Protein 7AMK (pdb70)

Foldseek 3Di:
DDFQDQEAEEEDEQQAAAFFWAFAGDDFDQDVLQAKFKDWQVPVDPCSCQWGADRRGRIITGRHRHHLVNQCPDPPVDNDAFDKDKIKMDMDSDHDDNCCSVPPDIHIYIYTYGNHHDDALVVDDPVVQFQPPDDDATEDEAPGDKFFHGQRGRRVNCVNVVVKDKAKWWDPPDDAQWTADRVRRTIIRNDGDACQVPFKAKIKMKMWIQDVPGTDIDIDIHMYGYHYAQAWAKDFDDDLEWEFEAAQAQAFFDWGTKGKIWTLTADPAPPDDDLTQDKDKDKPDDDCVCVQFKDKDKDKGWDAVVVVRHITMMMMITITTHHRDALADWDWDKIKMKIARPPHPDDPRIDIHIYGYTYHHYDWEADQDFAEWEAADQADAFAWGDKAAHPPLQSHHSWAKDKFKAADDDPDDPLVVVLVLQWGWDQPVNRSMIIIGGHDSVSVVDVVSFKGKIKMWMATPPVRDIYIHIYIYGYD/DAFQFFEAEEEDEQQAAFFFWAFAGDDFAFDDPQAKFKDWQDDDDPCVCQWDAHRRTRIITGHGRHHLVNQCPRVHPDPDFQDKDKIKMFMDSDHDDNCCSVPGDIGIYIYGYGSHHDDALVPDDVDVQFAGPDATATEDEAPGDKFFRGQRGRRNCCVNQVQKDKAKFKDFPDDAQWTADRVRRTIIRNDGDALLVPFKGKIKMWMWIDDPPDTDIDIDIYMYGYDWAQAWAKDWDDDLEDEFEAAQAQFAFDWTDKTKIWGSTDDDPVLGQDKDKDKPDPDPVCVQWKDKDKDKDWDCVVSPPHITIMMIITIGTHGGDALPDWDWDKIKMKIARPPHPDDRRIDIHIYGYTYHHYDFEAPDQEAEWEAALPDDAFAWGDKAAHPPLQSHHNWAKDKAKAFDDPPDDPLLVVLVQQKDWDADVVRGMIIITGHDSVSSVDPSSFKGKIKMWMATPPPRRIYIHIYIYGHD

GO terms:
  GO:0031175 neuron projection development (P, IGI)
  GO:0048484 enteric nervous system development (P, IGI)
  GO:0014707 branchiomeric skeletal muscle development (P, IMP)
  GO:1901166 neural crest cell migration involved in autonomic nervous system development (P, IMP)
  GO:0048484 enteric nervous system development (P, IMP)
  GO:0072114 pronephros morphogenesis (P, IMP)
  GO:0005515 protein binding (F, IPI)
  GO:0042803 protein homodimerization activity (F, IPI)
  GO:0065003 protein-containing complex assembly (P, IPI)

Nearest PDB structures (foldseek):
  7amk-assembly1_A  TM=1.002E+00  e=0.000E+00  Danio rerio
  7amk-assembly1_B  TM=9.373E-01  e=2.273E-92  Danio rerio
  7aml-assembly1_D  TM=9.522E-01  e=1.217E-83  Danio rerio
  4ux8-assembly1_B  TM=6.285E-01  e=3.393E-36  Homo sapiens
  2x2u-assembly1_A-2  TM=8.324E-01  e=1.845E-20  Homo sapiens

Sequence (948 aa):
LYFPQRLLYTENIYVGQQQGSPLLQVISMREFPTERPYFFLCSHRDAFTSWFHIDEASGVLYLNKTLEWSDFSSLRSGSVRSPKDLTLKVGVSSTPPMKVMCTILPTVEVKLSFINDTAPSCGQVELSTLCFPEKISNPHITENREPGALRQLRRFTHMSICPNYTISYGVVAGSSVPFAVDDSTSELVVTAQVDREEKEVYHLDIVCMVRTERNLEEVFRSLHVNIYDEDDNSPYVQGTDTEDVLVEFDRSEGTVFGTLFVYDRDTTPVYPTNQVQNKLVGTLMTQDSWIKNNFAIEHKFREEKAIFGNVRGTVHEYKLKLSQNLSVTEQRSFLLGYLVNDTTFPGPEGTVLLHFNVTVLPVPIRFSQVTYSFTVSQKATTYSQIGKVCVENCQKFKGIDVTYQLEIVDRQITAEAQSCYWAVSLAQNPNDNTGVLYVNDTKVLRRPECQELEYVVIAQEQQNKLQAKTQLTVSFQLYFPQRLYTENIYVGQQQGSPLLQVISMREFPTERPYFFLCSHRDAFTSWFHIDEASGVLYLNKTLEWSDFSSLRSGSVRSPKDLTLKVGVSSTPPMKVMCTILPTVEVKLSFINDTAPSCGQVELSTLCFPEKISNPHITENREPGALRQLRRFTHMSICPNYTISYGVVAGSSVPFAVDDSTSELVVTAQVDREEKEVYHLDIVCMVRTERNLEEVFRRSLHVNIYDEDDNSPYVQGTDTEDVLVEFDRSEGTVFGTLFVYDRDTTPVYVQNKLVGTLMTQDSWIKNNFAIEHKFREEKAIFGNVRGTVHEYKLKLSQNLSVTEQRSFLLGYLVNDTTFPGPEGTVLLHFNVTVLPVPIRFSQVTYSFTVSQKATTYSQIGKVCVENCQKFKGIDVTYQLEIVDRQITAEAQSCYWAVSLAQNPNDNTGVLYVNDTKVLRRPECQELEYVVIAQEQQNKLQAKTQLTVSFQ

Solvent-accessible surface area: 44133 Å² total; per-residue (Å²): 34,37,22,0,19,52,56,16,82,18,35,0,24,6,37,27,128,123,46,21,47,1,17,25,1,8,14,4,93,82,52,103,131,37,136,13,29,8,23,41,10,4,134,157,46,95,26,10,84,33,8,98,11,48,83,79,50,0,16,0,67,2,71,63,51,1,88,141,71,14,12,79,77,26,236,28,81,32,138,68,56,66,11,77,1,13,0,16,0,0,8,8,57,78,86,43,124,137,88,18,27,112,96,60,72,19,1,4,0,39,0,25,0,47,58,75,75,48,37,66,32,82,126,21,86,47,58,41,1,0,15,57,114,88,31,54,58,0,29,5,22,0,48,63,49,56,24,27,0,28,22,13,76,9,24,7,7,53,77,28,4,99,141,46,88,21,62,17,19,27,73,64,81,88,115,35,29,7,39,28,52,101,98,47,10,22,0,27,6,69,44,112,11,64,2,28,78,95,45,29,26,134,7,51,1,15,0,73,0,53,20,152,203,77,106,36,104,32,104,74,85,14,43,0,14,9,66,21,42,12,43,35,38,6,74,40,135,79,82,55,45,50,109,4,93,0,47,30,51,0,22,105,45,43,74,38,8,42,8,80,0,35,0,99,0,16,18,52,28,68,71,51,97,82,81,54,1,99,8,52,26,62,54,90,42,114,61,87,54,12,60,99,14,3,43,32,25,53,85,29,51,54,27,60,84,96,16,61,78,33,24,0,2,2,3,39,0,28,0,41,5,52,85,60,8,13,2,75,29,128,68,87,34,122,2,10,23,54,0,50,2,61,61,37,96,53,144,74,3,58,19,84,0,42,0,65,0,46,1,61,52,4,56,22,115,19,43,120,26,38,51,36,35,82,24,97,72,100,24,96,58,163,55,92,18,5,36,0,26,1,31,14,0,62,55,21,36,30,12,80,5,47,3,67,28,72,64,63,52,104,112,52,83,88,69,38,102,18,10,34,144,1,7,37,27,42,83,42,112,136,56,13,6,0,12,0,46,2,63,45,37,73,8,20,134,97,67,54,0,48,29,4,37,6,37,0,45,0,62,5,83,111,56,63,71,118,14,68,14,62,1,45,0,7,19,86,45,34,22,0,20,41,58,20,42,14,37,0,27,5,42,26,124,64,48,29,29,1,19,24,1,7,14,4,82,55,128,119,130,34,99,25,36,8,24,42,18,22,97,110,69,88,12,18,82,29,10,100,11,50,83,65,50,0,16,0,72,3,86,74,66,2,43,141,74,15,15,68,79,18,116,96,75,42,146,70,73,64,7,68,0,22,0,45,0,0,11,3,56,79,88,33,73,96,91,25,42,118,111,58,95,38,1,9,0,36,0,22,0,44,63,74,70,43,32,76,39,82,136,29,128,45,46,54,6,0,8,54,86,73,77,35,65,2,15,4,22,0,57,45,18,54,16,28,3,42,26,12,72,17,25,15,8,92,85,23,5,108,124,64,89,31,56,16,14,38,72,40,88,77,114,33,27,9,35,30,51,104,106,61,7,22,0,27,4,76,44,119,11,56,0,28,118,72,18,10,8,78,2,60,4,12,0,50,0,51,28,90,220,90,129,68,96,38,106,63,66,7,58,0,10,5,69,27,51,10,52,36,41,6,69,33,122,84,79,53,47,42,111,5,94,0,46,37,51,0,25,115,44,23,77,44,12,53,2,83,0,28,0,103,0,14,12,59,94,101,124,78,0,105,5,50,31,70,51,82,44,184,57,74,50,15,57,101,9,2,34,23,64,67,59,85,50,25,4,65,52,105,31,42,81,13,76,0,0,2,2,45,1,8,0,65,0,32,77,87,7,36,3,75,36,120,100,85,32,116,2,10,23,54,0,51,2,62,55,34,100,50,125,112,1,52,24,78,0,45,0,63,1,48,1,58,49,4,53,17,113,26,28,49,89,19,9,54,31,97,18,58,77,96,19,93,82,70,35,96,22,8,9,0,18,0,29,37,0,49,54,3,73,29,11,83,13,59,4,101,24,81,62,63,82,116,100,52,66,90,84,26,33,15,3,33,144,0,8,31,31,44,86,38,104,145,27,16,2,0,25,0,65,0,64,35,46,120,12,6,117,51,23,28,0,18,30,4,61,6,46,0,32,0,61,5,43,72,59,116,69,88,8,130,13,70,0,30,0,8,4,69

B-factor: mean 39.41, std 16.72, range [5.7, 123.19]

Secondary structure (DSSP, 8-state):
-B-S-SEEEEEEEETPPTT-EEEE---B-SSTT---EEEE--TTSSGGGGEEE-TTT-EEEESS---HHHHHT--SS--SSSEEEEEEEEEESS---TTHHHHS-EEEEEEEEEEEEPPPGGGS-HHHHHS-SS-PPPEEESS---EEEEE-S-HHHHHHSTT-EEEEEE--SS--SEEEETTTTEEEE-S---TTT-SEEEEEEEEEEE-SS-EEEEEEEEEEEEE--S-S--EESS-SEEEEEESSB--TT-EEEEEEEEESS--PSSS----TT-EEEEE----HHHHHHEEEEEEEEEE-GGGTS--EEEEEEEEEESSPPPTT--EEEEEEEEEEETTSSSTT-EEEEEEEEEE--------SS-EEEEE-S---TT-EEEEE--TTGGG-BS--EEEEEEES-SS--HHHHGGGGGEEEEEETTTTEEEEEE---GGGGSGGGGEEEEEEEEEETTT--EEEEEEEEEE-/-B-S-SEEEEEEEET--TT-EEEE---B-SSTT---EEEE---S-GGGGGEEE-TTT-EEEESS---HHHHHTTTTT---SSEEEEEEEEEESSS--TTHHHHS-EEEEEEEEEEEEPPPGGGS-HHHHHS-SS----EEESSS--EEEEE-S-GGGGGGSTT-EEEEEEEESS--SEEEETTTTEEEE-S---TTT-SEEEEEEEEEEE-SS-EEEEEEEEEEEEE--S-S--EESS-SEEEEEESSB--TT-B---EEEEESS------TT-EEEEEE---HHHHHHEEEEEEEEEESTTTSSS-EEEEEEEEEESSPPPTT--EEEEEEEEEEETTSSSTTSEEEEEEEEEE-------S-SEEEEEE-TTPPTT-EEEEE--TTGGG-BS--EEEEEEES--S--HHHHGGGGGEEEEEETTTTEEEEEE---GGGGSGGGSEEEEEEEEEETTT--EEEEEEEEEE-

InterPro domains:
  IPR000719 Protein kinase domain [PS50011] (716-1008)
  IPR001245 Serine-threonine/tyrosine-protein kinase, catalytic domain [PF07714] (717-997)
  IPR001245 Serine-threonine/tyrosine-protein kinase, catalytic domain [PR00109] (796-809)
  IPR001245 Serine-threonine/tyrosine-protein kinase, catalytic domain [PR00109] (856-874)
  IPR001245 Serine-threonine/tyrosine-protein kinase, catalytic domain [PR00109] (905-915)
  IPR001245 Serine-threonine/tyrosine-protein kinase, catalytic domain [PR00109] (924-946)
  IPR001245 Serine-threonine/tyrosine-protein kinase, catalytic domain [PR00109] (968-990)
  IPR002126 Cadherin-like [PF00028] (161-240)
  IPR002126 Cadherin-like [PS50268] (154-258)
  IPR002126 Cadherin-like [SM00112] (174-256)
  IPR008266 Tyrosine-protein kinase, active site [PS00109] (862-874)
  IPR011009 Protein kinase-like domain superfamily [SSF56112] (692-996)
  IPR015919 Cadherin-like superfamily [SSF49313] (136-234)
  IPR016249 Tyrosine-protein kinase, Ret receptor [PIRSF000631] (1-1106)
  IPR017441 Protein kinase, ATP binding site [PS00107] (722-750)
  IPR020635 Tyrosine-protein kinase, catalytic domain [SM00219] (716-997)
  IPR040667 Tyrosine-protein kinase receptor Ret, cadherin like domain 3 [PF17812] (251-364)
  IPR041163 Ret, cadherin like domain 1 [PF17756] (23-140)
  IPR041317 RET, cadherin-like domain 4 [PF17813] (388-500)
  IPR050122 Receptor Tyrosine Kinase [PTHR24416] (346-1003)

Structure (mmCIF, N/CA/C/O backbone):
data_7AMK
#
_entry.id   7AMK
#
_cell.length_a   51.167
_cell.length_b   70.499
_cell.length_c   105.438
_cell.angle_alpha   105.408
_cell.angle_beta   100.934
_cell.angle_gamma   100.253
#
_symmetry.space_group_name_H-M   'P 1'
#
loop_
_entity.id
_entity.type
_entity.pdbx_description
1 polymer 'Proto-oncogene tyrosine-protein kinase receptor Ret'
2 branched alpha-D-mannopyranose-(1-6)-alpha-D-mannopyranose-(1-3)-[alpha-D-mannopyranose-(1-6)]beta-D-mannopyranose-(1-4)-2-acetamido-2-deoxy-beta-D-glucopyranose-(1-4)-[alpha-L-fucopyranose-(1-6)]2-acetamido-2-deoxy-beta-D-glucopyranose
3 branched 2-acetamido-2-deoxy-beta-D-glucopyranose-(1-4)-2-acetamido-2-deoxy-beta-D-glucopyranose
4 branched 2-acetamido-2-deoxy-beta-D-glucopyranose-(1-4)-[alpha-L-fucopyranose-(1-6)]2-acetamido-2-deoxy-beta-D-glucopyranose
5 branched alpha-D-mannopyranose-(1-6)-beta-D-mannopyranose-(1-4)-2-acetamido-2-deoxy-beta-D-glucopyranose-(1-4)-[alpha-L-fucopyranose-(1-6)]2-acetamido-2-deoxy-beta-D-glucopyranose
6 branched beta-D-mannopyranose-(1-4)-2-acetamido-2-deoxy-beta-D-glucopyranose-(1-4)-[alpha-L-fucopyranose-(1-6)]2-acetamido-2-deoxy-beta-D-glucopyranose
7 branched alpha-D-mannopyranose-(1-3)-beta-D-mannopyranose-(1-4)-2-acetamido-2-deoxy-beta-D-glucopyranose-(1-4)-[alpha-L-fucopyranose-(1-6)]2-acetamido-2-deoxy-beta-D-glucopyranose
8 non-polymer 'CALCIUM ION'
9 non-polymer 2-acetamido-2-deoxy-beta-D-glucopyranose
10 non-polymer GLYCEROL
11 non-polymer 'TRIETHYLENE GLYCOL'
12 non-polymer DI(HYDROXYETHYL)ETHER
13 non-polymer '2-(N-MORPHOLINO)-ETHANESULFONIC ACID'
14 water water
#
loop_
_atom_site.group_PDB
_atom_site.id
_atom_site.type_symbol
_atom_site.label_atom_id
_atom_site.label_alt_id
_atom_site.label_comp_id
_atom_site.label_asym_id
_atom_site.label_entity_id
_atom_site.label_seq_id
_atom_site.pdbx_PDB_ins_code
_atom_site.Cartn_x
_atom_site.Cartn_y
_atom_site.Cartn_z
_atom_site.occupancy
_atom_site.B_iso_or_equiv
_atom_site.auth_seq_id
_atom_site.auth_comp_id
_atom_site.auth_asym_id
_atom_site.auth_atom_id
_atom_site.pdbx_PDB_model_num
ATOM 1 N N . LEU A 1 1 ? -26.23620 10.10172 96.51521 1.000 39.96152 23 LEU A N 1
ATOM 2 C CA . LEU A 1 1 ? -25.18565 10.88750 97.15365 1.000 27.01107 23 LEU A CA 1
ATOM 3 C C . LEU A 1 1 ? -24.14317 11.30676 96.13873 1.000 22.46253 23 LEU A C 1
ATOM 4 O O . LEU A 1 1 ? -23.72653 10.51907 95.31410 1.000 23.14977 23 LEU A O 1
ATOM 9 N N . TYR A 1 2 ? -23.74540 12.57204 96.16117 1.000 27.38654 24 TYR A N 1
ATOM 10 C CA . TYR A 1 2 ? -22.55672 12.95941 95.41766 1.000 25.25536 24 TYR A CA 1
ATOM 11 C C . TYR A 1 2 ? -21.83544 14.02916 96.20733 1.000 19.82707 24 TYR A C 1
ATOM 12 O O . TYR A 1 2 ? -22.38384 14.60880 97.14403 1.000 23.36630 24 TYR A O 1
ATOM 21 N N . PHE A 1 3 ? -20.59060 14.26333 95.82513 1.000 28.89638 25 PHE A N 1
ATOM 22 C CA . PHE A 1 3 ? -19.70906 15.16959 96.53697 1.000 23.32082 25 PHE A CA 1
ATOM 23 C C . PHE A 1 3 ? -19.59652 16.48049 95.78053 1.000 16.38394 25 PHE A C 1
ATOM 24 O O . PHE A 1 3 ? -19.20959 16.47904 94.60349 1.000 18.93747 25 PHE A O 1
ATOM 32 N N . PRO A 1 4 ? -19.95783 17.61279 96.37942 1.000 16.83915 26 PRO A N 1
ATOM 33 C CA . PRO A 1 4 ? -19.78744 18.89685 95.69219 1.000 16.72617 26 PRO A CA 1
ATOM 34 C C . PRO A 1 4 ? -18.32949 19.36443 95.60836 1.000 24.15391 26 PRO A C 1
ATOM 35 O O . PRO A 1 4 ? -18.05959 20.42172 95.02962 1.000 14.25249 26 PRO A O 1
ATOM 39 N N . GLN A 1 5 ? -17.39234 18.58180 96.13098 1.000 16.70128 27 GLN A N 1
ATOM 40 C CA . GLN A 1 5 ? -16.01410 18.99284 96.30702 1.000 21.07620 27 GLN A CA 1
ATOM 41 C C . GLN A 1 5 ? -15.15024 17.73690 96.23051 1.000 27.44194 27 GLN A C 1
ATOM 42 O O . GLN A 1 5 ? -15.40433 16.77151 96.95490 1.000 23.26991 27 GLN A O 1
ATOM 48 N N . ARG A 1 6 ? -14.14656 17.72144 95.34368 1.000 29.04292 28 ARG A N 1
ATOM 49 C CA . ARG A 1 6 ? -13.33122 16.51758 95.14597 1.000 27.31777 28 ARG A CA 1
ATOM 50 C C . ARG A 1 6 ? -12.15397 16.40339 96.10740 1.000 26.92588 28 ARG A C 1
ATOM 51 O O . ARG A 1 6 ? -11.62013 15.30183 96.28048 1.000 31.75795 28 ARG A O 1
ATOM 54 N N . LEU A 1 7 ? -11.73051 17.50146 96.72682 1.000 26.62487 29 LEU A N 1
ATOM 55 C CA A LEU A 1 7 ? -10.51625 17.51707 97.52872 0.633 27.52323 29 LEU A CA 1
ATOM 56 C CA B LEU A 1 7 ? -10.51823 17.51565 97.53266 0.367 27.57616 29 LEU A CA 1
ATOM 57 C C . LEU A 1 7 ? -10.71657 18.42249 98.73410 1.000 23.60318 29 LEU A C 1
ATOM 58 O O . LEU A 1 7 ? -11.18501 19.55307 98.59270 1.000 25.94375 29 LEU A O 1
ATOM 67 N N . TYR A 1 8 ? -10.37493 17.92512 99.91505 1.000 27.20516 30 TYR A N 1
ATOM 68 C CA . TYR A 1 8 ? -10.33870 18.74776 101.11367 1.000 21.65592 30 TYR A CA 1
ATOM 69 C C . TYR A 1 8 ? -8.88866 18.90098 101.53778 1.000 26.64737 30 TYR A C 1
ATOM 70 O O . TYR A 1 8 ? -8.06260 18.01427 101.29772 1.000 26.12275 30 TYR A O 1
ATOM 79 N N . THR A 1 9 ? -8.56895 20.03752 102.15539 1.000 19.74711 31 THR A N 1
ATOM 80 C CA . THR A 1 9 ? -7.21069 20.24569 102.63264 1.000 31.95266 31 THR A CA 1
ATOM 81 C C . THR A 1 9 ? -7.24717 20.94630 103.97884 1.000 30.91994 31 THR A C 1
ATOM 82 O O . THR A 1 9 ? -8.19437 21.66467 104.30063 1.000 29.33903 31 THR A O 1
ATOM 86 N N . GLU A 1 10 ? -6.20718 20.70517 104.76821 1.000 31.98884 32 GLU A N 1
ATOM 87 C CA . GLU A 1 10 ? -6.01654 21.40244 106.02644 1.000 28.79816 32 GLU A CA 1
ATOM 88 C C . GLU A 1 10 ? -4.61209 21.11040 106.52403 1.000 31.07670 32 GLU A C 1
ATOM 89 O O . GLU A 1 10 ? -3.93558 20.19961 106.03839 1.000 27.67966 32 GLU A O 1
ATOM 95 N N . ASN A 1 11 ? -4.17342 21.92878 107.47165 1.000 28.18824 33 ASN A N 1
ATOM 96 C CA . ASN A 1 11 ? -2.92252 21.72527 108.18057 1.000 31.99452 33 ASN A CA 1
ATOM 97 C C . ASN A 1 11 ? -3.20542 21.08804 109.53298 1.000 30.37130 33 ASN A C 1
ATOM 98 O O . ASN A 1 11 ? -4.24122 21.34470 110.15723 1.000 28.08452 33 ASN A O 1
ATOM 103 N N . ILE A 1 12 ? -2.28398 20.24884 109.97256 1.000 27.49944 34 ILE A N 1
ATOM 104 C CA . ILE A 1 12 ? -2.31933 19.69118 111.31371 1.000 23.97706 34 ILE A CA 1
ATOM 105 C C . ILE A 1 12 ? -0.94701 19.93027 111.92324 1.000 28.08634 34 ILE A C 1
ATOM 106 O O . ILE A 1 12 ? 0.07379 19.98898 111.22381 1.000 25.77657 34 ILE A O 1
ATOM 111 N N . TYR A 1 13 ? -0.92977 20.07310 113.23932 1.000 26.32497 35 TYR A N 1
ATOM 112 C CA . TYR A 1 13 ? 0.26388 20.46445 113.95806 1.000 27.82831 35 TYR A CA 1
ATOM 113 C C . TYR A 1 13 ? 0.60483 19.44473 115.02939 1.000 29.04724 35 TYR A C 1
ATOM 114 O O . TYR A 1 13 ? -0.27540 18.75703 115.55171 1.000 28.84101 35 TYR A O 1
ATOM 123 N N . VAL A 1 14 ? 1.90410 19.36843 115.34913 1.000 31.13547 36 VAL A N 1
ATOM 124 C CA . VAL A 1 14 ? 2.35333 18.68593 116.56143 1.000 31.99260 36 VAL A CA 1
ATOM 125 C C . VAL A 1 14 ? 1.66016 19.31788 117.76116 1.000 32.42604 36 VAL A C 1
ATOM 126 O O . VAL A 1 14 ? 1.46936 20.54158 117.82323 1.000 32.29137 36 VAL A O 1
ATOM 130 N N . GLY A 1 15 ? 1.25915 18.47947 118.71691 1.000 33.09184 37 GLY A N 1
ATOM 131 C CA . GLY A 1 15 ? 0.56157 18.94030 119.89570 1.000 33.72455 37 GLY A CA 1
ATOM 132 C C . GLY A 1 15 ? -0.93927 19.11066 119.74194 1.000 32.41290 37 GLY A C 1
ATOM 133 O O . GLY A 1 15 ? -1.64504 19.19195 120.75239 1.000 39.19896 37 GLY A O 1
ATOM 134 N N . GLN A 1 16 ? -1.45428 19.17923 118.52113 1.000 30.73907 38 GLN A N 1
ATOM 135 C CA . GLN A 1 16 ? -2.89706 19.12536 118.34217 1.000 29.62156 38 GLN A CA 1
ATOM 136 C C . GLN A 1 16 ? -3.47498 17.91010 119.05218 1.000 37.63942 38 GLN A C 1
ATOM 137 O O . GLN A 1 16 ? -2.95767 16.79396 118.92486 1.000 32.63792 38 GLN A O 1
ATOM 143 N N . GLN A 1 17 ? -4.58691 18.13280 119.75674 1.000 38.95621 39 GLN A N 1
ATOM 144 C CA . GLN A 1 17 ? -5.10744 17.22393 120.77074 1.000 38.58319 39 GLN A CA 1
ATOM 145 C C . GLN A 1 17 ? -6.06864 16.18780 120.19331 1.000 38.92396 39 GLN A C 1
ATOM 146 O O . GLN A 1 17 ? -6.84094 16.46651 119.27081 1.000 43.89726 39 GLN A O 1
ATOM 152 N N . GLN A 1 18 ? -6.02569 14.98825 120.77841 1.000 42.79990 40 GLN A N 1
ATOM 153 C CA . GLN A 1 18 ? -7.02686 13.95643 120.52950 1.000 39.11045 40 GLN A CA 1
ATOM 154 C C . GLN A 1 18 ? -8.43497 14.52230 120.68779 1.000 46.39962 40 GLN A C 1
ATOM 155 O O . GLN A 1 18 ? -8.73890 15.21520 121.66185 1.000 45.85731 40 GLN A O 1
ATOM 161 N N . GLY A 1 19 ? -9.30328 14.20810 119.73373 1.000 40.49389 41 GLY A N 1
ATOM 162 C CA . GLY A 1 19 ? -10.69077 14.59564 119.82838 1.000 34.98030 41 GLY A CA 1
ATOM 163 C C . GLY A 1 19 ? -11.01196 15.94412 119.23692 1.000 38.71825 41 GLY A C 1
ATOM 164 O O . GLY A 1 19 ? -12.18457 16.32474 119.21529 1.000 38.64929 41 GLY A O 1
ATOM 165 N N . SER A 1 20 ? -10.02697 16.66592 118.75971 1.000 28.81743 42 SER A N 1
ATOM 166 C CA . SER A 1 20 ? -10.30788 17.97189 118.21746 1.000 29.12776 42 SER A CA 1
ATOM 167 C C . SER A 1 20 ? -10.79634 17.85420 116.77153 1.000 35.28995 42 SER A C 1
ATOM 168 O O . SER A 1 20 ? -10.34037 16.98314 116.02646 1.000 31.38775 42 SER A O 1
ATOM 171 N N . PRO A 1 21 ? -11.73686 18.69889 116.36456 1.000 29.70811 43 PRO A N 1
ATOM 172 C CA . PRO A 1 21 ? -12.29289 18.60375 115.01291 1.000 24.71094 43 PRO A CA 1
ATOM 173 C C . PRO A 1 21 ? -11.39843 19.30773 114.00793 1.000 26.43025 43 PRO A C 1
ATOM 174 O O . PRO A 1 21 ? -10.76025 20.31883 114.31194 1.000 22.39248 43 PRO A O 1
ATOM 178 N N . LEU A 1 22 ? -11.36188 18.74404 112.79751 1.000 25.99260 44 LEU A N 1
ATOM 179 C CA . LEU A 1 22 ? -10.47286 19.16630 111.71448 1.000 24.92774 44 LEU A CA 1
ATOM 180 C C . LEU A 1 22 ? -11.22487 19.76650 110.53775 1.000 23.12346 44 LEU A C 1
ATOM 181 O O . LEU A 1 22 ? -10.84641 20.82967 110.02386 1.000 24.44507 44 LEU A O 1
ATOM 186 N N . LEU A 1 23 ? -12.28344 19.10039 110.09501 1.000 19.10452 45 LEU A N 1
ATOM 187 C CA . LEU A 1 23 ? -13.06632 19.56652 108.96170 1.000 22.94107 45 LEU A CA 1
ATOM 188 C C . LEU A 1 23 ? -14.29067 18.66889 108.85882 1.000 18.62273 45 LEU A C 1
ATOM 189 O O . LEU A 1 23 ? -14.38529 17.63988 109.53071 1.000 21.95458 45 LEU A O 1
ATOM 194 N N . GLN A 1 24 ? -15.22772 19.08116 108.01090 1.000 23.07907 46 GLN A N 1
ATOM 195 C CA . GLN A 1 24 ? -16.48237 18.37512 107.78816 1.000 17.88832 46 GLN A CA 1
ATOM 196 C C . GLN A 1 24 ? -16.63600 18.06493 106.30220 1.000 20.47181 46 GLN A C 1
ATOM 197 O O . GLN A 1 24 ? -16.68419 18.98494 105.47512 1.000 18.66710 46 GLN A O 1
ATOM 203 N N . VAL A 1 25 ? -16.65316 16.76782 105.96894 1.000 21.40314 47 VAL A N 1
ATOM 204 C CA . VAL A 1 25 ? -16.91461 16.27666 104.61351 1.000 17.44188 47 VAL A CA 1
ATOM 205 C C . VAL A 1 25 ? -18.40979 16.36152 104.34811 1.000 20.19687 47 VAL A C 1
ATOM 206 O O . VAL A 1 25 ? -19.21914 15.91748 105.17604 1.000 20.06603 47 VAL A O 1
ATOM 210 N N . ILE A 1 26 ? -18.78822 16.89681 103.18346 1.000 17.25981 48 ILE A N 1
ATOM 211 C CA . ILE A 1 26 ? -20.18898 17.10370 102.82260 1.000 20.29392 48 ILE A CA 1
ATOM 212 C C . ILE A 1 26 ? -20.61260 16.09022 101.76736 1.000 21.09011 48 ILE A C 1
ATOM 213 O O . ILE A 1 26 ? -19.89607 15.86888 100.78037 1.000 17.29138 48 ILE A O 1
ATOM 218 N N . SER A 1 27 ? -21.79128 15.49989 101.95483 1.000 18.35700 49 SER A N 1
ATOM 219 C CA . SER A 1 27 ? -22.40820 14.67733 100.92255 1.000 23.11485 49 SER A CA 1
ATOM 220 C C . SER A 1 27 ? -23.78613 15.23860 100.62272 1.000 21.47440 49 SER A C 1
ATOM 221 O O . SER A 1 27 ? -24.54956 15.53131 101.54378 1.000 32.87282 49 SER A O 1
ATOM 224 N N . MET A 1 28 ? -24.10827 15.40794 99.35338 1.000 18.98853 50 MET A N 1
ATOM 225 C CA . MET A 1 28 ? -25.41937 15.92118 98.99632 1.000 23.11784 50 MET A CA 1
ATOM 226 C C . MET A 1 28 ? -26.36189 14.79593 98.58838 1.000 27.44288 50 MET A C 1
ATOM 227 O O . MET A 1 28 ? -25.96597 13.85820 97.88599 1.000 26.61727 50 MET A O 1
ATOM 232 N N . ARG A 1 29 ? -27.59606 14.87738 99.07649 1.000 36.84980 51 ARG A N 1
ATOM 233 C CA . ARG A 1 29 ? -28.60476 13.86966 98.78656 1.000 42.52651 51 ARG A CA 1
ATOM 234 C C . ARG A 1 29 ? -29.16867 14.05861 97.38776 1.000 40.52699 51 ARG A C 1
ATOM 235 O O . ARG A 1 29 ? -29.51531 15.17315 96.98037 1.000 37.57732 51 ARG A O 1
ATOM 243 N N . GLU A 1 30 ? -29.24924 12.96393 96.65166 1.000 37.88231 52 GLU A N 1
ATOM 244 C CA . GLU A 1 30 ? -29.91533 12.97907 95.36533 1.000 39.49141 52 GLU A CA 1
ATOM 245 C C . GLU A 1 30 ? -31.39961 12.64682 95.46335 1.000 33.68765 52 GLU A C 1
ATOM 246 O O . GLU A 1 30 ? -32.09644 12.69852 94.44583 1.000 33.70426 52 GLU A O 1
ATOM 252 N N . PHE A 1 31 ? -31.89408 12.32795 96.65586 1.000 29.54817 53 PHE A N 1
ATOM 253 C CA . PHE A 1 31 ? -33.30241 12.04115 96.90416 1.000 45.10595 53 PHE A CA 1
ATOM 254 C C . PHE A 1 31 ? -33.56267 12.32114 98.37792 1.000 44.38097 53 PHE A C 1
ATOM 255 O O . PHE A 1 31 ? -32.64271 12.21037 99.19959 1.000 37.11034 53 PHE A O 1
ATOM 258 N N . PRO A 1 32 ? -34.78705 12.71770 98.73882 1.000 42.18546 54 PRO A N 1
ATOM 259 C CA . PRO A 1 32 ? -35.00589 13.26175 100.09321 1.000 49.02802 54 PRO A CA 1
ATOM 260 C C . PRO A 1 32 ? -34.80488 12.25530 101.22332 1.000 43.66830 54 PRO A C 1
ATOM 261 O O . PRO A 1 32 ? -34.34656 12.65268 102.30332 1.000 50.69427 54 PRO A O 1
ATOM 265 N N . THR A 1 33 ? -35.10409 10.96921 101.02375 1.000 40.34371 55 THR A N 1
ATOM 266 C CA . THR A 1 33 ? -34.86546 9.99990 102.09230 1.000 46.44028 55 THR A CA 1
ATOM 267 C C . THR A 1 33 ? -33.44319 9.42998 102.10097 1.000 47.59962 55 THR A C 1
ATOM 268 O O . THR A 1 33 ? -33.08902 8.70451 103.03937 1.000 40.96538 55 THR A O 1
ATOM 272 N N . GLU A 1 34 ? -32.61707 9.74655 101.10411 1.000 39.53305 56 GLU A N 1
ATOM 273 C CA . GLU A 1 34 ? -31.24253 9.25817 101.08644 1.000 38.36036 56 GLU A CA 1
ATOM 274 C C . GLU A 1 34 ? -30.47375 9.80354 102.29199 1.000 38.57533 56 GLU A C 1
ATOM 275 O O . GLU A 1 34 ? -30.48102 11.00842 102.54865 1.000 49.37075 56 GLU A O 1
ATOM 281 N N . ARG A 1 35 ? -29.80781 8.91748 103.03836 1.000 41.40815 57 ARG A N 1
ATOM 282 C CA . ARG A 1 35 ? -29.03748 9.30186 104.22574 1.000 39.65871 57 ARG A CA 1
ATOM 283 C C . ARG A 1 35 ? -27.58083 8.86367 104.09737 1.000 32.80792 57 ARG A C 1
ATOM 284 O O . ARG A 1 35 ? -27.31000 7.68023 103.80909 1.000 34.82219 57 ARG A O 1
ATOM 292 N N . PRO A 1 36 ? -26.61634 9.76023 104.33252 1.000 37.80213 58 PRO A N 1
ATOM 293 C CA . PRO A 1 36 ? -25.20289 9.39450 104.15917 1.000 35.26078 58 PRO A CA 1
ATOM 294 C C . PRO A 1 36 ? -24.57809 8.73512 105.38352 1.000 27.15757 58 PRO A C 1
ATOM 295 O O . PRO A 1 36 ? -24.87284 9.06678 106.53140 1.000 33.10322 58 PRO A O 1
ATOM 299 N N . TYR A 1 37 ? -23.71245 7.76441 105.11020 1.000 27.55413 59 TYR A N 1
ATOM 300 C CA . TYR A 1 37 ? -22.88922 7.09352 106.11023 1.000 32.12503 59 TYR A CA 1
ATOM 301 C C . TYR A 1 37 ? -21.44714 7.30414 105.70489 1.000 28.28651 59 TYR A C 1
ATOM 302 O O . TYR A 1 37 ? -20.99917 6.75797 104.68883 1.000 27.03649 59 TYR A O 1
ATOM 311 N N . PHE A 1 38 ? -20.72965 8.06638 106.50901 1.000 26.15430 60 PHE A N 1
ATOM 312 C CA . PHE A 1 38 ? -19.33940 8.39167 106.25315 1.000 25.10468 60 PHE A CA 1
ATOM 313 C C . PHE A 1 38 ? -18.42717 7.37827 106.92428 1.000 26.14154 60 PHE A C 1
ATOM 314 O O . PHE A 1 38 ? -18.74737 6.84555 107.98653 1.000 27.34274 60 PHE A O 1
ATOM 322 N N . PHE A 1 39 ? -17.25710 7.16527 106.33015 1.000 25.76247 61 PHE A N 1
ATOM 323 C CA . PHE A 1 39 ? -16.26435 6.27617 106.90599 1.000 26.72979 61 PHE A CA 1
ATOM 324 C C . PHE A 1 39 ? -14.89961 6.54671 106.28167 1.000 26.46224 61 PHE A C 1
ATOM 325 O O . PHE A 1 39 ? -14.80168 6.99821 105.13288 1.000 31.25985 61 PHE A O 1
ATOM 333 N N . LEU A 1 40 ? -13.84845 6.23251 107.04710 1.000 26.69191 62 LEU A N 1
ATOM 334 C CA . LEU A 1 40 ? -12.46784 6.33031 106.56855 1.000 28.91256 62 LEU A CA 1
ATOM 335 C C . LEU A 1 40 ? -12.06178 5.10545 105.76072 1.000 33.57145 62 LEU A C 1
ATOM 336 O O . LEU A 1 40 ? -12.43031 3.97354 106.08426 1.000 40.90353 62 LEU A O 1
ATOM 341 N N . CYS A 1 41 ? -11.25992 5.33726 104.72637 1.000 39.08893 63 CYS A N 1
ATOM 342 C CA . CYS A 1 41 ? -10.91153 4.30782 103.76353 1.000 42.73914 63 CYS A CA 1
ATOM 343 C C . CYS A 1 41 ? -9.43095 4.01042 103.67203 1.000 57.01282 63 CYS A C 1
ATOM 344 O O . CYS A 1 41 ? -9.05442 3.02088 103.03016 1.000 70.15276 63 CYS A O 1
ATOM 347 N N . SER A 1 42 ? -8.58541 4.83790 104.26723 1.000 55.47190 64 SER A N 1
ATOM 348 C CA . SER A 1 42 ? -7.13917 4.71048 104.13894 1.000 67.40505 64 SER A CA 1
ATOM 349 C C . SER A 1 42 ? -6.57910 3.61499 105.03633 1.000 63.52414 64 SER A C 1
ATOM 350 O O . SER A 1 42 ? -5.44603 3.70739 105.50905 1.000 58.37202 64 SER A O 1
ATOM 353 N N . HIS A 1 43 ? -7.34311 2.55444 105.29396 1.000 69.34666 65 HIS A N 1
ATOM 354 C CA . HIS A 1 43 ? -6.86373 1.50289 106.18557 1.000 65.14072 65 HIS A CA 1
ATOM 355 C C . HIS A 1 43 ? -5.57217 0.86601 105.69122 1.000 66.84066 65 HIS A C 1
ATOM 356 O O . HIS A 1 43 ? -4.92535 0.14452 106.45555 1.000 64.16330 65 HIS A O 1
ATOM 363 N N . ARG A 1 44 ? -5.18776 1.11601 104.43549 1.000 64.86634 66 ARG A N 1
ATOM 364 C CA . ARG A 1 44 ? -3.90073 0.65892 103.92747 1.000 59.41830 66 ARG A CA 1
ATOM 365 C C . ARG A 1 44 ? -2.73074 1.38111 104.58351 1.000 56.08976 66 ARG A C 1
ATOM 366 O O . ARG A 1 44 ? -1.63639 0.81186 104.67304 1.000 50.63198 66 ARG A O 1
ATOM 374 N N . ASP A 1 45 ? -2.94721 2.60373 105.06233 1.000 59.50738 67 ASP A N 1
ATOM 375 C CA . ASP A 1 45 ? -1.93113 3.41990 105.71054 1.000 55.07607 67 ASP A CA 1
ATOM 376 C C . ASP A 1 45 ? -2.02986 3.32684 107.23157 1.000 48.22171 67 ASP A C 1
ATOM 377 O O . ASP A 1 45 ? -3.10506 3.11151 107.79942 1.000 53.90096 67 ASP A O 1
ATOM 382 N N . ALA A 1 46 ? -0.88117 3.49941 107.88803 1.000 45.34645 68 ALA A N 1
ATOM 383 C CA . ALA A 1 46 ? -0.82646 3.48021 109.34753 1.000 46.24573 68 ALA A CA 1
ATOM 384 C C . ALA A 1 46 ? -1.38458 4.75876 109.95558 1.000 54.07594 68 ALA A C 1
ATOM 385 O O . ALA A 1 46 ? -2.02851 4.71659 111.01436 1.000 49.91122 68 ALA A O 1
ATOM 387 N N . PHE A 1 47 ? -1.14191 5.90402 109.30783 1.000 43.27432 69 PHE A N 1
ATOM 388 C CA . PHE A 1 47 ? -1.56881 7.16851 109.88711 1.000 41.42366 69 PHE A CA 1
ATOM 389 C C . PHE A 1 47 ? -3.07753 7.31018 109.90200 1.000 37.03402 69 PHE A C 1
ATOM 390 O O . PHE A 1 47 ? -3.58996 8.18908 110.59509 1.000 36.29623 69 PHE A O 1
ATOM 398 N N . THR A 1 48 ? -3.80113 6.46866 109.16776 1.000 43.88634 70 THR A N 1
ATOM 399 C CA . THR A 1 48 ? -5.24382 6.64198 109.11594 1.000 45.23536 70 THR A CA 1
ATOM 400 C C . THR A 1 48 ? -5.86591 6.42158 110.48438 1.000 45.89050 70 THR A C 1
ATOM 401 O O . THR A 1 48 ? -6.88643 7.04457 110.80764 1.000 48.10341 70 THR A O 1
ATOM 405 N N . SER A 1 49 ? -5.25462 5.56941 111.31239 1.000 40.49382 71 SER A N 1
ATOM 406 C CA . SER A 1 49 ? -5.75896 5.37568 112.66878 1.000 39.58606 71 SER A CA 1
ATOM 407 C C . SER A 1 49 ? -5.41231 6.51922 113.61779 1.000 40.26985 71 SER A C 1
ATOM 408 O O . SER A 1 49 ? -5.75940 6.42563 114.79974 1.000 44.57390 71 SER A O 1
ATOM 411 N N . TRP A 1 50 ? -4.73151 7.56978 113.13983 1.000 32.06918 72 TRP A N 1
ATOM 412 C CA . TRP A 1 50 ? -4.69293 8.84398 113.84976 1.000 39.85691 72 TRP A CA 1
ATOM 413 C C . TRP A 1 50 ? -6.01052 9.60776 113.77080 1.000 34.04182 72 TRP A C 1
ATOM 414 O O . TRP A 1 50 ? -6.13497 10.66513 114.39949 1.000 35.03057 72 TRP A O 1
ATOM 425 N N . PHE A 1 51 ? -6.97695 9.14545 112.99011 1.000 27.65352 73 PHE A N 1
ATOM 426 C CA . PHE A 1 51 ? -8.13863 9.96604 112.68495 1.000 34.38132 73 PHE A CA 1
ATOM 427 C C . PHE A 1 51 ? -9.41845 9.16848 112.88066 1.000 35.84922 73 PHE A C 1
ATOM 428 O O . PHE A 1 51 ? -9.42353 7.93677 112.83825 1.000 37.67343 73 PHE A O 1
ATOM 436 N N . HIS A 1 52 ? -10.51400 9.89600 113.08180 1.000 29.52257 74 HIS A N 1
ATOM 437 C CA . HIS A 1 52 ? -11.83222 9.29451 113.22535 1.000 29.19252 74 HIS A CA 1
ATOM 438 C C . HIS A 1 52 ? -12.84811 10.20342 112.54803 1.000 26.27561 74 HIS A C 1
ATOM 439 O O . HIS A 1 52 ? -12.80251 11.41739 112.74644 1.000 24.93359 74 HIS A O 1
ATOM 446 N N . ILE A 1 53 ? -13.73555 9.63638 111.72846 1.000 25.65747 75 ILE A N 1
ATOM 447 C CA . ILE A 1 53 ? -14.79012 10.40870 111.07563 1.000 31.19567 75 ILE A CA 1
ATOM 448 C C . ILE A 1 53 ? -16.12042 9.99755 111.67977 1.000 25.68473 75 ILE A C 1
ATOM 449 O O . ILE A 1 53 ? -16.38244 8.80875 111.88611 1.000 26.95706 75 ILE A O 1
ATOM 454 N N . ASP A 1 54 ? -16.93933 10.98405 112.00225 1.000 30.05172 76 ASP A N 1
ATOM 455 C CA . ASP A 1 54 ? -18.24864 10.68128 112.55107 1.000 28.20172 76 ASP A CA 1
ATOM 456 C C . ASP A 1 54 ? -19.14853 10.15982 111.43850 1.000 26.31748 76 ASP A C 1
ATOM 457 O O . ASP A 1 54 ? -19.34798 10.83860 110.42343 1.000 25.08825 76 ASP A O 1
ATOM 462 N N . GLU A 1 55 ? -19.67673 8.95003 111.63278 1.000 27.80142 77 GLU A N 1
ATOM 463 C CA . GLU A 1 55 ? -20.45923 8.27409 110.60526 1.000 28.11426 77 GLU A CA 1
ATOM 464 C C . GLU A 1 55 ? -21.66439 9.09618 110.14492 1.000 28.96170 77 GLU A C 1
ATOM 465 O O . GLU A 1 55 ? -22.01976 9.04466 108.96053 1.000 31.91806 77 GLU A O 1
ATOM 471 N N . ALA A 1 56 ? -22.29769 9.86290 111.04216 1.000 27.86051 78 ALA A N 1
ATOM 472 C CA . ALA A 1 56 ? -23.52422 10.60883 110.72578 1.000 27.69527 78 ALA A CA 1
ATOM 473 C C . ALA A 1 56 ? -23.28094 12.03607 110.26163 1.000 29.68210 78 ALA A C 1
ATOM 474 O O . ALA A 1 56 ? -23.97680 12.51119 109.36224 1.000 27.35991 78 ALA A O 1
ATOM 476 N N . SER A 1 57 ? -22.33451 12.74063 110.87448 1.000 28.90732 79 SER A N 1
ATOM 477 C CA . SER A 1 57 ? -22.11248 14.13683 110.54489 1.000 23.87949 79 SER A CA 1
ATOM 478 C C . SER A 1 57 ? -20.99699 14.33439 109.53228 1.000 22.47594 79 SER A C 1
ATOM 479 O O . SER A 1 57 ? -20.95914 15.37680 108.87494 1.000 26.68754 79 SER A O 1
ATOM 482 N N . GLY A 1 58 ? -20.12019 13.35274 109.34874 1.000 22.67674 80 GLY A N 1
ATOM 483 C CA . GLY A 1 58 ? -19.02593 13.55993 108.42201 1.000 21.54908 80 GLY A CA 1
ATOM 484 C C . GLY A 1 58 ? -17.92002 14.44872 108.94685 1.000 20.93972 80 GLY A C 1
ATOM 485 O O . GLY A 1 58 ? -17.03790 14.83720 108.18100 1.000 20.03904 80 GLY A O 1
ATOM 486 N N . VAL A 1 59 ? -17.93688 14.79414 110.22639 1.000 21.56854 81 VAL A N 1
ATOM 487 C CA . VAL A 1 59 ? -16.86077 15.59438 110.80173 1.000 21.26240 81 VAL A CA 1
ATOM 488 C C . VAL A 1 59 ? -15.65884 14.69480 111.05021 1.000 21.87687 81 VAL A C 1
ATOM 489 O O . VAL A 1 59 ? -15.79100 13.60962 111.61628 1.000 22.85645 81 VAL A O 1
ATOM 493 N N . LEU A 1 60 ? -14.48820 15.13233 110.60211 1.000 23.77337 82 LEU A N 1
ATOM 494 C CA . LEU A 1 60 ? -13.24299 14.39850 110.79510 1.000 23.91767 82 LEU A CA 1
ATOM 495 C C . LEU A 1 60 ? -12.51456 14.93496 112.02723 1.000 22.33162 82 LEU A C 1
ATOM 496 O O . LEU A 1 60 ? -12.33180 16.14957 112.16673 1.000 21.70805 82 LEU A O 1
ATOM 501 N N . TYR A 1 61 ? -12.11219 14.02319 112.91563 1.000 23.38543 83 TYR A N 1
ATOM 502 C CA . TYR A 1 61 ? -11.49267 14.32095 114.20380 1.000 26.66672 83 TYR A CA 1
ATOM 503 C C . TYR A 1 61 ? -10.11701 13.66642 114.32136 1.000 31.12957 83 TYR A C 1
ATOM 504 O O . TYR A 1 61 ? -9.86928 12.57460 113.79157 1.000 26.70006 83 TYR A O 1
ATOM 513 N N . LEU A 1 62 ? -9.23328 14.30939 115.07891 1.000 29.03935 84 LEU A N 1
ATOM 514 C CA . LEU A 1 62 ? -8.02747 13.62810 115.53276 1.000 33.63134 84 LEU A CA 1
ATOM 515 C C . LEU A 1 62 ? -8.38106 12.52781 116.52835 1.000 39.68857 84 LEU A C 1
ATOM 516 O O . LEU A 1 62 ? -9.10172 12.76091 117.50439 1.000 40.80745 84 LEU A O 1
ATOM 521 N N . ASN A 1 63 ? -7.86965 11.32754 116.27548 1.000 39.82783 85 ASN A N 1
ATOM 522 C CA . ASN A 1 63 ? -8.02265 10.18245 117.16299 1.000 48.00446 85 ASN A CA 1
ATOM 523 C C . ASN A 1 63 ? -6.81209 10.00122 118.07305 1.000 49.45114 85 ASN A C 1
ATOM 524 O O . ASN A 1 63 ? -6.77279 9.05921 118.86870 1.000 49.90787 85 ASN A O 1
ATOM 529 N N . LYS A 1 64 ? -5.83521 10.89223 117.98593 1.000 37.98861 86 LYS A N 1
ATOM 530 C CA . LYS A 1 64 ? -4.58450 10.75018 118.71221 1.000 40.74619 86 LYS A CA 1
ATOM 531 C C . LYS A 1 64 ? -3.95080 12.12606 118.80551 1.000 44.14666 86 LYS A C 1
ATOM 532 O O . LYS A 1 64 ? -4.01979 12.90106 117.84806 1.000 41.14475 86 LYS A O 1
ATOM 538 N N . THR A 1 65 ? -3.35100 12.43759 119.95115 1.000 34.21763 87 THR A N 1
ATOM 539 C CA . THR A 1 65 ? -2.62030 13.69918 120.06947 1.000 43.54566 87 THR A CA 1
ATOM 540 C C . THR A 1 65 ? -1.29004 13.59041 119.32933 1.000 35.08607 87 THR A C 1
ATOM 541 O O . THR A 1 65 ? -0.48234 12.69685 119.61393 1.000 41.90423 87 THR A O 1
ATOM 545 N N . LEU A 1 66 ? -1.07536 14.48946 118.37638 1.000 31.90937 88 LEU A N 1
ATOM 546 C CA . LEU A 1 66 ? 0.06338 14.39925 117.47729 1.000 31.88593 88 LEU A CA 1
ATOM 547 C C . LEU A 1 66 ? 1.36733 14.74806 118.18823 1.000 33.44325 88 LEU A C 1
ATOM 548 O O . LEU A 1 66 ? 1.44011 15.70602 118.96285 1.000 42.20474 88 LEU A O 1
ATOM 553 N N . GLU A 1 67 ? 2.41548 13.98544 117.90171 1.000 34.31621 89 GLU A N 1
ATOM 554 C CA . GLU A 1 67 ? 3.68414 14.17578 118.58389 1.000 36.03546 89 GLU A CA 1
ATOM 555 C C . GLU A 1 67 ? 4.80634 14.35457 117.57550 1.000 36.16396 89 GLU A C 1
ATOM 556 O O . GLU A 1 67 ? 4.65497 14.06392 116.38963 1.000 35.10406 89 GLU A O 1
ATOM 562 N N . TRP A 1 68 ? 5.93501 14.87573 118.05838 1.000 37.63569 90 TRP A N 1
ATOM 563 C CA . TRP A 1 68 ? 7.10135 15.03994 117.19467 1.000 38.16255 90 TRP A CA 1
ATOM 564 C C . TRP A 1 68 ? 7.42764 13.75783 116.43040 1.000 39.99563 90 TRP A C 1
ATOM 565 O O . TRP A 1 68 ? 7.67371 13.79628 115.21763 1.000 37.67147 90 TRP A O 1
ATOM 576 N N . SER A 1 69 ? 7.41696 12.60830 117.12205 1.000 39.23963 91 SER A N 1
ATOM 577 C CA . SER A 1 69 ? 7.77045 11.34354 116.47538 1.000 40.82515 91 SER A CA 1
ATOM 578 C C . SER A 1 69 ? 6.77930 10.95679 115.37772 1.000 41.59646 91 SER A C 1
ATOM 579 O O . SER A 1 69 ? 7.16618 10.30155 114.40277 1.000 38.06339 91 SER A O 1
ATOM 582 N N . ASP A 1 70 ? 5.50473 11.34281 115.51544 1.000 37.62393 92 ASP A N 1
ATOM 583 C CA . ASP A 1 70 ? 4.53552 11.10008 114.45379 1.000 34.84042 92 ASP A CA 1
ATOM 584 C C . ASP A 1 70 ? 4.97037 11.74478 113.14728 1.000 38.12992 92 ASP A C 1
ATOM 585 O O . ASP A 1 70 ? 4.76082 11.17722 112.06862 1.000 33.58389 92 ASP A O 1
ATOM 590 N N . PHE A 1 71 ? 5.53879 12.95665 113.22542 1.000 35.62183 93 PHE A N 1
ATOM 591 C CA . PHE A 1 71 ? 5.98521 13.65260 112.02154 1.000 33.72697 93 PHE A CA 1
ATOM 592 C C . PHE A 1 71 ? 7.17982 12.94408 111.39911 1.000 37.33528 93 PHE A C 1
ATOM 593 O O . PHE A 1 71 ? 7.18734 12.64052 110.19963 1.000 41.17145 93 PHE A O 1
ATOM 601 N N . SER A 1 72 ? 8.20128 12.67893 112.20483 1.000 36.87904 94 SER A N 1
ATOM 602 C CA . SER A 1 72 ? 9.45059 12.15192 111.68004 1.000 43.60075 94 SER A CA 1
ATOM 603 C C . SER A 1 72 ? 9.31268 10.72775 111.15055 1.000 45.38116 94 SER A C 1
ATOM 604 O O . SER A 1 72 ? 10.13669 10.30796 110.33232 1.000 42.22393 94 SER A O 1
ATOM 607 N N . SER A 1 73 ? 8.27363 9.99660 111.55482 1.000 42.00833 95 SER A N 1
ATOM 608 C CA . SER A 1 73 ? 8.08855 8.60669 111.15665 1.000 47.68390 95 SER A CA 1
ATOM 609 C C . SER A 1 73 ? 7.25340 8.42112 109.89229 1.000 45.86131 95 SER A C 1
ATOM 610 O O . SER A 1 73 ? 7.02148 7.27535 109.48780 1.000 47.94644 95 SER A O 1
ATOM 613 N N . LEU A 1 74 ? 6.80063 9.49662 109.25656 1.000 45.88031 96 LEU A N 1
ATOM 614 C CA . LEU A 1 74 ? 6.02251 9.39298 108.02215 1.000 49.34497 96 LEU A CA 1
ATOM 615 C C . LEU A 1 74 ? 6.95631 9.07605 106.85861 1.000 47.00849 96 LEU A C 1
ATOM 616 O O . LEU A 1 74 ? 7.74241 9.93234 106.43631 1.000 42.89862 96 LEU A O 1
ATOM 621 N N . ARG A 1 75 ? 6.86670 7.85116 106.33696 1.000 42.86151 97 ARG A N 1
ATOM 622 C CA . ARG A 1 75 ? 7.68501 7.41344 105.20930 1.000 48.16769 97 ARG A CA 1
ATOM 623 C C . ARG A 1 75 ? 7.07909 7.93693 103.90711 1.000 49.42496 97 ARG A C 1
ATOM 624 O O . ARG A 1 75 ? 6.44845 7.21599 103.13332 1.000 60.56630 97 ARG A O 1
ATOM 632 N N . SER A 1 76 ? 7.29213 9.22446 103.65301 1.000 57.82596 98 SER A N 1
ATOM 633 C CA . SER A 1 76 ? 6.91877 9.80031 102.36420 1.000 63.16614 98 SER A CA 1
ATOM 634 C C . SER A 1 76 ? 8.05201 9.75249 101.33583 1.000 57.92890 98 SER A C 1
ATOM 635 O O . SER A 1 76 ? 7.78459 9.60332 100.13853 1.000 55.74180 98 SER A O 1
ATOM 638 N N . GLY A 1 77 ? 9.31290 9.84962 101.76219 1.000 57.11230 99 GLY A N 1
ATOM 639 C CA . GLY A 1 77 ? 10.41455 10.03873 100.84431 1.000 49.95090 99 GLY A CA 1
ATOM 640 C C . GLY A 1 77 ? 10.89258 11.47318 100.73232 1.000 52.67049 99 GLY A C 1
ATOM 641 O O . GLY A 1 77 ? 11.95730 11.71069 100.15318 1.000 63.14982 99 GLY A O 1
ATOM 642 N N . SER A 1 78 ? 10.13248 12.43073 101.25776 1.000 61.80999 100 SER A N 1
ATOM 643 C CA . SER A 1 78 ? 10.55279 13.82096 101.39440 1.000 58.18481 100 SER A CA 1
ATOM 644 C C . SER A 1 78 ? 10.74146 14.10877 102.87819 1.000 56.55883 100 SER A C 1
ATOM 645 O O . SER A 1 78 ? 9.78974 14.01458 103.65887 1.000 63.04593 100 SER A O 1
ATOM 648 N N . VAL A 1 79 ? 11.96985 14.44915 103.26625 1.000 60.91749 101 VAL A N 1
ATOM 649 C CA . VAL A 1 79 ? 12.26910 14.73347 104.66675 1.000 55.46137 101 VAL A CA 1
ATOM 650 C C . VAL A 1 79 ? 11.79656 16.10659 105.10845 1.000 59.60473 101 VAL A C 1
ATOM 651 O O . VAL A 1 79 ? 11.80931 16.39074 106.31229 1.000 58.41122 101 VAL A O 1
ATOM 655 N N . ARG A 1 80 ? 11.36410 16.95440 104.17555 1.000 49.50506 102 ARG A N 1
ATOM 656 C CA . ARG A 1 80 ? 11.03456 18.34378 104.47053 1.000 57.50180 102 ARG A CA 1
ATOM 657 C C . ARG A 1 80 ? 9.67049 18.48071 105.13869 1.000 52.75622 102 ARG A C 1
ATOM 658 O O . ARG A 1 80 ? 8.74031 17.70957 104.87902 1.000 49.61823 102 ARG A O 1
ATOM 660 N N . SER A 1 81 ? 9.55545 19.49522 105.99157 1.000 39.79478 103 SER A N 1
ATOM 661 C CA . SER A 1 81 ? 8.25475 19.91053 106.49205 1.000 43.57920 103 SER A CA 1
ATOM 662 C C . SER A 1 81 ? 7.62459 20.90162 105.51165 1.000 42.61000 103 SER A C 1
ATOM 663 O O . SER A 1 81 ? 8.31800 21.77974 104.99608 1.000 45.07671 103 SER A O 1
ATOM 666 N N . PRO A 1 82 ? 6.31210 20.83338 105.21822 1.000 45.03598 104 PRO A N 1
ATOM 667 C CA . PRO A 1 82 ? 5.29584 19.95215 105.79708 1.000 35.92225 104 PRO A CA 1
ATOM 668 C C . PRO A 1 82 ? 5.23895 18.62631 105.08346 1.000 39.17977 104 PRO A C 1
ATOM 669 O O . PRO A 1 82 ? 5.59588 18.59721 103.91556 1.000 42.01067 104 PRO A O 1
ATOM 673 N N . LYS A 1 83 ? 4.79544 17.56283 105.76217 1.000 42.35616 105 LYS A N 1
ATOM 674 C CA . LYS A 1 83 ? 4.54880 16.26921 105.13103 1.000 38.43360 105 LYS A CA 1
ATOM 675 C C . LYS A 1 83 ? 3.05747 16.13045 104.85319 1.000 36.33412 105 LYS A C 1
ATOM 676 O O . LYS A 1 83 ? 2.23329 16.19733 105.77158 1.000 35.97928 105 LYS A O 1
ATOM 682 N N . ASP A 1 84 ? 2.71730 15.93242 103.59287 1.000 34.12871 106 ASP A N 1
ATOM 683 C CA . ASP A 1 84 ? 1.32642 15.80131 103.20842 1.000 34.98810 106 ASP A CA 1
ATOM 684 C C . ASP A 1 84 ? 0.81390 14.41040 103.54351 1.000 30.72133 106 ASP A C 1
ATOM 685 O O . ASP A 1 84 ? 1.50313 13.41334 103.31535 1.000 36.15944 106 ASP A O 1
ATOM 690 N N . LEU A 1 85 ? -0.38575 14.35445 104.11139 1.000 29.99512 107 LEU A N 1
ATOM 691 C CA . LEU A 1 85 ? -1.09069 13.11037 104.38876 1.000 30.43276 107 LEU A CA 1
ATOM 692 C C . LEU A 1 85 ? -2.33419 13.10344 103.52765 1.000 26.48407 107 LEU A C 1
ATOM 693 O O . LEU A 1 85 ? -3.08607 14.08604 103.52382 1.000 32.51091 107 LEU A O 1
ATOM 698 N N . THR A 1 86 ? -2.55997 12.00860 102.81592 1.000 23.75192 108 THR A N 1
ATOM 699 C CA . THR A 1 86 ? -3.74200 11.86778 101.97871 1.000 27.44343 108 THR A CA 1
ATOM 700 C C . THR A 1 86 ? -4.63782 10.78304 102.56064 1.000 25.50185 108 THR A C 1
ATOM 701 O O . THR A 1 86 ? -4.25102 9.61371 102.60120 1.000 29.50107 108 THR A O 1
ATOM 705 N N . LEU A 1 87 ? -5.81863 11.18205 103.02894 1.000 29.01128 109 LEU A N 1
ATOM 706 C CA . LEU A 1 87 ? -6.85785 10.28979 103.52642 1.000 27.54191 109 LEU A CA 1
ATOM 707 C C . LEU A 1 87 ? -7.95112 10.11179 102.48381 1.000 24.79284 109 LEU A C 1
ATOM 708 O O . LEU A 1 87 ? -8.23146 11.00930 101.68910 1.000 27.90165 109 LEU A O 1
ATOM 713 N N . LYS A 1 88 ? -8.59036 8.95638 102.52153 1.000 27.46080 110 LYS A N 1
ATOM 714 C CA . LYS A 1 88 ? -9.72495 8.65092 101.66411 1.000 31.30804 110 LYS A CA 1
ATOM 715 C C . LYS A 1 88 ? -10.95819 8.50333 102.54404 1.000 33.70676 110 LYS A C 1
ATOM 716 O O . LYS A 1 88 ? -10.95977 7.72750 103.51109 1.000 28.61028 110 LYS A O 1
ATOM 720 N N . VAL A 1 89 ? -11.99712 9.25496 102.21536 1.000 26.74277 111 VAL A N 1
ATOM 721 C CA . VAL A 1 89 ? -13.25777 9.21160 102.93061 1.000 25.19775 111 VAL A CA 1
ATOM 722 C C . VAL A 1 89 ? -14.32100 8.71093 101.96451 1.000 27.08464 111 VAL A C 1
ATOM 723 O O . VAL A 1 89 ? -14.45313 9.23232 100.85092 1.000 24.89873 111 VAL A O 1
ATOM 727 N N . GLY A 1 90 ? -15.03944 7.66836 102.37359 1.000 33.67176 112 GLY A N 1
ATOM 728 C CA . GLY A 1 90 ? -16.12859 7.13132 101.58724 1.000 24.33354 112 GLY A CA 1
ATOM 729 C C . GLY A 1 90 ? -17.48457 7.45792 102.17902 1.000 26.00285 112 GLY A C 1
ATOM 730 O O . GLY A 1 90 ? -17.60303 7.74774 103.37160 1.000 27.16632 112 GLY A O 1
ATOM 731 N N . VAL A 1 91 ? -18.52034 7.41611 101.35239 1.000 25.29181 113 VAL A N 1
ATOM 732 C CA . VAL A 1 91 ? -19.88471 7.62842 101.80619 1.000 30.14944 113 VAL A CA 1
ATOM 733 C C . VAL A 1 91 ? -20.78789 6.62669 101.09209 1.000 26.24834 113 VAL A C 1
ATOM 734 O O . VAL A 1 91 ? -20.52952 6.22937 99.95325 1.000 31.56789 113 VAL A O 1
ATOM 738 N N . SER A 1 92 ? -21.83173 6.18510 101.78307 1.000 31.22575 114 SER A N 1
ATOM 739 C CA . SER A 1 92 ? -22.82508 5.30085 101.18571 1.000 30.09029 114 SER A CA 1
ATOM 740 C C . SER A 1 92 ? -24.16713 5.57100 101.84078 1.000 31.57027 114 SER A C 1
ATOM 741 O O . SER A 1 92 ? -24.23681 6.14496 102.92902 1.000 33.78808 114 SER A O 1
ATOM 744 N N . SER A 1 93 ? -25.23587 5.15552 101.15945 1.000 34.97508 115 SER A N 1
ATOM 745 C CA . SER A 1 93 ? -26.60224 5.30980 101.65179 1.000 38.11710 115 SER A CA 1
ATOM 746 C C . SER A 1 93 ? -27.06291 4.15170 102.53865 1.000 38.09821 115 SER A C 1
ATOM 747 O O . SER A 1 93 ? -28.09445 4.27398 103.20422 1.000 34.76783 115 SER A O 1
ATOM 750 N N . THR A 1 94 ? -26.32096 3.05812 102.58628 1.000 34.80133 116 THR A N 1
ATOM 751 C CA . THR A 1 94 ? -26.48561 1.97224 103.54293 1.000 36.81038 116 THR A CA 1
ATOM 752 C C . THR A 1 94 ? -25.31635 1.91993 104.52201 1.000 36.77154 116 THR A C 1
ATOM 753 O O . THR A 1 94 ? -24.32495 2.63901 104.36393 1.000 44.03735 116 THR A O 1
ATOM 757 N N . PRO A 1 95 ? -25.39991 1.08614 105.55642 1.000 39.59568 117 PRO A N 1
ATOM 758 C CA . PRO A 1 95 ? -24.29886 0.99446 106.53794 1.000 40.39221 117 PRO A CA 1
ATOM 759 C C . PRO A 1 95 ? -23.01023 0.54978 105.86820 1.000 42.89764 117 PRO A C 1
ATOM 760 O O . PRO A 1 95 ? -23.02867 -0.35926 105.02611 1.000 53.36721 117 PRO A O 1
ATOM 764 N N . PRO A 1 96 ? -21.86984 1.15089 106.21990 1.000 39.17824 118 PRO A N 1
ATOM 765 C CA . PRO A 1 96 ? -20.65047 0.93902 105.42756 1.000 37.47877 118 PRO A CA 1
ATOM 766 C C . PRO A 1 96 ? -20.02585 -0.43328 105.63162 1.000 43.59581 118 PRO A C 1
ATOM 767 O O . PRO A 1 96 ? -20.05446 -1.01423 106.72200 1.000 40.07716 118 PRO A O 1
ATOM 771 N N . MET A 1 97 ? -19.46218 -0.95058 104.54321 1.000 43.34522 119 MET A N 1
ATOM 772 C CA . MET A 1 97 ? -18.70583 -2.19211 104.53841 1.000 44.98285 119 MET A CA 1
ATOM 773 C C . MET A 1 97 ? -17.28080 -1.89896 104.09134 1.000 44.19434 119 MET A C 1
ATOM 774 O O . MET A 1 97 ? -17.00943 -0.88137 103.45028 1.000 46.47959 119 MET A O 1
ATOM 779 N N . LYS A 1 98 ? -16.36763 -2.80692 104.43648 1.000 44.67616 120 LYS A N 1
ATOM 780 C CA . LYS A 1 98 ? -14.96459 -2.59983 104.09849 1.000 42.64644 120 LYS A CA 1
ATOM 781 C C . LYS A 1 98 ? -14.77082 -2.48466 102.59122 1.000 53.52360 120 LYS A C 1
ATOM 782 O O . LYS A 1 98 ? -14.00137 -1.63392 102.11748 1.000 49.68454 120 LYS A O 1
ATOM 786 N N . VAL A 1 99 ? -15.49665 -3.30168 101.82028 1.000 44.84134 121 VAL A N 1
ATOM 787 C CA . VAL A 1 99 ? -15.29523 -3.37437 100.37858 1.000 44.33306 121 VAL A CA 1
ATOM 788 C C . VAL A 1 99 ? -15.70071 -2.08916 99.66133 1.000 49.43915 121 VAL A C 1
ATOM 789 O O . VAL A 1 99 ? -15.26784 -1.86646 98.52353 1.000 53.91456 121 VAL A O 1
ATOM 793 N N . MET A 1 100 ? -16.51051 -1.22562 100.28882 1.000 52.09884 122 MET A N 1
ATOM 794 C CA . MET A 1 100 ? -16.94918 -0.00716 99.60314 1.000 53.95123 122 MET A CA 1
ATOM 795 C C . MET A 1 100 ? -15.77891 0.91340 99.28306 1.000 49.87597 122 MET A C 1
ATOM 796 O O . MET A 1 100 ? -15.83849 1.68291 98.31526 1.000 52.49182 122 MET A O 1
ATOM 801 N N . CYS A 1 101 ? -14.71112 0.84966 100.07964 1.000 47.30545 123 CYS A N 1
ATOM 802 C CA . CYS A 1 101 ? -13.55695 1.72014 99.86118 1.000 52.42075 123 CYS A CA 1
ATOM 803 C C . CYS A 1 101 ? -12.85856 1.43457 98.53701 1.000 53.81880 123 CYS A C 1
ATOM 804 O O . CYS A 1 101 ? -12.20373 2.32757 97.98028 1.000 50.50110 123 CYS A O 1
ATOM 807 N N . THR A 1 102 ? -12.97852 0.20535 98.02432 1.000 56.29030 124 THR A N 1
ATOM 808 C CA . THR A 1 102 ? -12.38674 -0.16777 96.74351 1.000 63.06811 124 THR A CA 1
ATOM 809 C C . THR A 1 102 ? -13.32254 0.07109 95.56754 1.000 64.18095 124 THR A C 1
ATOM 810 O O . THR A 1 102 ? -12.85547 0.13350 94.42275 1.000 56.44794 124 THR A O 1
ATOM 814 N N . ILE A 1 103 ? -14.61882 0.23137 95.82774 1.000 54.80545 125 ILE A N 1
ATOM 815 C CA . ILE A 1 103 ? -15.62547 0.16594 94.77442 1.000 52.99288 125 ILE A CA 1
ATOM 816 C C . ILE A 1 103 ? -16.54717 1.37217 94.73212 1.000 55.75816 125 ILE A C 1
ATOM 817 O O . ILE A 1 103 ? -17.18118 1.60770 93.68905 1.000 60.65794 125 ILE A O 1
ATOM 821 N N . LEU A 1 104 ? -16.69081 2.16375 95.81715 1.000 50.84710 126 LEU A N 1
ATOM 822 C CA . LEU A 1 104 ? -17.56237 3.33183 95.79481 1.000 42.99906 126 LEU A CA 1
ATOM 823 C C . LEU A 1 104 ? -16.76249 4.60625 95.56904 1.000 44.46583 126 LEU A C 1
ATOM 824 O O . LEU A 1 104 ? -15.53506 4.62737 95.70915 1.000 42.65714 126 LEU A O 1
ATOM 829 N N . PRO A 1 105 ? -17.44290 5.68568 95.19343 1.000 33.42998 127 PRO A N 1
ATOM 830 C CA . PRO A 1 105 ? -16.78258 6.99279 95.11002 1.000 40.32876 127 PRO A CA 1
ATOM 831 C C . PRO A 1 105 ? -16.22121 7.41241 96.45796 1.000 37.95257 127 PRO A C 1
ATOM 832 O O . PRO A 1 105 ? -16.89293 7.30611 97.48716 1.000 28.50173 127 PRO A O 1
ATOM 836 N N . THR A 1 106 ? -15.00418 7.95800 96.43626 1.000 33.65434 128 THR A N 1
ATOM 837 C CA . THR A 1 106 ? -14.38682 8.49067 97.64025 1.000 29.68089 128 THR A CA 1
ATOM 838 C C . THR A 1 106 ? -14.00565 9.95582 97.44862 1.000 34.62216 128 THR A C 1
ATOM 839 O O . THR A 1 106 ? -13.92664 10.46380 96.32410 1.000 30.96441 128 THR A O 1
ATOM 843 N N . VAL A 1 107 ? -13.75689 10.62070 98.58121 1.000 27.45576 129 VAL A N 1
ATOM 844 C CA . VAL A 1 107 ? -13.21658 11.97661 98.63770 1.000 28.31518 129 VAL A CA 1
ATOM 845 C C . VAL A 1 107 ? -11.77826 11.90334 99.12810 1.000 24.64987 129 VAL A C 1
ATOM 846 O O . VAL A 1 107 ? -11.44471 11.07549 99.98150 1.000 21.68556 129 VAL A O 1
ATOM 850 N N . GLU A 1 108 ? -10.93269 12.78084 98.61592 1.000 21.04615 130 GLU A N 1
ATOM 851 C CA . GLU A 1 108 ? -9.56370 12.88034 99.08724 1.000 21.77803 130 GLU A CA 1
ATOM 852 C C . GLU A 1 108 ? -9.48711 13.99692 100.13094 1.000 23.70265 130 GLU A C 1
ATOM 853 O O . GLU A 1 108 ? -9.94602 15.12094 99.89206 1.000 25.05779 130 GLU A O 1
ATOM 859 N N . VAL A 1 109 ? -8.94119 13.68029 101.29946 1.000 20.62008 131 VAL A N 1
ATOM 860 C CA . VAL A 1 109 ? -8.68367 14.66870 102.33844 1.000 20.51201 131 VAL A CA 1
ATOM 861 C C . VAL A 1 109 ? -7.17419 14.77490 102.46492 1.000 24.84005 131 VAL A C 1
ATOM 862 O O . VAL A 1 109 ? -6.50857 13.86644 102.98058 1.000 26.98156 131 VAL A O 1
ATOM 866 N N . LYS A 1 110 ? -6.62525 15.88258 101.99227 1.000 21.55189 132 LYS A N 1
ATOM 867 C CA . LYS A 1 110 ? -5.18302 16.05212 101.91047 1.000 29.34208 132 LYS A CA 1
ATOM 868 C C . LYS A 1 110 ? -4.76179 16.95002 103.06832 1.000 30.45248 132 LYS A C 1
ATOM 869 O O . LYS A 1 110 ? -5.13707 18.12727 103.12731 1.000 28.78221 132 LYS A O 1
ATOM 874 N N . LEU A 1 111 ? -4.03744 16.37603 104.01812 1.000 27.94961 133 LEU A N 1
ATOM 875 C CA . LEU A 1 111 ? -3.62576 17.09059 105.21098 1.000 23.98303 133 LEU A CA 1
ATOM 876 C C . LEU A 1 111 ? -2.13196 17.37745 105.11542 1.000 27.75619 133 LEU A C 1
ATOM 877 O O . LEU A 1 111 ? -1.36451 16.56786 104.58401 1.000 24.57207 133 LEU A O 1
ATOM 882 N N . SER A 1 112 ? -1.73554 18.55823 105.57240 1.000 25.54045 134 SER A N 1
ATOM 883 C CA . SER A 1 112 ? -0.33677 18.95820 105.59364 1.000 27.52276 134 SER A CA 1
ATOM 884 C C . SER A 1 112 ? 0.09818 18.94706 107.04094 1.000 25.82009 134 SER A C 1
ATOM 885 O O . SER A 1 112 ? -0.40854 19.72720 107.85738 1.000 35.35484 134 SER A O 1
ATOM 888 N N . PHE A 1 113 ? 1.02544 18.05527 107.35243 1.000 29.82225 135 PHE A N 1
ATOM 889 C CA . PHE A 1 113 ? 1.50114 17.86312 108.71115 1.000 31.07238 135 PHE A CA 1
ATOM 890 C C . PHE A 1 113 ? 2.73004 18.74955 108.86370 1.000 32.00253 135 PHE A C 1
ATOM 891 O O . PHE A 1 113 ? 3.77792 18.47745 108.27289 1.000 28.99164 135 PHE A O 1
ATOM 899 N N . ILE A 1 114 ? 2.58113 19.82529 109.61807 1.000 30.93874 136 ILE A N 1
ATOM 900 C CA . ILE A 1 114 ? 3.64759 20.79423 109.83403 1.000 32.10005 136 ILE A CA 1
ATOM 901 C C . ILE A 1 114 ? 4.39791 20.40409 111.09934 1.000 34.70122 136 ILE A C 1
ATOM 902 O O . ILE A 1 114 ? 3.78705 20.17944 112.15075 1.000 29.96327 136 ILE A O 1
ATOM 907 N N . ASN A 1 115 ? 5.72557 20.32908 110.99871 1.000 33.86328 137 ASN A N 1
ATOM 908 C CA . ASN A 1 115 ? 6.58095 19.90046 112.10226 1.000 37.06532 137 ASN A CA 1
ATOM 909 C C . ASN A 1 115 ? 6.78517 21.04816 113.09929 1.000 39.42501 137 ASN A C 1
ATOM 910 O O . ASN A 1 115 ? 7.89831 21.47920 113.37843 1.000 40.88943 137 ASN A O 1
ATOM 915 N N . ASP A 1 116 ? 5.67991 21.54567 113.64809 1.000 34.02545 138 ASP A N 1
ATOM 916 C CA . ASP A 1 116 ? 5.76254 22.58055 114.67407 1.000 35.52939 138 ASP A CA 1
ATOM 917 C C . ASP A 1 116 ? 4.45086 22.58668 115.44182 1.000 33.26268 138 ASP A C 1
ATOM 918 O O . ASP A 1 116 ? 3.47064 21.96672 115.02538 1.000 31.78028 138 ASP A O 1
ATOM 923 N N . THR A 1 117 ? 4.45482 23.26053 116.58966 1.000 34.38849 139 THR A N 1
ATOM 924 C CA . THR A 1 117 ? 3.22286 23.46426 117.33801 1.000 33.81206 139 THR A CA 1
ATOM 925 C C . THR A 1 117 ? 2.35214 24.52273 116.64769 1.000 32.49759 139 THR A C 1
ATOM 926 O O . THR A 1 117 ? 2.81842 25.30295 115.81428 1.000 32.40580 139 THR A O 1
ATOM 930 N N . ALA A 1 118 ? 1.06021 24.51391 116.97961 1.000 38.13549 140 ALA A N 1
ATOM 931 C CA . ALA A 1 118 ? 0.11147 25.40067 116.31765 1.000 34.22763 140 ALA A CA 1
ATOM 932 C C . ALA A 1 118 ? 0.47641 26.86238 116.56478 1.000 31.32219 140 ALA A C 1
ATOM 933 O O . ALA A 1 118 ? 1.02875 27.21046 117.61616 1.000 33.03339 140 ALA A O 1
ATOM 935 N N . PRO A 1 119 ? 0.17924 27.73660 115.61140 1.000 35.53304 141 PRO A N 1
ATOM 936 C CA . PRO A 1 119 ? 0.38812 29.16857 115.84015 1.000 37.22023 141 PRO A CA 1
ATOM 937 C C . PRO A 1 119 ? -0.53179 29.69285 116.93142 1.000 41.92629 141 PRO A C 1
ATOM 938 O O . PRO A 1 119 ? -1.61061 29.15011 117.18362 1.000 35.72636 141 PRO A O 1
ATOM 942 N N . SER A 1 120 ? -0.07262 30.75027 117.59938 1.000 40.68860 142 SER A N 1
ATOM 943 C CA . SER A 1 120 ? -0.87626 31.44731 118.59862 1.000 42.81647 142 SER A CA 1
ATOM 944 C C . SER A 1 120 ? -1.93993 32.31697 117.93100 1.000 38.39186 142 SER A C 1
ATOM 945 O O . SER A 1 120 ? -1.77199 32.76968 116.79300 1.000 35.34928 142 SER A O 1
ATOM 948 N N . CYS A 1 121 ? -3.03121 32.57459 118.66973 1.000 39.18764 143 CYS A N 1
ATOM 949 C CA . CYS A 1 121 ? -4.14684 33.32123 118.09699 1.000 42.84274 143 CYS A CA 1
ATOM 950 C C . CYS A 1 121 ? -3.70247 34.68449 117.61646 1.000 37.06247 143 CYS A C 1
ATOM 951 O O . CYS A 1 121 ? -4.14014 35.14476 116.56080 1.000 39.99259 143 CYS A O 1
ATOM 954 N N . GLY A 1 122 ? -2.83840 35.35036 118.37549 1.000 38.39018 144 GLY A N 1
ATOM 955 C CA . GLY A 1 122 ? -2.28240 36.59114 117.87180 1.000 39.52626 144 GLY A CA 1
ATOM 956 C C . GLY A 1 122 ? -1.40942 36.42493 116.64114 1.000 42.56828 144 GLY A C 1
ATOM 957 O O . GLY A 1 122 ? -1.04196 37.43384 116.03091 1.000 44.29738 144 GLY A O 1
ATOM 958 N N . GLN A 1 123 ? -1.06517 35.18984 116.25698 1.000 41.95766 145 GLN A N 1
ATOM 959 C CA . GLN A 1 123 ? -0.27199 34.96700 115.04889 1.000 43.14341 145 GLN A CA 1
ATOM 960 C C . GLN A 1 123 ? -1.10797 34.64926 113.80555 1.000 34.26074 145 GLN A C 1
ATOM 961 O O . GLN A 1 123 ? -0.55239 34.56448 112.70703 1.000 33.89276 145 GLN A O 1
ATOM 967 N N . VAL A 1 124 ? -2.41838 34.50528 113.92965 1.000 30.40037 146 VAL A N 1
ATOM 968 C CA . VAL A 1 124 ? -3.27217 34.18094 112.79208 1.000 35.98753 146 VAL A CA 1
ATOM 969 C C . VAL A 1 124 ? -3.93756 35.46880 112.30622 1.000 39.60503 146 VAL A C 1
ATOM 970 O O . VAL A 1 124 ? -4.57874 36.17597 113.09392 1.000 34.13264 146 VAL A O 1
ATOM 974 N N . GLU A 1 125 ? -3.75146 35.79399 111.01866 1.000 28.40821 147 GLU A N 1
ATOM 975 C CA . GLU A 1 125 ? -4.48561 36.89157 110.39445 1.000 31.24523 147 GLU A CA 1
ATOM 976 C C . GLU A 1 125 ? -5.96555 36.54495 110.27733 1.000 30.91263 147 GLU A C 1
ATOM 977 O O . GLU A 1 125 ? -6.32944 35.40351 109.96554 1.000 26.25108 147 GLU A O 1
ATOM 980 N N . LEU A 1 126 ? -6.81776 37.54953 110.50468 1.000 26.42488 148 LEU A N 1
ATOM 981 C CA . LEU A 1 126 ? -8.25886 37.32961 110.48181 1.000 25.34048 148 LEU A CA 1
ATOM 982 C C . LEU A 1 126 ? -8.67973 36.63573 109.20554 1.000 25.78082 148 LEU A C 1
ATOM 983 O O . LEU A 1 126 ? -9.53358 35.74409 109.23303 1.000 22.48583 148 LEU A O 1
ATOM 988 N N . SER A 1 127 ? -8.07380 37.01659 108.07695 1.000 23.97365 149 SER A N 1
ATOM 989 C CA . SER A 1 127 ? -8.44865 36.39428 106.81393 1.000 30.48938 149 SER A CA 1
ATOM 990 C C . SER A 1 127 ? -8.19345 34.89028 106.83643 1.000 23.66273 149 SER A C 1
ATOM 991 O O . SER A 1 127 ? -9.03154 34.11192 106.37113 1.000 22.34369 149 SER A O 1
ATOM 994 N N . THR A 1 128 ? -7.05668 34.46180 107.40981 1.000 26.44194 150 THR A N 1
ATOM 995 C CA . THR A 1 128 ? -6.76579 33.03523 107.52230 1.000 22.76369 150 THR A CA 1
ATOM 996 C C . THR A 1 128 ? -7.73910 32.35184 108.47066 1.000 28.43506 150 THR A C 1
ATOM 997 O O . THR A 1 128 ? -8.17860 31.22853 108.20932 1.000 26.70581 150 THR A O 1
ATOM 1001 N N . LEU A 1 129 ? -8.05058 32.99537 109.60423 1.000 28.74380 151 LEU A N 1
ATOM 1002 C CA . LEU A 1 129 ? -9.01198 32.41958 110.53903 1.000 21.77593 151 LEU A CA 1
ATOM 1003 C C . LEU A 1 129 ? -10.35262 32.16499 109.86451 1.000 23.23728 151 LEU A C 1
ATOM 1004 O O . LEU A 1 129 ? -11.00926 31.14565 110.12082 1.000 22.59394 151 LEU A O 1
ATOM 1009 N N . CYS A 1 130 ? -10.76075 33.08331 108.99558 1.000 23.98116 152 CYS A N 1
ATOM 1010 C CA . CYS A 1 130 ? -12.03909 33.08241 108.30681 1.000 19.22926 152 CYS A CA 1
ATOM 1011 C C . CYS A 1 130 ? -12.10237 32.09608 107.13960 1.000 19.67246 152 CYS A C 1
ATOM 1012 O O . CYS A 1 130 ? -13.07873 31.34814 107.00917 1.000 19.46776 152 CYS A O 1
ATOM 1015 N N . PHE A 1 131 ? -11.09134 32.09974 106.26848 1.000 21.42334 153 PHE A N 1
ATOM 1016 C CA . PHE A 1 131 ? -11.18954 31.40891 104.99035 1.000 25.50528 153 PHE A CA 1
ATOM 1017 C C . PHE A 1 131 ? -9.90448 30.66549 104.67467 1.000 30.11264 153 PHE A C 1
ATOM 1018 O O . PHE A 1 131 ? -8.81093 31.20676 104.86515 1.000 34.54684 153 PHE A O 1
ATOM 1026 N N . PRO A 1 132 ? -10.01213 29.44424 104.15172 1.000 37.66058 154 PRO A N 1
ATOM 1027 C CA . PRO A 1 132 ? -8.82041 28.73311 103.67501 1.000 35.72359 154 PRO A CA 1
ATOM 1028 C C . PRO A 1 132 ? -8.01180 29.58409 102.71229 1.000 32.87917 154 PRO A C 1
ATOM 1029 O O . PRO A 1 132 ? -8.51964 30.48374 102.04133 1.000 37.29080 154 PRO A O 1
ATOM 1033 N N . GLU A 1 133 ? -6.72201 29.27498 102.65024 1.000 45.64880 155 GLU A N 1
ATOM 1034 C CA . GLU A 1 133 ? -5.80938 30.04891 101.81999 1.000 44.24214 155 GLU A CA 1
ATOM 1035 C C . GLU A 1 133 ? -6.28918 30.09647 100.37219 1.000 52.86385 155 GLU A C 1
ATOM 1036 O O . GLU A 1 133 ? -6.48036 31.17926 99.80050 1.000 49.25021 155 GLU A O 1
ATOM 1042 N N . LYS A 1 134 ? -6.50343 28.92598 99.77127 1.000 45.67233 156 LYS A N 1
ATOM 1043 C CA . LYS A 1 134 ? -7.01198 28.79245 98.41159 1.000 42.78820 156 LYS A CA 1
ATOM 1044 C C . LYS A 1 134 ? -8.35376 28.08193 98.48047 1.000 45.81459 156 LYS A C 1
ATOM 1045 O O . LYS A 1 134 ? -8.42626 26.93490 98.93597 1.000 54.69349 156 LYS A O 1
ATOM 1047 N N . ILE A 1 135 ? -9.40940 28.75510 98.03693 1.000 51.69761 157 ILE A N 1
ATOM 1048 C CA . ILE A 1 135 ? -10.76858 28.23738 98.17147 1.000 55.11432 157 ILE A CA 1
ATOM 1049 C C . ILE A 1 135 ? -11.14977 27.50375 96.88940 1.000 54.56304 157 ILE A C 1
ATOM 1050 O O . ILE A 1 135 ? -11.25009 28.11128 95.82006 1.000 60.10716 157 ILE A O 1
ATOM 1052 N N . SER A 1 136 ? -11.35786 26.19598 96.99493 1.000 50.11720 158 SER A N 1
ATOM 1053 C CA . SER A 1 136 ? -11.82326 25.39550 95.87027 1.000 48.55220 158 SER A CA 1
ATOM 1054 C C . SER A 1 136 ? -13.31061 25.64101 95.61891 1.000 40.52275 158 SER A C 1
ATOM 1055 O O . SER A 1 136 ? -14.09400 25.79181 96.56003 1.000 40.58808 158 SER A O 1
ATOM 1058 N N . ASN A 1 137 ? -13.70535 25.67427 94.34536 1.000 21.36962 159 ASN A N 1
ATOM 1059 C CA . ASN A 1 137 ? -15.08004 26.05566 94.00645 1.000 31.72537 159 ASN A CA 1
ATOM 1060 C C . ASN A 1 137 ? -15.99287 24.83148 93.94854 1.000 19.64864 159 ASN A C 1
ATOM 1061 O O . ASN A 1 137 ? -15.69167 23.87602 93.22248 1.000 20.63239 159 ASN A O 1
ATOM 1066 N N . PRO A 1 138 ? -17.08357 24.80267 94.68379 1.000 13.94412 160 PRO A N 1
ATOM 1067 C CA . PRO A 1 138 ? -17.91573 23.59605 94.69328 1.000 20.63055 160 PRO A CA 1
ATOM 1068 C C . PRO A 1 138 ? -18.68180 23.46539 93.37986 1.000 18.04491 160 PRO A C 1
ATOM 1069 O O . PRO A 1 138 ? -18.68337 24.35560 92.52375 1.000 16.11444 160 PRO A O 1
ATOM 1073 N N . HIS A 1 139 ? -19.29197 22.30410 93.19811 1.000 15.63991 161 HIS A N 1
ATOM 1074 C CA . HIS A 1 139 ? -20.13400 22.09189 92.03813 1.000 14.00270 161 HIS A CA 1
ATOM 1075 C C . HIS A 1 139 ? -21.35816 21.34854 92.49881 1.000 17.53450 161 HIS A C 1
ATOM 1076 O O . HIS A 1 139 ? -21.27406 20.53293 93.41443 1.000 16.13814 161 HIS A O 1
ATOM 1083 N N . ILE A 1 140 ? -22.49842 21.66457 91.89794 1.000 17.66029 162 ILE A N 1
ATOM 1084 C CA . ILE A 1 140 ? -23.70070 20.87035 92.07309 1.000 18.37797 162 ILE A CA 1
ATOM 1085 C C . ILE A 1 140 ? -24.27554 20.61287 90.68549 1.000 17.35963 162 ILE A C 1
ATOM 1086 O O . ILE A 1 140 ? -23.93065 21.28018 89.70985 1.000 15.92179 162 ILE A O 1
ATOM 1091 N N . THR A 1 141 ? -25.17244 19.64588 90.60570 1.000 20.29820 163 THR A N 1
ATOM 1092 C CA . THR A 1 141 ? -25.85736 19.37518 89.35628 1.000 24.18972 163 THR A CA 1
ATOM 1093 C C . THR A 1 141 ? -27.22035 20.05148 89.38039 1.000 21.97761 163 THR A C 1
ATOM 1094 O O . THR A 1 141 ? -27.82990 20.20751 90.43835 1.000 23.50684 163 THR A O 1
ATOM 1098 N N . GLU A 1 142 ? -27.67259 20.48473 88.20422 1.000 18.60717 164 GLU A N 1
ATOM 1099 C CA . GLU A 1 142 ? -28.98932 21.10050 88.08534 1.000 19.06855 164 GLU A CA 1
ATOM 1100 C C . GLU A 1 142 ? -30.07926 20.10393 88.50736 1.000 20.28455 164 GLU A C 1
ATOM 1101 O O . GLU A 1 142 ? -29.85097 18.89375 88.60801 1.000 20.92888 164 GLU A O 1
ATOM 1107 N N . ASN A 1 143 ? -31.26546 20.63526 88.80783 1.000 22.23472 165 ASN A N 1
ATOM 1108 C CA . ASN A 1 143 ? -32.47445 19.81984 89.08421 1.000 24.79217 165 ASN A CA 1
ATOM 1109 C C . ASN A 1 143 ? -32.28820 18.86440 90.26578 1.000 30.64617 165 ASN A C 1
ATOM 1110 O O . ASN A 1 143 ? -32.74457 17.71863 90.23317 1.000 28.24125 165 ASN A O 1
ATOM 1115 N N . ARG A 1 144 ? -31.62074 19.32703 91.31840 1.000 26.35223 166 ARG A N 1
ATOM 1116 C CA . ARG A 1 144 ? -31.31564 18.48771 92.46855 1.000 31.13500 166 ARG A CA 1
ATOM 1117 C C . ARG A 1 144 ? -31.82542 19.13049 93.74955 1.000 25.33803 166 ARG A C 1
ATOM 1118 O O . ARG A 1 144 ? -32.00890 20.34799 93.83107 1.000 28.41314 166 ARG A O 1
ATOM 1126 N N . GLU A 1 145 ? -31.95812 18.28691 94.76659 1.000 22.69562 167 GLU A N 1
ATOM 1127 C CA . GLU A 1 145 ? -32.48622 18.68086 96.06432 1.000 31.03238 167 GLU A CA 1
ATOM 1128 C C . GLU A 1 145 ? -31.55863 19.66761 96.78305 1.000 29.82083 167 GLU A C 1
ATOM 1129 O O . GLU A 1 145 ? -30.35117 19.41657 96.91360 1.000 23.02685 167 GLU A O 1
ATOM 1135 N N . PRO A 1 146 ? -32.10083 20.76876 97.29543 1.000 24.31381 168 PRO A N 1
ATOM 1136 C CA . PRO A 1 146 ? -31.29404 21.71021 98.09032 1.000 23.13816 168 PRO A CA 1
ATOM 1137 C C . PRO A 1 146 ? -30.61605 21.01962 99.26735 1.000 30.19790 168 PRO A C 1
ATOM 1138 O O . PRO A 1 146 ? -31.06180 19.97546 99.75252 1.000 21.22097 168 PRO A O 1
ATOM 1142 N N . GLY A 1 147 ? -29.52949 21.62078 99.73791 1.000 21.66408 169 GLY A N 1
ATOM 1143 C CA . GLY A 1 147 ? -28.74269 20.95942 100.76761 1.000 22.29750 169 GLY A CA 1
ATOM 1144 C C . GLY A 1 147 ? -27.50477 21.74848 101.11646 1.000 25.35317 169 GLY A C 1
ATOM 1145 O O . GLY A 1 147 ? -27.11557 22.69506 100.41997 1.000 20.73581 169 GLY A O 1
ATOM 1146 N N . ALA A 1 148 ? -26.90098 21.35404 102.23044 1.000 23.75683 170 ALA A N 1
ATOM 1147 C CA . ALA A 1 148 ? -25.65226 21.97397 102.62558 1.000 20.43087 170 ALA A CA 1
ATOM 1148 C C . ALA A 1 148 ? -24.60405 21.66211 101.58424 1.000 18.35727 170 ALA A C 1
ATOM 1149 O O . ALA A 1 148 ? -24.61893 20.61114 100.94167 1.000 27.98851 170 ALA A O 1
ATOM 1151 N N . LEU A 1 149 ? -23.70293 22.57640 101.42536 1.000 19.16408 171 LEU A N 1
ATOM 1152 C CA . LEU A 1 149 ? -22.72269 22.51383 100.36756 1.000 16.18808 171 LEU A CA 1
ATOM 1153 C C . LEU A 1 149 ? -21.30082 22.57796 100.88727 1.000 17.15444 171 LEU A C 1
ATOM 1154 O O . LEU A 1 149 ? -20.42872 21.88277 100.37043 1.000 18.37684 171 LEU A O 1
ATOM 1159 N N . ARG A 1 150 ? -21.03956 23.41524 101.88428 1.000 14.62710 172 ARG A N 1
ATOM 1160 C CA . ARG A 1 150 ? -19.68715 23.57184 102.39355 1.000 18.50395 172 ARG A CA 1
ATOM 1161 C C . ARG A 1 150 ? -19.78483 24.05072 103.83193 1.000 15.64309 172 ARG A C 1
ATOM 1162 O O . ARG A 1 150 ? -20.55418 24.96912 104.12551 1.000 15.03377 172 ARG A O 1
ATOM 1170 N N . GLN A 1 151 ? -19.02452 23.40358 104.71861 1.000 17.47704 173 GLN A N 1
ATOM 1171 C CA . GLN A 1 151 ? -18.83075 23.88109 106.08722 1.000 15.71380 173 GLN A CA 1
ATOM 1172 C C . GLN A 1 151 ? -17.85064 25.04263 106.03857 1.000 18.20582 173 GLN A C 1
ATOM 1173 O O . GLN A 1 151 ? -16.70883 24.87491 105.58903 1.000 24.57361 173 GLN A O 1
ATOM 1179 N N . LEU A 1 152 ? -18.29156 26.21259 106.50206 1.000 21.00463 174 LEU A N 1
ATOM 1180 C CA . LEU A 1 152 ? -17.49499 27.43187 106.41578 1.000 20.06503 174 LEU A CA 1
ATOM 1181 C C . LEU A 1 152 ? -16.54121 27.64986 107.59890 1.000 17.83726 174 LEU A C 1
ATOM 1182 O O . LEU A 1 152 ? -15.52312 28.32539 107.43082 1.000 23.76975 174 LEU A O 1
ATOM 1187 N N . ARG A 1 153 ? -16.83074 27.12487 108.78960 1.000 17.17131 175 ARG A N 1
ATOM 1188 C CA . ARG A 1 153 ? -15.91882 27.29537 109.92315 1.000 24.30844 175 ARG A CA 1
ATOM 1189 C C . ARG A 1 153 ? -14.59280 26.56962 109.69501 1.000 27.92985 175 ARG A C 1
ATOM 1190 O O . ARG A 1 153 ? -14.56770 25.40852 109.28992 1.000 19.14878 175 ARG A O 1
ATOM 1198 N N . ARG A 1 154 ? -13.48378 27.24183 110.00516 1.000 23.30457 176 ARG A N 1
ATOM 1199 C CA . ARG A 1 154 ? -12.18438 26.57044 110.02596 1.000 26.68218 176 ARG A CA 1
ATOM 1200 C C . ARG A 1 154 ? -12.01558 25.96988 111.41677 1.000 27.58557 176 ARG A C 1
ATOM 1201 O O . ARG A 1 154 ? -11.59540 26.63298 112.35756 1.000 26.18886 176 ARG A O 1
ATOM 1209 N N . PHE A 1 155 ? -12.38040 24.68848 111.54747 1.000 27.20741 177 PHE A N 1
ATOM 1210 C CA . PHE A 1 155 ? -12.37372 24.01622 112.84854 1.000 29.39620 177 PHE A CA 1
ATOM 1211 C C . PHE A 1 155 ? -11.04857 24.18918 113.58535 1.000 35.51081 177 PHE A C 1
ATOM 1212 O O . PHE A 1 155 ? -11.03751 24.47377 114.78684 1.000 40.59379 177 PHE A O 1
ATOM 1220 N N . THR A 1 156 ? -9.92082 24.04653 112.88364 1.000 33.48802 178 THR A N 1
ATOM 1221 C CA . THR A 1 156 ? -8.62169 24.09885 113.55946 1.000 40.03930 178 THR A CA 1
ATOM 1222 C C . THR A 1 156 ? -8.34608 25.48239 114.15025 1.000 42.68424 178 THR A C 1
ATOM 1223 O O . THR A 1 156 ? -7.78324 25.60364 115.24786 1.000 43.57806 178 THR A O 1
ATOM 1227 N N . HIS A 1 157 ? -8.75593 26.53631 113.45217 1.000 36.77662 179 HIS A N 1
ATOM 1228 C CA . HIS A 1 157 ? -8.40657 27.88423 113.87537 1.000 33.92164 179 HIS A CA 1
ATOM 1229 C C . HIS A 1 157 ? -9.32172 28.42646 114.96543 1.000 43.37073 179 HIS A C 1
ATOM 1230 O O . HIS A 1 157 ? -8.89075 29.25924 115.77223 1.000 40.80144 179 HIS A O 1
ATOM 1237 N N . MET A 1 158 ? -10.57065 27.97381 115.02798 1.000 56.58457 180 MET A N 1
ATOM 1238 C CA . MET A 1 158 ? -11.42358 28.43138 116.11613 1.000 58.77068 180 MET A CA 1
ATOM 1239 C C . MET A 1 158 ? -10.97778 27.86234 117.46048 1.000 59.33199 180 MET A C 1
ATOM 1240 O O . MET A 1 158 ? -11.33501 28.41756 118.50593 1.000 58.61061 180 MET A O 1
ATOM 1245 N N . SER A 1 159 ? -10.18413 26.78631 117.45538 1.000 48.87757 181 SER A N 1
ATOM 1246 C CA . SER A 1 159 ? -9.54324 26.30511 118.68024 1.000 45.75830 181 SER A CA 1
ATOM 1247 C C . SER A 1 159 ? -8.30631 27.12502 119.05128 1.000 46.26850 181 SER A C 1
ATOM 1248 O O . SER A 1 159 ? -7.95177 27.21966 120.23273 1.000 44.08448 181 SER A O 1
ATOM 1251 N N . ILE A 1 160 ? -7.62421 27.69298 118.05773 1.000 43.40795 182 ILE A N 1
ATOM 1252 C CA . ILE A 1 160 ? -6.54278 28.63252 118.31594 1.000 32.15965 182 ILE A CA 1
ATOM 1253 C C . ILE A 1 160 ? -7.08486 29.95551 118.84851 1.000 45.28652 182 ILE A C 1
ATOM 1254 O O . ILE A 1 160 ? -6.43100 30.61745 119.66064 1.000 44.00087 182 ILE A O 1
ATOM 1259 N N . CYS A 1 161 ? -8.27925 30.36179 118.40786 1.000 43.02334 183 CYS A N 1
ATOM 1260 C CA . CYS A 1 161 ? -8.90677 31.62772 118.79062 1.000 42.40794 183 CYS A CA 1
ATOM 1261 C C . CYS A 1 161 ? -10.25269 31.39734 119.47987 1.000 42.84542 183 CYS A C 1
ATOM 1262 O O . CYS A 1 161 ? -11.28731 31.89660 119.02479 1.000 38.62701 183 CYS A O 1
ATOM 1265 N N . PRO A 1 162 ? -10.27225 30.67617 120.60773 1.000 45.50963 184 PRO A N 1
ATOM 1266 C CA . PRO A 1 162 ? -11.56488 30.24288 121.17430 1.000 42.37505 184 PRO A CA 1
ATOM 1267 C C . PRO A 1 162 ? -12.43450 31.37993 121.67848 1.000 44.38370 184 PRO A C 1
ATOM 1268 O O . PRO A 1 162 ? -13.65375 31.19425 121.80326 1.000 39.36419 184 PRO A O 1
ATOM 1272 N N . ASN A 1 163 ? -11.85460 32.54026 121.97235 1.000 42.81937 185 ASN A N 1
ATOM 1273 C CA . ASN A 1 163 ? -12.60187 33.66305 122.51427 1.000 44.25890 185 ASN A CA 1
ATOM 1274 C C . ASN A 1 163 ? -13.18225 34.57819 121.44460 1.000 43.42428 185 ASN A C 1
ATOM 1275 O O . ASN A 1 163 ? -13.76508 35.61093 121.78759 1.000 35.84994 185 ASN A O 1
ATOM 1280 N N . TYR A 1 164 ? -13.05132 34.22098 120.16846 1.000 41.99819 186 TYR A N 1
ATOM 1281 C CA . TYR A 1 164 ? -13.64673 34.97843 119.07636 1.000 37.19515 186 TYR A CA 1
ATOM 1282 C C . TYR A 1 164 ? 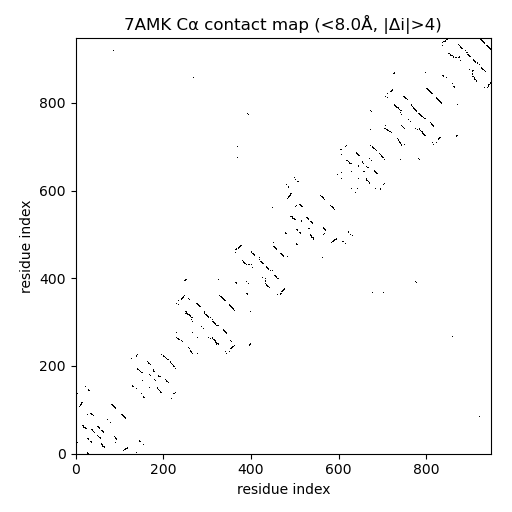-14.98314 34.35786 118.70447 1.000 38.27436 186 TYR A C 1
ATOM 1283 O O . TYR A 1 164 ? -15.11607 33.13463 118.68958 1.000 43.01208 186 TYR A O 1
ATOM 1292 N N . THR A 1 165 ? -15.97456 35.19188 118.40335 1.000 32.26853 187 THR A N 1
ATOM 1293 C CA . THR A 1 165 ? -17.19423 34.69889 117.77739 1.000 37.10525 187 THR A CA 1
ATOM 1294 C C . THR A 1 165 ? -17.10397 34.91885 116.27148 1.000 29.13753 187 THR A C 1
ATOM 1295 O O . THR A 1 165 ? -16.61361 35.95289 115.81103 1.000 28.64193 187 THR A O 1
ATOM 1299 N N . ILE A 1 166 ? -17.57657 33.94095 115.50948 1.000 28.08022 188 ILE A N 1
ATOM 1300 C CA . ILE A 1 166 ? -17.42482 33.92631 114.05891 1.000 26.56937 188 ILE A CA 1
ATOM 1301 C C . ILE A 1 166 ? -18.75827 33.55148 113.44555 1.000 27.67828 188 ILE A C 1
ATOM 1302 O O . ILE A 1 166 ? -19.30083 32.48687 113.75277 1.000 36.36126 188 ILE A O 1
ATOM 1307 N N . SER A 1 167 ? -19.28587 34.40258 112.57386 1.000 23.75051 189 SER A N 1
ATOM 1308 C CA . SER A 1 167 ? -20.46785 34.02891 111.81316 1.000 26.06642 189 SER A CA 1
ATOM 1309 C C . SER A 1 167 ? -20.22049 34.30640 110.33054 1.000 21.93191 189 SER A C 1
ATOM 1310 O O . SER A 1 167 ? -19.36383 35.11460 109.97271 1.000 23.38498 189 SER A O 1
ATOM 1313 N N . TYR A 1 168 ? -20.95255 33.61295 109.46302 1.000 20.59051 190 TYR A N 1
ATOM 1314 C CA . TYR A 1 168 ? -20.79508 33.76183 108.01988 1.000 18.80511 190 TYR A CA 1
ATOM 1315 C C . TYR A 1 168 ? -22.12689 34.14347 107.39007 1.000 18.78596 190 TYR A C 1
ATOM 1316 O O . TYR A 1 168 ? -23.19042 33.83933 107.93204 1.000 19.41070 190 TYR A O 1
ATOM 1325 N N . GLY A 1 169 ? -22.06269 34.83689 106.25023 1.000 18.22938 191 GLY A N 1
ATOM 1326 C CA . GLY A 1 169 ? -23.25127 35.10495 105.46123 1.000 18.12484 191 GLY A CA 1
ATOM 1327 C C . GLY A 1 169 ? -22.96614 35.14237 103.97532 1.000 17.10427 191 GLY A C 1
ATOM 1328 O O . GLY A 1 169 ? -21.83848 35.40432 103.55051 1.000 26.83639 191 GLY A O 1
ATOM 1329 N N . VAL A 1 170 ? -23.98796 34.86199 103.17724 1.000 20.99063 192 VAL A N 1
ATOM 1330 C CA . VAL A 1 170 ? -23.92403 35.13012 101.74319 1.000 25.12434 192 VAL A CA 1
ATOM 1331 C C . VAL A 1 170 ? -24.35318 36.56605 101.50910 1.000 26.26938 192 VAL A C 1
ATOM 1332 O O . VAL A 1 170 ? -25.46328 36.96007 101.88662 1.000 22.02122 192 VAL A O 1
ATOM 1336 N N . VAL A 1 171 ? -23.47768 37.34022 100.87653 1.000 20.90209 193 VAL A N 1
ATOM 1337 C CA . VAL A 1 171 ? -23.79685 38.71114 100.50504 1.000 27.62781 193 VAL A CA 1
ATOM 1338 C C . VAL A 1 171 ? -24.62915 38.66072 99.23103 1.000 43.66193 193 VAL A C 1
ATOM 1339 O O . VAL A 1 171 ? -24.12578 38.29047 98.16242 1.000 39.41540 193 VAL A O 1
ATOM 1343 N N . ALA A 1 172 ? -25.91635 39.02007 99.34693 1.000 40.68279 194 ALA A N 1
ATOM 1344 C CA . ALA A 1 172 ? -26.87213 38.89182 98.24801 1.000 51.83767 194 ALA A CA 1
ATOM 1345 C C . ALA A 1 172 ? -27.12678 40.27282 97.66017 1.000 57.26027 194 ALA A C 1
ATOM 1346 O O . ALA A 1 172 ? -27.94093 41.03511 98.18681 1.000 71.88686 194 ALA A O 1
ATOM 1348 N N . GLY A 1 173 ? -26.42054 40.59946 96.57861 1.000 50.73768 195 GLY A N 1
ATOM 1349 C CA . GLY A 1 173 ? -26.78758 41.76642 95.80044 1.000 65.31328 195 GLY A CA 1
ATOM 1350 C C . GLY A 1 173 ? -28.10953 41.49546 95.11434 1.000 69.41672 195 GLY A C 1
ATOM 1351 O O . GLY A 1 173 ? -29.14346 42.07961 95.45665 1.000 60.85867 195 GLY A O 1
ATOM 1352 N N . SER A 1 174 ? -28.06889 40.59445 94.13657 1.000 88.78280 196 SER A N 1
ATOM 1353 C CA . SER A 1 174 ? -29.25383 39.95276 93.59444 1.000 82.98365 196 SER A CA 1
ATOM 1354 C C . SER A 1 174 ? -29.64806 38.78057 94.48390 1.000 73.35378 196 SER A C 1
ATOM 1355 O O . SER A 1 174 ? -28.83474 38.23889 95.23702 1.000 79.01426 196 SER A O 1
ATOM 1358 N N . SER A 1 175 ? -30.91235 38.38825 94.38965 1.000 57.54987 197 SER A N 1
ATOM 1359 C CA . SER A 1 175 ? -31.35438 37.19932 95.09583 1.000 45.96375 197 SER A CA 1
ATOM 1360 C C . SER A 1 175 ? -30.69167 35.96656 94.49004 1.000 46.70760 197 SER A C 1
ATOM 1361 O O . SER A 1 175 ? -30.69009 35.77559 93.26930 1.000 39.64758 197 SER A O 1
ATOM 1364 N N . VAL A 1 176 ? -30.12712 35.12938 95.35005 1.000 34.87702 198 VAL A N 1
ATOM 1365 C CA . VAL A 1 176 ? -29.37912 33.95563 94.91833 1.000 30.22337 198 VAL A CA 1
ATOM 1366 C C . VAL A 1 176 ? -29.89766 32.74680 95.68861 1.000 21.60403 198 VAL A C 1
ATOM 1367 O O . VAL A 1 176 ? -30.29459 32.87263 96.85469 1.000 20.48849 198 VAL A O 1
ATOM 1371 N N . PRO A 1 177 ? -29.95264 31.59141 95.08796 1.000 21.60924 199 PRO A N 1
ATOM 1372 C CA . PRO A 1 177 ? -30.39518 30.40504 95.83784 1.000 25.74505 199 PRO A CA 1
ATOM 1373 C C . PRO A 1 177 ? -29.30314 29.80965 96.73813 1.000 21.42688 199 PRO A C 1
ATOM 1374 O O . PRO A 1 177 ? -29.17659 28.58741 96.86412 1.000 21.25597 199 PRO A O 1
ATOM 1378 N N . PHE A 1 178 ? -28.50883 30.65985 97.37547 1.000 17.99317 200 PHE A N 1
ATOM 1379 C CA . PHE A 1 178 ? -27.48886 30.23263 98.31878 1.000 15.69984 200 PHE A CA 1
ATOM 1380 C C . PHE A 1 178 ? -27.57956 31.10254 99.56741 1.000 22.17479 200 PHE A C 1
ATOM 1381 O O . PHE A 1 178 ? -27.83561 32.30523 99.47250 1.000 18.40337 200 PHE A O 1
ATOM 1389 N N . ALA A 1 179 ? -27.39400 30.49069 100.73526 1.000 16.05475 201 ALA A N 1
ATOM 1390 C CA . ALA A 1 179 ? -27.44694 31.19811 102.00578 1.000 20.02398 201 ALA A CA 1
ATOM 1391 C C . ALA A 1 179 ? -26.53913 30.45571 102.98803 1.000 24.83931 201 ALA A C 1
ATOM 1392 O O . ALA A 1 179 ? -26.03612 29.37091 102.69303 1.000 17.46260 201 ALA A O 1
ATOM 1394 N N . VAL A 1 180 ? -26.32406 31.03516 104.16202 1.000 18.06806 202 VAL A N 1
ATOM 1395 C CA . VAL A 1 180 ? -25.63732 30.34073 105.24336 1.000 20.63603 202 VAL A CA 1
ATOM 1396 C C . VAL A 1 180 ? -26.67720 29.90856 106.27536 1.000 27.04101 202 VAL A C 1
ATOM 1397 O O . VAL A 1 180 ? -27.59407 30.67369 106.61048 1.000 19.61908 202 VAL A O 1
ATOM 1401 N N . ASP A 1 181 ? -26.54014 28.67947 106.76872 1.000 18.88310 203 ASP A N 1
ATOM 1402 C CA . ASP A 1 181 ? -27.31120 28.21320 107.91587 1.000 23.80447 203 ASP A CA 1
ATOM 1403 C C . ASP A 1 181 ? -26.61654 28.69763 109.18895 1.000 24.32716 203 ASP A C 1
ATOM 1404 O O . ASP A 1 181 ? -25.53181 28.21674 109.53702 1.000 23.68977 203 ASP A O 1
ATOM 1409 N N . ASP A 1 182 ? -27.23616 29.65088 109.88854 1.000 23.45991 204 ASP A N 1
ATOM 1410 C CA . ASP A 1 182 ? -26.57705 30.23445 111.05445 1.000 29.78891 204 ASP A CA 1
ATOM 1411 C C . ASP A 1 182 ? -26.26906 29.18288 112.10297 1.000 37.35716 204 ASP A C 1
ATOM 1412 O O . ASP A 1 182 ? -25.26665 29.29540 112.82108 1.000 41.86476 204 ASP A O 1
ATOM 1414 N N . SER A 1 183 ? -27.10041 28.14185 112.18362 1.000 39.82670 205 SER A N 1
ATOM 1415 C CA . SER A 1 183 ? -26.96665 27.14707 113.24184 1.000 37.08455 205 SER A CA 1
ATOM 1416 C C . SER A 1 183 ? -25.79096 26.21084 113.01658 1.000 34.95429 205 SER A C 1
ATOM 1417 O O . SER A 1 183 ? -25.19068 25.73353 113.98171 1.000 38.87687 205 SER A O 1
ATOM 1420 N N . THR A 1 184 ? -25.46179 25.90757 111.77082 1.000 29.69345 206 THR A N 1
ATOM 1421 C CA . THR A 1 184 ? -24.35294 25.00974 111.49786 1.000 25.94659 206 THR A CA 1
ATOM 1422 C C . THR A 1 184 ? -23.18233 25.69701 110.81335 1.000 26.12090 206 THR A C 1
ATOM 1423 O O . THR A 1 184 ? -22.15908 25.05200 110.59294 1.000 26.92983 206 THR A O 1
ATOM 1427 N N . SER A 1 185 ? -23.30471 26.98401 110.47001 1.000 27.83604 207 SER A N 1
ATOM 1428 C CA . SER A 1 185 ? -22.29370 27.69968 109.68486 1.000 21.83399 207 SER A CA 1
ATOM 1429 C C . SER A 1 185 ? -22.03454 27.06095 108.31421 1.000 18.98026 207 SER A C 1
ATOM 1430 O O . SER A 1 185 ? -20.95727 27.22216 107.73616 1.000 20.22883 207 SER A O 1
ATOM 1433 N N . GLU A 1 186 ? -23.00635 26.36600 107.73090 1.000 18.61986 208 GLU A N 1
ATOM 1434 C CA . GLU A 1 186 ? -22.79482 25.77648 106.40898 1.000 19.41261 208 GLU A CA 1
ATOM 1435 C C . GLU A 1 186 ? -23.31233 26.69660 105.30708 1.000 16.30139 208 GLU A C 1
ATOM 1436 O O . GLU A 1 186 ? -24.38643 27.26514 105.42716 1.000 16.82320 208 GLU A O 1
ATOM 1442 N N . LEU A 1 187 ? -22.56918 26.79615 104.20657 1.000 16.11538 209 LEU A N 1
ATOM 1443 C CA . LEU A 1 187 ? -23.15281 27.32201 102.97817 1.000 15.17096 209 LEU A CA 1
ATOM 1444 C C . LEU A 1 187 ? -24.11650 26.28567 102.41763 1.000 15.17451 209 LEU A C 1
ATOM 1445 O O . LEU A 1 187 ? -23.77266 25.10785 102.31626 1.000 17.02860 209 LEU A O 1
ATOM 1450 N N . VAL A 1 188 ? -25.33905 26.69819 102.09032 1.000 15.55426 210 VAL A N 1
ATOM 1451 C CA . VAL A 1 188 ? -26.35233 25.76820 101.60153 1.000 15.99896 210 VAL A CA 1
ATOM 1452 C C . VAL A 1 188 ? -26.91599 26.25785 100.26304 1.000 22.44609 210 VAL A C 1
ATOM 1453 O O . VAL A 1 188 ? -26.97538 27.45817 99.99839 1.000 19.61908 210 VAL A O 1
ATOM 1457 N N . VAL A 1 189 ? -27.34815 25.32045 99.41426 1.000 18.54835 211 VAL A N 1
ATOM 1458 C CA . VAL A 1 189 ? -28.11358 25.67643 98.22599 1.000 15.97818 211 VAL A CA 1
ATOM 1459 C C . VAL A 1 189 ? -29.58469 25.54553 98.57552 1.000 18.57694 211 VAL A C 1
ATOM 1460 O O . VAL A 1 189 ? -30.01719 24.51559 99.10671 1.000 21.99119 211 VAL A O 1
ATOM 1464 N N . THR A 1 190 ? -30.35038 26.61126 98.32350 1.000 17.36232 212 THR A N 1
ATOM 1465 C CA . THR A 1 190 ? -31.70172 26.71282 98.84944 1.000 18.57709 212 THR A CA 1
ATOM 1466 C C . THR A 1 190 ? -32.77145 26.25558 97.85753 1.000 24.71191 212 THR A C 1
ATOM 1467 O O . THR A 1 190 ? -33.91365 26.04144 98.26717 1.000 26.66555 212 THR A O 1
ATOM 1471 N N . ALA A 1 191 ? -32.43145 26.05991 96.58405 1.000 19.49185 213 ALA A N 1
ATOM 1472 C CA . ALA A 1 191 ? -33.40137 25.63323 95.58425 1.000 21.47459 213 ALA A CA 1
ATOM 1473 C C . ALA A 1 191 ? -32.71753 24.79087 94.50712 1.000 26.37550 213 ALA A C 1
ATOM 1474 O O . ALA A 1 191 ? -31.48885 24.74708 94.40527 1.000 18.13176 213 ALA A O 1
ATOM 1476 N N . GLN A 1 192 ? -33.53489 24.10121 93.70921 1.000 26.74954 214 GLN A N 1
ATOM 1477 C CA . GLN A 1 192 ? -33.02712 23.49755 92.48557 1.000 21.20012 214 GLN A CA 1
ATOM 1478 C C . GLN A 1 192 ? -32.64780 24.60317 91.51345 1.000 23.28696 214 GLN A C 1
ATOM 1479 O O . GLN A 1 192 ? -33.31090 25.64697 91.44051 1.000 26.08317 214 GLN A O 1
ATOM 1485 N N . VAL A 1 193 ? -31.58865 24.37141 90.74945 1.000 18.56009 215 VAL A N 1
ATOM 1486 C CA . VAL A 1 193 ? -31.11881 25.34805 89.78054 1.000 19.60684 215 VAL A CA 1
ATOM 1487 C C . VAL A 1 193 ? -31.22173 24.74322 88.37430 1.000 19.62103 215 VAL A C 1
ATOM 1488 O O . VAL A 1 193 ? -31.52381 23.56009 88.20131 1.000 21.79852 215 VAL A O 1
ATOM 1492 N N . ASP A 1 194 ? -31.00279 25.58676 87.36577 1.000 22.86475 216 ASP A N 1
ATOM 1493 C CA . ASP A 1 194 ? -31.19475 25.23373 85.96156 1.000 19.30935 216 ASP A CA 1
ATOM 1494 C C . ASP A 1 194 ? -29.91353 25.58725 85.22579 1.000 22.25684 216 ASP A C 1
ATOM 1495 O O . ASP A 1 194 ? -29.57998 26.77214 85.06192 1.000 25.12096 216 ASP A O 1
ATOM 1500 N N . ARG A 1 195 ? -29.16261 24.55957 84.82288 1.000 26.56971 217 ARG A N 1
ATOM 1501 C CA . ARG A 1 195 ? -27.91335 24.80407 84.11677 1.000 18.43890 217 ARG A CA 1
ATOM 1502 C C . ARG A 1 195 ? -28.16508 25.68117 82.88907 1.000 21.09732 217 ARG A C 1
ATOM 1503 O O . ARG A 1 195 ? -27.34464 26.53958 82.55142 1.000 24.34411 217 ARG A O 1
ATOM 1511 N N . GLU A 1 196 ? -29.31565 25.50684 82.23501 1.000 20.01633 218 GLU A N 1
ATOM 1512 C CA . GLU A 1 196 ? -29.63549 26.27817 81.03761 1.000 24.55934 218 GLU A CA 1
ATOM 1513 C C . GLU A 1 196 ? -29.91814 27.74413 81.34145 1.000 21.67686 218 GLU A C 1
ATOM 1514 O O . GLU A 1 196 ? -29.87149 28.57691 80.43418 1.000 24.00572 218 GLU A O 1
ATOM 1520 N N . GLU A 1 197 ? -30.23682 28.08534 82.57433 1.000 19.46528 219 GLU A N 1
ATOM 1521 C CA . GLU A 1 197 ? -30.36026 29.49738 82.89720 1.000 25.13984 219 GLU A CA 1
ATOM 1522 C C . GLU A 1 197 ? -29.01899 30.07776 83.30133 1.000 29.85167 219 GLU A C 1
ATOM 1523 O O . GLU A 1 197 ? -28.67162 31.18136 82.86333 1.000 29.71426 219 GLU A O 1
ATOM 1525 N N . LYS A 1 198 ? -28.24488 29.33535 84.09827 1.000 19.84272 220 LYS A N 1
ATOM 1526 C CA . LYS A 1 198 ? -26.97596 29.83752 84.59922 1.000 18.84640 220 LYS A CA 1
ATOM 1527 C C . LYS A 1 198 ? -26.06320 28.66039 84.93163 1.000 26.39860 220 LYS A C 1
ATOM 1528 O O . LYS A 1 198 ? -26.48416 27.74143 85.63870 1.000 24.21621 220 LYS A O 1
ATOM 1534 N N . GLU A 1 199 ? -24.82663 28.68721 84.41840 1.000 20.67087 221 GLU A N 1
ATOM 1535 C CA . GLU A 1 199 ? -23.86143 27.60492 84.59588 1.000 23.29580 221 GLU A CA 1
ATOM 1536 C C . GLU A 1 199 ? -22.85178 27.87036 85.70411 1.000 16.67734 221 GLU A C 1
ATOM 1537 O O . GLU A 1 199 ? -22.11443 26.95067 86.06097 1.000 14.94352 221 GLU A O 1
ATOM 1543 N N . VAL A 1 200 ? -22.78013 29.09620 86.22278 1.000 14.66129 222 VAL A N 1
ATOM 1544 C CA . VAL A 1 200 ? -21.81845 29.48984 87.25520 1.000 15.31062 222 VAL A CA 1
ATOM 1545 C C . VAL A 1 200 ? -22.48263 30.53011 88.14461 1.000 19.09095 222 VAL A C 1
ATOM 1546 O O . VAL A 1 200 ? -22.95283 31.56059 87.65435 1.000 15.57150 222 VAL A O 1
ATOM 1550 N N . TYR A 1 201 ? -22.52103 30.29027 89.44283 1.000 15.36643 223 TYR A N 1
ATOM 1551 C CA . TYR A 1 201 ? -22.99114 31.31458 90.35979 1.000 16.62319 223 TYR A CA 1
ATOM 1552 C C . TYR A 1 201 ? -21.79801 31.95378 91.05521 1.000 14.34897 223 TYR A C 1
ATOM 1553 O O . TYR A 1 201 ? -20.97907 31.26005 91.65787 1.000 16.02369 223 TYR A O 1
ATOM 1562 N N . HIS A 1 202 ? -21.70203 33.26988 90.95304 1.000 14.90933 224 HIS A N 1
ATOM 1563 C CA . HIS A 1 202 ? -20.68739 34.03474 91.65915 1.000 17.44511 224 HIS A CA 1
ATOM 1564 C C . HIS A 1 202 ? -21.21640 34.41928 93.02964 1.000 18.04623 224 HIS A C 1
ATOM 1565 O O . HIS A 1 202 ? -22.32132 34.96007 93.15250 1.000 19.96191 224 HIS A O 1
ATOM 1572 N N . LEU A 1 203 ? -20.43958 34.10577 94.05278 1.000 13.89072 225 LEU A N 1
ATOM 1573 C CA . LEU A 1 203 ? -20.82584 34.32498 95.43608 1.000 18.53136 225 LEU A CA 1
ATOM 1574 C C . LEU A 1 203 ? -19.73192 35.12647 96.12075 1.000 19.27929 225 LEU A C 1
ATOM 1575 O O . LEU A 1 203 ? -18.54023 34.98280 95.80858 1.000 16.01654 225 LEU A O 1
ATOM 1580 N N . ASP A 1 204 ? -20.15787 36.01217 97.01364 1.000 17.94567 226 ASP A N 1
ATOM 1581 C CA . ASP A 1 204 ? -19.27857 36.68302 97.95723 1.000 19.89302 226 ASP A CA 1
ATOM 1582 C C . ASP A 1 204 ? -19.70682 36.27454 99.36336 1.000 18.99804 226 ASP A C 1
ATOM 1583 O O . ASP A 1 204 ? -20.84095 36.54615 99.77398 1.000 15.68336 226 ASP A O 1
ATOM 1588 N N . ILE A 1 205 ? -18.80356 35.58081 100.07769 1.000 19.66774 227 ILE A N 1
ATOM 1589 C CA . ILE A 1 205 ? -18.98313 35.16583 101.46800 1.000 16.55667 227 ILE A CA 1
ATOM 1590 C C . ILE A 1 205 ? -18.41094 36.24921 102.38946 1.000 24.15059 227 ILE A C 1
ATOM 1591 O O . ILE A 1 205 ? -17.32554 36.78497 102.13515 1.000 17.52902 227 ILE A O 1
ATOM 1596 N N . VAL A 1 206 ? -19.14458 36.59603 103.44942 1.000 23.06927 228 VAL A N 1
ATOM 1597 C CA . VAL A 1 206 ? -18.68196 37.52966 104.47597 1.000 18.43909 228 VAL A CA 1
ATOM 1598 C C . VAL A 1 206 ? -18.46876 36.76011 105.76837 1.000 21.66390 228 VAL A C 1
ATOM 1599 O O . VAL A 1 206 ? -19.33841 35.98381 106.19275 1.000 23.56216 228 VAL A O 1
ATOM 1603 N N . CYS A 1 207 ? -17.31572 36.98743 106.39557 1.000 19.08320 229 CYS A N 1
ATOM 1604 C CA . CYS A 1 207 ? -16.96099 36.43552 107.69587 1.000 20.57492 229 CYS A CA 1
ATOM 1605 C C . CYS A 1 207 ? -16.93190 37.58334 108.71583 1.000 21.87661 229 CYS A C 1
ATOM 1606 O O . CYS A 1 207 ? -16.24911 38.58983 108.49841 1.000 21.90357 229 CYS A O 1
ATOM 1609 N N . MET A 1 208 ? -17.68746 37.43878 109.80877 1.000 22.08958 230 MET A N 1
ATOM 1610 C CA . MET A 1 208 ? -17.81141 38.47388 110.83924 1.000 23.80162 230 MET A CA 1
ATOM 1611 C C . MET A 1 208 ? -17.24886 37.94231 112.14705 1.000 24.70992 230 MET A C 1
ATOM 1612 O O . MET A 1 208 ? -17.69662 36.91137 112.64400 1.000 24.48179 230 MET A O 1
ATOM 1617 N N . VAL A 1 209 ? -16.26256 38.63535 112.68589 1.000 25.86323 231 VAL A N 1
ATOM 1618 C CA . VAL A 1 209 ? -15.46446 38.13867 113.78836 1.000 26.73219 231 VAL A CA 1
ATOM 1619 C C . VAL A 1 209 ? -15.51960 39.17813 114.89565 1.000 28.85568 231 VAL A C 1
ATOM 1620 O O . VAL A 1 209 ? -15.17230 40.34604 114.67750 1.000 29.70200 231 VAL A O 1
ATOM 1624 N N . ARG A 1 210 ? -16.01678 38.77867 116.05639 1.000 29.86994 232 ARG A N 1
ATOM 1625 C CA . ARG A 1 210 ? -16.03843 39.66510 117.21255 1.000 32.13043 232 ARG A CA 1
ATOM 1626 C C . ARG A 1 210 ? -14.73078 39.45228 117.96539 1.000 33.06275 232 ARG A C 1
ATOM 1627 O O . ARG A 1 210 ? -14.53865 38.42629 118.61650 1.000 33.04527 232 ARG A O 1
ATOM 1630 N N . THR A 1 211 ? -13.81191 40.40035 117.84530 1.000 33.96256 233 THR A N 1
ATOM 1631 C CA . THR A 1 211 ? -12.54064 40.35221 118.55405 1.000 35.16753 233 THR A CA 1
ATOM 1632 C C . THR A 1 211 ? -12.62728 41.14056 119.86622 1.000 37.80378 233 THR A C 1
ATOM 1633 O O . THR A 1 211 ? -13.67840 41.66246 120.23400 1.000 38.66371 233 THR A O 1
ATOM 1637 N N . GLU A 1 212 ? -11.49458 41.23118 120.57735 1.000 39.26713 234 GLU A N 1
ATOM 1638 C CA . GLU A 1 212 ? -11.35957 42.14201 121.71673 1.000 42.05459 234 GLU A CA 1
ATOM 1639 C C . GLU A 1 212 ? -11.38974 43.60639 121.29198 1.000 43.14390 234 GLU A C 1
ATOM 1640 O O . GLU A 1 212 ? -11.44099 44.48571 122.15559 1.000 45.59160 234 GLU A O 1
ATOM 1646 N N . ARG A 1 213 ? -11.39671 43.86727 119.98662 1.000 44.21819 235 ARG A N 1
ATOM 1647 C CA . ARG A 1 213 ? -11.29169 45.18319 119.37374 1.000 45.04449 235 ARG A CA 1
ATOM 1648 C C . ARG A 1 213 ? -12.65140 45.68606 118.90171 1.000 44.54472 235 ARG A C 1
ATOM 1649 O O . ARG A 1 213 ? -13.15187 46.70508 119.37670 1.000 46.45751 235 ARG A O 1
ATOM 1657 N N . ASN A 1 214 ? -13.25022 44.98917 117.95281 1.000 39.41463 236 ASN A N 1
ATOM 1658 C CA . ASN A 1 214 ? -14.56134 45.34620 117.42593 1.000 41.70483 236 ASN A CA 1
ATOM 1659 C C . ASN A 1 214 ? -15.08456 44.13454 116.66367 1.000 43.40989 236 ASN A C 1
ATOM 1660 O O . ASN A 1 214 ? -14.52313 43.03317 116.74247 1.000 37.26510 236 ASN A O 1
ATOM 1669 N N . LEU A 1 215 ? -16.18442 44.33380 115.95017 1.000 39.03761 237 LEU A N 1
ATOM 1670 C CA . LEU A 1 215 ? -16.71901 43.33762 115.03656 1.000 40.18321 237 LEU A CA 1
ATOM 1671 C C . LEU A 1 215 ? -16.04821 43.57158 113.68968 1.000 34.61086 237 LEU A C 1
ATOM 1672 O O . LEU A 1 215 ? -16.24803 44.61612 113.06848 1.000 35.61036 237 LEU A O 1
ATOM 1677 N N . GLU A 1 216 ? -15.21373 42.63189 113.26434 1.000 34.58794 238 GLU A N 1
ATOM 1678 C CA . GLU A 1 216 ? -14.48989 42.75193 112.00703 1.000 29.28842 238 GLU A CA 1
ATOM 1679 C C . GLU A 1 216 ? -15.15186 41.90775 110.92550 1.000 27.18213 238 GLU A C 1
ATOM 1680 O O . GLU A 1 216 ? -15.77817 40.88061 111.20058 1.000 26.35348 238 GLU A O 1
ATOM 1686 N N . GLU A 1 217 ? -14.95735 42.31263 109.67616 1.000 26.45001 239 GLU A N 1
ATOM 1687 C CA . GLU A 1 217 ? -15.48673 41.53053 108.57028 1.000 28.67706 239 GLU A CA 1
ATOM 1688 C C . GLU A 1 217 ? -14.41746 41.30844 107.50719 1.000 23.78726 239 GLU A C 1
ATOM 1689 O O . GLU A 1 217 ? -13.61999 42.20735 107.22454 1.000 24.67939 239 GLU A O 1
ATOM 1695 N N . VAL A 1 218 ? -14.41905 40.10322 106.92260 1.000 22.26888 240 VAL A N 1
ATOM 1696 C CA . VAL A 1 218 ? -13.55642 39.72602 105.80381 1.000 23.22823 240 VAL A CA 1
ATOM 1697 C C . VAL A 1 218 ? -14.44507 39.14749 104.70541 1.000 20.51987 240 VAL A C 1
ATOM 1698 O O . VAL A 1 218 ? -15.30689 38.30636 104.98392 1.000 19.33501 240 VAL A O 1
ATOM 1702 N N . PHE A 1 219 ? -14.20654 39.55255 103.45661 1.000 19.69604 241 PHE A N 1
ATOM 1703 C CA . PHE A 1 219 ? -14.97910 39.05305 102.32457 1.000 18.52563 241 PHE A CA 1
ATOM 1704 C C . PHE A 1 219 ? -14.13895 38.12705 101.45342 1.000 21.45558 241 PHE A C 1
ATOM 1705 O O . PHE A 1 219 ? -12.93187 38.30817 101.31743 1.000 25.82103 241 PHE A O 1
ATOM 1713 N N . ARG A 1 220 ? -14.79754 37.13847 100.85008 1.000 20.56498 242 ARG A N 1
ATOM 1714 C CA . ARG A 1 220 ? -14.14553 36.13907 100.01105 1.000 21.34014 242 ARG A CA 1
ATOM 1715 C C . ARG A 1 220 ? -15.03373 35.84643 98.80872 1.000 20.36012 242 ARG A C 1
ATOM 1716 O O . ARG A 1 220 ? -16.19124 35.43918 98.95784 1.000 20.99242 242 ARG A O 1
ATOM 1724 N N . SER A 1 221 ? -14.49648 36.05547 97.62285 1.000 15.25462 243 SER A N 1
ATOM 1725 C CA . SER A 1 221 ? -15.22197 35.79049 96.38900 1.000 17.91623 243 SER A CA 1
ATOM 1726 C C . SER A 1 221 ? -15.05392 34.33027 95.96952 1.000 20.97663 243 SER A C 1
ATOM 1727 O O . SER A 1 221 ? -13.92896 33.84252 95.88890 1.000 23.81037 243 SER A O 1
ATOM 1730 N N . LEU A 1 222 ? -16.15809 33.62693 95.71772 1.000 15.27956 244 LEU A N 1
ATOM 1731 C CA . LEU A 1 222 ? -16.05468 32.30384 95.12466 1.000 16.80162 244 LEU A CA 1
ATOM 1732 C C . LEU A 1 222 ? -17.21465 32.08706 94.15748 1.000 18.61482 244 LEU A C 1
ATOM 1733 O O . LEU A 1 222 ? -18.05451 32.96497 93.94978 1.000 15.77019 244 LEU A O 1
ATOM 1738 N N . HIS A 1 223 ? -17.25177 30.91001 93.53699 1.000 16.82271 245 HIS A N 1
ATOM 1739 C CA . HIS A 1 223 ? -18.35502 30.62202 92.63420 1.000 15.43357 245 HIS A CA 1
ATOM 1740 C C . HIS A 1 223 ? -18.62648 29.13383 92.61892 1.000 13.65064 245 HIS A C 1
ATOM 1741 O O . HIS A 1 223 ? -17.73945 28.31717 92.89889 1.000 14.77877 245 HIS A O 1
ATOM 1748 N N . VAL A 1 224 ? -19.86973 28.78980 92.28453 1.000 14.64494 246 VAL A N 1
ATOM 1749 C CA . VAL A 1 224 ? -20.34422 27.41090 92.26958 1.000 12.82003 246 VAL A CA 1
ATOM 1750 C C . VAL A 1 224 ? -20.58410 27.01747 90.81196 1.000 13.32022 246 VAL A C 1
ATOM 1751 O O . VAL A 1 224 ? -21.26540 27.73977 90.07646 1.000 13.19919 246 VAL A O 1
ATOM 1755 N N . ASN A 1 225 ? -20.00800 25.89904 90.39137 1.000 13.27389 247 ASN A N 1
ATOM 1756 C CA . ASN A 1 225 ? -20.22688 25.41453 89.03757 1.000 13.82425 247 ASN A CA 1
ATOM 1757 C C . ASN A 1 225 ? -21.49950 24.57632 89.00362 1.000 14.20720 247 ASN A C 1
ATOM 1758 O O . ASN A 1 225 ? -21.78281 23.85023 89.95208 1.000 14.17481 247 ASN A O 1
ATOM 1763 N N . ILE A 1 226 ? -22.30310 24.73296 87.94767 1.000 14.70006 248 ILE A N 1
ATOM 1764 C CA . ILE A 1 226 ? -23.54841 23.97279 87.79558 1.000 15.31236 248 ILE A CA 1
ATOM 1765 C C . ILE A 1 226 ? -23.35093 22.93895 86.69598 1.000 17.46110 248 ILE A C 1
ATOM 1766 O O . ILE A 1 226 ? -23.10632 23.29296 85.53119 1.000 16.62038 248 ILE A O 1
ATOM 1771 N N . TYR A 1 227 ? -23.45056 21.66729 87.06973 1.000 16.62288 249 TYR A N 1
ATOM 1772 C CA . TYR A 1 227 ? -23.33565 20.57030 86.12255 1.000 17.66879 249 TYR A CA 1
ATOM 1773 C C . TYR A 1 227 ? -24.66882 20.27513 85.44816 1.000 18.64753 249 TYR A C 1
ATOM 1774 O O . TYR A 1 227 ? -25.74277 20.45511 86.02252 1.000 21.42446 249 TYR A O 1
ATOM 1783 N N . ASP A 1 228 ? -24.57556 19.80161 84.22091 1.000 21.12102 250 ASP A N 1
ATOM 1784 C CA . ASP A 1 228 ? -25.70923 19.63013 83.33364 1.000 20.78647 250 ASP A CA 1
ATOM 1785 C C . ASP A 1 228 ? -26.24409 18.21751 83.45363 1.000 21.97648 250 ASP A C 1
ATOM 1786 O O . ASP A 1 228 ? -25.50030 17.26415 83.68405 1.000 22.25397 250 ASP A O 1
ATOM 1791 N N . GLU A 1 229 ? -27.54384 18.08112 83.26598 1.000 22.01266 251 GLU A N 1
ATOM 1792 C CA . GLU A 1 229 ? -28.12076 16.76696 83.05003 1.000 23.83395 251 GLU A CA 1
ATOM 1793 C C . GLU A 1 229 ? -28.96664 16.82364 81.78569 1.000 20.06859 251 GLU A C 1
ATOM 1794 O O . GLU A 1 229 ? -29.24224 17.89718 81.24866 1.000 19.50400 251 GLU A O 1
ATOM 1800 N N . ASP A 1 230 ? -29.36163 15.65235 81.29693 1.000 26.51339 252 ASP A N 1
ATOM 1801 C CA . ASP A 1 230 ? -30.08995 15.53915 80.03508 1.000 22.96248 252 ASP A CA 1
ATOM 1802 C C . ASP A 1 230 ? -31.55760 15.79717 80.35283 1.000 21.55590 252 ASP A C 1
ATOM 1803 O O . ASP A 1 230 ? -32.30189 14.89990 80.74344 1.000 22.94647 252 ASP A O 1
ATOM 1808 N N . ASP A 1 231 ? -31.97580 17.05560 80.21514 1.000 21.20783 253 ASP A N 1
ATOM 1809 C CA . ASP A 1 231 ? -33.34513 17.42847 80.55760 1.000 25.20862 253 ASP A CA 1
ATOM 1810 C C . ASP A 1 231 ? -33.99282 18.24485 79.44255 1.000 23.00825 253 ASP A C 1
ATOM 1811 O O . ASP A 1 231 ? -34.95718 18.97462 79.69370 1.000 23.58302 253 ASP A O 1
ATOM 1816 N N . ASN A 1 232 ? -33.47051 18.14175 78.22262 1.000 21.52980 254 ASN A N 1
ATOM 1817 C CA . ASN A 1 232 ? -34.04745 18.80379 77.06550 1.000 21.70762 254 ASN A CA 1
ATOM 1818 C C . ASN A 1 232 ? -34.08929 17.82060 75.90720 1.000 21.65825 254 ASN A C 1
ATOM 1819 O O . ASN A 1 232 ? -33.09572 17.14941 75.62781 1.000 20.74106 254 ASN A O 1
ATOM 1824 N N . SER A 1 233 ? -35.25635 17.72133 75.25417 1.000 22.91724 255 SER A N 1
ATOM 1825 C CA . SER A 1 233 ? -35.34058 16.81547 74.12661 1.000 24.28455 255 SER A CA 1
ATOM 1826 C C . SER A 1 233 ? -34.83324 17.47853 72.85277 1.000 28.04853 255 SER A C 1
ATOM 1827 O O . SER A 1 233 ? -34.89291 18.70292 72.70961 1.000 22.44940 255 SER A O 1
ATOM 1830 N N . PRO A 1 234 ? -34.31733 16.67385 71.93035 1.000 23.90755 256 PRO A N 1
ATOM 1831 C CA . PRO A 1 234 ? -33.88020 17.20784 70.64254 1.000 21.01194 256 PRO A CA 1
ATOM 1832 C C . PRO A 1 234 ? -35.05749 17.69004 69.81531 1.000 22.29178 256 PRO A C 1
ATOM 1833 O O . PRO A 1 234 ? -36.19494 17.26627 70.00004 1.000 26.34092 256 PRO A O 1
ATOM 1837 N N . TYR A 1 235 ? -34.77252 18.61136 68.89636 1.000 22.60423 257 TYR A N 1
ATOM 1838 C CA . TYR A 1 235 ? -35.82002 19.19100 68.05459 1.000 23.52668 257 TYR A CA 1
ATOM 1839 C C . TYR A 1 235 ? -35.20326 19.69151 66.75031 1.000 26.26571 257 TYR A C 1
ATOM 1840 O O . TYR A 1 235 ? -33.99811 19.98783 66.66159 1.000 21.99253 257 TYR A O 1
ATOM 1849 N N . VAL A 1 236 ? -36.04419 19.81001 65.75868 1.000 24.51100 258 VAL A N 1
ATOM 1850 C CA . VAL A 1 236 ? -35.63769 20.37299 64.48235 1.000 29.06483 258 VAL A CA 1
ATOM 1851 C C . VAL A 1 236 ? -36.12146 21.80556 64.42091 1.000 33.43995 258 VAL A C 1
ATOM 1852 O O . VAL A 1 236 ? -37.09811 22.19120 65.07710 1.000 31.27045 258 VAL A O 1
ATOM 1856 N N . GLN A 1 237 ? -35.40820 22.60753 63.65171 1.000 33.93306 259 GLN A N 1
ATOM 1857 C CA . GLN A 1 237 ? -35.77855 23.98591 63.40085 1.000 35.00177 259 GLN A CA 1
ATOM 1858 C C . GLN A 1 237 ? -36.27132 24.04134 61.96435 1.000 48.39597 259 GLN A C 1
ATOM 1859 O O . GLN A 1 237 ? -35.50182 23.80812 61.02411 1.000 49.70614 259 GLN A O 1
ATOM 1865 N N . GLY A 1 238 ? -37.55124 24.29712 61.80198 1.000 50.19352 260 GLY A N 1
ATOM 1866 C CA . GLY A 1 238 ? -38.14600 24.34860 60.47385 1.000 51.34445 260 GLY A CA 1
ATOM 1867 C C . GLY A 1 238 ? -38.62941 22.97338 60.03756 1.000 57.47985 260 GLY A C 1
ATOM 1868 O O . GLY A 1 238 ? -39.52665 22.40574 60.66505 1.000 62.67207 260 GLY A O 1
ATOM 1869 N N . THR A 1 239 ? -38.03422 22.44628 58.97146 1.000 48.27226 261 THR A N 1
ATOM 1870 C CA . THR A 1 239 ? -38.48562 21.18784 58.39530 1.000 45.75928 261 THR A CA 1
ATOM 1871 C C . THR A 1 239 ? -37.81317 20.00087 59.07329 1.000 43.61313 261 THR A C 1
ATOM 1872 O O . THR A 1 239 ? -36.70737 20.10534 59.61166 1.000 40.72857 261 THR A O 1
ATOM 1876 N N . ASP A 1 240 ? -38.50236 18.86585 59.04821 1.000 38.70777 262 ASP A N 1
ATOM 1877 C CA . ASP A 1 240 ? -37.90348 17.59848 59.42508 1.000 40.34403 262 ASP A CA 1
ATOM 1878 C C . ASP A 1 240 ? -37.61015 16.73243 58.21400 1.000 36.76053 262 ASP A C 1
ATOM 1879 O O . ASP A 1 240 ? -37.23519 15.56659 58.37127 1.000 38.11882 262 ASP A O 1
ATOM 1884 N N . THR A 1 241 ? -37.75787 17.28012 57.01374 1.000 39.50487 263 THR A N 1
ATOM 1885 C CA . THR A 1 241 ? -37.64542 16.51990 55.77794 1.000 44.56303 263 THR A CA 1
ATOM 1886 C C . THR A 1 241 ? -36.65987 17.19519 54.83588 1.000 37.40972 263 THR A C 1
ATOM 1887 O O . THR A 1 241 ? -36.63992 18.41833 54.70462 1.000 45.48877 263 THR A O 1
ATOM 1891 N N . GLU A 1 242 ? -35.84268 16.39106 54.18431 1.000 39.82863 264 GLU A N 1
ATOM 1892 C CA . GLU A 1 242 ? -34.86165 16.87789 53.23283 1.000 45.15030 264 GLU A CA 1
ATOM 1893 C C . GLU A 1 242 ? -35.10413 16.16933 51.90767 1.000 45.23147 264 GLU A C 1
ATOM 1894 O O . GLU A 1 242 ? -35.17943 14.93562 51.86404 1.000 34.25519 264 GLU A O 1
ATOM 1900 N N . ASP A 1 243 ? -35.25905 16.95201 50.83786 1.000 52.78861 265 ASP A N 1
ATOM 1901 C CA . ASP A 1 243 ? -35.41307 16.40311 49.49457 1.000 36.97591 265 ASP A CA 1
ATOM 1902 C C . ASP A 1 243 ? -34.04065 16.10448 48.90827 1.000 41.38095 265 ASP A C 1
ATOM 1903 O O . ASP A 1 243 ? -33.16395 16.97608 48.87300 1.000 47.19116 265 ASP A O 1
ATOM 1908 N N . VAL A 1 244 ? -33.84539 14.86572 48.46593 1.000 33.72243 266 VAL A N 1
ATOM 1909 C CA . VAL A 1 244 ? -32.57147 14.41603 47.91847 1.000 43.62587 266 VAL A CA 1
ATOM 1910 C C . VAL A 1 244 ? -32.78003 13.90799 46.49864 1.000 41.59582 266 VAL A C 1
ATOM 1911 O O . VAL A 1 244 ? -33.67497 13.09015 46.24253 1.000 37.85701 266 VAL A O 1
ATOM 1915 N N . LEU A 1 245 ? -31.94882 14.39202 45.58336 1.000 41.91970 267 LEU A N 1
ATOM 1916 C CA . LEU A 1 245 ? -31.91451 13.92656 44.20483 1.000 36.75759 267 LEU A CA 1
ATOM 1917 C C . LEU A 1 245 ? -30.58161 13.24101 43.97044 1.000 34.42390 267 LEU A C 1
ATOM 1918 O O . LEU A 1 245 ? -29.52785 13.81904 44.25446 1.000 34.75060 267 LEU A O 1
ATOM 1923 N N . VAL A 1 246 ? -30.63411 12.00522 43.48777 1.000 34.81933 268 VAL A N 1
ATOM 1924 C CA . VAL A 1 246 ? -29.45813 11.27638 43.02177 1.000 40.10937 268 VAL A CA 1
ATOM 1925 C C . VAL A 1 246 ? -29.56966 11.14497 41.50893 1.000 43.55537 268 VAL A C 1
ATOM 1926 O O . VAL A 1 246 ? -30.47953 10.47449 40.99940 1.000 37.69074 268 VAL A O 1
ATOM 1930 N N . GLU A 1 247 ? -28.62871 11.75255 40.79289 1.000 37.75701 269 GLU A N 1
ATOM 1931 C CA . GLU A 1 247 ? -28.63523 11.72806 39.33931 1.000 39.67913 269 GLU A CA 1
ATOM 1932 C C . GLU A 1 247 ? -27.20665 11.58367 38.83360 1.000 42.93824 269 GLU A C 1
ATOM 1933 O O . GLU A 1 247 ? -26.63881 10.48729 38.89923 1.000 42.63367 269 GLU A O 1
ATOM 1939 N N . PHE A 1 248 ? -26.61726 12.68651 38.35688 1.000 41.59563 270 PHE A N 1
ATOM 1940 C CA . PHE A 1 248 ? -25.30642 12.62361 37.71464 1.000 43.02814 270 PHE A CA 1
ATOM 1941 C C . PHE A 1 248 ? -24.17757 12.37450 38.70159 1.000 42.12534 270 PHE A C 1
ATOM 1942 O O . PHE A 1 248 ? -23.10519 11.93476 38.28802 1.000 45.92381 270 PHE A O 1
ATOM 1950 N N . ASP A 1 249 ? -24.39582 12.62013 39.99295 1.000 46.86785 271 ASP A N 1
ATOM 1951 C CA . ASP A 1 249 ? -23.40792 12.31985 41.02582 1.000 41.16226 271 ASP A CA 1
ATOM 1952 C C . ASP A 1 249 ? -23.86668 11.08098 41.76994 1.000 39.79888 271 ASP A C 1
ATOM 1953 O O . ASP A 1 249 ? -24.80665 11.14312 42.56729 1.000 41.67805 271 ASP A O 1
ATOM 1958 N N . ARG A 1 250 ? -23.16811 9.97652 41.55513 1.000 41.51650 272 ARG A N 1
ATOM 1959 C CA . ARG A 1 250 ? -23.51129 8.72216 42.20194 1.000 37.89830 272 ARG A CA 1
ATOM 1960 C C . ARG A 1 250 ? -22.30873 8.10549 42.90705 1.000 43.58749 272 ARG A C 1
ATOM 1961 O O . ARG A 1 250 ? -22.29926 6.89908 43.14289 1.000 50.31303 272 ARG A O 1
ATOM 1969 N N . SER A 1 251 ? -21.28765 8.89765 43.23483 1.000 48.27226 273 SER A N 1
ATOM 1970 C CA . SER A 1 251 ? -20.05510 8.34202 43.78341 1.000 48.20322 273 SER A CA 1
ATOM 1971 C C . SER A 1 251 ? -20.20627 8.07399 45.27055 1.000 51.54294 273 SER A C 1
ATOM 1972 O O . SER A 1 251 ? -20.89091 8.81315 45.98484 1.000 55.62005 273 SER A O 1
ATOM 1975 N N . GLU A 1 252 ? -19.58475 6.99658 45.73431 1.000 52.90011 274 GLU A N 1
ATOM 1976 C CA . GLU A 1 252 ? -19.68578 6.66942 47.14902 1.000 54.86553 274 GLU A CA 1
ATOM 1977 C C . GLU A 1 252 ? -19.02889 7.76033 47.98886 1.000 51.97867 274 GLU A C 1
ATOM 1978 O O . GLU A 1 252 ? -18.08421 8.42572 47.55206 1.000 45.69603 274 GLU A O 1
ATOM 1984 N N . GLY A 1 253 ? -19.54624 7.94530 49.20859 1.000 65.31601 275 GLY A N 1
ATOM 1985 C CA . GLY A 1 253 ? -19.01917 8.91978 50.14693 1.000 61.64350 275 GLY A CA 1
ATOM 1986 C C . GLY A 1 253 ? -19.54993 10.33100 49.98728 1.000 60.51105 275 GLY A C 1
ATOM 1987 O O . GLY A 1 253 ? -19.46538 11.12071 50.93634 1.000 61.31500 275 GLY A O 1
ATOM 1988 N N . THR A 1 254 ? -20.08928 10.67599 48.81998 1.000 54.59205 276 THR A N 1
ATOM 1989 C CA . THR A 1 254 ? -20.67884 11.99397 48.62940 1.000 53.44337 276 THR A CA 1
ATOM 1990 C C . THR A 1 254 ? -21.92090 12.16049 49.50040 1.000 45.70615 276 THR A C 1
ATOM 1991 O O . THR A 1 254 ? -22.67490 11.21224 49.72618 1.000 41.84220 276 THR A O 1
ATOM 1995 N N . VAL A 1 255 ? -22.13477 13.38273 49.98216 1.000 45.06532 277 VAL A N 1
ATOM 1996 C CA . VAL A 1 255 ? -23.25593 13.71554 50.85921 1.000 41.38602 277 VAL A CA 1
ATOM 1997 C C . VAL A 1 255 ? -24.34769 14.37827 50.03285 1.000 39.57056 277 VAL A C 1
ATOM 1998 O O . VAL A 1 255 ? -24.08831 15.34150 49.29902 1.000 43.28987 277 VAL A O 1
ATOM 2002 N N . PHE A 1 256 ? -25.57129 13.86727 50.14420 1.000 34.11072 278 PHE A N 1
ATOM 2003 C CA . PHE A 1 256 ? -26.66485 14.35644 49.31795 1.000 44.42418 278 PHE A CA 1
ATOM 2004 C C . PHE A 1 256 ? -27.69493 15.17788 50.07726 1.000 47.79516 278 PHE A C 1
ATOM 2005 O O . PHE A 1 256 ? -28.60316 15.72755 49.44477 1.000 50.28921 278 PHE A O 1
ATOM 2013 N N . GLY A 1 257 ? -27.58830 15.27127 51.39805 1.000 42.01490 279 GLY A N 1
ATOM 2014 C CA . GLY A 1 257 ? -28.57052 15.99236 52.17699 1.000 42.20584 279 GLY A CA 1
ATOM 2015 C C . GLY A 1 257 ? -28.07314 16.15518 53.58919 1.000 41.05437 279 GLY A C 1
ATOM 2016 O O . GLY A 1 257 ? -27.24736 15.37137 54.06975 1.000 40.09185 279 GLY A O 1
ATOM 2017 N N . THR A 1 258 ? -28.57500 17.19123 54.24989 1.000 32.84007 280 THR A N 1
ATOM 2018 C CA . THR A 1 258 ? -28.14735 17.45497 55.61450 1.000 39.40726 280 THR A CA 1
ATOM 2019 C C . THR A 1 258 ? -29.32899 17.94948 56.42474 1.000 38.44723 280 THR A C 1
ATOM 2020 O O . THR A 1 258 ? -29.98069 18.92626 56.04142 1.000 36.52816 280 THR A O 1
ATOM 2024 N N . LEU A 1 259 ? -29.60093 17.27249 57.53907 1.000 32.58331 281 LEU A N 1
ATOM 2025 C CA . LEU A 1 259 ? -30.60450 17.70377 58.50103 1.000 36.00303 281 LEU A CA 1
ATOM 2026 C C . LEU A 1 259 ? -29.93823 17.99197 59.84451 1.000 28.04122 281 LEU A C 1
ATOM 2027 O O . LEU A 1 259 ? -29.07694 17.23154 60.30829 1.000 24.97520 281 LEU A O 1
ATOM 2032 N N . PHE A 1 260 ? -30.34603 19.09804 60.45621 1.000 25.43597 282 PHE A N 1
ATOM 2033 C CA . PHE A 1 260 ? -29.79194 19.57948 61.71226 1.000 29.05303 282 PHE A CA 1
ATOM 2034 C C . PHE A 1 260 ? -30.78436 19.32634 62.83158 1.000 29.43761 282 PHE A C 1
ATOM 2035 O O . PHE A 1 260 ? -31.97320 19.62839 62.68924 1.000 26.45665 282 PHE A O 1
ATOM 2043 N N . VAL A 1 261 ? -30.29321 18.77558 63.93867 1.000 21.88480 283 VAL A N 1
ATOM 2044 C CA . VAL A 1 261 ? -31.08901 18.55065 65.13685 1.000 21.66362 283 VAL A CA 1
ATOM 2045 C C . VAL A 1 261 ? -30.38757 19.26265 66.27902 1.000 20.83406 283 VAL A C 1
ATOM 2046 O O . VAL A 1 261 ? -29.15834 19.21305 66.38004 1.000 26.69310 283 VAL A O 1
ATOM 2050 N N . TYR A 1 262 ? -31.15685 19.93382 67.12000 1.000 19.58086 284 TYR A N 1
ATOM 2051 C CA . TYR A 1 262 ? -30.61140 20.75041 68.18667 1.000 19.25394 284 TYR A CA 1
ATOM 2052 C C . TYR A 1 262 ? -31.02827 20.20868 69.54310 1.000 19.90400 284 TYR A C 1
ATOM 2053 O O . TYR A 1 262 ? -32.12096 19.65357 69.70455 1.000 19.94980 284 TYR A O 1
ATOM 2062 N N . ASP A 1 263 ? -30.13728 20.37217 70.51907 1.000 19.36243 285 ASP A N 1
ATOM 2063 C CA . ASP A 1 263 ? -30.40712 19.91705 71.88065 1.000 18.29813 285 ASP A CA 1
ATOM 2064 C C . ASP A 1 263 ? -29.76404 20.91768 72.83067 1.000 19.22276 285 ASP A C 1
ATOM 2065 O O . ASP A 1 263 ? -28.55777 21.16910 72.74123 1.000 20.63249 285 ASP A O 1
ATOM 2070 N N . ARG A 1 264 ? -30.56244 21.50555 73.72368 1.000 20.16849 286 ARG A N 1
ATOM 2071 C CA . ARG A 1 264 ? -30.02884 22.53772 74.60734 1.000 20.65487 286 ARG A CA 1
ATOM 2072 C C . ARG A 1 264 ? -29.05204 21.99391 75.63876 1.000 21.11970 286 ARG A C 1
ATOM 2073 O O . ARG A 1 264 ? -28.27383 22.77483 76.20505 1.000 24.01911 286 ARG A O 1
ATOM 2081 N N . ASP A 1 265 ? -29.07002 20.68924 75.89162 1.000 17.80583 287 ASP A N 1
ATOM 2082 C CA . ASP A 1 265 ? -28.11848 20.06956 76.80302 1.000 17.53103 287 ASP A CA 1
ATOM 2083 C C . ASP A 1 265 ? -26.72371 19.98763 76.17328 1.000 18.53931 287 ASP A C 1
ATOM 2084 O O . ASP A 1 265 ? -26.56249 19.93309 74.95034 1.000 19.40033 287 ASP A O 1
ATOM 2089 N N . THR A 1 266 ? -25.70997 19.97674 77.03003 1.000 20.14960 288 THR A N 1
ATOM 2090 C CA . THR A 1 266 ? -24.32058 19.82145 76.61930 1.000 21.17826 288 THR A CA 1
ATOM 2091 C C . THR A 1 266 ? -23.96647 18.35133 76.44755 1.000 17.64925 288 THR A C 1
ATOM 2092 O O . THR A 1 266 ? -24.63742 17.45239 76.96009 1.000 21.50217 288 THR A O 1
ATOM 2096 N N . THR A 1 267 ? -22.88129 18.12331 75.72137 1.000 20.37209 289 THR A N 1
ATOM 2097 C CA . THR A 1 267 ? -22.35966 16.82241 75.37328 1.000 25.99842 289 THR A CA 1
ATOM 2098 C C . THR A 1 267 ? -20.84445 16.94435 75.37433 1.000 29.27386 289 THR A C 1
ATOM 2099 O O . THR A 1 267 ? -20.31064 17.96101 74.90621 1.000 25.20903 289 THR A O 1
ATOM 2103 N N . PRO A 1 268 ? -20.12697 15.93935 75.86852 1.000 28.25126 290 PRO A N 1
ATOM 2104 C CA . PRO A 1 268 ? -18.66572 15.97939 75.76112 1.000 25.02416 290 PRO A CA 1
ATOM 2105 C C . PRO A 1 268 ? -18.24373 15.99509 74.29558 1.000 33.75840 290 PRO A C 1
ATOM 2106 O O . PRO A 1 268 ? -18.96779 15.53660 73.40272 1.000 29.05467 290 PRO A O 1
ATOM 2110 N N . VAL A 1 269 ? -17.05840 16.56311 74.05974 1.000 27.19471 291 VAL A N 1
ATOM 2111 C CA . VAL A 1 269 ? -16.55847 16.77975 72.70936 1.000 29.94593 291 VAL A CA 1
ATOM 2112 C C . VAL A 1 269 ? -16.61925 15.48588 71.89819 1.000 35.70060 291 VAL A C 1
ATOM 2113 O O . VAL A 1 269 ? -16.32389 14.39129 72.39254 1.000 38.11162 291 VAL A O 1
ATOM 2117 N N . TYR A 1 270 ? -17.01062 15.61960 70.65069 1.000 27.58055 292 TYR A N 1
ATOM 2118 C CA . TYR A 1 270 ? -17.15130 14.50589 69.72863 1.000 29.90842 292 TYR A CA 1
ATOM 2119 C C . TYR A 1 270 ? -15.77628 14.03343 69.25279 1.000 34.87762 292 TYR A C 1
ATOM 2120 O O . TYR A 1 270 ? -14.88895 14.85753 68.99224 1.000 29.12517 292 TYR A O 1
ATOM 2129 N N . PRO A 1 271 ? -15.56232 12.70958 69.14381 1.000 33.78071 293 PRO A N 1
ATOM 2130 C CA . PRO A 1 271 ? -16.51770 11.67256 69.54163 1.000 40.30032 293 PRO A CA 1
ATOM 2131 C C . PRO A 1 271 ? -16.24805 11.22655 70.98016 1.000 37.43891 293 PRO A C 1
ATOM 2132 O O . PRO A 1 271 ? -15.12785 11.42157 71.47140 1.000 41.24155 293 PRO A O 1
ATOM 2136 N N . THR A 1 272 ? -17.24564 10.64511 71.64432 1.000 41.17497 294 THR A N 1
ATOM 2137 C CA . THR A 1 272 ? -17.15750 10.38190 73.07417 1.000 47.10142 294 THR A CA 1
ATOM 2138 C C . THR A 1 272 ? -17.81392 9.05185 73.40700 1.000 45.06377 294 THR A C 1
ATOM 2139 O O . THR A 1 272 ? -18.63270 8.53443 72.64614 1.000 40.54892 294 THR A O 1
ATOM 2143 N N . ASN A 1 273 ? -17.44615 8.50709 74.57076 1.000 56.76358 295 ASN A N 1
ATOM 2144 C CA . ASN A 1 273 ? -18.07418 7.29923 75.09265 1.000 61.83003 295 ASN A CA 1
ATOM 2145 C C . ASN A 1 273 ? -19.20035 7.58641 76.08286 1.000 59.79998 295 ASN A C 1
ATOM 2146 O O . ASN A 1 273 ? -20.04950 6.71305 76.30433 1.000 56.76439 295 ASN A O 1
ATOM 2148 N N . GLN A 1 274 ? -19.23166 8.78149 76.67240 1.000 54.17598 296 GLN A N 1
ATOM 2149 C CA . GLN A 1 274 ? -20.31158 9.14968 77.57692 1.000 43.12477 296 GLN A CA 1
ATOM 2150 C C . GLN A 1 274 ? -21.65912 8.79700 76.96015 1.000 40.92563 296 GLN A C 1
ATOM 2151 O O . GLN A 1 274 ? -21.83433 8.85698 75.74150 1.000 37.89107 296 GLN A O 1
ATOM 2157 N N . VAL A 1 275 ? -22.60379 8.38315 77.80517 1.000 39.66572 297 VAL A N 1
ATOM 2158 C CA . VAL A 1 275 ? -23.93865 8.04056 77.32984 1.000 34.99644 297 VAL A CA 1
ATOM 2159 C C . VAL A 1 275 ? -24.95750 9.13000 77.64009 1.000 37.75539 297 VAL A C 1
ATOM 2160 O O . VAL A 1 275 ? -26.02136 9.16257 76.99987 1.000 29.37351 297 VAL A O 1
ATOM 2164 N N . GLN A 1 276 ? -24.66253 10.01800 78.59104 1.000 32.53000 298 GLN A N 1
ATOM 2165 C CA . GLN A 1 276 ? -25.50440 11.17675 78.86455 1.000 30.81386 298 GLN A CA 1
ATOM 2166 C C . GLN A 1 276 ? -25.74291 11.98986 77.60225 1.000 26.09366 298 GLN A C 1
ATOM 2167 O O . GLN A 1 276 ? -24.80161 12.46701 76.96203 1.000 23.20853 298 GLN A O 1
ATOM 2173 N N . ASN A 1 277 ? -27.00933 12.16216 77.24813 1.000 20.83389 299 ASN A N 1
ATOM 2174 C CA . ASN A 1 277 ? -27.38914 13.04140 76.15250 1.000 19.78508 299 ASN A CA 1
ATOM 2175 C C . ASN A 1 277 ? -26.96876 12.50327 74.80482 1.000 19.76791 299 ASN A C 1
ATOM 2176 O O . ASN A 1 277 ? -26.98145 13.23492 73.82347 1.000 19.17972 299 ASN A O 1
ATOM 2181 N N . LYS A 1 278 ? -26.57720 11.24336 74.74225 1.000 21.90885 300 LYS A N 1
ATOM 2182 C CA . LYS A 1 278 ? -26.26867 10.62121 73.47074 1.000 24.51368 300 LYS A CA 1
ATOM 2183 C C . LYS A 1 278 ? -27.55253 10.42579 72.67484 1.000 25.18933 300 LYS A C 1
ATOM 2184 O O . LYS A 1 278 ? -28.54304 9.89219 73.19028 1.000 22.08008 300 LYS A O 1
ATOM 2190 N N . LEU A 1 279 ? -27.53661 10.84834 71.41256 1.000 22.76920 301 LEU A N 1
ATOM 2191 C CA . LEU A 1 279 ? -28.61193 10.52965 70.47535 1.000 29.94038 301 LEU A CA 1
ATOM 2192 C C . LEU A 1 279 ? -28.19329 9.33770 69.61449 1.000 24.32919 301 LEU A C 1
ATOM 2193 O O . LEU A 1 279 ? -27.15922 9.38738 68.94759 1.000 25.24660 301 LEU A O 1
ATOM 2198 N N . VAL A 1 280 ? -29.00997 8.29014 69.60962 1.000 27.91276 302 VAL A N 1
ATOM 2199 C CA . VAL A 1 280 ? -28.81598 7.11717 68.76311 1.000 32.94651 302 VAL A CA 1
ATOM 2200 C C . VAL A 1 280 ? -29.89317 7.13097 67.68734 1.000 30.36928 302 VAL A C 1
ATOM 2201 O O . VAL A 1 280 ? -31.07190 7.35456 67.98894 1.000 33.17634 302 VAL A O 1
ATOM 2205 N N . GLY A 1 281 ? -29.48692 6.89455 66.43663 1.000 36.96466 303 GLY A N 1
ATOM 2206 C CA . GLY A 1 281 ? -30.40230 6.86192 65.30679 1.000 33.40128 303 GLY A CA 1
ATOM 2207 C C . GLY A 1 281 ? -30.68842 5.45383 64.81717 1.000 37.59685 303 GLY A C 1
ATOM 2208 O O . GLY A 1 281 ? -29.92606 4.52532 65.10158 1.000 39.48710 303 GLY A O 1
ATOM 2209 N N . THR A 1 282 ? -31.79111 5.27174 64.09370 1.000 38.75918 304 THR A N 1
ATOM 2210 C CA . THR A 1 282 ? -32.12168 3.96580 63.53380 1.000 39.59159 304 THR A CA 1
ATOM 2211 C C . THR A 1 282 ? -32.83434 4.16179 62.20417 1.000 38.89101 304 THR A C 1
ATOM 2212 O O . THR A 1 282 ? -33.85632 4.84839 62.14860 1.000 38.78958 304 THR A O 1
ATOM 2216 N N . LEU A 1 283 ? -32.28773 3.56924 61.14246 1.000 49.28670 305 LEU A N 1
ATOM 2217 C CA . LEU A 1 283 ? -32.97357 3.52116 59.85214 1.000 45.90440 305 LEU A CA 1
ATOM 2218 C C . LEU A 1 283 ? -34.34663 2.86603 59.98155 1.000 48.54226 305 LEU A C 1
ATOM 2219 O O . LEU A 1 283 ? -34.46345 1.71729 60.41964 1.000 46.71913 305 LEU A O 1
ATOM 2224 N N . MET A 1 284 ? -35.38889 3.58948 59.57769 1.000 43.21595 306 MET A N 1
ATOM 2225 C CA . MET A 1 284 ? -36.75698 3.08528 59.68290 1.000 46.31094 306 MET A CA 1
ATOM 2226 C C . MET A 1 284 ? -37.19165 2.39523 58.38348 1.000 55.50212 306 MET A C 1
ATOM 2227 O O . MET A 1 284 ? -38.17780 2.76845 57.75039 1.000 61.80465 306 MET A O 1
ATOM 2232 N N . THR A 1 285 ? -36.44480 1.36512 57.98335 1.000 45.37110 307 THR A N 1
ATOM 2233 C CA . THR A 1 285 ? -36.84051 0.60922 56.80051 1.000 61.70070 307 THR A CA 1
ATOM 2234 C C . THR A 1 285 ? -36.26999 -0.80039 56.85776 1.000 63.75714 307 THR A C 1
ATOM 2235 O O . THR A 1 285 ? -35.10681 -0.99611 57.21982 1.000 57.90485 307 THR A O 1
ATOM 2239 N N . GLN A 1 286 ? -37.09799 -1.77195 56.48389 1.000 76.67844 308 GLN A N 1
ATOM 2240 C CA . GLN A 1 286 ? -36.64575 -3.13052 56.20149 1.000 74.99022 308 GLN A CA 1
ATOM 2241 C C . GLN A 1 286 ? -36.57878 -3.26030 54.68202 1.000 81.19119 308 GLN A C 1
ATOM 2242 O O . GLN A 1 286 ? -37.58269 -3.55738 54.03208 1.000 94.12450 308 GLN A O 1
ATOM 2244 N N . ASP A 1 287 ? -35.39552 -3.01913 54.11210 1.000 70.01190 309 ASP A N 1
ATOM 2245 C CA . ASP A 1 287 ? -35.23394 -3.03978 52.65984 1.000 57.83293 309 ASP A CA 1
ATOM 2246 C C . ASP A 1 287 ? -33.74660 -3.18121 52.35237 1.000 56.24994 309 ASP A C 1
ATOM 2247 O O . ASP A 1 287 ? -32.95182 -2.30776 52.71080 1.000 58.43644 309 ASP A O 1
ATOM 2252 N N . SER A 1 288 ? -33.37478 -4.28476 51.69896 1.000 59.27190 310 SER A N 1
ATOM 2253 C CA . SER A 1 288 ? -31.96055 -4.59334 51.52293 1.000 57.46791 310 SER A CA 1
ATOM 2254 C C . SER A 1 288 ? -31.30088 -3.60344 50.57580 1.000 59.61139 310 SER A C 1
ATOM 2255 O O . SER A 1 288 ? -30.15261 -3.19280 50.78839 1.000 56.97209 310 SER A O 1
ATOM 2258 N N . TRP A 1 289 ? -32.01088 -3.20321 49.52364 1.000 50.23079 311 TRP A N 1
ATOM 2259 C CA . TRP A 1 289 ? -31.43124 -2.26302 48.57906 1.000 52.14436 311 TRP A CA 1
ATOM 2260 C C . TRP A 1 289 ? -31.08604 -0.95111 49.26895 1.000 49.37239 311 TRP A C 1
ATOM 2261 O O . TRP A 1 289 ? -29.95987 -0.45896 49.15715 1.000 55.44413 311 TRP A O 1
ATOM 2272 N N . ILE A 1 290 ? -32.03462 -0.38840 50.01911 1.000 46.22849 312 ILE A N 1
ATOM 2273 C CA . ILE A 1 290 ? -31.78160 0.87260 50.71585 1.000 54.90769 312 ILE A CA 1
ATOM 2274 C C . ILE A 1 290 ? -30.61885 0.72691 51.69204 1.000 56.18495 312 ILE A C 1
ATOM 2275 O O . ILE A 1 290 ? -29.68575 1.53701 51.69142 1.000 52.11780 312 ILE A O 1
ATOM 2280 N N . LYS A 1 291 ? -30.65585 -0.30918 52.54142 1.000 55.33225 313 LYS A N 1
ATOM 2281 C CA . LYS A 1 291 ? -29.61892 -0.47103 53.56317 1.000 52.84861 313 LYS A CA 1
ATOM 2282 C C . LYS A 1 291 ? -28.23008 -0.64891 52.94847 1.000 51.88653 313 LYS A C 1
ATOM 2283 O O . LYS A 1 291 ? -27.25563 -0.06018 53.43056 1.000 53.65116 313 LYS A O 1
ATOM 2286 N N . ASN A 1 292 ? -28.11454 -1.45258 51.88819 1.000 45.86335 314 ASN A N 1
ATOM 2287 C CA . ASN A 1 292 ? -26.81655 -1.75224 51.28380 1.000 51.55315 314 ASN A CA 1
ATOM 2288 C C . ASN A 1 292 ? -26.26735 -0.63560 50.40752 1.000 53.31090 314 ASN A C 1
ATOM 2289 O O . ASN A 1 292 ? -25.09172 -0.69214 50.03369 1.000 53.33919 314 ASN A O 1
ATOM 2294 N N . ASN A 1 293 ? -27.07370 0.35821 50.04301 1.000 52.24080 315 ASN A N 1
ATOM 2295 C CA . ASN A 1 293 ? -26.59480 1.44466 49.19637 1.000 51.54480 315 ASN A CA 1
ATOM 2296 C C . ASN A 1 293 ? -26.53302 2.79434 49.89193 1.000 53.18689 315 ASN A C 1
ATOM 2297 O O . ASN A 1 293 ? -25.76166 3.65503 49.46170 1.000 50.43493 315 ASN A O 1
ATOM 2302 N N . PHE A 1 294 ? -27.31577 3.00016 50.94755 1.000 49.76492 316 PHE A N 1
ATOM 2303 C CA . PHE A 1 294 ? -27.42611 4.28951 51.60614 1.000 52.21705 316 PHE A CA 1
ATOM 2304 C C . PHE A 1 294 ? -27.02364 4.15980 53.07055 1.000 48.29645 316 PHE A C 1
ATOM 2305 O O . PHE A 1 294 ? -27.07518 3.07708 53.65740 1.000 54.49954 316 PHE A O 1
ATOM 2313 N N . ALA A 1 295 ? -26.59689 5.27627 53.65143 1.000 50.12538 317 ALA A N 1
ATOM 2314 C CA . ALA A 1 295 ? -26.23494 5.30085 55.06041 1.000 45.10280 317 ALA A CA 1
ATOM 2315 C C . ALA A 1 295 ? -26.36159 6.72595 55.55480 1.000 39.60389 317 ALA A C 1
ATOM 2316 O O . ALA A 1 295 ? -26.24481 7.67813 54.77860 1.000 40.21232 317 ALA A O 1
ATOM 2318 N N . ILE A 1 296 ? -26.60837 6.86646 56.85166 1.000 45.07885 318 ILE A N 1
ATOM 2319 C CA . ILE A 1 296 ? -26.68529 8.17436 57.48591 1.000 37.67962 318 ILE A CA 1
ATOM 2320 C C . ILE A 1 296 ? -25.36866 8.43933 58.20079 1.000 37.73095 318 ILE A C 1
ATOM 2321 O O . ILE A 1 296 ? -24.85623 7.56852 58.91242 1.000 40.43709 318 ILE A O 1
ATOM 2326 N N . GLU A 1 297 ? -24.81582 9.63111 58.00604 1.000 35.52149 319 GLU A N 1
ATOM 2327 C CA . GLU A 1 297 ? -23.66348 10.10196 58.76156 1.000 39.09024 319 GLU A CA 1
ATOM 2328 C C . GLU A 1 297 ? -24.14063 11.06330 59.84467 1.000 39.88580 319 GLU A C 1
ATOM 2329 O O . GLU A 1 297 ? -24.85742 12.02934 59.55727 1.000 34.16251 319 GLU A O 1
ATOM 2331 N N . HIS A 1 298 ? -23.74499 10.79649 61.08363 1.000 35.16202 320 HIS A N 1
ATOM 2332 C CA . HIS A 1 298 ? -24.10822 11.62914 62.22021 1.000 30.81292 320 HIS A CA 1
ATOM 2333 C C . HIS A 1 298 ? -22.85244 12.27779 62.80060 1.000 34.21389 320 HIS A C 1
ATOM 2334 O O . HIS A 1 298 ? -21.84536 11.59954 63.02126 1.000 30.68612 320 HIS A O 1
ATOM 2341 N N . LYS A 1 299 ? -22.90304 13.59245 63.02040 1.000 30.73071 321 LYS A N 1
ATOM 2342 C CA . LYS A 1 299 ? -21.86890 14.30136 63.76858 1.000 32.39314 321 LYS A CA 1
ATOM 2343 C C . LYS A 1 299 ? -22.54318 15.35396 64.63994 1.000 28.77492 321 LYS A C 1
ATOM 2344 O O . LYS A 1 299 ? -23.68116 15.75429 64.38532 1.000 27.58890 321 LYS A O 1
ATOM 2349 N N . PHE A 1 300 ? -21.83664 15.80101 65.67948 1.000 27.71772 322 PHE A N 1
ATOM 2350 C CA . PHE A 1 300 ? -22.36890 16.83989 66.54933 1.000 24.79722 322 PHE A CA 1
ATOM 2351 C C . PHE A 1 300 ? -21.22743 17.71120 67.03531 1.000 23.96806 322 PHE A C 1
ATOM 2352 O O . PHE A 1 300 ? -20.06685 17.31528 67.02739 1.000 23.35466 322 PHE A O 1
ATOM 2360 N N . ARG A 1 301 ? -21.57237 18.91029 67.47170 1.000 20.93725 323 ARG A N 1
ATOM 2361 C CA . ARG A 1 301 ? -20.56934 19.83923 67.95043 1.000 26.53513 323 ARG A CA 1
ATOM 2362 C C . ARG A 1 301 ? -21.26056 20.73096 68.95773 1.000 28.13315 323 ARG A C 1
ATOM 2363 O O . ARG A 1 301 ? -22.48018 20.87721 68.94310 1.000 29.07207 323 ARG A O 1
ATOM 2371 N N . GLU A 1 302 ? -20.48416 21.31642 69.84189 1.000 25.96918 324 GLU A N 1
ATOM 2372 C CA . GLU A 1 302 ? -21.05660 22.25724 70.77886 1.000 30.68413 324 GLU A CA 1
ATOM 2373 C C . GLU A 1 302 ? -21.27046 23.59776 70.08721 1.000 33.98727 324 GLU A C 1
ATOM 2374 O O . GLU A 1 302 ? -20.41484 24.05533 69.32356 1.000 29.81735 324 GLU A O 1
ATOM 2380 N N . GLU A 1 303 ? -22.40781 24.23573 70.36689 1.000 24.58010 325 GLU A N 1
ATOM 2381 C CA . GLU A 1 303 ? -22.57826 25.63437 69.99751 1.000 23.98268 325 GLU A CA 1
ATOM 2382 C C . GLU A 1 303 ? -23.25009 26.38095 71.14241 1.000 21.84652 325 GLU A C 1
ATOM 2383 O O . GLU A 1 303 ? -23.82673 25.76641 72.03823 1.000 24.18182 325 GLU A O 1
ATOM 2389 N N . LYS A 1 304 ? -23.16297 27.72260 71.12727 1.000 23.28999 326 LYS A N 1
ATOM 2390 C CA . LYS A 1 304 ? -23.90846 28.48546 72.13503 1.000 31.87322 326 LYS A CA 1
ATOM 2391 C C . LYS A 1 304 ? -24.62672 29.72551 71.60447 1.000 31.87189 326 LYS A C 1
ATOM 2392 O O . LYS A 1 304 ? -25.72619 30.01739 72.08325 1.000 27.09587 326 LYS A O 1
ATOM 2398 N N . ALA A 1 305 ? -24.08090 30.42699 70.60405 1.000 32.77428 327 ALA A N 1
ATOM 2399 C CA . ALA A 1 305 ? -24.68847 31.65291 70.09111 1.000 36.90800 327 ALA A CA 1
ATOM 2400 C C . ALA A 1 305 ? -26.13099 31.42980 69.64132 1.000 38.36492 327 ALA A C 1
ATOM 2401 O O . ALA A 1 305 ? -27.02486 32.22153 69.96995 1.000 39.85482 327 ALA A O 1
ATOM 2403 N N . ILE A 1 306 ? -26.37897 30.36999 68.87410 1.000 30.29803 328 ILE A N 1
ATOM 2404 C CA . ILE A 1 306 ? -27.73541 30.12593 68.40751 1.000 39.80300 328 ILE A CA 1
ATOM 2405 C C . ILE A 1 306 ? -28.69657 29.76431 69.53752 1.000 37.41719 328 ILE A C 1
ATOM 2406 O O . ILE A 1 306 ? -29.91082 29.80242 69.32853 1.000 35.80008 328 ILE A O 1
ATOM 2411 N N . PHE A 1 307 ? -28.20607 29.38443 70.71605 1.000 30.20747 329 PHE A N 1
ATOM 2412 C CA . PHE A 1 307 ? -29.08465 29.01505 71.81660 1.000 28.51304 329 PHE A CA 1
ATOM 2413 C C . PHE A 1 307 ? -29.34551 30.17970 72.75608 1.000 38.85247 329 PHE A C 1
ATOM 2414 O O . PHE A 1 307 ? -29.84113 29.96564 73.87366 1.000 34.51767 329 PHE A O 1
ATOM 2422 N N . GLY A 1 308 ? -29.01360 31.39754 72.33653 1.000 38.51830 330 GLY A N 1
ATOM 2423 C CA . GLY A 1 308 ? -29.03385 32.52028 73.24749 1.000 33.58773 330 GLY A CA 1
ATOM 2424 C C . GLY A 1 308 ? -27.80365 32.57415 74.12406 1.000 38.85907 330 GLY A C 1
ATOM 2425 O O . GLY A 1 308 ? -27.90532 32.92633 75.30530 1.000 37.30204 330 GLY A O 1
ATOM 2426 N N . ASN A 1 309 ? -26.63758 32.20326 73.57795 1.000 41.26449 331 ASN A N 1
ATOM 2427 C CA . ASN A 1 309 ? -25.35584 32.27766 74.28941 1.000 35.63080 331 ASN A CA 1
ATOM 2428 C C . ASN A 1 309 ? -25.34495 31.34009 75.49525 1.000 32.29320 331 ASN A C 1
ATOM 2429 O O . ASN A 1 309 ? -24.83643 31.67784 76.56697 1.000 33.28122 331 ASN A O 1
ATOM 2432 N N . VAL A 1 310 ? -25.93302 30.15805 75.31806 1.000 31.78840 332 VAL A N 1
ATOM 2433 C CA . VAL A 1 310 ? -25.90599 29.08283 76.30197 1.000 29.82594 332 VAL A CA 1
ATOM 2434 C C . VAL A 1 310 ? -25.45210 27.81606 75.59516 1.000 25.39067 332 VAL A C 1
ATOM 2435 O O . VAL A 1 310 ? -26.01189 27.44717 74.55581 1.000 24.39854 332 VAL A O 1
ATOM 2439 N N . ARG A 1 311 ? -24.44945 27.15268 76.16388 1.000 20.83689 333 ARG A N 1
ATOM 2440 C CA . ARG A 1 311 ? -23.87305 25.97339 75.53515 1.000 24.20565 333 ARG A CA 1
ATOM 2441 C C . ARG A 1 311 ? -24.92574 24.88973 75.35692 1.000 19.07176 333 ARG A C 1
ATOM 2442 O O . ARG A 1 311 ? -25.59946 24.49461 76.30888 1.000 18.65463 333 ARG A O 1
ATOM 2450 N N . GLY A 1 312 ? -25.06705 24.42266 74.12531 1.000 18.90461 334 GLY A N 1
ATOM 2451 C CA . GLY A 1 312 ? -25.81732 23.21839 73.83250 1.000 18.15616 334 GLY A CA 1
ATOM 2452 C C . GLY A 1 312 ? -25.12122 22.42395 72.74172 1.000 21.31822 334 GLY A C 1
ATOM 2453 O O . GLY A 1 312 ? -23.91703 22.60846 72.49888 1.000 19.37262 334 GLY A O 1
ATOM 2454 N N . THR A 1 313 ? -25.87227 21.54736 72.07293 1.000 17.67519 335 THR A N 1
ATOM 2455 C CA . THR A 1 313 ? -25.33805 20.64427 71.06335 1.000 19.63080 335 THR A CA 1
ATOM 2456 C C . THR A 1 313 ? -26.10603 20.81389 69.76007 1.000 17.85253 335 THR A C 1
ATOM 2457 O O . THR A 1 313 ? -27.34391 20.88844 69.75265 1.000 18.40168 335 THR A O 1
ATOM 2461 N N . VAL A 1 314 ? -25.35947 20.88089 68.66361 1.000 22.11615 336 VAL A N 1
ATOM 2462 C CA . VAL A 1 314 ? -25.89852 20.88953 67.30876 1.000 18.70081 336 VAL A CA 1
ATOM 2463 C C . VAL A 1 314 ? -25.54172 19.56025 66.65697 1.000 20.27279 336 VAL A C 1
ATOM 2464 O O . VAL A 1 314 ? -24.35929 19.18696 66.60230 1.000 18.67902 336 VAL A O 1
ATOM 2468 N N . HIS A 1 315 ? -26.55501 18.83541 66.17370 1.000 18.31336 337 HIS A N 1
ATOM 2469 C CA . HIS A 1 315 ? -26.33794 17.57224 65.47108 1.000 22.12962 337 HIS A CA 1
ATOM 2470 C C . HIS A 1 315 ? -26.52339 17.74843 63.96357 1.000 22.57552 337 HIS A C 1
ATOM 2471 O O . HIS A 1 315 ? -27.40589 18.48577 63.51865 1.000 25.95536 337 HIS A O 1
ATOM 2478 N N . GLU A 1 316 ? -25.70060 17.05824 63.17440 1.000 28.46466 338 GLU A N 1
ATOM 2479 C CA . GLU A 1 316 ? -25.82744 17.03897 61.71992 1.000 27.59166 338 GLU A CA 1
ATOM 2480 C C . GLU A 1 316 ? -26.02815 15.60833 61.24814 1.000 27.85350 338 GLU A C 1
ATOM 2481 O O . GLU A 1 316 ? -25.21458 14.72686 61.55216 1.000 26.13709 338 GLU A O 1
ATOM 2487 N N . TYR A 1 317 ? -27.08684 15.39378 60.47640 1.000 25.08018 339 TYR A N 1
ATOM 2488 C CA . TYR A 1 317 ? -27.39191 14.09710 59.88727 1.000 28.00597 339 TYR A CA 1
ATOM 2489 C C . TYR A 1 317 ? -27.29733 14.22324 58.37132 1.000 34.58711 339 TYR A C 1
ATOM 2490 O O . TYR A 1 317 ? -27.97015 15.06966 57.77213 1.000 30.03981 339 TYR A O 1
ATOM 2499 N N . LYS A 1 318 ? -26.46293 13.39233 57.75257 1.000 35.85712 340 LYS A N 1
ATOM 2500 C CA . LYS A 1 318 ? -26.20402 13.49742 56.32111 1.000 37.54360 340 LYS A CA 1
ATOM 2501 C C . LYS A 1 318 ? -26.46167 12.15362 55.65100 1.000 35.09502 340 LYS A C 1
ATOM 2502 O O . LYS A 1 318 ? -25.89920 11.13948 56.06094 1.000 37.30147 340 LYS A O 1
ATOM 2506 N N . LEU A 1 319 ? -27.30867 12.13740 54.63056 1.000 40.29235 341 LEU A N 1
ATOM 2507 C CA . LEU A 1 319 ? -27.50899 10.91650 53.86771 1.000 32.38450 341 LEU A CA 1
ATOM 2508 C C . LEU A 1 319 ? -26.30268 10.70219 52.96552 1.000 38.29960 341 LEU A C 1
ATOM 2509 O O . LEU A 1 319 ? -25.90116 11.60649 52.23111 1.000 36.55989 341 LEU A O 1
ATOM 2514 N N . LYS A 1 320 ? -25.70703 9.51334 53.03609 1.000 38.71505 342 LYS A N 1
ATOM 2515 C CA . LYS A 1 320 ? -24.47358 9.22064 52.31170 1.000 42.27674 342 LYS A CA 1
ATOM 2516 C C . LYS A 1 320 ? -24.67089 7.99925 51.42109 1.000 47.94141 342 LYS A C 1
ATOM 2517 O O . LYS A 1 320 ? -25.46514 7.10994 51.74332 1.000 45.87686 342 LYS A O 1
ATOM 2521 N N . LEU A 1 321 ? -23.93925 7.95476 50.30301 1.000 45.59852 343 LEU A N 1
ATOM 2522 C CA . LEU A 1 321 ? -23.89384 6.76384 49.45515 1.000 50.61124 343 LEU A CA 1
ATOM 2523 C C . LEU A 1 321 ? -22.83464 5.78436 49.95740 1.000 44.24813 343 LEU A C 1
ATOM 2524 O O . LEU A 1 321 ? -21.68830 6.17402 50.19789 1.000 46.02513 343 LEU A O 1
ATOM 2529 N N . SER A 1 322 ? -23.21949 4.50681 50.07488 1.000 48.32067 344 SER A N 1
ATOM 2530 C CA . SER A 1 322 ? -22.29918 3.43421 50.45017 1.000 46.87910 344 SER A CA 1
ATOM 2531 C C . SER A 1 322 ? -21.39261 3.01728 49.30433 1.000 50.52732 344 SER A C 1
ATOM 2532 O O . SER A 1 322 ? -20.21595 2.71518 49.53410 1.000 48.93981 344 SER A O 1
ATOM 2535 N N . GLN A 1 323 ? -21.92709 2.99100 48.08142 1.000 54.63480 345 GLN A N 1
ATOM 2536 C CA . GLN A 1 323 ? -21.19024 2.58351 46.89636 1.000 53.85889 345 GLN A CA 1
ATOM 2537 C C . GLN A 1 323 ? -21.77774 3.28177 45.67928 1.000 55.27350 345 GLN A C 1
ATOM 2538 O O . GLN A 1 323 ? -22.92096 3.74812 45.70016 1.000 49.56298 345 GLN A O 1
ATOM 2544 N N . ASN A 1 324 ? -20.97798 3.33838 44.61048 1.000 50.04865 346 ASN A N 1
ATOM 2545 C CA . ASN A 1 324 ? -21.42750 3.93039 43.35175 1.000 57.26062 346 ASN A CA 1
ATOM 2546 C C . ASN A 1 324 ? -22.68654 3.23409 42.85214 1.000 54.49870 346 ASN A C 1
ATOM 2547 O O . ASN A 1 324 ? -22.65576 2.04145 42.53666 1.000 51.63653 346 ASN A O 1
ATOM 2552 N N . LEU A 1 325 ? -23.79059 3.98214 42.77040 1.000 50.48933 347 LEU A N 1
ATOM 2553 C CA . LEU A 1 325 ? -25.06154 3.41607 42.33311 1.000 46.71891 347 LEU A CA 1
ATOM 2554 C C . LEU A 1 325 ? -25.08975 3.26834 40.82096 1.000 44.21991 347 LEU A C 1
ATOM 2555 O O . LEU A 1 325 ? -24.75276 4.20502 40.08542 1.000 43.56444 347 LEU A O 1
ATOM 2560 N N . SER A 1 326 ? -25.49773 2.08704 40.36021 1.000 42.97296 348 SER A N 1
ATOM 2561 C CA . SER A 1 326 ? -25.58188 1.83697 38.93314 1.000 46.85293 348 SER A CA 1
ATOM 2562 C C . SER A 1 326 ? -26.40987 2.92538 38.26441 1.000 44.21680 348 SER A C 1
ATOM 2563 O O . SER A 1 326 ? -27.39621 3.41198 38.82187 1.000 43.61145 348 SER A O 1
ATOM 2566 N N . VAL A 1 327 ? -25.98862 3.33034 37.07095 1.000 45.47838 349 VAL A N 1
ATOM 2567 C CA . VAL A 1 327 ? -26.72948 4.35889 36.36007 1.000 45.44911 349 VAL A CA 1
ATOM 2568 C C . VAL A 1 327 ? -28.10001 3.89115 35.90333 1.000 46.07351 349 VAL A C 1
ATOM 2569 O O . VAL A 1 327 ? -28.91563 4.72975 35.50826 1.000 46.06572 349 VAL A O 1
ATOM 2573 N N . THR A 1 328 ? -28.38836 2.58554 35.96375 1.000 46.91622 350 THR A N 1
ATOM 2574 C CA . THR A 1 328 ? -29.69815 2.09349 35.55887 1.000 51.75726 350 THR A CA 1
ATOM 2575 C C . THR A 1 328 ? -30.72584 2.12645 36.68540 1.000 47.24646 350 THR A C 1
ATOM 2576 O O . THR A 1 328 ? -31.92282 2.01502 36.40399 1.000 47.56834 350 THR A O 1
ATOM 2580 N N . GLU A 1 329 ? -30.30184 2.31720 37.93478 1.000 44.98552 351 GLU A N 1
ATOM 2581 C CA . GLU A 1 329 ? -31.22848 2.29003 39.06050 1.000 44.06137 351 GLU A CA 1
ATOM 2582 C C . GLU A 1 329 ? -32.11727 3.52938 39.09733 1.000 49.45743 351 GLU A C 1
ATOM 2583 O O . GLU A 1 329 ? -31.67680 4.65559 38.83760 1.000 42.75419 351 GLU A O 1
ATOM 2586 N N . GLN A 1 330 ? -33.37779 3.31280 39.45223 1.000 50.62984 352 GLN A N 1
ATOM 2587 C CA . GLN A 1 330 ? -34.37446 4.37573 39.46064 1.000 50.78625 352 GLN A CA 1
ATOM 2588 C C . GLN A 1 330 ? -35.36740 4.04933 40.56481 1.000 50.37803 352 GLN A C 1
ATOM 2589 O O . GLN A 1 330 ? -36.12472 3.08284 40.44466 1.000 55.21784 352 GLN A O 1
ATOM 2595 N N . ARG A 1 331 ? -35.36636 4.83607 41.63635 1.000 42.12119 353 ARG A N 1
ATOM 2596 C CA . ARG A 1 331 ? -36.26217 4.55283 42.74766 1.000 47.55223 353 ARG A CA 1
ATOM 2597 C C . ARG A 1 331 ? -36.53658 5.83729 43.50956 1.000 43.71212 353 ARG A C 1
ATOM 2598 O O . ARG A 1 331 ? -35.68403 6.72334 43.59599 1.000 50.34725 353 ARG A O 1
ATOM 2603 N N . SER A 1 332 ? -37.74337 5.92558 44.05561 1.000 41.85043 354 SER A N 1
ATOM 2604 C CA . SER A 1 332 ? -38.17163 7.05936 44.85968 1.000 48.94343 354 SER A CA 1
ATOM 2605 C C . SER A 1 332 ? -38.76954 6.53346 46.15679 1.000 47.46539 354 SER A C 1
ATOM 2606 O O . SER A 1 332 ? -39.77068 5.81226 46.12952 1.000 43.22544 354 SER A O 1
ATOM 2609 N N . PHE A 1 333 ? -38.16961 6.89817 47.28796 1.000 42.88309 355 PHE A N 1
ATOM 2610 C CA . PHE A 1 333 ? -38.62724 6.39202 48.57712 1.000 49.98831 355 PHE A CA 1
ATOM 2611 C C . PHE A 1 333 ? -38.53803 7.47922 49.64584 1.000 50.07971 355 PHE A C 1
ATOM 2612 O O . PHE A 1 333 ? -37.75720 8.43488 49.54626 1.000 41.48547 355 PHE A O 1
ATOM 2620 N N . LEU A 1 334 ? -39.34453 7.30623 50.68773 1.000 43.50983 356 LEU A N 1
ATOM 2621 C CA . LEU A 1 334 ? -39.38341 8.22651 51.81666 1.000 44.86174 356 LEU A CA 1
ATOM 2622 C C . LEU A 1 334 ? -38.70175 7.51116 52.98271 1.000 47.19668 356 LEU A C 1
ATOM 2623 O O . LEU A 1 334 ? -39.27312 6.60313 53.58794 1.000 51.54480 356 LEU A O 1
ATOM 2628 N N . LEU A 1 335 ? -37.46648 7.90884 53.28015 1.000 41.60400 357 LEU A N 1
ATOM 2629 C CA . LEU A 1 335 ? -36.61102 7.18402 54.21493 1.000 36.95054 357 LEU A CA 1
ATOM 2630 C C . LEU A 1 335 ? -36.72822 7.83492 55.58801 1.000 35.50054 357 LEU A C 1
ATOM 2631 O O . LEU A 1 335 ? -36.32390 8.98539 55.77909 1.000 38.52748 357 LEU A O 1
ATOM 2636 N N . GLY A 1 336 ? -37.29840 7.10984 56.54088 1.000 38.56365 358 GLY A N 1
ATOM 2637 C CA . GLY A 1 336 ? -37.40659 7.59977 57.89388 1.000 35.41978 358 GLY A CA 1
ATOM 2638 C C . GLY A 1 336 ? -36.15496 7.29596 58.69502 1.000 40.67113 358 GLY A C 1
ATOM 2639 O O . GLY A 1 336 ? -35.47869 6.28770 58.46390 1.000 38.36127 358 GLY A O 1
ATOM 2640 N N . TYR A 1 337 ? -35.83767 8.19561 59.63551 1.000 32.95057 359 TYR A N 1
ATOM 2641 C CA . TYR A 1 337 ? -34.68857 8.01849 60.52298 1.000 36.12630 359 TYR A CA 1
ATOM 2642 C C . TYR A 1 337 ? -35.07121 8.52249 61.91167 1.000 33.79814 359 TYR A C 1
ATOM 2643 O O . TYR A 1 337 ? -35.22142 9.73002 62.11514 1.000 32.25283 359 TYR A O 1
ATOM 2652 N N . LEU A 1 338 ? -35.23737 7.59820 62.85918 1.000 38.95618 360 LEU A N 1
ATOM 2653 C CA . LEU A 1 338 ? -35.63669 7.92762 64.22408 1.000 37.33004 360 LEU A CA 1
ATOM 2654 C C . LEU A 1 338 ? -34.41153 8.30270 65.04729 1.000 35.60255 360 LEU A C 1
ATOM 2655 O O . LEU A 1 338 ? -33.49833 7.48393 65.21704 1.000 37.07689 360 LEU A O 1
ATOM 2660 N N . VAL A 1 339 ? -34.39814 9.53468 65.55400 1.000 31.98567 361 VAL A N 1
ATOM 2661 C CA . VAL A 1 339 ? -33.33818 10.03620 66.42077 1.000 26.91001 361 VAL A CA 1
ATOM 2662 C C . VAL A 1 339 ? -33.84219 10.00869 67.86038 1.000 30.70486 361 VAL A C 1
ATOM 2663 O O . VAL A 1 339 ? -34.82039 10.68088 68.20162 1.000 26.33607 361 VAL A O 1
ATOM 2667 N N . ASN A 1 340 ? -33.16980 9.25432 68.71942 1.000 29.47690 362 ASN A N 1
ATOM 2668 C CA . ASN A 1 340 ? -33.65369 8.99756 70.07419 1.000 32.54280 362 ASN A CA 1
ATOM 2669 C C . ASN A 1 340 ? -32.63054 9.51348 71.08793 1.000 28.64977 362 ASN A C 1
ATOM 2670 O O . ASN A 1 340 ? -31.49670 9.03287 71.12067 1.000 23.99697 362 ASN A O 1
ATOM 2675 N N . ASP A 1 341 ? -33.02407 10.51372 71.88304 1.000 23.90832 363 ASP A N 1
ATOM 2676 C CA . ASP A 1 341 ? -32.25898 10.96692 73.04588 1.000 23.10490 363 ASP A CA 1
ATOM 2677 C C . ASP A 1 341 ? -32.45478 9.95141 74.16536 1.000 24.64005 363 ASP A C 1
ATOM 2678 O O . ASP A 1 341 ? -33.45159 9.99071 74.88809 1.000 25.80708 363 ASP A O 1
ATOM 2683 N N . THR A 1 342 ? -31.47429 9.06629 74.34203 1.000 24.92233 364 THR A N 1
ATOM 2684 C CA . THR A 1 342 ? -31.69631 7.84949 75.12418 1.000 33.89889 364 THR A CA 1
ATOM 2685 C C . THR A 1 342 ? -31.94002 8.14609 76.59890 1.000 27.47065 364 THR A C 1
ATOM 2686 O O . THR A 1 342 ? -32.80594 7.52784 77.22302 1.000 33.76651 364 THR A O 1
ATOM 2690 N N . THR A 1 343 ? -31.16952 9.05472 77.17683 1.000 26.38799 365 THR A N 1
ATOM 2691 C CA . THR A 1 343 ? -31.26568 9.37821 78.59483 1.000 28.09144 365 THR A CA 1
ATOM 2692 C C . THR A 1 343 ? -32.24647 10.51325 78.87837 1.000 29.97977 365 THR A C 1
ATOM 2693 O O . THR A 1 343 ? -32.26255 11.02529 80.00200 1.000 29.78630 365 THR A O 1
ATOM 2697 N N . PHE A 1 344 ? -33.04243 10.94402 77.89703 1.000 30.38038 366 PHE A N 1
ATOM 2698 C CA . PHE A 1 344 ? -34.06693 11.93374 78.20235 1.000 29.72384 366 PHE A CA 1
ATOM 2699 C C . PHE A 1 344 ? -35.26523 11.24147 78.85279 1.000 33.93977 366 PHE A C 1
ATOM 2700 O O . PHE A 1 344 ? -35.84627 10.33326 78.24840 1.000 29.90005 366 PHE A O 1
ATOM 2708 N N . PRO A 1 345 ? -35.65807 11.62201 80.07195 1.000 41.98693 367 PRO A N 1
ATOM 2709 C CA . PRO A 1 345 ? -36.68138 10.84155 80.77948 1.000 41.28065 367 PRO A CA 1
ATOM 2710 C C . PRO A 1 345 ? -38.02899 10.94936 80.08243 1.000 40.68256 367 PRO A C 1
ATOM 2711 O O . PRO A 1 345 ? -38.45646 12.02762 79.66381 1.000 42.38731 367 PRO A O 1
ATOM 2715 N N . GLY A 1 346 ? -38.69551 9.81395 79.95490 1.000 54.38736 368 GLY A N 1
ATOM 2716 C CA . GLY A 1 346 ? -40.00468 9.77910 79.34719 1.000 68.45155 368 GLY A CA 1
ATOM 2717 C C . GLY A 1 346 ? -39.94391 9.52709 77.85372 1.000 63.06076 368 GLY A C 1
ATOM 2718 O O . GLY A 1 346 ? -38.86679 9.48537 77.24346 1.000 52.32263 368 GLY A O 1
ATOM 2719 N N . PRO A 1 347 ? -41.12336 9.37284 77.23807 1.000 65.33777 369 PRO A N 1
ATOM 2720 C CA . PRO A 1 347 ? -41.19732 8.96866 75.82580 1.000 66.42235 369 PRO A CA 1
ATOM 2721 C C . PRO A 1 347 ? -41.34696 10.11525 74.83588 1.000 68.53912 369 PRO A C 1
ATOM 2722 O O . PRO A 1 347 ? -41.87316 9.91783 73.73381 1.000 75.93210 369 PRO A O 1
ATOM 2726 N N . GLU A 1 348 ? -40.90596 11.31547 75.20659 1.000 64.90184 370 GLU A N 1
ATOM 2727 C CA . GLU A 1 348 ? -40.96574 12.47152 74.31746 1.000 52.10001 370 GLU A CA 1
ATOM 2728 C C . GLU A 1 348 ? -39.57742 12.90437 73.85487 1.000 39.29413 370 GLU A C 1
ATOM 2729 O O . GLU A 1 348 ? -39.39343 14.03207 73.37424 1.000 34.96736 370 GLU A O 1
ATOM 2731 N N . GLY A 1 349 ? -38.59682 12.02656 73.98145 1.000 35.00269 371 GLY A N 1
ATOM 2732 C CA . GLY A 1 349 ? -37.24410 12.42337 73.67527 1.000 31.23476 371 GLY A CA 1
ATOM 2733 C C . GLY A 1 349 ? -36.74306 11.95720 72.32765 1.000 29.50267 371 GLY A C 1
ATOM 2734 O O . GLY A 1 349 ? -35.54146 11.72435 72.18004 1.000 34.00001 371 GLY A O 1
ATOM 2735 N N . THR A 1 350 ? -37.62526 11.82290 71.33408 1.000 28.36430 372 THR A N 1
ATOM 2736 C CA . THR A 1 350 ? -37.21378 11.38864 70.00429 1.000 31.22220 372 THR A CA 1
ATOM 2737 C C . THR A 1 350 ? -37.70886 12.36303 68.94058 1.000 28.15541 372 THR A C 1
ATOM 2738 O O . THR A 1 350 ? -38.71198 13.05369 69.12928 1.000 34.41450 372 THR A O 1
ATOM 2742 N N . VAL A 1 351 ? -36.98605 12.41137 67.81807 1.000 28.16705 373 VAL A N 1
ATOM 2743 C CA . VAL A 1 351 ? -37.40614 13.12418 66.61369 1.000 26.79946 373 VAL A CA 1
ATOM 2744 C C . VAL A 1 351 ? -37.28800 12.18364 65.42042 1.000 33.35595 373 VAL A C 1
ATOM 2745 O O . VAL A 1 351 ? -36.28631 11.46984 65.26083 1.000 27.06924 373 VAL A O 1
ATOM 2749 N N . LEU A 1 352 ? -38.31196 12.19519 64.57753 1.000 28.82204 374 LEU A N 1
ATOM 2750 C CA . LEU A 1 352 ? -38.34162 11.41236 63.35446 1.000 39.53075 374 LEU A CA 1
ATOM 2751 C C . LEU A 1 352 ? -37.87728 12.29347 62.19351 1.000 33.68738 374 LEU A C 1
ATOM 2752 O O . LEU A 1 352 ? -38.47156 13.34227 61.93143 1.000 38.00188 374 LEU A O 1
ATOM 2757 N N . LEU A 1 353 ? -36.81505 11.88017 61.51129 1.000 32.36097 375 LEU A N 1
ATOM 2758 C CA . LEU A 1 353 ? -36.31459 12.60417 60.34974 1.000 34.32040 375 LEU A CA 1
ATOM 2759 C C . LEU A 1 353 ? -36.67871 11.86265 59.07040 1.000 36.95147 375 LEU A C 1
ATOM 2760 O O . LEU A 1 353 ? -36.78599 10.63507 59.05976 1.000 41.39796 375 LEU A O 1
ATOM 2765 N N . HIS A 1 354 ? -36.84129 12.62357 57.98522 1.000 30.67811 376 HIS A N 1
ATOM 2766 C CA . HIS A 1 354 ? -37.30268 12.09953 56.70654 1.000 41.48708 376 HIS A CA 1
ATOM 2767 C C . HIS A 1 354 ? -36.37858 12.55959 55.59534 1.000 42.68854 376 HIS A C 1
ATOM 2768 O O . HIS A 1 354 ? -36.12952 13.76146 55.44207 1.000 39.50408 376 HIS A O 1
ATOM 2775 N N . PHE A 1 355 ? -35.89686 11.60476 54.80840 1.000 44.85625 377 PHE A N 1
ATOM 2776 C CA . PHE A 1 355 ? -35.16651 11.89376 53.58499 1.000 38.44237 377 PHE A CA 1
ATOM 2777 C C . PHE A 1 355 ? -36.05210 11.45134 52.42792 1.000 42.29506 377 PHE A C 1
ATOM 2778 O O . PHE A 1 355 ? -36.37641 10.26434 52.30498 1.000 36.72447 377 PHE A O 1
ATOM 2786 N N . ASN A 1 356 ? -36.47812 12.42480 51.61968 1.000 44.06318 378 ASN A N 1
ATOM 2787 C CA . ASN A 1 356 ? -37.34330 12.20821 50.46248 1.000 44.99637 378 ASN A CA 1
ATOM 2788 C C . ASN A 1 356 ? -36.43605 12.05321 49.24702 1.000 44.23897 378 ASN A C 1
ATOM 2789 O O . ASN A 1 356 ? -35.99502 13.04337 48.66271 1.000 46.25187 378 ASN A O 1
ATOM 2794 N N . VAL A 1 357 ? -36.14656 10.81122 48.86375 1.000 35.10343 379 VAL A N 1
ATOM 2795 C CA . VAL A 1 357 ? -35.06897 10.51534 47.92354 1.000 47.20899 379 VAL A CA 1
ATOM 2796 C C . VAL A 1 357 ? -35.64222 10.22489 46.54259 1.000 41.59987 379 VAL A C 1
ATOM 2797 O O . VAL A 1 357 ? -36.50315 9.34772 46.38460 1.000 42.58952 379 VAL A O 1
ATOM 2801 N N . THR A 1 358 ? -35.14090 10.94012 45.54089 1.000 41.86141 380 THR A N 1
ATOM 2802 C CA . THR A 1 358 ? -35.39284 10.63749 44.13484 1.000 37.23469 380 THR A CA 1
ATOM 2803 C C . THR A 1 358 ? -34.08289 10.18933 43.50303 1.000 37.35104 380 THR A C 1
ATOM 2804 O O . THR A 1 358 ? -33.10727 10.94567 43.49945 1.000 45.36167 380 THR A O 1
ATOM 2808 N N . VAL A 1 359 ? -34.05168 8.96476 42.98554 1.000 37.55580 381 VAL A N 1
ATOM 2809 C CA . VAL A 1 359 ? -32.90075 8.45364 42.24910 1.000 37.67101 381 VAL A CA 1
ATOM 2810 C C . VAL A 1 359 ? -33.32318 8.29228 40.79469 1.000 43.25622 381 VAL A C 1
ATOM 2811 O O . VAL A 1 359 ? -34.10315 7.39293 40.45635 1.000 47.66919 381 VAL A O 1
ATOM 2815 N N . LEU A 1 360 ? -32.81330 9.17813 39.92263 1.000 43.84956 382 LEU A N 1
ATOM 2816 C CA . LEU A 1 360 ? -33.10789 9.03459 38.50450 1.000 42.08991 382 LEU A CA 1
ATOM 2817 C C . LEU A 1 360 ? -32.03546 8.18934 37.83558 1.000 42.50313 382 LEU A C 1
ATOM 2818 O O . LEU A 1 360 ? -30.89292 8.14859 38.29844 1.000 44.86257 382 LEU A O 1
ATOM 2823 N N . PRO A 1 361 ? -32.39764 7.50930 36.75689 1.000 44.23807 383 PRO A N 1
ATOM 2824 C CA . PRO A 1 361 ? -31.39877 6.81503 35.94725 1.000 45.07377 383 PRO A CA 1
ATOM 2825 C C . PRO A 1 361 ? -30.60331 7.78665 35.09549 1.000 45.78283 383 PRO A C 1
ATOM 2826 O O . PRO A 1 361 ? -31.06142 8.87927 34.75127 1.000 46.29874 383 PRO A O 1
ATOM 2830 N N . VAL A 1 362 ? -29.39771 7.36865 34.73906 1.000 34.99613 384 VAL A N 1
ATOM 2831 C CA . VAL A 1 362 ? -28.53627 8.20105 33.90911 1.000 37.15125 384 VAL A CA 1
ATOM 2832 C C . VAL A 1 362 ? -28.34264 7.49090 32.56825 1.000 33.98348 384 VAL A C 1
ATOM 2833 O O . VAL A 1 362 ? -27.69026 6.43080 32.50948 1.000 28.56741 384 VAL A O 1
ATOM 2837 N N . PRO A 1 363 ? -28.89936 8.01936 31.47878 1.000 33.01704 385 PRO A N 1
ATOM 2838 C CA . PRO A 1 363 ? -28.68712 7.41088 30.16186 1.000 27.77014 385 PRO A CA 1
ATOM 2839 C C . PRO A 1 363 ? -27.24042 7.55319 29.71794 1.000 28.86681 385 PRO A C 1
ATOM 2840 O O . PRO A 1 363 ? -26.55310 8.51226 30.07506 1.000 27.87918 385 PRO A O 1
ATOM 2844 N N . ILE A 1 364 ? -26.77556 6.56456 28.96438 1.000 26.56857 386 ILE A N 1
ATOM 2845 C CA . ILE A 1 364 ? -25.42715 6.54677 28.41849 1.000 26.27364 386 ILE A CA 1
ATOM 2846 C C . ILE A 1 364 ? -25.57849 6.66306 26.90767 1.000 29.34254 386 ILE A C 1
ATOM 2847 O O . ILE A 1 364 ? -26.10073 5.75589 26.25167 1.000 25.70908 386 ILE A O 1
ATOM 2852 N N . ARG A 1 365 ? -25.12955 7.77983 26.34702 1.000 25.96907 387 ARG A N 1
ATOM 2853 C CA . ARG A 1 365 ? -25.48569 8.05844 24.96714 1.000 25.95133 387 ARG A CA 1
ATOM 2854 C C . ARG A 1 365 ? -24.79024 9.33464 24.51408 1.000 27.82723 387 ARG A C 1
ATOM 2855 O O . ARG A 1 365 ? -24.73212 10.31769 25.25954 1.000 27.22146 387 ARG A O 1
ATOM 2863 N N . PHE A 1 366 ? -24.24768 9.30510 23.30458 1.000 29.42674 388 PHE A N 1
ATOM 2864 C CA . PHE A 1 366 ? -23.78341 10.53127 22.68351 1.000 29.23959 388 PHE A CA 1
ATOM 2865 C C . PHE A 1 366 ? -24.97748 11.31288 22.16215 1.000 28.17404 388 PHE A C 1
ATOM 2866 O O . PHE A 1 366 ? -26.02519 10.74697 21.84167 1.000 35.74726 388 PHE A O 1
ATOM 2874 N N . SER A 1 367 ? -24.81943 12.62878 22.07767 1.000 33.18685 389 SER A N 1
ATOM 2875 C CA . SER A 1 367 ? -25.80049 13.39695 21.33168 1.000 34.94985 389 SER A CA 1
ATOM 2876 C C . SER A 1 367 ? -25.86921 12.86597 19.90607 1.000 43.77533 389 SER A C 1
ATOM 2877 O O . SER A 1 367 ? -24.98799 12.12760 19.43958 1.000 45.46204 389 SER A O 1
ATOM 2880 N N . GLN A 1 368 ? -26.94605 13.21861 19.21844 1.000 46.09625 390 GLN A N 1
ATOM 2881 C CA . GLN A 1 368 ? -27.07822 12.80927 17.82980 1.000 50.20875 390 GLN A CA 1
ATOM 2882 C C . GLN A 1 368 ? -26.25546 13.68457 16.88844 1.000 42.41999 390 GLN A C 1
ATOM 2883 O O . GLN A 1 368 ? -26.36151 13.52384 15.66715 1.000 35.01068 390 GLN A O 1
ATOM 2889 N N . VAL A 1 369 ? -25.43589 14.58135 17.44056 1.000 46.21655 391 VAL A N 1
ATOM 2890 C CA . VAL A 1 369 ? -24.51525 15.41030 16.66521 1.000 41.76825 391 VAL A CA 1
ATOM 2891 C C . VAL A 1 369 ? -23.16740 14.69711 16.59733 1.000 43.98192 391 VAL A C 1
ATOM 2892 O O . VAL A 1 369 ? -22.43085 14.65296 17.58616 1.000 41.87922 391 VAL A O 1
ATOM 2896 N N . THR A 1 370 ? -22.81855 14.19246 15.41347 1.000 37.84447 392 THR A N 1
ATOM 2897 C CA . THR A 1 370 ? -21.53837 13.52497 15.21447 1.000 38.20568 392 THR A CA 1
ATOM 2898 C C . THR A 1 370 ? -20.38020 14.52841 15.19346 1.000 44.84192 392 THR A C 1
ATOM 2899 O O . THR A 1 370 ? -20.52968 15.68639 14.78864 1.000 40.95016 392 THR A O 1
ATOM 2903 N N . TYR A 1 371 ? -19.20794 14.06523 15.61953 1.000 40.08694 393 TYR A N 1
ATOM 2904 C CA . TYR A 1 371 ? -18.05262 14.94136 15.73465 1.000 38.46477 393 TYR A CA 1
ATOM 2905 C C . TYR A 1 371 ? -17.34191 15.08090 14.39300 1.000 41.99712 393 TYR A C 1
ATOM 2906 O O . TYR A 1 371 ? -17.20081 14.11501 13.63840 1.000 39.34635 393 TYR A O 1
ATOM 2915 N N . SER A 1 372 ? -16.87437 16.29038 14.10413 1.000 38.26033 394 SER A N 1
ATOM 2916 C CA . SER A 1 372 ? -15.96164 16.50889 12.98703 1.000 44.23563 394 SER A CA 1
ATOM 2917 C C . SER A 1 372 ? -14.91304 17.50805 13.43400 1.000 38.66334 394 SER A C 1
ATOM 2918 O O . SER A 1 372 ? -15.24428 18.63360 13.81164 1.000 40.49868 394 SER A O 1
ATOM 2921 N N . PHE A 1 373 ? -13.65684 17.08613 13.41943 1.000 45.73420 395 PHE A N 1
ATOM 2922 C CA . PHE A 1 373 ? -12.54265 17.92163 13.82536 1.000 43.15826 395 PHE A CA 1
ATOM 2923 C C . PHE A 1 373 ? -11.69204 18.22690 12.60531 1.000 52.36811 395 PHE A C 1
ATOM 2924 O O . PHE A 1 373 ? -11.39014 17.32702 11.80788 1.000 49.16477 395 PHE A O 1
ATOM 2932 N N . THR A 1 374 ? -11.30821 19.49199 12.46610 1.000 51.96776 396 THR A N 1
ATOM 2933 C CA . THR A 1 374 ? -10.46021 19.95281 11.37568 1.000 52.86226 396 THR A CA 1
ATOM 2934 C C . THR A 1 374 ? -9.14284 20.43651 11.94464 1.000 59.18394 396 THR A C 1
ATOM 2935 O O . THR A 1 374 ? -9.12293 21.31262 12.81929 1.000 61.86261 396 THR A O 1
ATOM 2939 N N . VAL A 1 375 ? -8.05167 19.87514 11.44687 1.000 60.42192 397 VAL A N 1
ATOM 2940 C CA . VAL A 1 375 ? -6.72502 20.26585 11.90653 1.000 49.98651 397 VAL A CA 1
ATOM 2941 C C . VAL A 1 375 ? -6.09598 21.14407 10.83766 1.000 59.86675 397 VAL A C 1
ATOM 2942 O O . VAL A 1 375 ? -5.49061 20.63292 9.88874 1.000 63.47799 397 VAL A O 1
ATOM 2946 N N . SER A 1 376 ? -6.25074 22.46382 10.97312 1.000 65.19324 398 SER A N 1
ATOM 2947 C CA . SER A 1 376 ? -5.72868 23.38818 9.97575 1.000 58.64379 398 SER A CA 1
ATOM 2948 C C . SER A 1 376 ? -4.23758 23.64632 10.12489 1.000 61.01586 398 SER A C 1
ATOM 2949 O O . SER A 1 376 ? -3.66487 24.35081 9.28861 1.000 63.73616 398 SER A O 1
ATOM 2952 N N . GLN A 1 377 ? -3.60218 23.08985 11.15215 1.000 63.48268 399 GLN A N 1
ATOM 2953 C CA . GLN A 1 377 ? -2.16290 23.18323 11.34883 1.000 73.37638 399 GLN A CA 1
ATOM 2954 C C . GLN A 1 377 ? -1.50492 21.83400 11.06611 1.000 77.65223 399 GLN A C 1
ATOM 2955 O O . GLN A 1 377 ? -2.12423 20.77412 11.23567 1.000 60.52249 399 GLN A O 1
ATOM 2957 N N . LYS A 1 378 ? -0.24390 21.88814 10.61542 1.000 75.51506 400 LYS A N 1
ATOM 2958 C CA . LYS A 1 378 ? 0.53721 20.67524 10.39359 1.000 70.11729 400 LYS A CA 1
ATOM 2959 C C . LYS A 1 378 ? 0.63732 19.87770 11.68697 1.000 76.73603 400 LYS A C 1
ATOM 2960 O O . LYS A 1 378 ? 1.07610 20.39614 12.71887 1.000 76.02878 400 LYS A O 1
ATOM 2962 N N . ALA A 1 379 ? 0.21796 18.61488 11.62991 1.000 79.67464 401 ALA A N 1
ATOM 2963 C CA . ALA A 1 379 ? 0.08706 17.81726 12.84278 1.000 81.38774 401 ALA A CA 1
ATOM 2964 C C . ALA A 1 379 ? 1.43453 17.64786 13.53787 1.000 71.90308 401 ALA A C 1
ATOM 2965 O O . ALA A 1 379 ? 2.45547 17.39361 12.89730 1.000 72.03732 401 ALA A O 1
ATOM 2967 N N . THR A 1 380 ? 1.42264 17.79338 14.86266 1.000 71.50921 402 THR A N 1
ATOM 2968 C CA . THR A 1 380 ? 2.58172 17.58407 15.72318 1.000 75.37577 402 THR A CA 1
ATOM 2969 C C . THR A 1 380 ? 2.23479 16.49202 16.72748 1.000 77.31901 402 THR A C 1
ATOM 2970 O O . THR A 1 380 ? 1.31030 16.65883 17.53100 1.000 84.59408 402 THR A O 1
ATOM 2974 N N . THR A 1 381 ? 2.97670 15.38593 16.68251 1.000 67.48550 403 THR A N 1
ATOM 2975 C CA . THR A 1 381 ? 2.71122 14.23858 17.54530 1.000 65.22258 403 THR A CA 1
ATOM 2976 C C . THR A 1 381 ? 2.39773 14.66553 18.97596 1.000 69.74439 403 THR A C 1
ATOM 2977 O O . THR A 1 381 ? 3.14799 15.42746 19.59179 1.000 73.15410 403 THR A O 1
ATOM 2981 N N . TYR A 1 382 ? 1.27388 14.17356 19.49452 1.000 65.70791 404 TYR A N 1
ATOM 2982 C CA . TYR A 1 382 ? 0.78568 14.32237 20.87011 1.000 63.37650 404 TYR A CA 1
ATOM 2983 C C . TYR A 1 382 ? -0.02054 15.60167 21.07442 1.000 61.75409 404 TYR A C 1
ATOM 2984 O O . TYR A 1 382 ? -0.47833 15.85107 22.19466 1.000 62.33749 404 TYR A O 1
ATOM 2993 N N . SER A 1 383 ? -0.21844 16.41101 20.04222 1.000 61.20573 405 SER A N 1
ATOM 2994 C CA . SER A 1 383 ? -1.09701 17.56251 20.16470 1.000 61.38194 405 SER A CA 1
ATOM 2995 C C . SER A 1 383 ? -2.54876 17.10925 20.28457 1.000 60.62377 405 SER A C 1
ATOM 2996 O O . SER A 1 383 ? -3.04491 16.34630 19.44899 1.000 58.69734 405 SER A O 1
ATOM 2999 N N . GLN A 1 384 ? -3.23433 17.57762 21.32341 1.000 60.07456 406 GLN A N 1
ATOM 3000 C CA . GLN A 1 384 ? -4.65561 17.28409 21.44855 1.000 61.64960 406 GLN A CA 1
ATOM 3001 C C . GLN A 1 384 ? -5.41854 17.86105 20.26414 1.000 59.13059 406 GLN A C 1
ATOM 3002 O O . GLN A 1 384 ? -5.17524 18.99340 19.83813 1.000 57.74838 406 GLN A O 1
ATOM 3008 N N . ILE A 1 385 ? -6.33618 17.06391 19.72554 1.000 56.10204 407 ILE A N 1
ATOM 3009 C CA . ILE A 1 385 ? -7.14053 17.44953 18.57201 1.000 57.97814 407 ILE A CA 1
ATOM 3010 C C . ILE A 1 385 ? -8.56231 17.83467 18.97552 1.000 51.43332 407 ILE A C 1
ATOM 3011 O O . ILE A 1 385 ? -9.11557 18.80723 18.46524 1.000 49.18648 407 ILE A O 1
ATOM 3016 N N . GLY A 1 386 ? -9.17317 17.07882 19.87743 1.000 48.86947 408 GLY A N 1
ATOM 3017 C CA . GLY A 1 386 ? -10.52879 17.35919 20.31167 1.000 49.81929 408 GLY A CA 1
ATOM 3018 C C . GLY A 1 386 ? -10.88773 16.43581 21.45334 1.000 52.42199 408 GLY A C 1
ATOM 3019 O O . GLY A 1 386 ? -10.07254 15.63472 21.91504 1.000 57.19906 408 GLY A O 1
ATOM 3020 N N . LYS A 1 387 ? -12.12330 16.55788 21.91441 1.000 51.83195 409 LYS A N 1
ATOM 3021 C CA . LYS A 1 387 ? -12.59417 15.76022 23.03448 1.000 47.02580 409 LYS A CA 1
ATOM 3022 C C . LYS A 1 387 ? -13.90415 15.08965 22.65671 1.000 40.12920 409 LYS A C 1
ATOM 3023 O O . LYS A 1 387 ? -14.64520 15.57589 21.79766 1.000 43.64051 409 LYS A O 1
ATOM 3026 N N . VAL A 1 388 ? -14.16670 13.95529 23.29376 1.000 35.83362 410 VAL A N 1
ATOM 3027 C CA . VAL A 1 388 ? -15.40266 13.21326 23.09693 1.000 44.48182 410 VAL A CA 1
ATOM 3028 C C . VAL A 1 388 ? -15.99941 12.93964 24.46524 1.000 41.10689 410 VAL A C 1
ATOM 3029 O O . VAL A 1 388 ? -15.27744 12.73667 25.44694 1.000 35.76932 410 VAL A O 1
ATOM 3033 N N . CYS A 1 389 ? -17.32985 12.92740 24.52083 1.000 33.59611 411 CYS A N 1
ATOM 3034 C CA . CYS A 1 389 ? -18.03799 12.89593 25.78994 1.000 32.58047 411 CYS A CA 1
ATOM 3035 C C . CYS A 1 389 ? -19.48716 12.47955 25.54734 1.000 31.43999 411 CYS A C 1
ATOM 3036 O O . CYS A 1 389 ? -20.15774 13.04487 24.67717 1.000 32.51455 411 CYS A O 1
ATOM 3039 N N . VAL A 1 390 ? -19.97266 11.47118 26.27769 1.000 30.50337 412 VAL A N 1
ATOM 3040 C CA . VAL A 1 390 ? -21.39379 11.12081 26.21729 1.000 31.78916 412 VAL A CA 1
ATOM 3041 C C . VAL A 1 390 ? -22.21072 12.25824 26.82711 1.000 29.70397 412 VAL A C 1
ATOM 3042 O O . VAL A 1 390 ? -21.65687 13.16823 27.44568 1.000 31.31247 412 VAL A O 1
ATOM 3046 N N . GLU A 1 391 ? -23.52781 12.21285 26.67417 1.000 31.18849 413 GLU A N 1
ATOM 3047 C CA . GLU A 1 391 ? -24.36580 13.30908 27.15017 1.000 35.78766 413 GLU A CA 1
ATOM 3048 C C . GLU A 1 391 ? -24.15653 13.54791 28.64616 1.000 34.94483 413 GLU A C 1
ATOM 3049 O O . GLU A 1 391 ? -24.20610 12.61875 29.45893 1.000 31.46470 413 GLU A O 1
ATOM 3055 N N . ASN A 1 392 ? -23.88507 14.80528 28.99731 1.000 34.50863 414 ASN A N 1
ATOM 3056 C CA . ASN A 1 392 ? -23.70953 15.26834 30.37712 1.000 40.90685 414 ASN A CA 1
ATOM 3057 C C . ASN A 1 392 ? -22.57502 14.55824 31.10389 1.000 36.09326 414 ASN A C 1
ATOM 3058 O O . ASN A 1 392 ? -22.49074 14.63001 32.33725 1.000 37.55395 414 ASN A O 1
ATOM 3063 N N . CYS A 1 393 ? -21.68012 13.90486 30.35373 1.000 34.68114 415 CYS A N 1
ATOM 3064 C CA . CYS A 1 393 ? -20.55653 13.20161 30.96629 1.000 41.05021 415 CYS A CA 1
ATOM 3065 C C . CYS A 1 393 ? -19.75629 14.09814 31.90744 1.000 42.36443 415 CYS A C 1
ATOM 3066 O O . CYS A 1 393 ? -19.15749 13.59831 32.86442 1.000 48.61201 415 CYS A O 1
ATOM 3069 N N . GLN A 1 394 ? -19.72225 15.41490 31.66084 1.000 42.02133 416 GLN A N 1
ATOM 3070 C CA . GLN A 1 394 ? -18.88246 16.28282 32.48317 1.000 53.01808 416 GLN A CA 1
ATOM 3071 C C . GLN A 1 394 ? -19.46912 16.53772 33.86269 1.000 44.94070 416 GLN A C 1
ATOM 3072 O O . GLN A 1 394 ? -18.74345 17.00234 34.74745 1.000 47.91743 416 GLN A O 1
ATOM 3078 N N . LYS A 1 395 ? -20.74780 16.23138 34.06811 1.000 43.94681 417 LYS A N 1
ATOM 3079 C CA . LYS A 1 395 ? -21.37740 16.23575 35.38371 1.000 45.26076 417 LYS A CA 1
ATOM 3080 C C . LYS A 1 395 ? -21.20856 14.91021 36.12311 1.000 43.97768 417 LYS A C 1
ATOM 3081 O O . LYS A 1 395 ? -21.62693 14.81417 37.27650 1.000 45.39508 417 LYS A O 1
ATOM 3087 N N . PHE A 1 396 ? -20.63379 13.88482 35.48693 1.000 49.14561 418 PHE A N 1
ATOM 3088 C CA . PHE A 1 396 ? -20.60479 12.55312 36.08250 1.000 40.62181 418 PHE A CA 1
ATOM 3089 C C . PHE A 1 396 ? -19.62898 12.48674 37.24585 1.000 43.41929 418 PHE A C 1
ATOM 3090 O O . PHE A 1 396 ? -1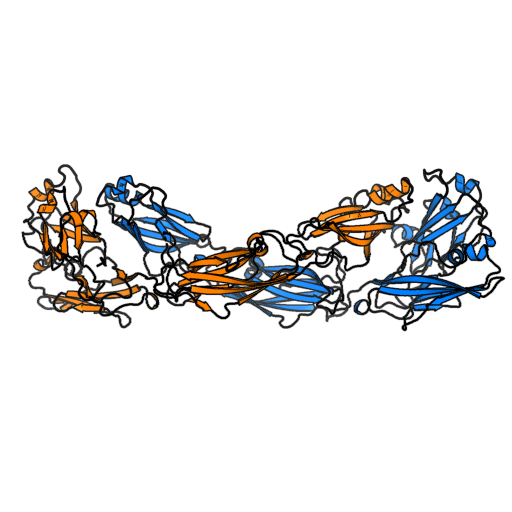8.53685 13.04838 37.19134 1.000 45.30723 418 PHE A O 1
ATOM 3098 N N . LYS A 1 397 ? -20.02355 11.75525 38.28482 1.000 43.93508 419 LYS A N 1
ATOM 3099 C CA . LYS A 1 397 ? -19.17015 11.44325 39.42569 1.000 46.74286 419 LYS A CA 1
ATOM 3100 C C . LYS A 1 397 ? -19.58792 10.07127 39.94010 1.000 49.79074 419 LYS A C 1
ATOM 3101 O O . LYS A 1 397 ? -20.76373 9.85861 40.25668 1.000 48.03822 419 LYS A O 1
ATOM 3103 N N . GLY A 1 398 ? -18.63723 9.14149 40.02813 1.000 48.72893 420 GLY A N 1
ATOM 3104 C CA . GLY A 1 398 ? -18.96644 7.76892 40.36035 1.000 54.30515 420 GLY A CA 1
ATOM 3105 C C . GLY A 1 398 ? -19.41637 6.92101 39.18904 1.000 52.64679 420 GLY A C 1
ATOM 3106 O O . GLY A 1 398 ? -19.87477 5.78895 39.39582 1.000 51.40531 420 GLY A O 1
ATOM 3107 N N . ILE A 1 399 ? -19.29929 7.43385 37.96705 1.000 42.84959 421 ILE A N 1
ATOM 3108 C CA . ILE A 1 399 ? -19.68349 6.73300 36.74589 1.000 47.25366 421 ILE A CA 1
ATOM 3109 C C . ILE A 1 399 ? -18.44655 6.66010 35.87044 1.000 42.92121 421 ILE A C 1
ATOM 3110 O O . ILE A 1 399 ? -17.93271 7.69594 35.43215 1.000 52.76008 421 ILE A O 1
ATOM 3115 N N . ASP A 1 400 ? -17.96791 5.45188 35.61046 1.000 46.06550 422 ASP A N 1
ATOM 3116 C CA . ASP A 1 400 ? -16.76352 5.25603 34.81551 1.000 45.25050 422 ASP A CA 1
ATOM 3117 C C . ASP A 1 400 ? -17.14098 4.90569 33.37923 1.000 46.14142 422 ASP A C 1
ATOM 3118 O O . ASP A 1 400 ? -17.74389 3.85844 33.12759 1.000 45.92659 422 ASP A O 1
ATOM 3123 N N . VAL A 1 401 ? -16.78608 5.78062 32.44617 1.000 49.07714 423 VAL A N 1
ATOM 3124 C CA . VAL A 1 401 ? -16.99158 5.55135 31.02251 1.000 46.60962 423 VAL A CA 1
ATOM 3125 C C . VAL A 1 401 ? -15.63437 5.59790 30.33749 1.000 50.95953 423 VAL A C 1
ATOM 3126 O O . VAL A 1 401 ? -14.84111 6.51549 30.57813 1.000 50.55949 423 VAL A O 1
ATOM 3130 N N . THR A 1 402 ? -15.35917 4.59512 29.51298 1.000 43.88799 424 THR A N 1
ATOM 3131 C CA . THR A 1 402 ? -14.12731 4.51354 28.74813 1.000 41.51641 424 THR A CA 1
ATOM 3132 C C . THR A 1 402 ? -14.45077 4.64944 27.26841 1.000 39.85123 424 THR A C 1
ATOM 3133 O O . THR A 1 402 ? -15.46904 4.13820 26.80220 1.000 40.65910 424 THR A O 1
ATOM 3137 N N . TYR A 1 403 ? -13.59296 5.34594 26.53684 1.000 39.04019 425 TYR A N 1
ATOM 3138 C CA . TYR A 1 403 ? -13.82505 5.66110 25.13620 1.000 35.60982 425 TYR A CA 1
ATOM 3139 C C . TYR A 1 403 ? -12.80820 4.94225 24.25629 1.000 44.71541 425 TYR A C 1
ATOM 3140 O O . TYR A 1 403 ? -11.65077 4.75351 24.64353 1.000 41.92961 425 TYR A O 1
ATOM 3149 N N . GLN A 1 404 ? -13.25601 4.52817 23.06921 1.000 37.28100 426 GLN A N 1
ATOM 3150 C CA . GLN A 1 404 ? -12.39849 3.83986 22.11882 1.000 35.13492 426 GLN A CA 1
ATOM 3151 C C . GLN A 1 404 ? -12.70506 4.31713 20.70769 1.000 37.23745 426 GLN A C 1
ATOM 3152 O O . GLN A 1 404 ? -13.84603 4.65426 20.38083 1.000 35.86986 426 GLN A O 1
ATOM 3155 N N . LEU A 1 405 ? -11.67056 4.36066 19.87700 1.000 40.43019 427 LEU A N 1
ATOM 3156 C CA . LEU A 1 405 ? -11.83222 4.64623 18.45917 1.000 39.89509 427 LEU A CA 1
ATOM 3157 C C . LEU A 1 405 ? -11.76556 3.34327 17.67824 1.000 46.35122 427 LEU A C 1
ATOM 3158 O O . LEU A 1 405 ? -10.92440 2.48498 17.96122 1.000 45.67941 427 LEU A O 1
ATOM 3163 N N . GLU A 1 406 ? -12.66933 3.19132 16.71090 1.000 47.19002 428 GLU A N 1
ATOM 3164 C CA . GLU A 1 406 ? -12.66410 2.03782 15.82275 1.000 53.00656 428 GLU A CA 1
ATOM 3165 C C . GLU A 1 406 ? -12.88832 2.49984 14.38909 1.000 50.75071 428 GLU A C 1
ATOM 3166 O O . GLU A 1 406 ? -13.44358 3.57411 14.13523 1.000 44.44521 428 GLU A O 1
ATOM 3172 N N . ILE A 1 407 ? -12.44052 1.67354 13.44976 1.000 58.34770 429 ILE A N 1
ATOM 3173 C CA . ILE A 1 407 ? -12.55394 2.00619 12.03511 1.000 59.95127 429 ILE A CA 1
ATOM 3174 C C . ILE A 1 407 ? -13.97046 1.70497 11.56154 1.000 67.29772 429 ILE A C 1
ATOM 3175 O O . ILE A 1 407 ? -14.55336 0.66043 11.88958 1.000 61.50582 429 ILE A O 1
ATOM 3180 N N . VAL A 1 408 ? -14.53630 2.63873 10.79635 1.000 68.02431 430 VAL A N 1
ATOM 3181 C CA . VAL A 1 408 ? -15.91482 2.54430 10.32778 1.000 70.29500 430 VAL A CA 1
ATOM 3182 C C . VAL A 1 408 ? -16.05962 1.34388 9.40158 1.000 74.61734 430 VAL A C 1
ATOM 3183 O O . VAL A 1 408 ? -16.67761 0.33793 9.77030 1.000 73.02900 430 VAL A O 1
ATOM 3187 N N . ASP A 1 409 ? -15.48866 1.43592 8.20038 0.894 72.85197 431 ASP A N 1
ATOM 3188 C CA . ASP A 1 409 ? -15.60044 0.35651 7.23044 0.894 78.61587 431 ASP A CA 1
ATOM 3189 C C . ASP A 1 409 ? -14.68277 -0.79232 7.62358 0.894 79.28095 431 ASP A C 1
ATOM 3190 O O . ASP A 1 409 ? -13.56778 -0.57664 8.10896 0.894 78.35476 431 ASP A O 1
ATOM 3192 N N . ARG A 1 410 ? -15.16725 -2.01795 7.42425 1.000 86.02987 432 ARG A N 1
ATOM 3193 C CA . ARG A 1 410 ? -14.42889 -3.22369 7.77773 1.000 82.03857 432 ARG A CA 1
ATOM 3194 C C . ARG A 1 410 ? -13.66318 -3.81478 6.60403 1.000 87.49369 432 ARG A C 1
ATOM 3195 O O . ARG A 1 410 ? -12.50440 -4.21348 6.76676 1.000 92.87966 432 ARG A O 1
ATOM 3197 N N . GLN A 1 411 ? -14.28225 -3.86928 5.42199 1.000 95.55824 433 GLN A N 1
ATOM 3198 C CA . GLN A 1 411 ? -13.65968 -4.43680 4.22171 1.000 94.33268 433 GLN A CA 1
ATOM 3199 C C . GLN A 1 411 ? -12.74765 -3.39217 3.57085 1.000 92.83614 433 GLN A C 1
ATOM 3200 O O . GLN A 1 411 ? -13.01472 -2.86125 2.48954 1.000 93.11801 433 GLN A O 1
ATOM 3202 N N . ILE A 1 412 ? -11.64076 -3.10812 4.25877 1.000 84.75511 434 ILE A N 1
ATOM 3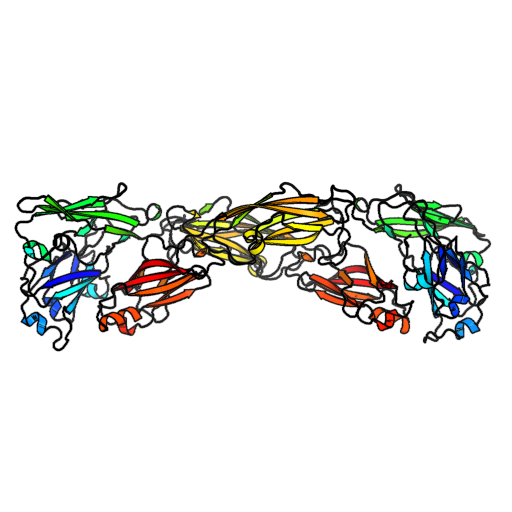203 C CA . ILE A 1 412 ? -10.68751 -2.07699 3.86253 1.000 81.07240 434 ILE A CA 1
ATOM 3204 C C . ILE A 1 412 ? -9.31563 -2.71437 3.69253 1.000 87.08563 434 ILE A C 1
ATOM 3205 O O . ILE A 1 412 ? -8.89859 -3.53390 4.51956 1.000 88.31865 434 ILE A O 1
ATOM 3210 N N . THR A 1 413 ? -8.60829 -2.32562 2.62840 1.000 86.73343 435 THR A N 1
ATOM 3211 C CA . THR A 1 413 ? -7.30817 -2.91991 2.34048 1.000 81.67858 435 THR A CA 1
ATOM 3212 C C . THR A 1 413 ? -6.32757 -2.65569 3.48082 1.000 76.56535 435 THR A C 1
ATOM 3213 O O . THR A 1 413 ? -6.44462 -1.68223 4.23499 1.000 76.69629 435 THR A O 1
ATOM 3217 N N . ALA A 1 414 ? -5.34399 -3.55233 3.59468 1.000 77.01485 436 ALA A N 1
ATOM 3218 C CA . ALA A 1 414 ? -4.34081 -3.43321 4.64606 1.000 74.29920 436 ALA A CA 1
ATOM 3219 C C . ALA A 1 414 ? -3.66096 -2.06966 4.60939 1.000 75.32289 436 ALA A C 1
ATOM 3220 O O . ALA A 1 414 ? -3.39421 -1.47248 5.65976 1.000 63.87711 436 ALA A O 1
ATOM 3222 N N . GLU A 1 415 ? -3.38267 -1.55697 3.40628 1.000 77.23613 437 GLU A N 1
ATOM 3223 C CA . GLU A 1 415 ? -2.72822 -0.25748 3.28230 1.000 76.16000 437 GLU A CA 1
ATOM 3224 C C . GLU A 1 415 ? -3.59957 0.85766 3.84088 1.000 73.45871 437 GLU A C 1
ATOM 3225 O O . GLU A 1 415 ? -3.09455 1.79504 4.47089 1.000 78.00640 437 GLU A O 1
ATOM 3227 N N . ALA A 1 416 ? -4.91423 0.77567 3.61862 1.000 83.84069 438 ALA A N 1
ATOM 3228 C CA . ALA A 1 416 ? -5.82842 1.80097 4.11523 1.000 87.88186 438 ALA A CA 1
ATOM 3229 C C . ALA A 1 416 ? -5.98446 1.76258 5.63337 1.000 75.41888 438 ALA A C 1
ATOM 3230 O O . ALA A 1 416 ? -6.33978 2.78086 6.23494 1.000 71.81789 438 ALA A O 1
ATOM 3232 N N . GLN A 1 417 ? -5.72958 0.61425 6.26077 1.000 69.68135 439 GLN A N 1
ATOM 3233 C CA . GLN A 1 417 ? -5.81453 0.51633 7.71110 1.000 71.18503 439 GLN A CA 1
ATOM 3234 C C . GLN A 1 417 ? -4.78281 1.39898 8.41331 1.000 72.99821 439 GLN A C 1
ATOM 3235 O O . GLN A 1 417 ? -4.99251 1.77844 9.57236 1.000 69.17697 439 GLN A O 1
ATOM 3241 N N . SER A 1 418 ? -3.68258 1.75243 7.73663 1.000 66.39817 440 SER A N 1
ATOM 3242 C CA . SER A 1 418 ? -2.63233 2.54621 8.36667 1.000 57.24395 440 SER A CA 1
ATOM 3243 C C . SER A 1 418 ? -2.94483 4.04040 8.42349 1.000 57.50888 440 SER A C 1
ATOM 3244 O O . SER A 1 418 ? -2.35769 4.74539 9.24729 1.000 61.92069 440 SER A O 1
ATOM 3247 N N . CYS A 1 419 ? -3.83888 4.55585 7.57671 1.000 59.37855 441 CYS A N 1
ATOM 3248 C CA . CYS A 1 419 ? -4.18718 5.97005 7.69586 1.000 53.98724 441 CYS A CA 1
ATOM 3249 C C . CYS A 1 419 ? -4.76101 6.28274 9.06864 1.000 56.96072 441 CYS A C 1
ATOM 3250 O O . CYS A 1 419 ? -4.66840 7.42502 9.53457 1.000 53.18227 441 CYS A O 1
ATOM 3253 N N . TYR A 1 420 ? -5.36296 5.28937 9.72571 1.000 52.72571 442 TYR A N 1
ATOM 3254 C CA . TYR A 1 420 ? -6.05022 5.50456 10.99461 1.000 58.53395 442 TYR A CA 1
ATOM 3255 C C . TYR A 1 420 ? -5.10477 5.54653 12.19364 1.000 60.68796 442 TYR A C 1
ATOM 3256 O O . TYR A 1 420 ? -5.55965 5.83685 13.31248 1.000 50.77965 442 TYR A O 1
ATOM 3265 N N . TRP A 1 421 ? -3.80755 5.28728 11.98298 1.000 60.92073 443 TRP A N 1
ATOM 3266 C CA . TRP A 1 421 ? -2.81896 5.48439 13.03616 1.000 55.67140 443 TRP A CA 1
ATOM 3267 C C . TRP A 1 421 ? -2.60215 6.95295 13.35035 1.000 51.28993 443 TRP A C 1
ATOM 3268 O O . TRP A 1 421 ? -2.04783 7.26628 14.40488 1.000 54.98258 443 TRP A O 1
ATOM 3279 N N . ALA A 1 422 ? -3.01829 7.85325 12.45527 1.000 54.99017 444 ALA A N 1
ATOM 3280 C CA . ALA A 1 422 ? -2.70542 9.27065 12.61411 1.000 58.30716 444 ALA A CA 1
ATOM 3281 C C . ALA A 1 422 ? -3.30507 9.84242 13.88654 1.000 55.22893 444 ALA A C 1
ATOM 3282 O O . ALA A 1 422 ? -2.80222 10.83511 14.42374 1.000 58.75600 444 ALA A O 1
ATOM 3284 N N . VAL A 1 423 ? -4.37838 9.24655 14.37430 1.000 48.99782 445 VAL A N 1
ATOM 3285 C CA . VAL A 1 423 ? -5.09206 9.75696 15.53137 1.000 55.99915 445 VAL A CA 1
ATOM 3286 C C . VAL A 1 423 ? -5.27493 8.62089 16.51808 1.000 53.32243 445 VAL A C 1
ATOM 3287 O O . VAL A 1 423 ? -5.48526 7.47109 16.12132 1.000 56.73497 445 VAL A O 1
ATOM 3291 N N . SER A 1 424 ? -5.16051 8.93923 17.80150 1.000 54.87709 446 SER A N 1
ATOM 3292 C CA . SER A 1 424 ? -5.41861 7.98983 18.87017 1.000 54.98424 446 SER A CA 1
ATOM 3293 C C . SER A 1 424 ? -6.21937 8.70366 19.95269 1.000 50.42549 446 SER A C 1
ATOM 3294 O O . SER A 1 424 ? -6.46530 9.91200 19.87748 1.000 48.25427 446 SER A O 1
ATOM 3297 N N . LEU A 1 425 ? -6.62662 7.95467 20.97142 1.000 45.95932 447 LEU A N 1
ATOM 3298 C CA . LEU A 1 425 ? -7.50372 8.47938 22.00593 1.000 49.51863 447 LEU A CA 1
ATOM 3299 C C . LEU A 1 425 ? -6.93330 8.18526 23.38634 1.000 53.54310 447 LEU A C 1
ATOM 3300 O O . LEU A 1 425 ? -6.37990 7.10675 23.62191 1.000 56.27522 447 LEU A O 1
ATOM 3305 N N . ALA A 1 426 ? -7.07158 9.15052 24.29935 1.000 50.24998 448 ALA A N 1
ATOM 3306 C CA . ALA A 1 426 ? -6.61562 8.99444 25.67310 1.000 50.23676 448 ALA A CA 1
ATOM 3307 C C . ALA A 1 426 ? -7.75781 9.25988 26.63852 1.000 53.34777 448 ALA A C 1
ATOM 3308 O O . ALA A 1 426 ? -8.54735 10.19241 26.44582 1.000 48.35948 448 ALA A O 1
ATOM 3310 N N . GLN A 1 427 ? -7.82956 8.43275 27.68029 1.000 60.56818 449 GLN A N 1
ATOM 3311 C CA . GLN A 1 427 ? -8.81288 8.62237 28.73864 1.000 61.35162 449 GLN A CA 1
ATOM 3312 C C . GLN A 1 427 ? -8.42854 9.81214 29.60727 1.000 63.88415 449 GLN A C 1
ATOM 3313 O O . GLN A 1 427 ? -7.30916 9.88019 30.12437 1.000 61.09556 449 GLN A O 1
ATOM 3319 N N . ASN A 1 428 ? -9.35560 10.74435 29.77194 1.000 67.29183 450 ASN A N 1
ATOM 3320 C CA . ASN A 1 428 ? -9.17371 11.81322 30.74536 1.000 74.06669 450 ASN A CA 1
ATOM 3321 C C . ASN A 1 428 ? -10.09167 11.55747 31.93795 1.000 83.68818 450 ASN A C 1
ATOM 3322 O O . ASN A 1 428 ? -11.12080 12.23210 32.08854 1.000 82.79571 450 ASN A O 1
ATOM 3327 N N . PRO A 1 429 ? -9.75707 10.59567 32.81061 1.000 82.62995 451 PRO A N 1
ATOM 3328 C CA . PRO A 1 429 ? -10.67925 10.23199 33.89534 1.000 85.57983 451 PRO A CA 1
ATOM 3329 C C . PRO A 1 429 ? -11.06132 11.41859 34.77134 1.000 94.58179 451 PRO A C 1
ATOM 3330 O O . PRO A 1 429 ? -11.96132 11.30920 35.61116 1.000 97.77325 451 PRO A O 1
ATOM 3334 N N . ASN A 1 430 ? -10.38897 12.55846 34.58013 1.000 93.67488 452 ASN A N 1
ATOM 3335 C CA . ASN A 1 430 ? -10.78032 13.77610 35.28815 1.000 97.09475 452 ASN A CA 1
ATOM 3336 C C . ASN A 1 430 ? -12.25328 14.09863 35.05820 1.000 101.91269 452 ASN A C 1
ATOM 3337 O O . ASN A 1 430 ? -12.97029 14.47532 35.99643 1.000 102.83309 452 ASN A O 1
ATOM 3342 N N . ASP A 1 431 ? -12.72022 13.95739 33.80783 1.000 92.40391 453 ASP A N 1
ATOM 3343 C CA . ASP A 1 431 ? -14.09929 14.24192 33.43162 1.000 84.47839 453 ASP A CA 1
ATOM 3344 C C . ASP A 1 431 ? -14.88231 13.01143 33.01703 1.000 73.97808 453 ASP A C 1
ATOM 3345 O O . ASP A 1 431 ? -16.10472 13.10279 32.85919 1.000 68.34452 453 ASP A O 1
ATOM 3350 N N . ASN A 1 432 ? -14.22327 11.87080 32.84167 1.000 74.72652 454 ASN A N 1
ATOM 3351 C CA . ASN A 1 432 ? -14.78572 10.78838 32.04221 1.000 72.27268 454 ASN A CA 1
ATOM 3352 C C . ASN A 1 432 ? -14.96275 11.26234 30.59969 1.000 56.53125 454 ASN A C 1
ATOM 3353 O O . ASN A 1 432 ? -15.95094 10.95424 29.93141 1.000 47.17060 454 ASN A O 1
ATOM 3355 N N . THR A 1 433 ? -14.00228 12.05473 30.13525 1.000 51.81508 455 THR A N 1
ATOM 3356 C CA . THR A 1 433 ? -13.95994 12.60317 28.79016 1.000 55.18526 455 THR A CA 1
ATOM 3357 C C . THR A 1 433 ? -12.90679 11.85870 27.97064 1.000 53.22297 455 THR A C 1
ATOM 3358 O O . THR A 1 433 ? -12.00236 11.21737 28.51253 1.000 63.66836 455 THR A O 1
ATOM 3362 N N . GLY A 1 434 ? -13.04907 11.91606 26.65486 1.000 43.81041 456 GLY A N 1
ATOM 3363 C CA . GLY A 1 434 ? -12.05998 11.36944 25.73599 1.000 42.71721 456 GLY A CA 1
ATOM 3364 C C . GLY A 1 434 ? -11.32678 12.50036 25.03691 1.000 46.19952 456 GLY A C 1
ATOM 3365 O O . GLY A 1 434 ? -11.94219 13.49623 24.64276 1.000 53.28078 456 GLY A O 1
ATOM 3366 N N . VAL A 1 435 ? -10.01045 12.35011 24.90029 1.000 41.30644 457 VAL A N 1
ATOM 3367 C CA . VAL A 1 435 ? -9.16265 13.36046 24.27089 1.000 48.03559 457 VAL A CA 1
ATOM 3368 C C . VAL A 1 435 ? -8.53862 12.76163 23.01499 1.000 45.86374 457 VAL A C 1
ATOM 3369 O O . VAL A 1 435 ? -7.74824 11.81310 23.10226 1.000 51.05864 457 VAL A O 1
ATOM 3373 N N . LEU A 1 436 ? -8.89813 13.31791 21.85462 1.000 39.38656 458 LEU A N 1
ATOM 3374 C CA . LEU A 1 436 ? -8.28474 12.96740 20.58096 1.000 46.80593 458 LEU A CA 1
ATOM 3375 C C . LEU A 1 436 ? -6.96327 13.70979 20.39762 1.000 51.35626 458 LEU A C 1
ATOM 3376 O O . LEU A 1 436 ? -6.88730 14.92698 20.58113 1.000 44.37527 458 LEU A O 1
ATOM 3381 N N . TYR A 1 437 ? -5.92466 12.97768 20.02050 1.000 48.01350 459 TYR A N 1
ATOM 3382 C CA . TYR A 1 437 ? -4.62110 13.57205 19.78976 1.000 49.19346 459 TYR A CA 1
ATOM 3383 C C . TYR A 1 437 ? -3.98987 12.89339 18.58950 1.000 51.21841 459 TYR A C 1
ATOM 3384 O O . TYR A 1 437 ? -4.40288 11.80830 18.17060 1.000 47.82991 459 TYR A O 1
ATOM 3393 N N . VAL A 1 438 ? -2.98424 13.54927 18.03700 1.000 52.42560 460 VAL A N 1
ATOM 3394 C CA . VAL A 1 438 ? -2.27219 12.99825 16.89365 1.000 53.91265 460 VAL A CA 1
ATOM 3395 C C . VAL A 1 438 ? -1.30296 11.92851 17.37957 1.000 60.46707 460 VAL A C 1
ATOM 3396 O O . VAL A 1 438 ? -0.76751 11.99195 18.49414 1.000 52.12495 460 VAL A O 1
ATOM 3400 N N . ASN A 1 439 ? -1.07838 10.92788 16.53635 1.000 59.44481 461 ASN A N 1
ATOM 3401 C CA . ASN A 1 439 ? -0.14729 9.86421 16.87340 1.000 64.46015 461 ASN A CA 1
ATOM 3402 C C . ASN A 1 439 ? 0.96656 9.78947 15.83285 1.000 65.32356 461 ASN A C 1
ATOM 3403 O O . ASN A 1 439 ? 2.05447 10.33137 16.05129 1.000 75.65666 461 ASN A O 1
ATOM 3408 N N . ASP A 1 440 ? 0.71136 9.13373 14.69997 1.000 64.44231 462 ASP A N 1
ATOM 3409 C CA . ASP A 1 440 ? 1.70627 8.96381 13.64457 1.000 68.64236 462 ASP A CA 1
ATOM 3410 C C . ASP A 1 440 ? 1.44240 10.00555 12.56739 1.000 66.05632 462 ASP A C 1
ATOM 3411 O O . ASP A 1 440 ? 0.41360 9.95799 11.88418 1.000 65.56577 462 ASP A O 1
ATOM 3416 N N . THR A 1 441 ? 2.37310 10.94065 12.41556 1.000 61.58644 463 THR A N 1
ATOM 3417 C CA . THR A 1 441 ? 2.26794 11.95609 11.38183 1.000 56.45961 463 THR A CA 1
ATOM 3418 C C . THR A 1 441 ? 2.83693 11.49512 10.04982 1.000 64.42396 463 THR A C 1
ATOM 3419 O O . THR A 1 441 ? 2.49072 12.07520 9.01434 1.000 62.43126 463 THR A O 1
ATOM 3423 N N . LYS A 1 442 ? 3.69522 10.46636 10.05784 1.000 69.07413 464 LYS A N 1
ATOM 3424 C CA . LYS A 1 442 ? 4.29617 9.97259 8.82230 1.000 63.57324 464 LYS A CA 1
ATOM 3425 C C . LYS A 1 442 ? 3.24112 9.56111 7.81194 1.000 60.92887 464 LYS A C 1
ATOM 3426 O O . LYS A 1 442 ? 3.45377 9.70327 6.60414 1.000 61.52262 464 LYS A O 1
ATOM 3428 N N . VAL A 1 443 ? 2.09984 9.05321 8.28538 1.000 60.08297 465 VAL A N 1
ATOM 3429 C CA . VAL A 1 443 ? 1.05061 8.59811 7.38773 1.000 54.81584 465 VAL A CA 1
ATOM 3430 C C . VAL A 1 443 ? 0.28455 9.76379 6.77594 1.000 58.01564 465 VAL A C 1
ATOM 3431 O O . VAL A 1 443 ? -0.40010 9.58181 5.76298 1.000 62.01993 465 VAL A O 1
ATOM 3433 N N . LEU A 1 444 ? 0.39399 10.96505 7.35140 1.000 56.71280 466 LEU A N 1
ATOM 3434 C CA . LEU A 1 444 ? -0.29941 12.12860 6.80480 1.000 52.89580 466 LEU A CA 1
ATOM 3435 C C . LEU A 1 444 ? 0.25718 12.55911 5.45589 1.000 58.38013 466 LEU A C 1
ATOM 3436 O O . LEU A 1 444 ? -0.42869 13.26673 4.71223 1.000 55.16456 466 LEU A O 1
ATOM 3441 N N . ARG A 1 445 ? 1.48012 12.15387 5.12222 1.000 56.34065 467 ARG A N 1
ATOM 3442 C CA . ARG A 1 445 ? 2.04692 12.53675 3.84157 1.000 58.36536 467 ARG A CA 1
ATOM 3443 C C . ARG A 1 445 ? 1.31477 11.89603 2.67064 1.000 62.80142 467 ARG A C 1
ATOM 3444 O O . ARG A 1 445 ? 1.63426 12.20539 1.52037 1.000 71.24754 467 ARG A O 1
ATOM 3449 N N . ARG A 1 446 ? 0.34072 11.02445 2.92875 1.000 69.36222 468 ARG A N 1
ATOM 3450 C CA . ARG A 1 446 ? -0.41771 10.39108 1.86300 1.000 67.00780 468 ARG A CA 1
ATOM 3451 C C . ARG A 1 446 ? -1.73461 11.12406 1.68316 1.000 67.23709 468 ARG A C 1
ATOM 3452 O O . ARG A 1 446 ? -2.51557 11.20564 2.64205 1.000 66.04944 468 ARG A O 1
ATOM 3460 N N . PRO A 1 447 ? -2.02102 11.67984 0.50240 1.000 69.01081 469 PRO A N 1
ATOM 3461 C CA . PRO A 1 447 ? -3.26557 12.44633 0.33569 1.000 66.86108 469 PRO A CA 1
ATOM 3462 C C . PRO A 1 447 ? -4.51871 11.68351 0.71610 1.000 61.46825 469 PRO A C 1
ATOM 3463 O O . PRO A 1 447 ? -5.50140 12.30938 1.13314 1.000 56.76887 469 PRO A O 1
ATOM 3467 N N . GLU A 1 448 ? -4.51914 10.35109 0.59197 1.000 65.86277 470 GLU A N 1
ATOM 3468 C CA . GLU A 1 448 ? -5.68076 9.55351 0.98324 1.000 58.67611 470 GLU A CA 1
ATOM 3469 C C . GLU A 1 448 ? -5.86322 9.48221 2.49618 1.000 63.37441 470 GLU A C 1
ATOM 3470 O O . GLU A 1 448 ? -6.96077 9.14722 2.95768 1.000 53.24296 470 GLU A O 1
ATOM 3472 N N . CYS A 1 449 ? -4.81707 9.78697 3.27023 1.000 66.07541 471 CYS A N 1
ATOM 3473 C CA . CYS A 1 449 ? -4.84542 9.72137 4.72678 1.000 65.60350 471 CYS A CA 1
ATOM 3474 C C . CYS A 1 449 ? -5.27180 11.03006 5.38101 1.000 59.44857 471 CYS A C 1
ATOM 3475 O O . CYS A 1 449 ? -5.07803 11.19025 6.59233 1.000 61.94942 471 CYS A O 1
ATOM 3478 N N . GLN A 1 450 ? -5.82821 11.97341 4.62135 1.000 52.72231 472 GLN A N 1
ATOM 3479 C CA . GLN A 1 450 ? -6.14732 13.28119 5.17768 1.000 57.61353 472 GLN A CA 1
ATOM 3480 C C . GLN A 1 450 ? -7.60594 13.43228 5.59624 1.000 60.29521 472 GLN A C 1
ATOM 3481 O O . GLN A 1 450 ? -7.94930 14.43363 6.23888 1.000 55.39683 472 GLN A O 1
ATOM 3487 N N . GLU A 1 451 ? -8.46408 12.46760 5.27044 1.000 53.54635 473 GLU A N 1
ATOM 3488 C CA . GLU A 1 451 ? -9.86344 12.48994 5.68234 1.000 61.37641 473 GLU A CA 1
ATOM 3489 C C . GLU A 1 451 ? -10.19212 11.15338 6.34121 1.000 58.86641 473 GLU A C 1
ATOM 3490 O O . GLU A 1 451 ? -10.29954 10.12761 5.66215 1.000 54.66354 473 GLU A O 1
ATOM 3496 N N . LEU A 1 452 ? -10.34013 11.16257 7.66104 1.000 47.12573 474 LEU A N 1
ATOM 3497 C CA . LEU A 1 452 ? -10.51123 9.94620 8.43785 1.000 37.40719 474 LEU A CA 1
ATOM 3498 C C . LEU A 1 452 ? -11.91145 9.90839 9.02916 1.000 35.94621 474 LEU A C 1
ATOM 3499 O O . LEU A 1 452 ? -12.40781 10.91546 9.53983 1.000 44.28272 474 LEU A O 1
ATOM 3504 N N . GLU A 1 453 ? -12.55040 8.74643 8.93811 1.000 35.84065 475 GLU A N 1
ATOM 3505 C CA . GLU A 1 453 ? -13.89539 8.52838 9.45820 1.000 41.58633 475 GLU A CA 1
ATOM 3506 C C . GLU A 1 453 ? -13.80576 7.42505 10.49991 1.000 41.68754 475 GLU A C 1
ATOM 3507 O O . GLU A 1 453 ? -13.48108 6.28159 10.16620 1.000 44.03566 475 GLU A O 1
ATOM 3509 N N . TYR A 1 454 ? -14.07707 7.76622 11.75769 1.000 35.45543 476 TYR A N 1
ATOM 3510 C CA . TYR A 1 454 ? -14.01331 6.81389 12.85278 1.000 33.23401 476 TYR A CA 1
ATOM 3511 C C . TYR A 1 454 ? -15.39466 6.57865 13.44211 1.000 38.36132 476 TYR A C 1
ATOM 3512 O O . TYR A 1 454 ? -16.33494 7.35237 13.24193 1.000 30.49102 476 TYR A O 1
ATOM 3521 N N . VAL A 1 455 ? -15.49128 5.49592 14.19914 1.000 37.19304 477 VAL A N 1
ATOM 3522 C CA . VAL A 1 455 ? -16.56526 5.29597 15.15498 1.000 35.10776 477 VAL A CA 1
ATOM 3523 C C . VAL A 1 455 ? -15.95834 5.46020 16.53815 1.000 31.80857 477 VAL A C 1
ATOM 3524 O O . VAL A 1 455 ? -14.90094 4.88669 16.82708 1.000 32.02212 477 VAL A O 1
ATOM 3528 N N . VAL A 1 456 ? -16.59718 6.26459 17.37625 1.000 28.37333 478 VAL A N 1
ATOM 3529 C CA . VAL A 1 456 ? -16.22095 6.36323 18.77569 1.000 28.20685 478 VAL A CA 1
ATOM 3530 C C . VAL A 1 456 ? -17.17943 5.50442 19.57977 1.000 32.38266 478 VAL A C 1
ATOM 3531 O O . VAL A 1 456 ? -18.40527 5.56011 19.37538 1.000 29.64002 478 VAL A O 1
ATOM 3535 N N . ILE A 1 457 ? -16.62514 4.70380 20.48502 1.000 28.41965 479 ILE A N 1
ATOM 3536 C CA . ILE A 1 457 ? -17.39410 3.78515 21.31476 1.000 28.41658 479 ILE A CA 1
ATOM 3537 C C . ILE A 1 457 ? -17.13694 4.14434 22.76408 1.000 28.49815 479 ILE A C 1
ATOM 3538 O O . ILE A 1 457 ? -15.98682 4.13111 23.21565 1.000 29.61418 479 ILE A O 1
ATOM 3543 N N . ALA A 1 458 ? -18.19860 4.48270 23.48420 1.000 27.66183 480 ALA A N 1
ATOM 3544 C CA . ALA A 1 458 ? -18.12330 4.67731 24.91857 1.000 30.25913 480 ALA A CA 1
ATOM 3545 C C . ALA A 1 458 ? -18.69942 3.44804 25.59487 1.000 28.48745 480 ALA A C 1
ATOM 3546 O O . ALA A 1 458 ? -19.60312 2.80839 25.05677 1.000 32.38368 480 ALA A O 1
ATOM 3548 N N . GLN A 1 459 ? -18.17101 3.11892 26.77085 1.000 32.43847 481 GLN A N 1
ATOM 3549 C CA . GLN A 1 459 ? -18.59424 1.94077 27.52166 1.000 32.78560 481 GLN A CA 1
ATOM 3550 C C . GLN A 1 459 ? -18.65899 2.30969 28.99863 1.000 41.83514 481 GLN A C 1
ATOM 3551 O O . GLN A 1 459 ? -17.63679 2.65770 29.59931 1.000 39.16281 481 GLN A O 1
ATOM 3557 N N . GLU A 1 460 ? -19.85748 2.23750 29.57627 1.000 38.02454 482 GLU A N 1
ATOM 3558 C CA . GLU A 1 460 ? -20.01710 2.33455 31.02083 1.000 41.20308 482 GLU A CA 1
ATOM 3559 C C . GLU A 1 460 ? -19.56221 1.02107 31.64979 1.000 46.01221 482 GLU A C 1
ATOM 3560 O O . GLU A 1 460 ? -19.87113 -0.05740 31.13767 1.000 43.99885 482 GLU A O 1
ATOM 3566 N N . GLN A 1 461 ? -18.81355 1.10340 32.75427 1.000 47.07737 483 GLN A N 1
ATOM 3567 C CA . GLN A 1 461 ? -18.09657 -0.08124 33.23191 1.000 58.14277 483 GLN A CA 1
ATOM 3568 C C . GLN A 1 461 ? -18.98455 -1.00504 34.06288 1.000 53.59287 483 GLN A C 1
ATOM 3569 O O . GLN A 1 461 ? -19.01411 -2.21735 33.83073 1.000 56.04567 483 GLN A O 1
ATOM 3575 N N . GLN A 1 462 ? -19.72070 -0.45771 35.02819 1.000 46.03528 484 GLN A N 1
ATOM 3576 C CA . GLN A 1 462 ? -20.50130 -1.30867 35.92216 1.000 51.12570 484 GLN A CA 1
ATOM 3577 C C . GLN A 1 462 ? -21.49927 -2.18810 35.16479 1.000 54.77999 484 GLN A C 1
ATOM 3578 O O . GLN A 1 462 ? -21.64325 -3.37639 35.47587 1.000 54.70497 484 GLN A O 1
ATOM 3584 N N . ASN A 1 463 ? -22.20736 -1.63202 34.17702 1.000 46.70139 485 ASN A N 1
ATOM 3585 C CA . ASN A 1 463 ? -23.23009 -2.38886 33.46186 1.000 50.38649 485 ASN A CA 1
ATOM 3586 C C . ASN A 1 463 ? -22.83677 -2.77256 32.04198 1.000 45.93142 485 ASN A C 1
ATOM 3587 O O . ASN A 1 463 ? -23.58627 -3.50252 31.38432 1.000 45.81564 485 ASN A O 1
ATOM 3592 N N . LYS A 1 464 ? -21.70207 -2.29585 31.54522 1.000 38.25622 486 LYS A N 1
ATOM 3593 C CA . LYS A 1 464 ? -21.24132 -2.63214 30.20599 1.000 45.10617 486 LYS A CA 1
ATOM 3594 C C . LYS A 1 464 ? -22.15635 -2.05085 29.12264 1.000 45.08674 486 LYS A C 1
ATOM 3595 O O . LYS A 1 464 ? -22.22673 -2.58006 28.00872 1.000 42.93858 486 LYS A O 1
ATOM 3597 N N . LEU A 1 465 ? -22.86611 -0.96723 29.43804 1.000 34.78057 487 LEU A N 1
ATOM 3598 C CA . LEU A 1 465 ? -23.66106 -0.26506 28.43922 1.000 39.52036 487 LEU A CA 1
ATOM 3599 C C . LEU A 1 465 ? -22.75477 0.50002 27.48105 1.000 40.48309 487 LEU A C 1
ATOM 3600 O O . LEU A 1 465 ? -21.80271 1.16487 27.90112 1.000 37.00034 487 LEU A O 1
ATOM 3605 N N . GLN A 1 466 ? -23.05881 0.41217 26.18548 1.000 34.14045 488 GLN A N 1
ATOM 3606 C CA . GLN A 1 466 ? -22.24182 1.02172 25.14257 1.000 33.11422 488 GLN A CA 1
ATOM 3607 C C . GLN A 1 466 ? -23.05616 2.04691 24.36548 1.000 32.29952 488 GLN A C 1
ATOM 3608 O O . GLN A 1 466 ? -24.26549 1.88566 24.16614 1.000 32.95770 488 GLN A O 1
ATOM 3614 N N . ALA A 1 467 ? -22.37387 3.10158 23.92041 1.000 34.63434 489 ALA A N 1
ATOM 3615 C CA . ALA A 1 467 ? -22.92388 4.08278 22.99292 1.000 28.62067 489 ALA A CA 1
ATOM 3616 C C . ALA A 1 467 ? -21.91690 4.32404 21.88025 1.000 27.04252 489 ALA A C 1
ATOM 3617 O O . ALA A 1 467 ? -20.70760 4.26023 22.09932 1.000 26.70687 489 ALA A O 1
ATOM 3619 N N . LYS A 1 468 ? -22.40426 4.58269 20.67923 1.000 26.28390 490 LYS A N 1
ATOM 3620 C CA . LYS A 1 468 ? -21.49822 4.87041 19.58506 1.000 27.10572 490 LYS A CA 1
ATOM 3621 C C . LYS A 1 468 ? -21.87928 6.19724 18.96285 1.000 28.83893 490 LYS A C 1
ATOM 3622 O O . LYS A 1 468 ? -23.02072 6.64953 19.08268 1.000 26.50002 490 LYS A O 1
ATOM 3624 N N . THR A 1 469 ? -20.89886 6.82257 18.31437 1.000 29.27183 491 THR A N 1
ATOM 3625 C CA . THR A 1 469 ? -21.16418 7.95520 17.44075 1.000 31.85761 491 THR A CA 1
ATOM 3626 C C . THR A 1 469 ? -20.09893 7.99761 16.36375 1.000 27.74685 491 THR A C 1
ATOM 3627 O O . THR A 1 469 ? -19.07009 7.33194 16.46614 1.000 29.38898 491 THR A O 1
ATOM 3631 N N . GLN A 1 470 ? -20.35417 8.79305 15.33234 1.000 28.56602 492 GLN A N 1
ATOM 3632 C CA . GLN A 1 470 ? -19.43970 8.91303 14.21335 1.000 29.35712 492 GLN A CA 1
ATOM 3633 C C . GLN A 1 470 ? -18.47467 10.07744 14.42146 1.000 29.58317 492 GLN A C 1
ATOM 3634 O O . GLN A 1 470 ? -18.77883 11.05760 15.10208 1.000 29.62326 492 GLN A O 1
ATOM 3637 N N . LEU A 1 471 ? -17.30712 9.97751 13.79956 1.000 32.56456 493 LEU A N 1
ATOM 3638 C CA . LEU A 1 471 ? -16.27500 10.98713 14.02923 1.000 40.30559 493 LEU A CA 1
ATOM 3639 C C . LEU A 1 471 ? -15.41236 11.10406 12.78145 1.000 39.16429 493 LEU A C 1
ATOM 3640 O O . LEU A 1 471 ? -14.86570 10.09641 12.31375 1.000 32.35915 493 LEU A O 1
ATOM 3645 N N . THR A 1 472 ? -15.28580 12.32634 12.25091 1.000 32.88598 494 THR A N 1
ATOM 3646 C CA . THR A 1 472 ? -14.41072 12.60164 11.11716 1.000 37.48686 494 THR A CA 1
ATOM 3647 C C . THR A 1 472 ? -13.31546 13.58387 11.51595 1.000 37.43054 494 THR A C 1
ATOM 3648 O O . THR A 1 472 ? -13.56374 14.54849 12.24263 1.000 35.54442 494 THR A O 1
ATOM 3652 N N . VAL A 1 473 ? -12.10565 13.33702 11.02674 1.000 35.86398 495 VAL A N 1
ATOM 3653 C CA . VAL A 1 473 ? -10.96692 14.22231 11.22737 1.000 41.56825 495 VAL A CA 1
ATOM 3654 C C . VAL A 1 473 ? -10.44520 14.63626 9.85781 1.000 44.28354 495 VAL A C 1
ATOM 3655 O O . VAL A 1 473 ? -10.17864 13.78235 9.00603 1.000 44.64324 495 VAL A O 1
ATOM 3659 N N . SER A 1 474 ? -10.29835 15.94126 9.64440 1.000 42.17880 496 SER A N 1
ATOM 3660 C CA . SER A 1 474 ? -9.83137 16.46342 8.36467 1.000 47.73860 496 SER A CA 1
ATOM 3661 C C . SER A 1 474 ? -8.52172 17.20412 8.58785 1.000 49.25325 496 SER A C 1
ATOM 3662 O O . SER A 1 474 ? -8.49175 18.23509 9.26793 1.000 45.47669 496 SER A O 1
ATOM 3665 N N . PHE A 1 475 ? -7.44563 16.67938 8.01533 1.000 57.16671 497 PHE A N 1
ATOM 3666 C CA . PHE A 1 475 ? -6.12618 17.29319 8.11585 1.000 55.28684 497 PHE A CA 1
ATOM 3667 C C . PHE A 1 475 ? -5.95663 18.27853 6.96414 1.000 56.33324 497 PHE A C 1
ATOM 3668 O O . PHE A 1 475 ? -5.76295 17.87709 5.81096 1.000 66.35053 497 PHE A O 1
ATOM 3676 N N . GLN A 1 476 ? -6.01053 19.56437 7.27715 1.000 51.17067 498 GLN A N 1
ATOM 3677 C CA . GLN A 1 476 ? -5.97032 20.59929 6.26041 1.000 53.83405 498 GLN A CA 1
ATOM 3678 C C . GLN A 1 476 ? -4.77251 21.52682 6.46123 1.000 56.77582 498 GLN A C 1
ATOM 3679 O O . GLN A 1 476 ? -4.22438 22.06661 5.49824 1.000 59.13348 498 GLN A O 1
ATOM 3681 N N . LEU B 1 1 ? -16.70660 31.26660 1.84016 1.000 30.16917 23 LEU B N 1
ATOM 3682 C CA . LEU B 1 1 ? -17.03330 29.98874 1.21447 1.000 28.60274 23 LEU B CA 1
ATOM 3683 C C . LEU B 1 1 ? -16.61509 28.84964 2.13854 1.000 25.84420 23 LEU B C 1
ATOM 3684 O O . LEU B 1 1 ? -15.57771 28.91456 2.77936 1.000 30.14137 23 LEU B O 1
ATOM 3689 N N . TYR B 1 2 ? -17.43741 27.81388 2.23687 1.000 24.35995 24 TYR B N 1
ATOM 3690 C CA . TYR B 1 2 ? -17.01890 26.64291 2.98340 1.000 26.50199 24 TYR B CA 1
ATOM 3691 C C . TYR B 1 2 ? -17.64072 25.39895 2.35261 1.000 24.98426 24 TYR B C 1
ATOM 3692 O O . TYR B 1 2 ? -18.64234 25.46345 1.63149 1.000 23.41080 24 TYR B O 1
ATOM 3701 N N . PHE B 1 3 ? -17.00733 24.26216 2.61351 1.000 22.86971 25 PHE B N 1
ATOM 3702 C CA . PHE B 1 3 ? -17.45711 23.00089 2.05424 1.000 22.13495 25 PHE B CA 1
ATOM 3703 C C . PHE B 1 3 ? -18.43818 22.36247 3.01753 1.000 26.78958 25 PHE B C 1
ATOM 3704 O O . PHE B 1 3 ? -18.11563 22.21016 4.20379 1.000 25.57010 25 PHE B O 1
ATOM 3712 N N . PRO B 1 4 ? -19.64679 22.03010 2.57883 1.000 26.11098 26 PRO B N 1
ATOM 3713 C CA . PRO B 1 4 ? -20.56944 21.29414 3.46527 1.000 23.98285 26 PRO B CA 1
ATOM 3714 C C . PRO B 1 4 ? -20.13956 19.85964 3.69778 1.000 26.40257 26 PRO B C 1
ATOM 3715 O O . PRO B 1 4 ? -20.60387 19.23173 4.66106 1.000 27.17111 26 PRO B O 1
ATOM 3719 N N . GLN B 1 5 ? -19.22905 19.33895 2.87518 1.000 25.68702 27 GLN B N 1
ATOM 3720 C CA . GLN B 1 5 ? -18.76328 17.96169 2.97528 1.000 26.54483 27 GLN B CA 1
ATOM 3721 C C . GLN B 1 5 ? -17.30741 17.89946 2.51613 1.000 27.84782 27 GLN B C 1
ATOM 3722 O O . GLN B 1 5 ? -16.93636 18.53913 1.52682 1.000 34.06356 27 GLN B O 1
ATOM 3728 N N . ARG B 1 6 ? -16.47948 17.14197 3.23867 1.000 29.35147 28 ARG B N 1
ATOM 3729 C CA . ARG B 1 6 ? -15.04079 17.14209 2.98296 1.000 31.82604 28 ARG B CA 1
ATOM 3730 C C . ARG B 1 6 ? -14.55509 15.97393 2.12530 1.000 31.36029 28 ARG B C 1
ATOM 3731 O O . ARG B 1 6 ? -13.41122 16.00212 1.66077 1.000 39.45068 28 ARG B O 1
ATOM 3739 N N . LEU B 1 7 ? -15.37686 14.96183 1.88636 1.000 28.24584 29 LEU B N 1
ATOM 3740 C CA . LEU B 1 7 ? -14.94095 13.80404 1.11865 1.000 23.61278 29 LEU B CA 1
ATOM 3741 C C . LEU B 1 7 ? -16.06545 13.37662 0.19732 1.000 21.59536 29 LEU B C 1
ATOM 3742 O O . LEU B 1 7 ? -17.18539 13.14413 0.66013 1.000 21.55872 29 LEU B O 1
ATOM 3747 N N . TYR B 1 8 ? -15.76948 13.28096 -1.10027 1.000 25.28321 30 TYR B N 1
ATOM 3748 C CA . TYR B 1 8 ? -16.68313 12.73894 -2.10315 1.000 23.80987 30 TYR B CA 1
ATOM 3749 C C . TYR B 1 8 ? -16.15095 11.39875 -2.60674 1.000 22.07126 30 TYR B C 1
ATOM 3750 O O . TYR B 1 8 ? -14.94173 11.22245 -2.75979 1.000 22.50604 30 TYR B O 1
ATOM 3759 N N . THR B 1 9 ? -17.04709 10.46708 -2.90289 1.000 19.73995 31 THR B N 1
ATOM 3760 C CA . THR B 1 9 ? -16.61997 9.19909 -3.47131 1.000 25.05180 31 THR B CA 1
ATOM 3761 C C . THR B 1 9 ? -17.56994 8.76831 -4.56772 1.000 24.74158 31 THR B C 1
ATOM 3762 O O . THR B 1 9 ? -18.76512 9.08086 -4.55834 1.000 26.74008 31 THR B O 1
ATOM 3766 N N . GLU B 1 10 ? -17.00241 8.04842 -5.52200 1.000 21.19547 32 GLU B N 1
ATOM 3767 C CA . GLU B 1 10 ? -17.74842 7.51885 -6.64931 1.000 21.73113 32 GLU B CA 1
ATOM 3768 C C . GLU B 1 10 ? -16.92709 6.39616 -7.25369 1.000 22.22370 32 GLU B C 1
ATOM 3769 O O . GLU B 1 10 ? -15.74746 6.20821 -6.93121 1.000 23.09590 32 GLU B O 1
ATOM 3775 N N . ASN B 1 11 ? -17.58900 5.64795 -8.12428 1.000 17.17177 33 ASN B N 1
ATOM 3776 C CA . ASN B 1 11 ? -16.98876 4.65377 -8.99371 1.000 22.38830 33 ASN B CA 1
ATOM 3777 C C . ASN B 1 11 ? -16.87762 5.20593 -10.40674 1.000 25.06279 33 ASN B C 1
ATOM 3778 O O . ASN B 1 11 ? -17.76093 5.92515 -10.89056 1.000 20.68158 33 ASN B O 1
ATOM 3783 N N . ILE B 1 12 ? -15.79567 4.83382 -11.06792 1.000 20.30234 34 ILE B N 1
ATOM 3784 C CA . ILE B 1 12 ? -15.64461 5.00115 -12.50237 1.000 26.52508 34 ILE B CA 1
ATOM 3785 C C . ILE B 1 12 ? -15.31661 3.63688 -13.09846 1.000 23.58221 34 ILE B C 1
ATOM 3786 O O . ILE B 1 12 ? -14.70655 2.78692 -12.43308 1.000 21.63116 34 ILE B O 1
ATOM 3791 N N . TYR B 1 13 ? -15.73851 3.42606 -14.34204 1.000 21.90334 35 TYR B N 1
ATOM 3792 C CA . TYR B 1 13 ? -15.72467 2.10646 -14.95822 1.000 24.14139 35 TYR B CA 1
ATOM 3793 C C . TYR B 1 13 ? -14.94026 2.12803 -16.26197 1.000 25.76944 35 TYR B C 1
ATOM 3794 O O . TYR B 1 13 ? -14.89543 3.14329 -16.95962 1.000 24.63105 35 TYR B O 1
ATOM 3803 N N . VAL B 1 14 ? -14.32038 0.99057 -16.59186 1.000 25.18276 36 VAL B N 1
ATOM 3804 C CA . VAL B 1 14 ? -13.80771 0.81202 -17.94688 1.000 26.81590 36 VAL B CA 1
ATOM 3805 C C . VAL B 1 14 ? -14.94084 1.06385 -18.94474 1.000 26.69762 36 VAL B C 1
ATOM 3806 O O . VAL B 1 14 ? -16.08523 0.63667 -18.74517 1.000 25.70296 36 VAL B O 1
ATOM 3810 N N . GLY B 1 15 ? -14.63356 1.80453 -20.00754 1.000 28.19518 37 GLY B N 1
ATOM 3811 C CA . GLY B 1 15 ? -15.59311 2.10550 -21.04312 1.000 32.13511 37 GLY B CA 1
ATOM 3812 C C . GLY B 1 15 ? -16.39011 3.37043 -20.82914 1.000 35.33064 37 GLY B C 1
ATOM 3813 O O . GLY B 1 15 ? -17.22422 3.70650 -21.68118 1.000 35.60629 37 GLY B O 1
ATOM 3814 N N . GLN B 1 16 ? -16.16763 4.07928 -19.72403 1.000 28.61506 38 GLN B N 1
ATOM 3815 C CA . GLN B 1 16 ? -16.79392 5.38015 -19.52385 1.000 30.06028 38 GLN B CA 1
ATOM 3816 C C . GLN B 1 16 ? -16.12587 6.41991 -20.42162 1.000 37.01353 38 GLN B C 1
ATOM 3817 O O . GLN B 1 16 ? -14.90991 6.38118 -20.65093 1.000 34.04951 38 GLN B O 1
ATOM 3823 N N . GLN B 1 17 ? -16.92643 7.33890 -20.95452 1.000 33.40181 39 GLN B N 1
ATOM 3824 C CA . GLN B 1 17 ? -16.50946 8.11551 -22.11169 1.000 39.04584 39 GLN B CA 1
ATOM 3825 C C . GLN B 1 17 ? -16.20460 9.56341 -21.74289 1.000 42.42105 39 GLN B C 1
ATOM 3826 O O . GLN B 1 17 ? -16.72711 10.11126 -20.76160 1.000 30.81635 39 GLN B O 1
ATOM 3832 N N . GLN B 1 18 ? -15.33652 10.17538 -22.54978 1.000 33.82086 40 GLN B N 1
ATOM 3833 C CA . GLN B 1 18 ? -15.00370 11.57968 -22.36002 1.000 40.19037 40 GLN B CA 1
ATOM 3834 C C . GLN B 1 18 ? -16.27526 12.40918 -22.23917 1.000 40.81116 40 GLN B C 1
ATOM 3835 O O . GLN B 1 18 ? -17.26668 12.15796 -22.92585 1.000 35.56991 40 GLN B O 1
ATOM 3837 N N . GLY B 1 19 ? -16.24799 13.38922 -21.34303 1.000 42.82256 41 GLY B N 1
ATOM 3838 C CA . GLY B 1 19 ? -17.33832 14.32639 -21.21411 1.000 40.01044 41 GLY B CA 1
ATOM 3839 C C . GLY B 1 19 ? -18.48907 13.86303 -20.35908 1.000 43.11079 41 GLY B C 1
ATOM 3840 O O . GLY B 1 19 ? -19.48178 14.59323 -20.24511 1.000 50.97263 41 GLY B O 1
ATOM 3841 N N . SER B 1 20 ? -18.39935 12.68345 -19.76307 1.000 39.94699 42 SER B N 1
ATOM 3842 C CA . SER B 1 20 ? -19.49044 12.21249 -18.92617 1.000 31.23134 42 SER B CA 1
ATOM 3843 C C . SER B 1 20 ? -19.35550 12.80254 -17.52791 1.000 28.10015 42 SER B C 1
ATOM 3844 O O . SER B 1 20 ? -18.25777 12.80978 -16.96752 1.000 26.97144 42 SER B O 1
ATOM 3847 N N . PRO B 1 21 ? -20.41836 13.35847 -16.96721 1.000 28.44041 43 PRO B N 1
ATOM 3848 C CA . PRO B 1 21 ? -20.31819 13.94078 -15.62518 1.000 23.96921 43 PRO B CA 1
ATOM 3849 C C . PRO B 1 21 ? -20.23939 12.85750 -14.55834 1.000 28.94306 43 PRO B C 1
ATOM 3850 O O . PRO B 1 21 ? -20.85777 11.79466 -14.67380 1.000 25.52712 43 PRO B O 1
ATOM 3854 N N . LEU B 1 22 ? -19.48077 13.13438 -13.49738 1.000 22.39537 44 LEU B N 1
ATOM 3855 C CA . LEU B 1 22 ? -19.31938 12.14133 -12.43377 1.000 28.83964 44 LEU B CA 1
ATOM 3856 C C . LEU B 1 22 ? -20.01110 12.50062 -11.12452 1.000 23.24151 44 LEU B C 1
ATOM 3857 O O . LEU B 1 22 ? -20.57907 11.61841 -10.48580 1.000 25.38105 44 LEU B O 1
ATOM 3862 N N . LEU B 1 23 ? -19.93745 13.75981 -10.68703 1.000 21.26183 45 LEU B N 1
ATOM 3863 C CA . LEU B 1 23 ? -20.47431 14.24358 -9.41379 1.000 19.49330 45 LEU B CA 1
ATOM 3864 C C . LEU B 1 23 ? -20.29035 15.76732 -9.40562 1.000 19.89482 45 LEU B C 1
ATOM 3865 O O . LEU B 1 23 ? -19.73267 16.34563 -10.34818 1.000 27.92611 45 LEU B O 1
ATOM 3870 N N . GLN B 1 24 ? -20.77166 16.42184 -8.34703 1.000 17.76051 46 GLN B N 1
ATOM 3871 C CA . GLN B 1 24 ? -20.79663 17.88910 -8.27172 1.000 18.38498 46 GLN B CA 1
ATOM 3872 C C . GLN B 1 24 ? -20.34822 18.32408 -6.88568 1.000 18.11841 46 GLN B C 1
ATOM 3873 O O . GLN B 1 24 ? -21.02992 18.03320 -5.90193 1.000 17.29286 46 GLN B O 1
ATOM 3879 N N . VAL B 1 25 ? -19.20232 19.02523 -6.81422 1.000 19.04632 47 VAL B N 1
ATOM 3880 C CA . VAL B 1 25 ? -18.68415 19.56974 -5.55898 1.000 19.04145 47 VAL B CA 1
ATOM 3881 C C . VAL B 1 25 ? -19.44539 20.84849 -5.22379 1.000 21.32910 47 VAL B C 1
ATOM 3882 O O . VAL B 1 25 ? -19.78373 21.64827 -6.11430 1.000 20.13900 47 VAL B O 1
ATOM 3886 N N . ILE B 1 26 ? -19.75263 21.01672 -3.93160 1.000 21.13870 48 ILE B N 1
ATOM 3887 C CA . ILE B 1 26 ? -20.59146 22.10524 -3.43053 1.000 27.93592 48 ILE B CA 1
ATOM 3888 C C . ILE B 1 26 ? -19.75789 23.03019 -2.55378 1.000 24.17630 48 ILE B C 1
ATOM 3889 O O . ILE B 1 26 ? -19.04307 22.57738 -1.65169 1.000 19.69167 48 ILE B O 1
ATOM 3894 N N . SER B 1 27 ? -19.92236 24.32754 -2.77006 1.000 22.22483 49 SER B N 1
ATOM 3895 C CA . SER B 1 27 ? -19.39137 25.35685 -1.89218 1.000 21.75557 49 SER B CA 1
ATOM 3896 C C . SER B 1 27 ? -20.55581 26.21892 -1.42467 1.000 21.92825 49 SER B C 1
ATOM 3897 O O . SER B 1 27 ? -21.45253 26.53680 -2.20167 1.000 23.35195 49 SER B O 1
ATOM 3900 N N . MET B 1 28 ? -20.57105 26.56190 -0.14744 1.000 23.83638 50 MET B N 1
ATOM 3901 C CA . MET B 1 28 ? -21.67130 27.29861 0.44614 1.000 22.21730 50 MET B CA 1
ATOM 3902 C C . MET B 1 28 ? -21.22100 28.73002 0.73568 1.000 23.69507 50 MET B C 1
ATOM 3903 O O . MET B 1 28 ? -20.13565 28.95125 1.27701 1.000 25.86437 50 MET B O 1
ATOM 3908 N N . ARG B 1 29 ? -22.03297 29.69613 0.32706 1.000 29.18059 51 ARG B N 1
ATOM 3909 C CA . ARG B 1 29 ? -21.61301 31.09022 0.36861 1.000 34.26157 51 ARG B CA 1
ATOM 3910 C C . ARG B 1 29 ? -21.78662 31.63305 1.77611 1.000 33.85705 51 ARG B C 1
ATOM 3911 O O . ARG B 1 29 ? -22.67864 31.21215 2.51531 1.000 29.38935 51 ARG B O 1
ATOM 3919 N N . GLU B 1 30 ? -20.89878 32.54569 2.16257 1.000 27.79950 52 GLU B N 1
ATOM 3920 C CA . GLU B 1 30 ? -21.04138 33.20616 3.45285 1.000 39.94482 52 GLU B CA 1
ATOM 3921 C C . GLU B 1 30 ? -21.44451 34.66333 3.33058 1.000 40.50880 52 GLU B C 1
ATOM 3922 O O . GLU B 1 30 ? -21.57671 35.33629 4.35759 1.000 40.59977 52 GLU B O 1
ATOM 3928 N N . PHE B 1 31 ? -21.63303 35.15761 2.11343 1.000 30.87314 53 PHE B N 1
ATOM 3929 C CA . PHE B 1 31 ? -22.18648 36.47180 1.82607 1.000 45.54212 53 PHE B CA 1
ATOM 3930 C C . PHE B 1 31 ? -23.03070 36.37416 0.56335 1.000 53.53084 53 PHE B C 1
ATOM 3931 O O . PHE B 1 31 ? -22.81758 35.48180 -0.26621 1.000 45.07519 53 PHE B O 1
ATOM 3939 N N . PRO B 1 32 ? -23.98993 37.29275 0.38006 1.000 49.61705 54 PRO B N 1
ATOM 3940 C CA . PRO B 1 32 ? -25.00578 37.08283 -0.66763 1.000 44.94053 54 PRO B CA 1
ATOM 3941 C C . PRO B 1 32 ? -24.45415 37.13968 -2.08168 1.000 51.95199 54 PRO B C 1
ATOM 3942 O O . PRO B 1 32 ? -24.95769 36.43440 -2.96681 1.000 58.63149 54 PRO B O 1
ATOM 3946 N N . THR B 1 33 ? -23.44759 37.96453 -2.33422 1.000 48.05653 55 THR B N 1
ATOM 3947 C CA . THR B 1 33 ? -22.87409 38.07655 -3.66671 1.000 51.70536 55 THR B CA 1
ATOM 3948 C C . THR B 1 33 ? -21.59870 37.27131 -3.82932 1.000 48.97094 55 THR B C 1
ATOM 3949 O O . THR B 1 33 ? -21.03082 37.24188 -4.92602 1.000 41.09039 55 THR B O 1
ATOM 3953 N N . GLU B 1 34 ? -21.12880 36.63051 -2.76811 1.000 42.26665 56 GLU B N 1
ATOM 3954 C CA . GLU B 1 34 ? -19.98686 35.74765 -2.90290 1.000 44.51009 56 GLU B CA 1
ATOM 3955 C C . GLU B 1 34 ? -20.33364 34.61364 -3.86145 1.000 38.78900 56 GLU B C 1
ATOM 3956 O O . GLU B 1 34 ? -21.43865 34.07061 -3.81997 1.000 44.22192 56 GLU B O 1
ATOM 3962 N N . ARG B 1 35 ? -19.40106 34.26879 -4.74344 1.000 38.85355 57 ARG B N 1
ATOM 3963 C CA . ARG B 1 35 ? -19.58583 33.13463 -5.64338 1.000 39.03258 57 ARG B CA 1
ATOM 3964 C C . ARG B 1 35 ? -18.33176 32.27073 -5.65894 1.000 37.20875 57 ARG B C 1
ATOM 3965 O O . ARG B 1 35 ? -17.21608 32.78224 -5.46919 1.000 33.12992 57 ARG B O 1
ATOM 3973 N N . PRO B 1 36 ? -18.47559 30.96577 -5.90252 1.000 36.25867 58 PRO B N 1
ATOM 3974 C CA . PRO B 1 36 ? -17.30516 30.07772 -5.92961 1.000 33.66801 58 PRO B CA 1
ATOM 3975 C C . PRO B 1 36 ? -16.67849 29.89506 -7.30567 1.000 30.36810 58 PRO B C 1
ATOM 3976 O O . PRO B 1 36 ? -17.33653 29.95476 -8.34295 1.000 30.76359 58 PRO B O 1
ATOM 3980 N N . TYR B 1 37 ? -15.36503 29.66716 -7.29195 1.000 30.99033 59 TYR B N 1
ATOM 3981 C CA . TYR B 1 37 ? -14.60713 29.26946 -8.47169 1.000 31.93001 59 TYR B CA 1
ATOM 3982 C C . TYR B 1 37 ? -13.93019 27.94048 -8.15986 1.000 30.75363 59 TYR B C 1
ATOM 3983 O O . TYR B 1 37 ? -13.11852 27.85767 -7.23304 1.000 30.74570 59 TYR B O 1
ATOM 3992 N N . PHE B 1 38 ? -14.27708 26.90528 -8.92084 1.000 29.90317 60 PHE B N 1
ATOM 3993 C CA . PHE B 1 38 ? -13.78274 25.55192 -8.69053 1.000 28.78582 60 PHE B CA 1
ATOM 3994 C C . PHE B 1 38 ? -12.57424 25.25921 -9.57412 1.000 30.22000 60 PHE B C 1
ATOM 3995 O O . PHE B 1 38 ? -12.46717 25.74666 -10.70653 1.000 31.69372 60 PHE B O 1
ATOM 4003 N N . PHE B 1 39 ? -11.67856 24.42022 -9.06239 1.000 29.92994 61 PHE B N 1
ATOM 4004 C CA . PHE B 1 39 ? -10.49512 24.04623 -9.82312 1.000 31.37711 61 PHE B CA 1
ATOM 4005 C C . PHE B 1 39 ? -9.91494 22.76122 -9.25169 1.000 30.50168 61 PHE B C 1
ATOM 4006 O O . PHE B 1 39 ? -10.07542 22.46685 -8.06313 1.000 34.72701 61 PHE B O 1
ATOM 4014 N N . LEU B 1 40 ? -9.25615 21.99172 -10.11648 1.000 31.25561 62 LEU B N 1
ATOM 4015 C CA . LEU B 1 40 ? -8.55798 20.77255 -9.71885 1.000 35.82551 62 LEU B CA 1
ATOM 4016 C C . LEU B 1 40 ? -7.14207 21.09720 -9.24187 1.000 35.30205 62 LEU B C 1
ATOM 4017 O O . LEU B 1 40 ? -6.40875 21.83041 -9.91555 1.000 38.31747 62 LEU B O 1
ATOM 4022 N N . CYS B 1 41 ? -6.75142 20.52461 -8.09636 1.000 33.69623 63 CYS B N 1
ATOM 4023 C CA . CYS B 1 41 ? -5.46968 20.82439 -7.45888 1.000 41.19197 63 CYS B CA 1
ATOM 4024 C C . CYS B 1 41 ? -4.41368 19.74871 -7.64215 1.000 44.78887 63 CYS B C 1
ATOM 4025 O O . CYS B 1 41 ? -3.26345 19.96822 -7.25603 1.000 68.31431 63 CYS B O 1
ATOM 4028 N N . SER B 1 42 ? -4.77326 18.58529 -8.15484 1.000 43.12581 64 SER B N 1
ATOM 4029 C CA . SER B 1 42 ? -3.84028 17.46641 -8.17719 1.000 52.94927 64 SER B CA 1
ATOM 4030 C C . SER B 1 42 ? -2.67260 17.78366 -9.11512 1.000 68.68034 64 SER B C 1
ATOM 4031 O O . SER B 1 42 ? -2.88252 18.11148 -10.28970 1.000 68.43339 64 SER B O 1
ATOM 4034 N N . HIS B 1 43 ? -1.44852 17.71096 -8.58902 1.000 61.80259 65 HIS B N 1
ATOM 4035 C CA . HIS B 1 43 ? -0.27459 18.12316 -9.34825 1.000 71.18646 65 HIS B CA 1
ATOM 4036 C C . HIS B 1 43 ? 0.43249 16.95669 -10.03420 1.000 73.36867 65 HIS B C 1
ATOM 4037 O O . HIS B 1 43 ? 0.32464 16.78926 -11.25456 1.000 61.06372 65 HIS B O 1
ATOM 4039 N N . ARG B 1 44 ? 1.14439 16.13172 -9.25371 1.000 76.23827 66 ARG B N 1
ATOM 4040 C CA . ARG B 1 44 ? 2.11939 15.18966 -9.80054 1.000 75.42876 66 ARG B CA 1
ATOM 4041 C C . ARG B 1 44 ? 1.50533 13.93883 -10.43115 1.000 77.34040 66 ARG B C 1
ATOM 4042 O O . ARG B 1 44 ? 2.20537 13.22622 -11.16128 1.000 79.65457 66 ARG B O 1
ATOM 4044 N N . ASP B 1 45 ? 0.23195 13.65049 -10.18851 1.000 83.40124 67 ASP B N 1
ATOM 4045 C CA . ASP B 1 45 ? -0.33419 12.37234 -10.60342 1.000 85.21412 67 ASP B CA 1
ATOM 4046 C C . ASP B 1 45 ? -0.71159 12.36425 -12.07816 1.000 76.61439 67 ASP B C 1
ATOM 4047 O O . ASP B 1 45 ? -1.27862 13.32897 -12.60230 1.000 77.06785 67 ASP B O 1
ATOM 4052 N N . ALA B 1 46 ? -0.40987 11.24448 -12.73816 1.000 61.10325 68 ALA B N 1
ATOM 4053 C CA . ALA B 1 46 ? -0.70598 11.11216 -14.16069 1.000 67.39752 68 ALA B CA 1
ATOM 4054 C C . ALA B 1 46 ? -2.20880 11.06224 -14.44386 1.000 66.01592 68 ALA B C 1
ATOM 4055 O O . ALA B 1 46 ? -2.64990 11.50865 -15.51110 1.000 62.12503 68 ALA B O 1
ATOM 4057 N N . PHE B 1 47 ? -3.01280 10.54291 -13.51514 1.000 49.23193 69 PHE B N 1
ATOM 4058 C CA . PHE B 1 47 ? -4.43871 10.42857 -13.77988 1.000 46.00765 69 PHE B CA 1
ATOM 4059 C C . PHE B 1 47 ? -5.19557 11.74623 -13.62325 1.000 50.88508 69 PHE B C 1
ATOM 4060 O O . PHE B 1 47 ? -6.39275 11.78914 -13.91981 1.000 48.60135 69 PHE B O 1
ATOM 4068 N N . THR B 1 48 ? -4.54828 12.82174 -13.17051 1.000 51.12124 70 THR B N 1
ATOM 4069 C CA . THR B 1 48 ? -5.27187 14.08162 -12.99108 1.000 48.92580 70 THR B CA 1
ATOM 4070 C C . THR B 1 48 ? -5.72255 14.65430 -14.33322 1.000 46.20064 70 THR B C 1
ATOM 4071 O O . THR B 1 48 ? -6.81926 15.22600 -14.44356 1.000 39.97242 70 THR B O 1
ATOM 4075 N N . SER B 1 49 ? -4.90331 14.48249 -15.37347 1.000 47.88471 71 SER B N 1
ATOM 4076 C CA . SER B 1 49 ? -5.23249 14.95232 -16.71795 1.000 45.95647 71 SER B CA 1
ATOM 4077 C C . SER B 1 49 ? -6.41974 14.18296 -17.28811 1.000 47.02360 71 SER B C 1
ATOM 4078 O O . SER B 1 49 ? -6.87074 14.47390 -18.40562 1.000 49.39614 71 SER B O 1
ATOM 4081 N N . TRP B 1 50 ? -6.93337 13.19937 -16.54504 1.000 34.48004 72 TRP B N 1
ATOM 4082 C CA . TRP B 1 50 ? -8.12753 12.47485 -16.96095 1.000 39.19217 72 TRP B CA 1
ATOM 4083 C C . TRP B 1 50 ? -9.41283 13.22052 -16.64984 1.000 37.81779 72 TRP B C 1
ATOM 4084 O O . TRP B 1 50 ? -10.48445 12.77013 -17.07343 1.000 33.70388 72 TRP B O 1
ATOM 4095 N N . PHE B 1 51 ? -9.34761 14.32309 -15.91287 1.000 34.32456 73 PHE B N 1
ATOM 4096 C CA . PHE B 1 51 ? -10.54864 14.90481 -15.35017 1.000 29.62597 73 PHE B CA 1
ATOM 4097 C C . PHE B 1 51 ? -10.60328 16.40393 -15.60486 1.000 37.08211 73 PHE B C 1
ATOM 4098 O O . PHE B 1 51 ? -9.60023 17.06227 -15.90486 1.000 32.45264 73 PHE B O 1
ATOM 4106 N N . HIS B 1 52 ? -11.81192 16.93446 -15.46784 1.000 29.60360 74 HIS B N 1
ATOM 4107 C CA . HIS B 1 52 ? -12.06377 18.35142 -15.64816 1.000 30.36792 74 HIS B CA 1
ATOM 4108 C C . HIS B 1 52 ? -13.23585 18.75747 -14.76329 1.000 30.08155 74 HIS B C 1
ATOM 4109 O O . HIS B 1 52 ? -14.23154 18.02868 -14.67210 1.000 27.19795 74 HIS B O 1
ATOM 4116 N N . ILE B 1 53 ? -13.12007 19.90507 -14.09881 1.000 28.95175 75 ILE B N 1
ATOM 4117 C CA . ILE B 1 53 ? -14.22002 20.44098 -13.30332 1.000 34.23913 75 ILE B CA 1
ATOM 4118 C C . ILE B 1 53 ? -14.63145 21.78741 -13.89544 1.000 34.20681 75 ILE B C 1
ATOM 4119 O O . ILE B 1 53 ? -13.76975 22.61021 -14.24852 1.000 38.73147 75 ILE B O 1
ATOM 4124 N N . ASP B 1 54 ? -15.94760 21.99067 -14.04694 1.000 31.49582 76 ASP B N 1
ATOM 4125 C CA . ASP B 1 54 ? -16.47851 23.28927 -14.45367 1.000 29.49513 76 ASP B CA 1
ATOM 4126 C C . ASP B 1 54 ? -16.22749 24.30513 -13.35491 1.000 29.72263 76 ASP B C 1
ATOM 4127 O O . ASP B 1 54 ? -16.73942 24.16864 -12.23561 1.000 28.04010 76 ASP B O 1
ATOM 4132 N N . GLU B 1 55 ? -15.43566 25.32240 -13.69350 1.000 31.48399 77 GLU B N 1
ATOM 4133 C CA . GLU B 1 55 ? -15.05303 26.34557 -12.73356 1.000 31.91492 77 GLU B CA 1
ATOM 4134 C C . GLU B 1 55 ? -16.26925 27.02550 -12.12344 1.000 31.20152 77 GLU B C 1
ATOM 4135 O O . GLU B 1 55 ? -16.26114 27.36841 -10.93556 1.000 30.52292 77 GLU B O 1
ATOM 4141 N N . ALA B 1 56 ? -17.32197 27.22769 -12.91005 1.000 31.50282 78 ALA B N 1
ATOM 4142 C CA . ALA B 1 56 ? -18.54108 27.82222 -12.37841 1.000 38.34978 78 ALA B CA 1
ATOM 4143 C C . ALA B 1 56 ? -19.40755 26.80707 -11.61669 1.000 30.83208 78 ALA B C 1
ATOM 4144 O O . ALA B 1 56 ? -19.78972 27.05596 -10.47004 1.000 27.83081 78 ALA B O 1
ATOM 4146 N N . SER B 1 57 ? -19.68872 25.64020 -12.20250 1.000 28.62230 79 SER B N 1
ATOM 4147 C CA . SER B 1 57 ? -20.70803 24.76141 -11.63536 1.000 26.05897 79 SER B CA 1
ATOM 4148 C C . SER B 1 57 ? -20.17614 23.82972 -10.54133 1.000 27.62642 79 SER B C 1
ATOM 4149 O O . SER B 1 57 ? -20.94295 23.39160 -9.66714 1.000 25.75240 79 SER B O 1
ATOM 4152 N N . GLY B 1 58 ? -18.89525 23.48369 -10.57685 1.000 26.37488 80 GLY B N 1
ATOM 4153 C CA . GLY B 1 58 ? -18.37633 22.48172 -9.66922 1.000 23.52360 80 GLY B CA 1
ATOM 4154 C C . GLY B 1 58 ? -18.60291 21.06033 -10.13429 1.000 22.60469 80 GLY B C 1
ATOM 4155 O O . GLY B 1 58 ? -18.34558 20.11906 -9.37570 1.000 21.54782 80 GLY B O 1
ATOM 4156 N N . VAL B 1 59 ? -19.06454 20.86061 -11.36345 1.000 28.83039 81 VAL B N 1
ATOM 4157 C CA . VAL B 1 59 ? -19.27123 19.50200 -11.84578 1.000 23.48151 81 VAL B CA 1
ATOM 4158 C C . VAL B 1 59 ? -17.94471 18.94267 -12.33280 1.000 26.10800 81 VAL B C 1
ATOM 4159 O O . VAL B 1 59 ? -17.25964 19.55904 -13.15561 1.000 25.92861 81 VAL B O 1
ATOM 4163 N N . LEU B 1 60 ? -17.56328 17.79909 -11.77769 1.000 27.00540 82 LEU B N 1
ATOM 4164 C CA . LEU B 1 60 ? -16.41583 17.03706 -12.23492 1.000 26.13143 82 LEU B CA 1
ATOM 4165 C C . LEU B 1 60 ? -16.81390 16.14769 -13.42065 1.000 29.22166 82 LEU B C 1
ATOM 4166 O O . LEU B 1 60 ? -17.79837 15.40073 -13.34507 1.000 24.27515 82 LEU B O 1
ATOM 4171 N N . TYR B 1 61 ? -16.02956 16.21525 -14.49973 1.000 26.26766 83 TYR B N 1
ATOM 4172 C CA . TYR B 1 61 ? -16.22814 15.43500 -15.71936 1.000 32.89750 83 TYR B CA 1
ATOM 4173 C C . TYR B 1 61 ? -15.02328 14.54631 -16.01740 1.000 30.17547 83 TYR B C 1
ATOM 4174 O O . TYR B 1 61 ? -13.89222 14.82178 -15.60762 1.000 29.62424 83 TYR B O 1
ATOM 4183 N N . LEU B 1 62 ? -15.27164 13.49096 -16.78566 1.000 33.63832 84 LEU B N 1
ATOM 4184 C CA . LEU B 1 62 ? -14.18409 12.69403 -17.33722 1.000 37.72420 84 LEU B CA 1
ATOM 4185 C C . LEU B 1 62 ? -13.59858 13.40102 -18.54813 1.000 36.83836 84 LEU B C 1
ATOM 4186 O O . LEU B 1 62 ? -14.33970 13.82176 -19.44127 1.000 34.60604 84 LEU B O 1
ATOM 4191 N N . ASN B 1 63 ? -12.27045 13.56106 -18.55509 1.000 36.74656 85 ASN B N 1
ATOM 4192 C CA . ASN B 1 63 ? -11.53899 14.17737 -19.65520 1.000 45.37782 85 ASN B CA 1
ATOM 4193 C C . ASN B 1 63 ? -10.90317 13.14461 -20.58242 1.000 44.64954 85 ASN B C 1
ATOM 4194 O O . ASN B 1 63 ? -10.01735 13.49210 -21.37243 1.000 50.81313 85 ASN B O 1
ATOM 4199 N N . LYS B 1 64 ? -11.33036 11.88601 -20.49307 1.000 42.43031 86 LYS B N 1
ATOM 4200 C CA . LYS B 1 64 ? -10.72674 10.78060 -21.22684 1.000 41.28083 86 LYS B CA 1
ATOM 4201 C C . LYS B 1 64 ? -11.67382 9.59397 -21.17681 1.000 43.95427 86 LYS B C 1
ATOM 4202 O O . LYS B 1 64 ? -12.26098 9.31589 -20.13094 1.000 41.82992 86 LYS B O 1
ATOM 4208 N N . THR B 1 65 ? -11.81046 8.88785 -22.29275 1.000 37.43897 87 THR B N 1
ATOM 4209 C CA . THR B 1 65 ? -12.58953 7.65624 -22.29410 1.000 40.49993 87 THR B CA 1
ATOM 4210 C C . THR B 1 65 ? -11.72865 6.53141 -21.72514 1.000 35.18798 87 THR B C 1
ATOM 4211 O O . THR B 1 65 ? -10.63861 6.25945 -22.23543 1.000 43.96456 87 THR B O 1
ATOM 4215 N N . LEU B 1 66 ? -12.21131 5.87737 -20.67600 1.000 38.19358 88 LEU B N 1
ATOM 4216 C CA . LEU B 1 66 ? -11.39436 4.91164 -19.95254 1.000 35.83732 88 LEU B CA 1
ATOM 4217 C C . LEU B 1 66 ? -11.27779 3.60906 -20.73305 1.000 37.37547 88 LEU B C 1
ATOM 4218 O O . LEU B 1 66 ? -12.28840 2.99442 -21.08752 1.000 33.63616 88 LEU B O 1
ATOM 4223 N N . GLU B 1 67 ? -10.04490 3.19069 -21.00200 1.000 33.44844 89 GLU B N 1
ATOM 4224 C CA . GLU B 1 67 ? -9.77421 1.90977 -21.62972 1.000 34.58026 89 GLU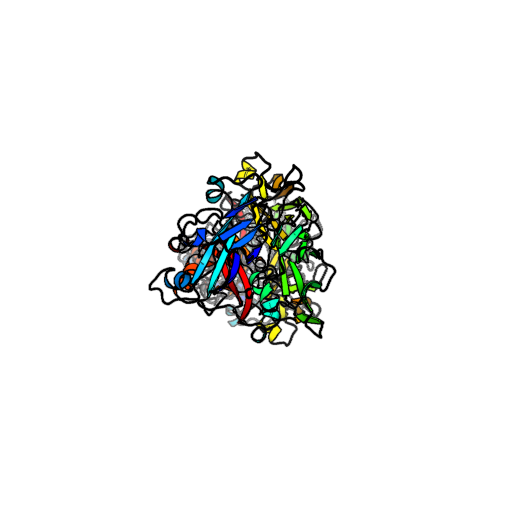 B CA 1
ATOM 4225 C C . GLU B 1 67 ? -9.18473 0.94488 -20.60686 1.000 35.65605 89 GLU B C 1
ATOM 4226 O O . GLU B 1 67 ? -8.72481 1.35199 -19.53637 1.000 35.09534 89 GLU B O 1
ATOM 4228 N N . TRP B 1 68 ? -9.22531 -0.35253 -20.94650 1.000 40.46981 90 TRP B N 1
ATOM 4229 C CA . TRP B 1 68 ? -8.63818 -1.38858 -20.09088 1.000 41.62675 90 TRP B CA 1
ATOM 4230 C C . TRP B 1 68 ? -7.17676 -1.09151 -19.76146 1.000 46.21896 90 TRP B C 1
ATOM 4231 O O . TRP B 1 68 ? -6.71209 -1.36028 -18.64679 1.000 38.24442 90 TRP B O 1
ATOM 4242 N N . SER B 1 69 ? -6.42648 -0.57420 -20.73382 1.000 38.77115 91 SER B N 1
ATOM 4243 C CA . SER B 1 69 ? -5.02985 -0.26181 -20.47430 1.000 47.24982 91 SER B CA 1
ATOM 4244 C C . SER B 1 69 ? -4.89179 0.80314 -19.39617 1.000 44.16558 91 SER B C 1
ATOM 4245 O O . SER B 1 69 ? -3.94328 0.76932 -18.60457 1.000 48.48548 91 SER B O 1
ATOM 4248 N N . ASP B 1 70 ? -5.81464 1.76002 -19.34704 1.000 37.41439 92 ASP B N 1
ATOM 4249 C CA . ASP B 1 70 ? -5.71199 2.78144 -18.32034 1.000 39.10060 92 ASP B CA 1
ATOM 4250 C C . ASP B 1 70 ? -5.73659 2.17434 -16.92453 1.000 41.89004 92 ASP B C 1
ATOM 4251 O O . ASP B 1 70 ? -5.12138 2.71981 -16.00088 1.000 41.50220 92 ASP B O 1
ATOM 4256 N N . PHE B 1 71 ? -6.42849 1.05204 -16.74376 1.000 38.11886 93 PHE B N 1
ATOM 4257 C CA . PHE B 1 71 ? -6.53438 0.49787 -15.40053 1.000 40.08371 93 PHE B CA 1
ATOM 4258 C C . PHE B 1 71 ? -5.27341 -0.27640 -15.04029 1.000 40.02568 93 PHE B C 1
ATOM 4259 O O . PHE B 1 71 ? -4.69195 -0.06504 -13.97286 1.000 35.18243 93 PHE B O 1
ATOM 4267 N N . SER B 1 72 ? -4.82641 -1.16488 -15.92932 1.000 37.89083 94 SER B N 1
ATOM 4268 C CA . SER B 1 72 ? -3.68960 -2.01591 -15.59813 1.000 41.74772 94 SER B CA 1
ATOM 4269 C C . SER B 1 72 ? -2.39202 -1.22322 -15.48007 1.000 51.09444 94 SER B C 1
ATOM 4270 O O . SER B 1 72 ? -1.47999 -1.63513 -14.75233 1.000 49.24065 94 SER B O 1
ATOM 4273 N N . SER B 1 73 ? -2.27566 -0.10106 -16.18593 1.000 46.91253 95 SER B N 1
ATOM 4274 C CA . SER B 1 73 ? -1.08994 0.73648 -16.06584 1.000 43.87268 95 SER B CA 1
ATOM 4275 C C . SER B 1 73 ? -1.14981 1.67454 -14.87323 1.000 45.25077 95 SER B C 1
ATOM 4276 O O . SER B 1 73 ? -0.17288 2.36964 -14.60526 1.000 42.58093 95 SER B O 1
ATOM 4279 N N . LEU B 1 74 ? -2.26493 1.75533 -14.16652 1.000 44.72437 96 LEU B N 1
ATOM 4280 C CA . LEU B 1 74 ? -2.30469 2.61796 -12.99546 1.000 48.97043 96 LEU B CA 1
ATOM 4281 C C . LEU B 1 74 ? -1.62570 1.87601 -11.85231 1.000 43.87752 96 LEU B C 1
ATOM 4282 O O . LEU B 1 74 ? -2.14799 0.87467 -11.35181 1.000 40.81276 96 LEU B O 1
ATOM 4287 N N . ARG B 1 75 ? -0.44896 2.34136 -11.45600 1.000 40.13486 97 ARG B N 1
ATOM 4288 C CA . ARG B 1 75 ? 0.32876 1.67378 -10.41519 1.000 47.89400 97 ARG B CA 1
ATOM 4289 C C . ARG B 1 75 ? 0.50653 0.18328 -10.73817 1.000 47.73952 97 ARG B C 1
ATOM 4290 O O . ARG B 1 75 ? 0.02351 -0.70648 -10.03777 1.000 41.46624 97 ARG B O 1
ATOM 4298 N N . SER B 1 76 ? 1.22067 -0.05623 -11.83804 1.000 48.47859 98 SER B N 1
ATOM 4299 C CA . SER B 1 76 ? 1.39656 -1.40693 -12.36129 1.000 52.84339 98 SER B CA 1
ATOM 4300 C C . SER B 1 76 ? 2.10890 -2.30423 -11.35079 1.000 48.20650 98 SER B C 1
ATOM 4301 O O . SER B 1 76 ? 3.09490 -1.90892 -10.72084 1.000 48.37140 98 SER B O 1
ATOM 4304 N N . GLY B 1 77 ? 1.60657 -3.53134 -11.21258 1.000 50.04074 99 GLY B N 1
ATOM 4305 C CA . GLY B 1 77 ? 2.14210 -4.49960 -10.28328 1.000 49.12193 99 GLY B CA 1
ATOM 4306 C C . GLY B 1 77 ? 1.35357 -4.64036 -8.99661 1.000 49.48707 99 GLY B C 1
ATOM 4307 O O . GLY B 1 77 ? 1.50248 -5.66061 -8.30507 1.000 46.79465 99 GLY B O 1
ATOM 4308 N N . SER B 1 78 ? 0.52201 -3.64554 -8.66070 1.000 45.72654 100 SER B N 1
ATOM 4309 C CA . SER B 1 78 ? -0.33893 -3.73165 -7.49339 1.000 41.78082 100 SER B CA 1
ATOM 4310 C C . SER B 1 78 ? -1.50743 -4.63986 -7.82898 1.000 49.11211 100 SER B C 1
ATOM 4311 O O . SER B 1 78 ? -2.04931 -4.59837 -8.93838 1.000 58.63504 100 SER B O 1
ATOM 4314 N N . VAL B 1 79 ? -1.86526 -5.50495 -6.87705 1.000 56.11874 101 VAL B N 1
ATOM 4315 C CA . VAL B 1 79 ? -2.93141 -6.47227 -7.10694 1.000 49.71279 101 VAL B CA 1
ATOM 4316 C C . VAL B 1 79 ? -4.28403 -5.93912 -6.67230 1.000 46.53548 101 VAL B C 1
ATOM 4317 O O . VAL B 1 79 ? -5.29087 -6.65004 -6.80140 1.000 56.23121 101 VAL B O 1
ATOM 4321 N N . ARG B 1 80 ? -4.34251 -4.70964 -6.16696 1.000 44.28596 102 ARG B N 1
ATOM 4322 C CA . ARG B 1 80 ? -5.60063 -4.14064 -5.70312 1.000 47.47791 102 ARG B CA 1
ATOM 4323 C C . ARG B 1 80 ? -6.55496 -3.90395 -6.86883 1.000 51.95972 102 ARG B C 1
ATOM 4324 O O . ARG B 1 80 ? -6.13432 -3.66233 -8.00725 1.000 49.98348 102 ARG B O 1
ATOM 4328 N N . SER B 1 81 ? -7.86426 -3.98740 -6.56798 1.000 47.70441 103 SER B N 1
ATOM 4329 C CA . SER B 1 81 ? -8.93321 -3.77438 -7.54172 1.000 45.92604 103 SER B CA 1
ATOM 4330 C C . SER B 1 81 ? -10.29726 -3.78160 -6.85850 1.000 46.49815 103 SER B C 1
ATOM 4331 O O . SER B 1 81 ? -10.70588 -4.81913 -6.32119 1.000 48.29136 103 SER B O 1
ATOM 4334 N N . PRO B 1 82 ? -11.05087 -2.66533 -6.88195 1.000 35.34516 104 PRO B N 1
ATOM 4335 C CA . PRO B 1 82 ? -10.74846 -1.43524 -7.62260 1.000 37.00042 104 PRO B CA 1
ATOM 4336 C C . PRO B 1 82 ? -9.48104 -0.73877 -7.15712 1.000 36.57400 104 PRO B C 1
ATOM 4337 O O . PRO B 1 82 ? -8.87104 -1.13674 -6.16146 1.000 35.96075 104 PRO B O 1
ATOM 4341 N N . LYS B 1 83 ? -9.09655 0.30276 -7.88685 1.000 31.90293 105 LYS B N 1
ATOM 4342 C CA . LYS B 1 83 ? -7.95431 1.13312 -7.53795 1.000 34.54266 105 LYS B CA 1
ATOM 4343 C C . LYS B 1 83 ? -8.47166 2.52674 -7.20927 1.000 32.63136 105 LYS B C 1
ATOM 4344 O O . LYS B 1 83 ? -9.12846 3.15989 -8.04008 1.000 25.75431 105 LYS B O 1
ATOM 4350 N N . ASP B 1 84 ? -8.19013 2.99195 -5.99552 1.000 34.13948 106 ASP B N 1
ATOM 4351 C CA . ASP B 1 84 ? -8.72815 4.26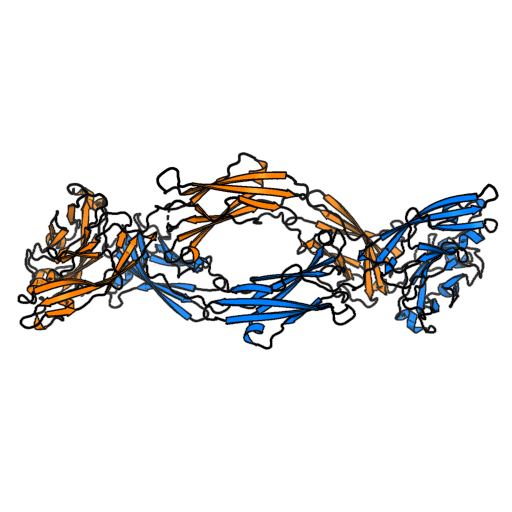119 -5.52788 1.000 32.36671 106 ASP B CA 1
ATOM 4352 C C . ASP B 1 84 ? -7.90549 5.41870 -6.06590 1.000 27.30815 106 ASP B C 1
ATOM 4353 O O . ASP B 1 84 ? -6.68075 5.40343 -5.97374 1.000 33.59160 106 ASP B O 1
ATOM 4358 N N . LEU B 1 85 ? -8.58415 6.40782 -6.64585 1.000 27.15391 107 LEU B N 1
ATOM 4359 C CA . LEU B 1 85 ? -7.96996 7.63259 -7.14427 1.000 31.68219 107 LEU B CA 1
ATOM 4360 C C . LEU B 1 85 ? -8.36072 8.78389 -6.22832 1.000 32.76634 107 LEU B C 1
ATOM 4361 O O . LEU B 1 85 ? -9.55291 8.99043 -5.97178 1.000 34.49054 107 LEU B O 1
ATOM 4366 N N . THR B 1 86 ? -7.37571 9.53112 -5.73306 1.000 26.21630 108 THR B N 1
ATOM 4367 C CA . THR B 1 86 ? -7.66056 10.67629 -4.87388 1.000 33.18056 108 THR B CA 1
ATOM 4368 C C . THR B 1 86 ? -7.39412 11.96995 -5.62818 1.000 39.94415 108 THR B C 1
ATOM 4369 O O . THR B 1 86 ? -6.25486 12.24273 -6.02587 1.000 35.86940 108 THR B O 1
ATOM 4373 N N . LEU B 1 87 ? -8.44293 12.76034 -5.81362 1.000 29.05471 109 LEU B N 1
ATOM 4374 C CA . LEU B 1 87 ? -8.35236 14.06153 -6.44144 1.000 29.72271 109 LEU B CA 1
ATOM 4375 C C . LEU B 1 87 ? -8.62051 15.13217 -5.39426 1.000 35.94154 109 LEU B C 1
ATOM 4376 O O . LEU B 1 87 ? -9.39292 14.92690 -4.45020 1.000 30.34237 109 LEU B O 1
ATOM 4381 N N . LYS B 1 88 ? -7.96742 16.27325 -5.55762 1.000 32.96587 110 LYS B N 1
ATOM 4382 C CA . LYS B 1 88 ? -8.17200 17.40863 -4.67322 1.000 30.64258 110 LYS B CA 1
ATOM 4383 C C . LYS B 1 88 ? -8.84929 18.51814 -5.46441 1.000 30.01808 110 LYS B C 1
ATOM 4384 O O . LYS B 1 88 ? -8.37917 18.88261 -6.54540 1.000 28.07201 110 LYS B O 1
ATOM 4390 N N . VAL B 1 89 ? -9.97559 19.01124 -4.95261 1.000 30.52703 111 VAL B N 1
ATOM 4391 C CA . VAL B 1 89 ? -10.72390 20.11086 -5.56042 1.000 25.66671 111 VAL B CA 1
ATOM 4392 C C . VAL B 1 89 ? -10.62313 21.32061 -4.63753 1.000 27.02401 111 VAL B C 1
ATOM 4393 O O . VAL B 1 89 ? -10.87378 21.21061 -3.42930 1.000 25.44905 111 VAL B O 1
ATOM 4397 N N . GLY B 1 90 ? -10.24518 22.46818 -5.20588 1.000 30.81992 112 GLY B N 1
ATOM 4398 C CA . GLY B 1 90 ? -10.20246 23.71786 -4.47437 1.000 29.39321 112 GLY B CA 1
ATOM 4399 C C . GLY B 1 90 ? -11.25562 24.72310 -4.90312 1.000 28.24151 112 GLY B C 1
ATOM 4400 O O . GLY B 1 90 ? -11.78136 24.63693 -6.01478 1.000 28.16971 112 GLY B O 1
ATOM 4401 N N . VAL B 1 91 ? -11.57317 25.67951 -4.03169 1.000 28.39180 113 VAL B N 1
ATOM 4402 C CA . VAL B 1 91 ? -12.53385 26.73436 -4.32387 1.000 28.56975 113 VAL B CA 1
ATOM 4403 C C . VAL B 1 91 ? -11.94652 28.08301 -3.92180 1.000 35.18379 113 VAL B C 1
ATOM 4404 O O . VAL B 1 91 ? -11.13588 28.18355 -2.99459 1.000 36.26222 113 VAL B O 1
ATOM 4408 N N . SER B 1 92 ? -12.33895 29.12403 -4.65507 1.000 35.41380 114 SER B N 1
ATOM 4409 C CA . SER B 1 92 ? -11.90733 30.48705 -4.38996 1.000 35.60865 114 SER B CA 1
ATOM 4410 C C . SER B 1 92 ? -13.08061 31.43385 -4.59864 1.000 40.64055 114 SER B C 1
ATOM 4411 O O . SER B 1 92 ? -14.00586 31.14345 -5.36753 1.000 35.43888 114 SER B O 1
ATOM 4414 N N . SER B 1 93 ? -13.03023 32.56970 -3.88745 1.000 38.95495 115 SER B N 1
ATOM 4415 C CA . SER B 1 93 ? -13.99212 33.65648 -4.04657 1.000 39.47934 115 SER B CA 1
ATOM 4416 C C . SER B 1 93 ? -13.67950 34.56276 -5.22251 1.000 38.60096 115 SER B C 1
ATOM 4417 O O . SER B 1 93 ? -14.55046 35.33899 -5.62599 1.000 43.57493 115 SER B O 1
ATOM 4420 N N . THR B 1 94 ? -12.45505 34.51061 -5.74123 1.000 38.62342 116 THR B N 1
ATOM 4421 C CA . THR B 1 94 ? -12.02774 35.27156 -6.90545 1.000 40.92865 116 THR B CA 1
ATOM 4422 C C . THR B 1 94 ? -11.49096 34.30921 -7.95565 1.000 40.86391 116 THR B C 1
ATOM 4423 O O . THR B 1 94 ? -11.32560 33.12124 -7.66200 1.000 39.14605 116 THR B O 1
ATOM 4427 N N . PRO B 1 95 ? -11.17878 34.78206 -9.16538 1.000 49.50751 117 PRO B N 1
ATOM 4428 C CA . PRO B 1 95 ? -10.74219 33.87607 -10.24070 1.000 42.97758 117 PRO B CA 1
ATOM 4429 C C . PRO B 1 95 ? -9.56140 33.03157 -9.80357 1.000 47.35171 117 PRO B C 1
ATOM 4430 O O . PRO B 1 95 ? -8.54672 33.56122 -9.32874 1.000 55.04789 117 PRO B O 1
ATOM 4434 N N . PRO B 1 96 ? -9.65086 31.71115 -9.95588 1.000 50.09824 118 PRO B N 1
ATOM 4435 C CA . PRO B 1 96 ? -8.60455 30.83767 -9.41389 1.000 44.90801 118 PRO B CA 1
ATOM 4436 C C . PRO B 1 96 ? -7.23445 31.16862 -9.98296 1.000 49.84364 118 PRO B C 1
ATOM 4437 O O . PRO B 1 96 ? -7.10055 31.58399 -11.13179 1.000 57.17997 118 PRO B O 1
ATOM 4441 N N . MET B 1 97 ? -6.21181 30.99464 -9.14910 1.000 55.72102 119 MET B N 1
ATOM 4442 C CA . MET B 1 97 ? -4.81693 31.06545 -9.56588 1.000 49.26170 119 MET B CA 1
ATOM 4443 C C . MET B 1 97 ? -4.08265 29.82030 -9.07081 1.000 52.69255 119 MET B C 1
ATOM 4444 O O . MET B 1 97 ? -4.52182 29.14883 -8.13203 1.000 45.43319 119 MET B O 1
ATOM 4447 N N . LYS B 1 98 ? -2.96026 29.49959 -9.72341 1.000 55.31487 120 LYS B N 1
ATOM 4448 C CA . LYS B 1 98 ? -2.25838 28.25934 -9.39623 1.000 54.72769 120 LYS B CA 1
ATOM 4449 C C . LYS B 1 98 ? -1.90877 28.20041 -7.91877 1.000 48.51599 120 LYS B C 1
ATOM 4450 O O . LYS B 1 98 ? -2.04135 27.14884 -7.28088 1.000 47.09981 120 LYS B O 1
ATOM 4452 N N . VAL B 1 99 ? -1.45944 29.32571 -7.35382 1.000 54.39869 121 VAL B N 1
ATOM 4453 C CA . VAL B 1 99 ? -1.01895 29.33568 -5.96394 1.000 51.95221 121 VAL B CA 1
ATOM 4454 C C . VAL B 1 99 ? -2.13335 28.91397 -5.01352 1.000 52.51963 121 VAL B C 1
ATOM 4455 O O . VAL B 1 99 ? -1.86200 28.50332 -3.87939 1.000 51.49190 121 VAL B O 1
ATOM 4459 N N . MET B 1 100 ? -3.38983 28.99837 -5.45067 1.000 52.70288 122 MET B N 1
ATOM 4460 C CA . MET B 1 100 ? -4.50103 28.73890 -4.54825 1.000 46.32785 122 MET B CA 1
ATOM 4461 C C . MET B 1 100 ? -4.58355 27.27646 -4.13652 1.000 49.32035 122 MET B C 1
ATOM 4462 O O . MET B 1 100 ? -5.17695 26.96736 -3.09367 1.000 40.45242 122 MET B O 1
ATOM 4467 N N . CYS B 1 101 ? -3.99754 26.37205 -4.92354 1.000 47.36435 123 CYS B N 1
ATOM 4468 C CA . CYS B 1 101 ? -4.03181 24.96222 -4.55505 1.000 51.26628 123 CYS B CA 1
ATOM 4469 C C . CYS B 1 101 ? -3.21259 24.70013 -3.30286 1.000 49.62757 123 CYS B C 1
ATOM 4470 O O . CYS B 1 101 ? -3.52558 23.77958 -2.53477 1.000 47.22212 123 CYS B O 1
ATOM 4473 N N . THR B 1 102 ? -2.18534 25.51582 -3.06743 1.000 47.96618 124 THR B N 1
ATOM 4474 C CA . THR B 1 102 ? -1.32239 25.35845 -1.90420 1.000 53.43453 124 THR B CA 1
ATOM 4475 C C . THR B 1 102 ? -1.85460 26.02716 -0.63946 1.000 50.41790 124 THR B C 1
ATOM 4476 O O . THR B 1 102 ? -1.46669 25.61998 0.46468 1.000 54.18254 124 THR B O 1
ATOM 4480 N N . ILE B 1 103 ? -2.71916 27.03813 -0.75936 1.000 45.48235 125 ILE B N 1
ATOM 4481 C CA . ILE B 1 103 ? -3.05068 27.89334 0.37259 1.000 44.93259 125 ILE B CA 1
ATOM 4482 C C . ILE B 1 103 ? -4.54468 28.03195 0.61730 1.000 50.31054 125 ILE B C 1
ATOM 4483 O O . ILE B 1 103 ? -4.93545 28.67214 1.59210 1.000 51.24023 125 ILE B O 1
ATOM 4488 N N . LEU B 1 104 ? -5.40449 27.44979 -0.22993 1.000 44.04259 126 LEU B N 1
ATOM 4489 C CA . LEU B 1 104 ? -6.82604 27.50046 0.08906 1.000 41.93950 126 LEU B CA 1
ATOM 4490 C C . LEU B 1 104 ? -7.35377 26.10657 0.40716 1.000 41.13334 126 LEU B C 1
ATOM 4491 O O . LEU B 1 104 ? -6.89218 25.11428 -0.16514 1.000 38.16391 126 LEU B O 1
ATOM 4496 N N . PRO B 1 105 ? -8.31756 26.00799 1.32184 1.000 42.70188 127 PRO B N 1
ATOM 4497 C CA . PRO B 1 105 ? -8.87151 24.70152 1.68855 1.000 33.70709 127 PRO B CA 1
ATOM 4498 C C . PRO B 1 105 ? -9.32179 23.90400 0.47074 1.000 30.17619 127 PRO B C 1
ATOM 4499 O O . PRO B 1 105 ? -9.69482 24.46231 -0.56469 1.000 30.61218 127 PRO B O 1
ATOM 4503 N N . THR B 1 106 ? -9.24472 22.58138 0.60919 1.000 27.41566 128 THR B N 1
ATOM 4504 C CA . THR B 1 106 ? -9.58135 21.62834 -0.43790 1.000 26.51700 128 THR B CA 1
ATOM 4505 C C . THR B 1 106 ? -10.46535 20.53787 0.13694 1.000 30.07373 128 THR B C 1
ATOM 4506 O O . THR B 1 106 ? -10.46047 20.29174 1.34655 1.000 30.24709 128 THR B O 1
ATOM 4510 N N . VAL B 1 107 ? -11.26114 19.91815 -0.74914 1.000 26.17488 129 VAL B N 1
ATOM 4511 C CA . VAL B 1 107 ? -11.98269 18.68356 -0.46203 1.000 27.54986 129 VAL B CA 1
ATOM 4512 C C . VAL B 1 107 ? -11.33126 17.56870 -1.26737 1.000 23.48603 129 VAL B C 1
ATOM 4513 O O . VAL B 1 107 ? -10.72517 17.79916 -2.31846 1.000 29.26618 129 VAL B O 1
ATOM 4517 N N . GLU B 1 108 ? -11.46795 16.35155 -0.77376 1.000 30.93663 130 GLU B N 1
ATOM 4518 C CA . GLU B 1 108 ? -10.93431 15.17519 -1.44022 1.000 30.69086 130 GLU B CA 1
ATOM 4519 C C . GLU B 1 108 ? -12.04024 14.48009 -2.22285 1.000 24.05234 130 GLU B C 1
ATOM 4520 O O . GLU B 1 108 ? -13.15900 14.32245 -1.72678 1.000 29.64121 130 GLU B O 1
ATOM 4526 N N . VAL B 1 109 ? -11.73202 14.07581 -3.44412 1.000 26.17399 131 VAL B N 1
ATOM 4527 C CA . VAL B 1 109 ? -12.62643 13.24978 -4.23517 1.000 25.39912 131 VAL B CA 1
ATOM 4528 C C . VAL B 1 109 ? -11.92452 11.91243 -4.41326 1.000 27.02548 131 VAL B C 1
ATOM 4529 O O . VAL B 1 109 ? -10.81607 11.84249 -4.95408 1.000 23.07078 131 VAL B O 1
ATOM 4533 N N . LYS B 1 110 ? -12.52317 10.85937 -3.88708 1.000 24.33059 132 LYS B N 1
ATOM 4534 C CA . LYS B 1 110 ? -11.93962 9.52882 -3.95732 1.000 23.11684 132 LYS B CA 1
ATOM 4535 C C . LYS B 1 110 ? -12.75145 8.74853 -4.98107 1.000 26.47759 132 LYS B C 1
ATOM 4536 O O . LYS B 1 110 ? -13.93856 8.48063 -4.77203 1.000 27.75849 132 LYS B O 1
ATOM 4540 N N . LEU B 1 111 ? -12.13639 8.45482 -6.12050 1.000 28.58214 133 LEU B N 1
ATOM 4541 C CA . LEU B 1 111 ? -12.78376 7.67921 -7.16972 1.000 25.99688 133 LEU B CA 1
ATOM 4542 C C . LEU B 1 111 ? -12.26678 6.25027 -7.11289 1.000 24.51053 133 LEU B C 1
ATOM 4543 O O . LEU B 1 111 ? -11.05863 6.03262 -7.02337 1.000 24.74719 133 LEU B O 1
ATOM 4548 N N . SER B 1 112 ? -13.18767 5.28288 -7.11200 1.000 25.61829 134 SER B N 1
ATOM 4549 C CA . SER B 1 112 ? -12.83817 3.86985 -7.24296 1.000 26.89991 134 SER B CA 1
ATOM 4550 C C . SER B 1 112 ? -12.89683 3.47808 -8.72164 1.000 22.82727 134 SER B C 1
ATOM 4551 O O . SER B 1 112 ? -13.97980 3.43997 -9.31388 1.000 25.47421 134 SER B O 1
ATOM 4554 N N . PHE B 1 113 ? -11.73817 3.17863 -9.30939 1.000 22.83651 135 PHE B N 1
ATOM 4555 C CA . PHE B 1 113 ? -11.64774 2.79091 -10.71787 1.000 23.61042 135 PHE B CA 1
ATOM 4556 C C . PHE B 1 113 ? -11.86365 1.28342 -10.74946 1.000 23.81672 135 PHE B C 1
ATOM 4557 O O . PHE B 1 113 ? -11.01101 0.50977 -10.30680 1.000 24.79738 135 PHE B O 1
ATOM 4565 N N . ILE B 1 114 ? -13.04137 0.86980 -11.20846 1.000 22.99342 136 ILE B N 1
ATOM 4566 C CA . ILE B 1 114 ? -13.40645 -0.54310 -11.26946 1.000 23.19766 136 ILE B CA 1
ATOM 4567 C C . ILE B 1 114 ? -12.89611 -1.13015 -12.58289 1.000 24.54374 136 ILE B C 1
ATOM 4568 O O . ILE B 1 114 ? -12.98189 -0.49879 -13.64257 1.000 24.79954 136 ILE B O 1
ATOM 4573 N N . ASN B 1 115 ? -12.28557 -2.30716 -12.50374 1.000 25.63296 137 ASN B N 1
ATOM 4574 C CA . ASN B 1 115 ? -11.71259 -2.94496 -13.68909 1.000 32.66594 137 ASN B CA 1
ATOM 4575 C C . ASN B 1 115 ? -12.79463 -3.73971 -14.42312 1.000 26.88571 137 ASN B C 1
ATOM 4576 O O . ASN B 1 115 ? -12.72267 -4.95380 -14.58918 1.000 28.20522 137 ASN B O 1
ATOM 4581 N N . ASP B 1 116 ? -13.81827 -3.01916 -14.85766 1.000 25.82408 138 ASP B N 1
ATOM 4582 C CA . ASP B 1 116 ? -14.96879 -3.63644 -15.49403 1.000 26.45614 138 ASP B CA 1
ATOM 4583 C C . ASP B 1 116 ? -15.74819 -2.52723 -16.18064 1.000 28.72826 138 ASP B C 1
ATOM 4584 O O . ASP B 1 116 ? -15.51245 -1.33824 -15.93611 1.000 26.58219 138 ASP B O 1
ATOM 4589 N N . THR B 1 117 ? -16.65063 -2.92555 -17.07501 1.000 27.45851 139 THR B N 1
ATOM 4590 C CA . THR B 1 117 ? -17.62391 -1.99036 -17.61937 1.000 24.42996 139 THR B CA 1
ATOM 4591 C C . THR B 1 117 ? -18.77652 -1.79119 -16.64276 1.000 22.90331 139 THR B C 1
ATOM 4592 O O . THR B 1 117 ? -18.97942 -2.57639 -15.72029 1.000 22.45134 139 THR B O 1
ATOM 4596 N N . ALA B 1 118 ? -19.53889 -0.72500 -16.86814 1.000 22.30315 140 ALA B N 1
ATOM 4597 C CA . ALA B 1 118 ? -20.70348 -0.43016 -16.06017 1.000 21.06374 140 ALA B CA 1
ATOM 4598 C C . ALA B 1 118 ? -21.71293 -1.58846 -16.08605 1.000 21.08799 140 ALA B C 1
ATOM 4599 O O . ALA B 1 118 ? -21.77756 -2.35062 -17.05098 1.000 22.06923 140 ALA B O 1
ATOM 4601 N N . PRO B 1 119 ? -22.51243 -1.74311 -15.02324 1.000 20.17000 141 PRO B N 1
ATOM 4602 C CA . PRO B 1 119 ? -23.54891 -2.78468 -15.03334 1.000 20.34933 141 PRO B CA 1
ATOM 4603 C C . PRO B 1 119 ? -24.65257 -2.42274 -16.01499 1.000 20.63613 141 PRO B C 1
ATOM 4604 O O . PRO B 1 119 ? -24.88944 -1.24927 -16.30216 1.000 20.36394 141 PRO B O 1
ATOM 4608 N N . SER B 1 120 ? -25.31175 -3.44829 -16.54784 1.000 21.37325 142 SER B N 1
ATOM 4609 C CA . SER B 1 120 ? -26.51595 -3.24717 -17.34107 1.000 21.79246 142 SER B CA 1
ATOM 4610 C C . SER B 1 120 ? -27.68547 -2.87357 -16.44557 1.000 21.30392 142 SER B C 1
ATOM 4611 O O . SER B 1 120 ? -27.70038 -3.17923 -15.24279 1.000 20.34110 142 SER B O 1
ATOM 4614 N N . CYS B 1 121 ? -28.70458 -2.25225 -17.06111 1.000 21.30685 143 CYS B N 1
ATOM 4615 C CA . CYS B 1 121 ? -29.83924 -1.76132 -16.27659 1.000 26.50839 143 CYS B CA 1
ATOM 4616 C C . CYS B 1 121 ? -30.47366 -2.86976 -15.44412 1.000 21.90941 143 CYS B C 1
ATOM 4617 O O . CYS B 1 121 ? -30.79030 -2.66181 -14.26610 1.000 29.01933 143 CYS B O 1
ATOM 4620 N N . GLY B 1 122 ? -30.62676 -4.06292 -16.02034 1.000 21.75519 144 GLY B N 1
ATOM 4621 C CA . GLY B 1 122 ? -31.25963 -5.17148 -15.32352 1.000 24.81785 144 GLY B CA 1
ATOM 4622 C C . GLY B 1 122 ? -30.49647 -5.69693 -14.12671 1.000 29.09182 144 GLY B C 1
ATOM 4623 O O . GLY B 1 122 ? -31.04444 -6.52664 -13.39444 1.000 29.73806 144 GLY B O 1
ATOM 4624 N N . GLN B 1 123 ? -29.25801 -5.24728 -13.90813 1.000 25.71838 145 GLN B N 1
ATOM 4625 C CA . GLN B 1 123 ? -28.44457 -5.75919 -12.80830 1.000 24.42777 145 GLN B CA 1
ATOM 4626 C C . GLN B 1 123 ? -28.54788 -4.94396 -11.52661 1.000 28.77179 145 GLN B C 1
ATOM 4627 O O . GLN B 1 123 ? -28.23764 -5.46709 -10.45364 1.000 25.32637 145 GLN B O 1
ATOM 4633 N N . VAL B 1 124 ? -28.94939 -3.68790 -11.60521 1.000 23.30143 146 VAL B N 1
ATOM 4634 C CA . VAL B 1 124 ? -28.85262 -2.76104 -10.48259 1.000 23.98959 146 VAL B CA 1
ATOM 4635 C C . VAL B 1 124 ? -30.19597 -2.64186 -9.79349 1.000 23.79209 146 VAL B C 1
ATOM 4636 O O . VAL B 1 124 ? -31.24376 -2.66042 -10.44302 1.000 23.45047 146 VAL B O 1
ATOM 4640 N N . GLU B 1 125 ? -30.16189 -2.49341 -8.47465 1.000 27.19127 147 GLU B N 1
ATOM 4641 C CA . GLU B 1 125 ? -31.34042 -2.08777 -7.72827 1.000 17.59902 147 GLU B CA 1
ATOM 4642 C C . GLU B 1 125 ? -31.58294 -0.59632 -7.95112 1.000 19.80067 147 GLU B C 1
ATOM 4643 O O . GLU B 1 125 ? -30.66021 0.16830 -8.26173 1.000 17.02109 147 GLU B O 1
ATOM 4649 N N . LEU B 1 126 ? -32.84087 -0.17816 -7.79326 1.000 17.31287 148 LEU B N 1
ATOM 4650 C CA . LEU B 1 126 ? -33.15477 1.23890 -7.96246 1.000 19.77562 148 LEU B CA 1
ATOM 4651 C C . LEU B 1 126 ? -32.33066 2.12812 -7.03346 1.000 19.77027 148 LEU B C 1
ATOM 4652 O O . LEU B 1 126 ? -32.05989 3.28587 -7.36789 1.000 18.98475 148 LEU B O 1
ATOM 4657 N N . SER B 1 127 ? -31.93189 1.62405 -5.86017 1.000 18.39003 149 SER B N 1
ATOM 4658 C CA . SER B 1 127 ? -31.21518 2.49340 -4.93252 1.000 22.46795 149 SER B CA 1
ATOM 4659 C C . SER B 1 127 ? -29.81750 2.83101 -5.45176 1.000 21.13760 149 SER B C 1
ATOM 4660 O O . SER B 1 127 ? -29.30561 3.92273 -5.17194 1.000 19.88728 149 SER B O 1
ATOM 4663 N N . THR B 1 128 ? -29.18626 1.93231 -6.21446 1.000 17.11142 150 THR B N 1
ATOM 4664 C CA . THR B 1 128 ? -27.88625 2.27712 -6.78873 1.000 26.74733 150 THR B CA 1
ATOM 4665 C C . THR B 1 128 ? -28.02957 3.27515 -7.94005 1.000 19.06195 150 THR B C 1
ATOM 4666 O O . THR B 1 128 ? -27.09932 4.03754 -8.20763 1.000 24.51625 150 THR B O 1
ATOM 4670 N N . LEU B 1 129 ? -29.17266 3.27323 -8.63482 1.000 16.88098 151 LEU B N 1
ATOM 4671 C CA . LEU B 1 129 ? -29.47835 4.32476 -9.60613 1.000 22.59930 151 LEU B CA 1
ATOM 4672 C C . LEU B 1 129 ? -29.62160 5.69762 -8.95327 1.000 24.87239 151 LEU B C 1
ATOM 4673 O O . LEU B 1 129 ? -29.25032 6.71810 -9.54840 1.000 20.19893 151 LEU B O 1
ATOM 4678 N N . CYS B 1 130 ? -30.16804 5.74156 -7.74674 1.000 18.11629 152 CYS B N 1
ATOM 4679 C CA . CYS B 1 130 ? -30.60629 6.96882 -7.10898 1.000 14.72606 152 CYS B CA 1
ATOM 4680 C C . CYS B 1 130 ? -29.53528 7.64444 -6.25596 1.000 22.98206 152 CYS B C 1
ATOM 4681 O O . CYS B 1 130 ? -29.43770 8.87611 -6.28011 1.000 16.99933 152 CYS B O 1
ATOM 4684 N N . PHE B 1 131 ? -28.73179 6.86681 -5.51708 1.000 17.59540 153 PHE B N 1
ATOM 4685 C CA . PHE B 1 131 ? -27.89619 7.32867 -4.41903 1.000 17.12379 153 PHE B CA 1
ATOM 4686 C C . PHE B 1 131 ? -26.47716 6.81166 -4.54192 1.000 26.96181 153 PHE B C 1
ATOM 4687 O O . PHE B 1 131 ? -26.24669 5.72047 -5.07211 1.000 22.59412 153 PHE B O 1
ATOM 4695 N N . PRO B 1 132 ? -25.50612 7.53951 -3.98855 1.000 30.43844 154 PRO B N 1
ATOM 4696 C CA . PRO B 1 132 ? -24.15956 6.98438 -3.82907 1.000 27.67059 154 PRO B CA 1
ATOM 4697 C C . PRO B 1 132 ? -24.14867 5.90683 -2.75951 1.000 30.82110 154 PRO B C 1
ATOM 4698 O O . PRO B 1 132 ? -25.01271 5.84817 -1.88152 1.000 37.57506 154 PRO B O 1
ATOM 4702 N N . GLU B 1 133 ? -23.16763 5.01501 -2.86562 1.000 50.13012 155 GLU B N 1
ATOM 4703 C CA . GLU B 1 133 ? -23.12211 3.88892 -1.94139 1.000 54.12348 155 GLU B CA 1
ATOM 4704 C C . GLU B 1 133 ? -22.86320 4.37856 -0.52376 1.000 52.79967 155 GLU B C 1
ATOM 4705 O O . GLU B 1 133 ? -23.60668 4.04862 0.41138 1.000 53.87883 155 GLU B O 1
ATOM 4707 N N . LYS B 1 134 ? -21.82658 5.19486 -0.35449 1.000 46.56828 156 LYS B N 1
ATOM 4708 C CA . LYS B 1 134 ? -21.46071 5.71558 0.95648 1.000 49.28795 156 LYS B CA 1
ATOM 4709 C C . LYS B 1 134 ? -22.41347 6.83233 1.36049 1.000 52.25517 156 LYS B C 1
ATOM 4710 O O . LYS B 1 134 ? -22.69143 7.74042 0.56501 1.000 54.50770 156 LYS B O 1
ATOM 4713 N N . ILE B 1 135 ? -22.92950 6.75218 2.58709 1.000 45.14377 157 ILE B N 1
ATOM 4714 C CA . ILE B 1 135 ? -23.75800 7.80717 3.16709 1.000 49.68268 157 ILE B CA 1
ATOM 4715 C C . ILE B 1 135 ? -22.84478 8.87119 3.76373 1.000 59.10978 157 ILE B C 1
ATOM 4716 O O . ILE B 1 135 ? -21.90489 8.55538 4.50479 1.000 70.62943 157 ILE B O 1
ATOM 4718 N N . SER B 1 136 ? -23.11915 10.13102 3.44635 1.000 42.92067 158 SER B N 1
ATOM 4719 C CA . SER B 1 136 ? -22.31329 11.26105 3.89837 1.000 47.62144 158 SER B CA 1
ATOM 4720 C C . SER B 1 136 ? -23.23188 12.26256 4.59052 1.000 45.46986 158 SER B C 1
ATOM 4721 O O . SER B 1 136 ? -24.23502 12.68788 4.01011 1.000 35.03829 158 SER B O 1
ATOM 4724 N N . ASN B 1 137 ? -22.90806 12.62424 5.82584 1.000 37.33830 159 ASN B N 1
ATOM 4725 C CA . ASN B 1 137 ? -23.78711 13.51980 6.56530 1.000 35.70690 159 ASN B CA 1
ATOM 4726 C C . ASN B 1 137 ? -23.18485 14.92106 6.55977 1.000 21.72658 159 ASN B C 1
ATOM 4727 O O . ASN B 1 137 ? -22.15205 15.14958 7.20562 1.000 29.89714 159 ASN B O 1
ATOM 4732 N N . PRO B 1 138 ? -23.74348 15.86107 5.82749 1.000 25.42800 160 PRO B N 1
ATOM 4733 C CA . PRO B 1 138 ? -23.05558 17.13220 5.61008 1.000 32.02410 160 PRO B CA 1
ATOM 4734 C C . PRO B 1 138 ? -23.21052 18.04773 6.81818 1.000 23.28601 160 PRO B C 1
ATOM 4735 O O . PRO B 1 138 ? -23.87419 17.72521 7.80011 1.000 19.96801 160 PRO B O 1
ATOM 4739 N N . HIS B 1 139 ? -22.55576 19.19409 6.73806 1.000 21.17971 161 HIS B N 1
ATOM 4740 C CA . HIS B 1 139 ? -22.69417 20.21130 7.76411 1.000 26.35853 161 HIS B CA 1
ATOM 4741 C C . HIS B 1 139 ? -22.92903 21.56156 7.10464 1.000 25.72071 161 HIS B C 1
ATOM 4742 O O . HIS B 1 139 ? -22.52277 21.79710 5.96313 1.000 25.80029 161 HIS B O 1
ATOM 4749 N N . ILE B 1 140 ? -23.60808 22.44261 7.83288 1.000 25.56282 162 ILE B N 1
ATOM 4750 C CA . ILE B 1 140 ? -23.79014 23.82438 7.41054 1.000 28.42999 162 ILE B CA 1
ATOM 4751 C C . ILE B 1 140 ? -23.56550 24.69548 8.63634 1.000 22.85180 162 ILE B C 1
ATOM 4752 O O . ILE B 1 140 ? -23.71184 24.23781 9.77188 1.000 22.15601 162 ILE B O 1
ATOM 4757 N N . THR B 1 141 ? -23.17276 25.94672 8.40837 1.000 21.83090 163 THR B N 1
ATOM 4758 C CA . THR B 1 141 ? -22.84018 26.85050 9.50008 1.000 23.02900 163 THR B CA 1
ATOM 4759 C C . THR B 1 141 ? -24.03257 27.75973 9.78901 1.000 26.05914 163 THR B C 1
ATOM 4760 O O . THR B 1 141 ? -24.70626 28.23935 8.86997 1.000 28.24009 163 THR B O 1
ATOM 4764 N N . GLU B 1 142 ? -24.34108 27.92676 11.07194 1.000 24.45148 164 GLU B N 1
ATOM 4765 C CA . GLU B 1 142 ? -25.42884 28.81764 11.44398 1.000 25.34408 164 GLU B CA 1
ATOM 4766 C C . GLU B 1 142 ? -25.11280 30.23645 10.96459 1.000 26.35009 164 GLU B C 1
ATOM 4767 O O . GLU B 1 142 ? -23.95218 30.60388 10.75586 1.000 26.66109 164 GLU B O 1
ATOM 4773 N N . ASN B 1 143 ? -26.16885 31.02212 10.74496 1.000 27.01062 165 ASN B N 1
ATOM 4774 C CA . ASN B 1 143 ? -26.04476 32.44200 10.36999 1.000 28.84976 165 ASN B CA 1
ATOM 4775 C C . ASN B 1 143 ? -25.32037 32.61878 9.03649 1.000 31.79419 165 ASN B C 1
ATOM 4776 O O . ASN B 1 143 ? -24.46657 33.49070 8.88314 1.000 32.05922 165 ASN B O 1
ATOM 4781 N N . ARG B 1 144 ? -25.65415 31.78471 8.06487 1.000 27.81723 166 ARG B N 1
ATOM 4782 C CA . ARG B 1 144 ? -25.03648 31.87985 6.74814 1.000 33.55420 166 ARG B CA 1
ATOM 4783 C C . ARG B 1 144 ? -26.09269 31.82823 5.66248 1.000 33.48564 166 ARG B C 1
ATOM 4784 O O . ARG B 1 144 ? -27.29397 31.80987 5.94848 1.000 32.86170 166 ARG B O 1
ATOM 4792 N N . GLU B 1 145 ? -25.65295 31.75687 4.44899 1.000 35.67002 167 GLU B N 1
ATOM 4793 C CA . GLU B 1 145 ? -26.52724 31.90489 3.30117 1.000 32.20471 167 GLU B CA 1
ATOM 4794 C C . GLU B 1 145 ? -27.29511 30.60953 3.04145 1.000 27.82746 167 GLU B C 1
ATOM 4795 O O . GLU B 1 145 ? -26.71759 29.52039 3.10651 1.000 32.49289 167 GLU B O 1
ATOM 4798 N N . PRO B 1 146 ? -28.58620 30.69723 2.74434 1.000 33.23037 168 PRO B N 1
ATOM 4799 C CA . PRO B 1 146 ? -29.28132 29.54332 2.16351 1.000 34.40278 168 PRO B CA 1
ATOM 4800 C C . PRO B 1 146 ? -28.69354 29.22025 0.79571 1.000 31.06191 168 PRO B C 1
ATOM 4801 O O . PRO B 1 146 ? -28.10208 30.07730 0.13180 1.000 37.34769 168 PRO B O 1
ATOM 4805 N N . GLY B 1 147 ? -28.83316 27.96372 0.39080 1.000 24.52540 169 GLY B N 1
ATOM 4806 C CA . GLY B 1 147 ? -28.45997 27.57741 -0.95310 1.000 33.44186 169 GLY B CA 1
ATOM 4807 C C . GLY B 1 147 ? -28.27753 26.07499 -1.09462 1.000 25.69935 169 GLY B C 1
ATOM 4808 O O . GLY B 1 147 ? -28.60161 25.29119 -0.19525 1.000 23.85880 169 GLY B O 1
ATOM 4809 N N . ALA B 1 148 ? -27.73852 25.70286 -2.25749 1.000 21.85526 170 ALA B N 1
ATOM 4810 C CA . ALA B 1 148 ? -27.54452 24.30207 -2.59727 1.000 25.76658 170 ALA B CA 1
ATOM 4811 C C . ALA B 1 148 ? -26.57145 23.66539 -1.62535 1.000 23.20261 170 ALA B C 1
ATOM 4812 O O . ALA B 1 148 ? -25.52011 24.22840 -1.29735 1.000 20.58030 170 ALA B O 1
ATOM 4814 N N . LEU B 1 149 ? -26.95397 22.49520 -1.14529 1.000 24.21863 171 LEU B N 1
ATOM 4815 C CA . LEU B 1 149 ? -26.20381 21.73391 -0.16531 1.000 22.13158 171 LEU B CA 1
ATOM 4816 C C . LEU B 1 149 ? -25.60812 20.46800 -0.75253 1.000 25.75311 171 LEU B C 1
ATOM 4817 O O . LEU B 1 149 ? -24.46028 20.12262 -0.45748 1.000 17.81083 171 LEU B O 1
ATOM 4822 N N . ARG B 1 150 ? -26.34838 19.78048 -1.61453 1.000 21.71480 172 ARG B N 1
ATOM 4823 C CA . ARG B 1 150 ? -25.83850 18.53414 -2.15086 1.000 16.91829 172 ARG B CA 1
ATOM 4824 C C . ARG B 1 150 ? -26.54251 18.24164 -3.46465 1.000 16.38487 172 ARG B C 1
ATOM 4825 O O . ARG B 1 150 ? -27.76601 18.37328 -3.55334 1.000 20.55287 172 ARG B O 1
ATOM 4833 N N . GLN B 1 151 ? -25.78079 17.83623 -4.47625 1.000 17.02258 173 GLN B N 1
ATOM 4834 C CA . GLN B 1 151 ? -26.39789 17.31604 -5.68887 1.000 16.10658 173 GLN B CA 1
ATOM 4835 C C . GLN B 1 151 ? -26.91793 15.91579 -5.41431 1.000 18.12118 173 GLN B C 1
ATOM 4836 O O . GLN B 1 151 ? -26.15085 15.03692 -5.01719 1.000 21.96668 173 GLN B O 1
ATOM 4842 N N . LEU B 1 152 ? -28.21547 15.69377 -5.61869 1.000 17.61305 174 LEU B N 1
ATOM 4843 C CA . LEU B 1 152 ? -28.78815 14.38932 -5.28640 1.000 18.47737 174 LEU B CA 1
ATOM 4844 C C . LEU B 1 152 ? -28.68393 13.37159 -6.40547 1.000 19.74680 174 LEU B C 1
ATOM 4845 O O . LEU B 1 152 ? -28.58686 12.17566 -6.12433 1.000 16.50548 174 LEU B O 1
ATOM 4850 N N . ARG B 1 153 ? -28.72554 13.81150 -7.65917 1.000 20.62589 175 ARG B N 1
ATOM 4851 C CA . ARG B 1 153 ? -28.68200 12.88835 -8.77985 1.000 22.07694 175 ARG B CA 1
ATOM 4852 C C . ARG B 1 153 ? -27.31783 12.21309 -8.86641 1.000 23.65776 175 ARG B C 1
ATOM 4853 O O . ARG B 1 153 ? -26.28217 12.82462 -8.57369 1.000 19.16936 175 ARG B O 1
ATOM 4861 N N . ARG B 1 154 ? -27.31901 10.94305 -9.29376 1.000 15.63636 176 ARG B N 1
ATOM 4862 C CA . ARG B 1 154 ? -26.09287 10.13368 -9.34457 1.000 23.62029 176 ARG B CA 1
ATOM 4863 C C . ARG B 1 154 ? -25.55902 10.10337 -10.78358 1.000 23.62797 176 ARG B C 1
ATOM 4864 O O . ARG B 1 154 ? -25.90137 9.22840 -11.58841 1.000 17.03282 176 ARG B O 1
ATOM 4872 N N . PHE B 1 155 ? -24.68813 11.05845 -11.08511 1.000 21.36754 177 PHE B N 1
ATOM 4873 C CA . PHE B 1 155 ? -24.37099 11.37677 -12.47286 1.000 28.44685 177 PHE B CA 1
ATOM 4874 C C . PHE B 1 155 ? -23.84286 10.16448 -13.24148 1.000 25.40670 177 PHE B C 1
ATOM 4875 O O . PHE B 1 155 ? -24.26679 9.90383 -14.37190 1.000 25.11694 177 PHE B O 1
ATOM 4883 N N . THR B 1 156 ? -22.92525 9.40727 -12.64371 1.000 31.93581 178 THR B N 1
ATOM 4884 C CA . THR B 1 156 ? -22.32793 8.27727 -13.34712 1.000 38.36459 178 THR B CA 1
ATOM 4885 C C . THR B 1 156 ? -23.37280 7.27723 -13.83604 1.000 34.60207 178 THR B C 1
ATOM 4886 O O . THR B 1 156 ? -23.16972 6.63669 -14.87394 1.000 41.58278 178 THR B O 1
ATOM 4890 N N . HIS B 1 157 ? -24.49442 7.13013 -13.13278 1.000 23.45539 179 HIS B N 1
ATOM 4891 C CA . HIS B 1 157 ? -25.45636 6.09527 -13.49514 1.000 33.02021 179 HIS B CA 1
ATOM 4892 C C . HIS B 1 157 ? -26.59130 6.58897 -14.36296 1.000 27.41731 179 HIS B C 1
ATOM 4893 O O . HIS B 1 157 ? -27.51696 5.81546 -14.62646 1.000 29.14770 179 HIS B O 1
ATOM 4900 N N . MET B 1 158 ? -26.54219 7.84087 -14.82081 1.000 28.91131 180 MET B N 1
ATOM 4901 C CA . MET B 1 158 ? -27.66201 8.40943 -15.57009 1.000 31.25089 180 MET B CA 1
ATOM 4902 C C . MET B 1 158 ? -28.07348 7.52279 -16.73805 1.000 33.80586 180 MET B C 1
ATOM 4903 O O . MET B 1 158 ? -29.26452 7.27244 -16.94905 1.000 43.30828 180 MET B O 1
ATOM 4908 N N . SER B 1 159 ? -27.09826 7.04633 -17.51334 1.000 29.95235 181 SER B N 1
ATOM 4909 C C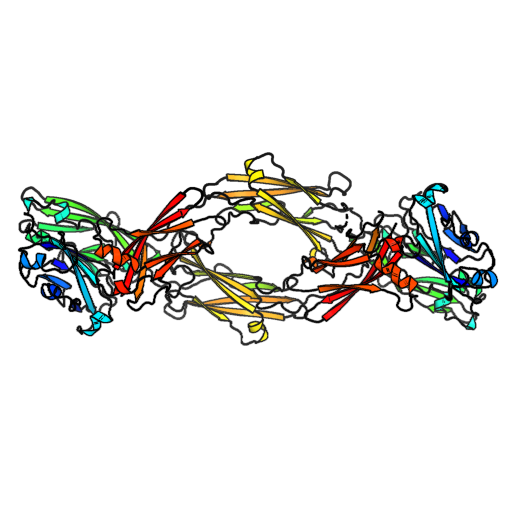A . SER B 1 159 ? -27.36871 6.28377 -18.72793 1.000 45.13574 181 SER B CA 1
ATOM 4910 C C . SER B 1 159 ? -27.61019 4.79079 -18.49253 1.000 38.76104 181 SER B C 1
ATOM 4911 O O . SER B 1 159 ? -27.98421 4.09316 -19.43816 1.000 39.47831 181 SER B O 1
ATOM 4914 N N . ILE B 1 160 ? -27.38371 4.27721 -17.27978 1.000 33.75868 182 ILE B N 1
ATOM 4915 C CA . ILE B 1 160 ? -27.51609 2.83993 -17.03210 1.000 34.62830 182 ILE B CA 1
ATOM 4916 C C . ILE B 1 160 ? -28.90675 2.36708 -17.40342 1.000 36.27338 182 ILE B C 1
ATOM 4917 O O . ILE B 1 160 ? -29.08154 1.25022 -17.90762 1.000 34.56736 182 ILE B O 1
ATOM 4922 N N . CYS B 1 161 ? -29.91844 3.20404 -17.14842 1.000 35.45568 183 CYS B N 1
ATOM 4923 C CA . CYS B 1 161 ? -31.31984 2.91051 -17.45189 1.000 35.26415 183 CYS B CA 1
ATOM 4924 C C . CYS B 1 161 ? -31.89113 4.09975 -18.22799 1.000 45.83505 183 CYS B C 1
ATOM 4925 O O . CYS B 1 161 ? -32.61760 4.93616 -17.66900 1.000 35.45059 183 CYS B O 1
ATOM 4928 N N . PRO B 1 162 ? -31.60133 4.19188 -19.53536 1.000 41.27167 184 PRO B N 1
ATOM 4929 C CA . PRO B 1 162 ? -31.90507 5.43112 -20.27804 1.000 43.75580 184 PRO B CA 1
ATOM 4930 C C . PRO B 1 162 ? -33.37648 5.81569 -20.29539 1.000 45.26721 184 PRO B C 1
ATOM 4931 O O . PRO B 1 162 ? -33.68402 7.01372 -20.29747 1.000 43.68798 184 PRO B O 1
ATOM 4935 N N . ASN B 1 163 ? -34.29343 4.84988 -20.30657 1.000 35.42292 185 ASN B N 1
ATOM 4936 C CA . ASN B 1 163 ? -35.71186 5.16869 -20.34949 1.000 39.93165 185 ASN B CA 1
ATOM 4937 C C . ASN B 1 163 ? -36.30888 5.56393 -18.99938 1.000 40.15294 185 ASN B C 1
ATOM 4938 O O . ASN B 1 163 ? -37.44937 6.04458 -18.97062 1.000 44.07666 185 ASN B O 1
ATOM 4943 N N . TYR B 1 164 ? -35.58281 5.40366 -17.89473 1.000 30.67915 186 TYR B N 1
ATOM 4944 C CA . TYR B 1 164 ? -36.08328 5.80615 -16.58185 1.000 29.49597 186 TYR B CA 1
ATOM 4945 C C . TYR B 1 164 ? -35.86525 7.29345 -16.34520 1.000 27.47238 186 TYR B C 1
ATOM 4946 O O . TYR B 1 164 ? -34.74202 7.78973 -16.49615 1.000 24.95696 186 TYR B O 1
ATOM 4955 N N . THR B 1 165 ? -36.91413 7.99507 -15.92042 1.000 22.89121 187 THR B N 1
ATOM 4956 C CA . THR B 1 165 ? -36.76576 9.38343 -15.50846 1.000 23.93405 187 THR B CA 1
ATOM 4957 C C . THR B 1 165 ? -36.71108 9.43818 -13.98651 1.000 21.51023 187 THR B C 1
ATOM 4958 O O . THR B 1 165 ? -37.44136 8.72352 -13.30561 1.000 21.43780 187 THR B O 1
ATOM 4962 N N . ILE B 1 166 ? -35.81774 10.26879 -13.45423 1.000 22.44214 188 ILE B N 1
ATOM 4963 C CA . ILE B 1 166 ? -35.49765 10.23570 -12.03075 1.000 20.07627 188 ILE B CA 1
ATOM 4964 C C . ILE B 1 166 ? -35.61067 11.62723 -11.43064 1.000 19.59946 188 ILE B C 1
ATOM 4965 O O . ILE B 1 166 ? -35.01351 12.57651 -11.94813 1.000 21.61965 188 ILE B O 1
ATOM 4970 N N . SER B 1 167 ? -36.34842 11.73985 -10.32144 1.000 19.49696 189 SER B N 1
ATOM 4971 C CA . SER B 1 167 ? -36.50355 13.00105 -9.60124 1.000 19.62145 189 SER B CA 1
ATOM 4972 C C . SER B 1 167 ? -36.45170 12.73283 -8.09462 1.000 21.35940 189 SER B C 1
ATOM 4973 O O . SER B 1 167 ? -36.47110 11.57952 -7.66169 1.000 26.62969 189 SER B O 1
ATOM 4976 N N . TYR B 1 168 ? -36.39928 13.80740 -7.28457 1.000 20.69225 190 TYR B N 1
ATOM 4977 C CA . TYR B 1 168 ? -36.08937 13.71780 -5.86054 1.000 18.06624 190 TYR B CA 1
ATOM 4978 C C . TYR B 1 168 ? -37.01119 14.60585 -5.02254 1.000 27.89891 190 TYR B C 1
ATOM 4979 O O . TYR B 1 168 ? -37.62093 15.56760 -5.51214 1.000 19.79633 190 TYR B O 1
ATOM 4988 N N . GLY B 1 169 ? -37.08635 14.28214 -3.72255 1.000 21.75742 191 GLY B N 1
ATOM 4989 C CA . GLY B 1 169 ? -37.79366 15.12420 -2.77360 1.000 19.21390 191 GLY B CA 1
ATOM 4990 C C . GLY B 1 169 ? -37.34094 14.85198 -1.35928 1.000 18.66562 191 GLY B C 1
ATOM 4991 O O . GLY B 1 169 ? -36.65835 13.86245 -1.08650 1.000 19.06472 191 GLY B O 1
ATOM 4992 N N . VAL B 1 170 ? -37.73002 15.74179 -0.45653 1.000 19.27351 192 VAL B N 1
ATOM 4993 C CA . VAL B 1 170 ? -37.39888 15.64591 0.95419 1.000 19.07108 192 VAL B CA 1
ATOM 4994 C C . VAL B 1 170 ? -38.68514 15.42461 1.73469 1.000 31.05008 192 VAL B C 1
ATOM 4995 O O . VAL B 1 170 ? -39.70480 16.06851 1.46785 1.000 32.50616 192 VAL B O 1
ATOM 4999 N N . VAL B 1 171 ? -38.62601 14.52670 2.70771 1.000 31.67369 193 VAL B N 1
ATOM 5000 C CA . VAL B 1 171 ? -39.66001 14.37946 3.72629 1.000 40.44901 193 VAL B CA 1
ATOM 5001 C C . VAL B 1 171 ? -38.98099 14.33831 5.09338 1.000 45.88425 193 VAL B C 1
ATOM 5002 O O . VAL B 1 171 ? -37.91646 13.72801 5.25805 1.000 43.37888 193 VAL B O 1
ATOM 5006 N N . ALA B 1 172 ? -39.585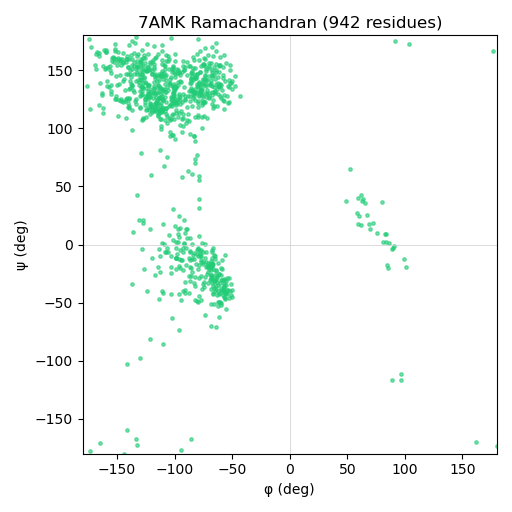89 14.98956 6.07660 1.000 51.14583 194 ALA B N 1
ATOM 5007 C CA . ALA B 1 172 ? -39.07506 14.93135 7.44016 1.000 54.23535 194 ALA B CA 1
ATOM 5008 C C . ALA B 1 172 ? -40.23946 14.67449 8.39456 1.000 57.81497 194 ALA B C 1
ATOM 5009 O O . ALA B 1 172 ? -41.39319 14.54223 7.97738 1.000 59.17497 194 ALA B O 1
ATOM 5011 N N . GLY B 1 173 ? -39.93307 14.56102 9.68440 1.000 64.06650 195 GLY B N 1
ATOM 5012 C CA . GLY B 1 173 ? -40.96772 14.38563 10.68810 1.000 49.75379 195 GLY B CA 1
ATOM 5013 C C . GLY B 1 173 ? -41.64186 15.70149 11.02205 1.000 67.44660 195 GLY B C 1
ATOM 5014 O O . GLY B 1 173 ? -42.87265 15.77964 11.12366 1.000 67.31068 195 GLY B O 1
ATOM 5015 N N . SER B 1 174 ? -40.83574 16.74778 11.19456 1.000 67.55610 196 SER B N 1
ATOM 5016 C CA . SER B 1 174 ? -41.33324 18.10392 11.35057 1.000 64.14574 196 SER B CA 1
ATOM 5017 C C . SER B 1 174 ? -41.14516 18.87463 10.04488 1.000 63.41846 196 SER B C 1
ATOM 5018 O O . SER B 1 174 ? -40.61401 18.36375 9.05623 1.000 57.57167 196 SER B O 1
ATOM 5021 N N . SER B 1 175 ? -41.59906 20.12165 10.03915 1.000 63.77955 197 SER B N 1
ATOM 5022 C CA . SER B 1 175 ? -41.22339 21.03151 8.97006 1.000 59.49283 197 SER B CA 1
ATOM 5023 C C . SER B 1 175 ? -39.74144 21.35665 9.09357 1.000 48.72732 197 SER B C 1
ATOM 5024 O O . SER B 1 175 ? -39.22376 21.55172 10.19840 1.000 52.39499 197 SER B O 1
ATOM 5027 N N . VAL B 1 176 ? -39.04769 21.40308 7.95927 1.000 41.80171 198 VAL B N 1
ATOM 5028 C CA . VAL B 1 176 ? -37.60310 21.64484 7.98673 1.000 31.46436 198 VAL B CA 1
ATOM 5029 C C . VAL B 1 176 ? -37.23306 22.63138 6.89883 1.000 35.27785 198 VAL B C 1
ATOM 5030 O O . VAL B 1 176 ? -37.90873 22.74672 5.86712 1.000 35.35553 198 VAL B O 1
ATOM 5034 N N . PRO B 1 177 ? -36.15161 23.40044 7.12926 1.000 32.90671 199 PRO B N 1
ATOM 5035 C CA . PRO B 1 177 ? -35.64792 24.36042 6.12920 1.000 27.03290 199 PRO B CA 1
ATOM 5036 C C . PRO B 1 177 ? -34.83762 23.68158 5.02883 1.000 26.99732 199 PRO B C 1
ATOM 5037 O O . PRO B 1 177 ? -33.68486 24.01168 4.76692 1.000 21.41577 199 PRO B O 1
ATOM 5041 N N . PHE B 1 178 ? -35.44528 22.69836 4.37712 1.000 29.48352 200 PHE B N 1
ATOM 5042 C CA . PHE B 1 178 ? -34.76128 21.97365 3.32184 1.000 29.94225 200 PHE B CA 1
ATOM 5043 C C . PHE B 1 178 ? -35.72601 21.65627 2.19192 1.000 22.64487 200 PHE B C 1
ATOM 5044 O O . PHE B 1 178 ? -36.91806 21.41648 2.41096 1.000 27.65751 200 PHE B O 1
ATOM 5052 N N . ALA B 1 179 ? -35.19665 21.64368 0.97597 1.000 21.50889 201 ALA B N 1
ATOM 5053 C CA . ALA B 1 179 ? -36.03326 21.32499 -0.17118 1.000 28.34094 201 ALA B CA 1
ATOM 5054 C C . ALA B 1 179 ? -35.14826 20.87693 -1.32624 1.000 22.65267 201 ALA B C 1
ATOM 5055 O O . ALA B 1 179 ? -33.93231 21.05966 -1.31138 1.000 25.10938 201 ALA B O 1
ATOM 5057 N N . VAL B 1 180 ? -35.77649 20.27808 -2.33066 1.000 25.80946 202 VAL B N 1
ATOM 5058 C CA . VAL B 1 180 ? -35.09602 19.88106 -3.55044 1.000 19.74076 202 VAL B CA 1
ATOM 5059 C C . VAL B 1 180 ? -35.43213 20.87855 -4.65010 1.000 25.86372 202 VAL B C 1
ATOM 5060 O O . VAL B 1 180 ? -36.60653 21.19782 -4.88995 1.000 29.61395 202 VAL B O 1
ATOM 5064 N N . ASP B 1 181 ? -34.39750 21.41900 -5.27696 1.000 28.32267 203 ASP B N 1
ATOM 5065 C CA . ASP B 1 181 ? -34.56951 22.28024 -6.44108 1.000 28.71342 203 ASP B CA 1
ATOM 5066 C C . ASP B 1 181 ? -34.93169 21.41446 -7.64181 1.000 32.45364 203 ASP B C 1
ATOM 5067 O O . ASP B 1 181 ? -34.09271 20.65485 -8.13850 1.000 31.39598 203 ASP B O 1
ATOM 5072 N N . ASP B 1 182 ? -36.18221 21.53888 -8.10631 1.000 34.82300 204 ASP B N 1
ATOM 5073 C CA . ASP B 1 182 ? -36.69448 20.71807 -9.20451 1.000 37.58444 204 ASP B CA 1
ATOM 5074 C C . ASP B 1 182 ? -35.83044 20.81212 -10.45674 1.000 41.34660 204 ASP B C 1
ATOM 5075 O O . ASP B 1 182 ? -35.72320 19.83654 -11.21136 1.000 44.79986 204 ASP B O 1
ATOM 5077 N N . SER B 1 183 ? -35.20402 21.96417 -10.69252 1.000 32.99083 205 SER B N 1
ATOM 5078 C CA . SER B 1 183 ? -34.47185 22.18166 -11.93446 1.000 32.19740 205 SER B CA 1
ATOM 5079 C C . SER B 1 183 ? -33.05239 21.61301 -11.89167 1.000 43.03672 205 SER B C 1
ATOM 5080 O O . SER B 1 183 ? -32.54161 21.15620 -12.91970 1.000 43.78413 205 SER B O 1
ATOM 5083 N N . THR B 1 184 ? -32.39258 21.62185 -10.73409 1.000 39.56317 206 THR B N 1
ATOM 5084 C CA . THR B 1 184 ? -31.03858 21.09023 -10.62863 1.000 27.28933 206 THR B CA 1
ATOM 5085 C C . THR B 1 184 ? -30.94225 19.79625 -9.81118 1.000 25.15584 206 THR B C 1
ATOM 5086 O O . THR B 1 184 ? -29.83965 19.26574 -9.65368 1.000 22.42798 206 THR B O 1
ATOM 5090 N N . SER B 1 185 ? -32.05418 19.25812 -9.30448 1.000 20.07457 207 SER B N 1
ATOM 5091 C CA . SER B 1 185 ? -32.02471 18.14619 -8.33938 1.000 24.71687 207 SER B CA 1
ATOM 5092 C C . SER B 1 185 ? -31.05656 18.38446 -7.17734 1.000 18.02131 207 SER B C 1
ATOM 5093 O O . SER B 1 185 ? -30.41571 17.44935 -6.69507 1.000 18.66392 207 SER B O 1
ATOM 5096 N N . GLU B 1 186 ? -30.93362 19.61111 -6.68159 1.000 19.12579 208 GLU B N 1
ATOM 5097 C CA . GLU B 1 186 ? -30.06301 19.87261 -5.54151 1.000 19.50947 208 GLU B CA 1
ATOM 5098 C C . GLU B 1 186 ? -30.88293 19.88538 -4.26666 1.000 23.02959 208 GLU B C 1
ATOM 5099 O O . GLU B 1 186 ? -31.97810 20.45305 -4.23845 1.000 24.52469 208 GLU B O 1
ATOM 5105 N N . LEU B 1 187 ? -30.36181 19.25587 -3.21510 1.000 18.83594 209 LEU B N 1
ATOM 5106 C CA . LEU B 1 187 ? -30.90082 19.53085 -1.89477 1.000 20.04101 209 LEU B CA 1
ATOM 5107 C C . LEU B 1 187 ? -30.49671 20.94760 -1.51340 1.000 23.20539 209 LEU B C 1
ATOM 5108 O O . LEU B 1 187 ? -29.31467 21.31142 -1.60171 1.000 19.29138 209 LEU B O 1
ATOM 5113 N N . VAL B 1 188 ? -31.46650 21.77292 -1.14682 1.000 20.67603 210 VAL B N 1
ATOM 5114 C CA . VAL B 1 188 ? -31.16935 23.14681 -0.76239 1.000 24.59083 210 VAL B CA 1
ATOM 5115 C C . VAL B 1 188 ? -31.56866 23.34682 0.69386 1.000 21.70907 210 VAL B C 1
ATOM 5116 O O . VAL B 1 188 ? -32.54864 22.76284 1.17238 1.000 23.77694 210 VAL B O 1
ATOM 5120 N N . VAL B 1 189 ? -30.79563 24.15424 1.40223 1.000 21.01171 211 VAL B N 1
ATOM 5121 C CA . VAL B 1 189 ? -31.24953 24.71582 2.66468 1.000 27.66599 211 VAL B CA 1
ATOM 5122 C C . VAL B 1 189 ? -31.92350 26.04281 2.33036 1.000 28.16187 211 VAL B C 1
ATOM 5123 O O . VAL B 1 189 ? -31.37396 26.86476 1.58812 1.000 23.31498 211 VAL B O 1
ATOM 5127 N N . THR B 1 190 ? -33.14875 26.22046 2.81597 1.000 24.32128 212 THR B N 1
ATOM 5128 C CA . THR B 1 190 ? -34.00644 27.32412 2.39552 1.000 24.01281 212 THR B CA 1
ATOM 5129 C C . THR B 1 190 ? -33.99286 28.50181 3.35959 1.000 34.71900 212 THR B C 1
ATOM 5130 O O . THR B 1 190 ? -34.71552 29.47296 3.11806 1.000 41.64361 212 THR B O 1
ATOM 5134 N N . ALA B 1 191 ? -33.20214 28.44476 4.43935 1.000 36.38682 213 ALA B N 1
ATOM 5135 C CA . ALA B 1 191 ? -33.16906 29.51776 5.43262 1.000 38.81551 213 ALA B CA 1
ATOM 5136 C C . ALA B 1 191 ? -31.81977 29.53849 6.14515 1.000 32.38229 213 ALA B C 1
ATOM 5137 O O . ALA B 1 191 ? -31.05453 28.57038 6.08812 1.000 32.30811 213 ALA B O 1
ATOM 5139 N N . GLN B 1 192 ? -31.52244 30.67734 6.78228 1.000 29.35306 214 GLN B N 1
ATOM 5140 C CA . GLN B 1 192 ? -30.47232 30.71882 7.79190 1.000 34.94185 214 GLN B CA 1
ATOM 5141 C C . GLN B 1 192 ? -30.88933 29.85455 8.97405 1.000 32.14685 214 GLN B C 1
ATOM 5142 O O . GLN B 1 192 ? -32.06277 29.82448 9.35141 1.000 29.64147 214 GLN B O 1
ATOM 5148 N N . VAL B 1 193 ? -29.93144 29.15677 9.57561 1.000 27.52029 215 VAL B N 1
ATOM 5149 C CA . VAL B 1 193 ? -30.25854 28.30043 10.70948 1.000 28.92201 215 VAL B CA 1
ATOM 5150 C C . VAL B 1 193 ? -29.54050 28.82660 11.95069 1.000 36.32461 215 VAL B C 1
ATOM 5151 O O . VAL B 1 193 ? -28.57529 29.59479 11.87318 1.000 26.61166 215 VAL B O 1
ATOM 5155 N N . ASP B 1 194 ? -30.03464 28.39627 13.11044 1.000 27.92607 216 ASP B N 1
ATOM 5156 C CA . ASP B 1 194 ? -29.50700 28.81481 14.40244 1.000 27.85583 216 ASP B CA 1
ATOM 5157 C C . ASP B 1 194 ? -29.14429 27.53994 15.16024 1.000 29.51877 216 ASP B C 1
ATOM 5158 O O . ASP B 1 194 ? -30.02620 26.76214 15.53871 1.000 32.29653 216 ASP B O 1
ATOM 5163 N N . ARG B 1 195 ? -27.84377 27.29546 15.33048 1.000 27.05272 217 ARG B N 1
ATOM 5164 C CA . ARG B 1 195 ? -27.40873 26.15464 16.12777 1.000 26.91073 217 ARG B CA 1
ATOM 5165 C C . ARG B 1 195 ? -28.10379 26.11850 17.48660 1.000 30.01734 217 ARG B C 1
ATOM 5166 O O . ARG B 1 195 ? -28.49381 25.04414 17.95457 1.000 30.21899 217 ARG B O 1
ATOM 5174 N N . GLU B 1 196 ? -28.30160 27.28197 18.12225 1.000 29.67990 218 GLU B N 1
ATOM 5175 C CA . GLU B 1 196 ? -28.90303 27.27596 19.45052 1.000 33.53108 218 GLU B CA 1
ATOM 5176 C C . GLU B 1 196 ? -30.32557 26.75127 19.42931 1.000 33.51873 218 GLU B C 1
ATOM 5177 O O . GLU B 1 196 ? -30.83069 26.31175 20.46815 1.000 34.77514 218 GLU B O 1
ATOM 5183 N N . GLU B 1 197 ? -30.98590 26.78794 18.28083 1.000 34.28084 219 GLU B N 1
ATOM 5184 C CA . GLU B 1 197 ? -32.33638 26.24816 18.19394 1.000 38.37276 219 GLU B CA 1
ATOM 5185 C C . GLU B 1 197 ? -32.35186 24.77803 17.80115 1.000 38.24392 219 GLU B C 1
ATOM 5186 O O . GLU B 1 197 ? -33.12066 23.99127 18.36676 1.000 35.04540 219 GLU B O 1
ATOM 5192 N N . LYS B 1 198 ? -31.50986 24.39203 16.84918 1.000 30.03601 220 LYS B N 1
ATOM 5193 C CA . LYS B 1 198 ? -31.47958 23.01305 16.39429 1.000 34.23268 220 LYS B CA 1
ATOM 5194 C C . LYS B 1 198 ? -30.07585 22.70235 15.90735 1.000 26.84058 220 LYS B C 1
ATOM 5195 O O . LYS B 1 198 ? -29.50547 23.46163 15.12388 1.000 28.24091 220 LYS B O 1
ATOM 5201 N N . GLU B 1 199 ? -29.51245 21.61788 16.42017 1.000 25.36354 221 GLU B N 1
ATOM 5202 C CA . GLU B 1 199 ? -28.13512 21.24948 16.15165 1.000 27.82984 221 GLU B CA 1
ATOM 5203 C C . GLU B 1 199 ? -28.00742 20.19686 15.06232 1.000 23.53800 221 GLU B C 1
ATOM 5204 O O . GLU B 1 199 ? -26.92980 20.07015 14.46811 1.000 26.86857 221 GLU B O 1
ATOM 5210 N N . VAL B 1 200 ? -29.05958 19.43237 14.79091 1.000 22.96781 222 VAL B N 1
ATOM 5211 C CA . VAL B 1 200 ? -29.00163 18.43816 13.71612 1.000 21.73067 222 VAL B CA 1
ATOM 5212 C C . VAL B 1 200 ? -30.40431 18.24273 13.15458 1.000 21.60987 222 VAL B C 1
ATOM 5213 O O . VAL B 1 200 ? -31.40298 18.35383 13.86621 1.000 22.80513 222 VAL B O 1
ATOM 5217 N N . TYR B 1 201 ? -30.47467 18.01273 11.86177 1.000 21.56131 223 TYR B N 1
ATOM 5218 C CA . TYR B 1 201 ? -31.71940 17.73260 11.18596 1.000 22.39564 223 TYR B CA 1
ATOM 5219 C C . TYR B 1 201 ? -31.66977 16.31413 10.64534 1.000 24.36369 223 TYR B C 1
ATOM 5220 O O . TYR B 1 201 ? -30.62041 15.85269 10.19295 1.000 21.25417 223 TYR B O 1
ATOM 5229 N N . HIS B 1 202 ? -32.79820 15.61471 10.73247 1.000 25.76213 224 HIS B N 1
ATOM 5230 C CA . HIS B 1 202 ? -32.92591 14.24791 10.24200 1.000 23.14492 224 HIS B CA 1
ATOM 5231 C C . HIS B 1 202 ? -33.91834 14.28284 9.08503 1.000 27.91908 224 HIS B C 1
ATOM 5232 O O . HIS B 1 202 ? -35.10619 14.56251 9.28284 1.000 35.10533 224 HIS B O 1
ATOM 5239 N N . LEU B 1 203 ? -33.43034 14.03564 7.87543 1.000 25.79899 225 LEU B N 1
ATOM 5240 C CA . LEU B 1 203 ? -34.27417 14.06020 6.68855 1.000 30.17993 225 LEU B CA 1
ATOM 5241 C C . LEU B 1 203 ? -34.30586 12.69653 6.02376 1.000 24.60342 225 LEU B C 1
ATOM 5242 O O . LEU B 1 203 ? -33.33930 11.92766 6.08410 1.000 29.18706 225 LEU B O 1
ATOM 5247 N N . ASP B 1 204 ? -35.41516 12.41313 5.35545 1.000 28.59575 226 ASP B N 1
ATOM 5248 C CA . ASP B 1 204 ? -35.48687 11.31040 4.40898 1.000 25.84672 226 ASP B CA 1
ATOM 5249 C C . ASP B 1 204 ? -35.52488 11.86669 2.98552 1.000 22.08909 226 ASP B C 1
ATOM 5250 O O . ASP B 1 204 ? -36.39076 12.67918 2.63861 1.000 22.72600 226 ASP B O 1
ATOM 5255 N N . ILE B 1 205 ? -34.57286 11.45242 2.18611 1.000 16.52222 227 ILE B N 1
ATOM 5256 C CA . ILE B 1 205 ? -34.54607 11.76752 0.76893 1.000 16.83925 227 ILE B CA 1
ATOM 5257 C C . ILE B 1 205 ? -35.35459 10.70082 0.04600 1.000 20.79357 227 ILE B C 1
ATOM 5258 O O . ILE B 1 205 ? -35.22442 9.50556 0.34919 1.000 17.21465 227 ILE B O 1
ATOM 5263 N N . VAL B 1 206 ? -36.25279 11.12815 -0.84042 1.000 17.10356 228 VAL B N 1
ATOM 5264 C CA . VAL B 1 206 ? -37.04765 10.20875 -1.64892 1.000 17.57479 228 VAL B CA 1
ATOM 5265 C C . VAL B 1 206 ? -36.56401 10.32209 -3.08766 1.000 20.11785 228 VAL B C 1
ATOM 5266 O O . VAL B 1 206 ? -36.34707 11.43054 -3.59326 1.000 17.28992 228 VAL B O 1
ATOM 5270 N N . CYS B 1 207 ? -36.33863 9.18120 -3.72313 1.000 17.04344 229 CYS B N 1
ATOM 5271 C CA . CYS B 1 207 ? -35.98473 9.15316 -5.13263 1.000 20.73246 229 CYS B CA 1
ATOM 5272 C C . CYS B 1 207 ? -37.16483 8.52495 -5.86035 1.000 18.24816 229 CYS B C 1
ATOM 5273 O O . CYS B 1 207 ? -37.58137 7.40586 -5.53400 1.000 21.27955 229 CYS B O 1
ATOM 5276 N N . MET B 1 208 ? -37.72549 9.26432 -6.80226 1.000 20.90495 230 MET B N 1
ATOM 5277 C CA . MET B 1 208 ? -38.86630 8.81056 -7.56986 1.000 23.02573 230 MET B CA 1
ATOM 5278 C C . MET B 1 208 ? -38.33858 8.36117 -8.92087 1.000 22.76976 230 MET B C 1
ATOM 5279 O O . MET B 1 208 ? -37.67797 9.13766 -9.62573 1.000 19.61135 230 MET B O 1
ATOM 5284 N N . VAL B 1 209 ? -38.58997 7.09949 -9.25487 1.000 20.42423 231 VAL B N 1
ATOM 5285 C CA . VAL B 1 209 ? -38.11801 6.51064 -10.50237 1.000 22.21012 231 VAL B CA 1
ATOM 5286 C C . VAL B 1 209 ? -39.33078 6.18978 -11.36249 1.000 29.08065 231 VAL B C 1
ATOM 5287 O O . VAL B 1 209 ? -40.18549 5.37297 -10.98234 1.000 22.87598 231 VAL B O 1
ATOM 5291 N N . ARG B 1 210 ? -39.42665 6.86809 -12.50127 1.000 22.38683 232 ARG B N 1
ATOM 5292 C CA . ARG B 1 210 ? -40.48988 6.61970 -13.45683 1.000 28.05445 232 ARG B CA 1
ATOM 5293 C C . ARG B 1 210 ? -39.95596 5.59303 -14.44370 1.000 28.61647 232 ARG B C 1
ATOM 5294 O O . ARG B 1 210 ? -39.15062 5.92124 -15.31586 1.000 27.11591 232 ARG B O 1
ATOM 5297 N N . THR B 1 211 ? -40.37380 4.33478 -14.27441 1.000 26.34914 233 THR B N 1
ATOM 5298 C CA . THR B 1 211 ? -40.01608 3.25863 -15.18975 1.000 30.84510 233 THR B CA 1
ATOM 5299 C C . THR B 1 211 ? -41.00106 3.24210 -16.35721 1.000 37.91137 233 THR B C 1
ATOM 5300 O O . THR B 1 211 ? -41.80310 4.16204 -16.54303 1.000 35.13095 233 THR B O 1
ATOM 5304 N N . GLU B 1 212 ? -40.96757 2.16187 -17.14572 1.000 42.23278 234 GLU B N 1
ATOM 5305 C CA . GLU B 1 212 ? -41.80144 2.09399 -18.34515 1.000 43.89835 234 GLU B CA 1
ATOM 5306 C C . GLU B 1 212 ? -43.27891 1.90074 -17.99895 1.000 46.37256 234 GLU B C 1
ATOM 5307 O O . GLU B 1 212 ? -44.15295 2.28844 -18.78361 1.000 56.10205 234 GLU B O 1
ATOM 5309 N N . ARG B 1 213 ? -43.58964 1.32439 -16.83259 1.000 48.32669 235 ARG B N 1
ATOM 5310 C CA . ARG B 1 213 ? -44.99019 1.19514 -16.43893 1.000 48.43522 235 ARG B CA 1
ATOM 5311 C C . ARG B 1 213 ? -45.26738 1.55067 -14.98267 1.000 48.50797 235 ARG B C 1
ATOM 5312 O O . ARG B 1 213 ? -46.37400 1.27794 -14.50120 1.000 48.21856 235 ARG B O 1
ATOM 5320 N N . ASN B 1 214 ? -44.32142 2.13475 -14.25434 1.000 36.30072 236 ASN B N 1
ATOM 5321 C CA . ASN B 1 214 ? -44.56640 2.39041 -12.84340 1.000 33.83115 236 ASN B CA 1
ATOM 5322 C C . ASN B 1 214 ? -43.85139 3.65631 -12.40178 1.000 35.32224 236 ASN B C 1
ATOM 5323 O O . ASN B 1 214 ? -42.90125 4.11498 -13.04348 1.000 31.99975 236 ASN B O 1
ATOM 5328 N N . LEU B 1 215 ? -44.32493 4.22000 -11.28534 1.000 35.47813 237 LEU B N 1
ATOM 5329 C CA . LEU B 1 215 ? -43.60124 5.26121 -10.55462 1.000 28.83003 237 LEU B CA 1
ATOM 5330 C C . LEU B 1 215 ? -43.15615 4.67325 -9.21607 1.000 35.74754 237 LEU B C 1
ATOM 5331 O O . LEU B 1 215 ? -43.96261 4.55838 -8.28911 1.000 42.06674 237 LEU B O 1
ATOM 5336 N N . GLU B 1 216 ? -41.87600 4.31090 -9.11611 1.000 27.90486 238 GLU B N 1
ATOM 5337 C CA . GLU B 1 216 ? -41.30299 3.68494 -7.93371 1.000 25.44694 238 GLU B CA 1
ATOM 5338 C C . GLU B 1 216 ? -40.56774 4.71313 -7.08200 1.000 24.23997 238 GLU B C 1
ATOM 5339 O O . GLU B 1 216 ? -40.11380 5.75376 -7.57005 1.000 23.13555 238 GLU B O 1
ATOM 5345 N N . GLU B 1 217 ? -40.40746 4.39586 -5.79729 1.000 22.36553 239 GLU B N 1
ATOM 5346 C CA . GLU B 1 217 ? -39.58800 5.28145 -4.98251 1.000 23.68938 239 GLU B CA 1
ATOM 5347 C C . GLU B 1 217 ? -38.78940 4.47719 -3.96406 1.000 28.36903 239 GLU B C 1
ATOM 5348 O O . GLU B 1 217 ? -39.24929 3.43080 -3.47954 1.000 22.52833 239 GLU B O 1
ATOM 5354 N N . VAL B 1 218 ? -37.54717 4.93839 -3.73453 1.000 18.27457 240 VAL B N 1
ATOM 5355 C CA . VAL B 1 218 ? -36.63762 4.42249 -2.72043 1.000 19.05919 240 VAL B CA 1
ATOM 5356 C C . VAL B 1 218 ? -36.15185 5.59016 -1.87707 1.000 17.19486 240 VAL B C 1
ATOM 5357 O O . VAL B 1 218 ? -36.03272 6.72682 -2.35225 1.000 18.51489 240 VAL B O 1
ATOM 5361 N N . PHE B 1 219 ? -35.85278 5.30005 -0.61910 1.000 17.58413 241 PHE B N 1
ATOM 5362 C CA . PHE B 1 219 ? -35.53102 6.33126 0.34766 1.000 16.99226 241 PHE B CA 1
ATOM 5363 C C . PHE B 1 219 ? -34.10813 6.16809 0.86446 1.000 21.22513 241 PHE B C 1
ATOM 5364 O O . PHE B 1 219 ? -33.52692 5.06686 0.85339 1.000 16.94007 241 PHE B O 1
ATOM 5372 N N . ARG B 1 220 ? -33.56320 7.29914 1.31477 1.000 19.75198 242 ARG B N 1
ATOM 5373 C CA A ARG B 1 220 ? -32.25480 7.35276 1.95326 0.565 20.64916 242 ARG B CA 1
ATOM 5374 C CA B ARG B 1 220 ? -32.25506 7.35200 1.95482 0.435 20.87001 242 ARG B CA 1
ATOM 5375 C C . ARG B 1 220 ? -32.30536 8.32711 3.12741 1.000 19.11925 242 ARG B C 1
ATOM 5376 O O . ARG B 1 220 ? -32.74767 9.46951 2.97668 1.000 19.30870 242 ARG B O 1
ATOM 5391 N N . SER B 1 221 ? -31.88100 7.86435 4.29244 1.000 16.08787 243 SER B N 1
ATOM 5392 C CA . SER B 1 221 ? -31.84914 8.67018 5.50551 1.000 16.52396 243 SER B CA 1
ATOM 5393 C C . SER B 1 221 ? -30.57126 9.50043 5.58761 1.000 18.20339 243 SER B C 1
ATOM 5394 O O . SER B 1 221 ? -29.47503 8.98747 5.36668 1.000 30.88598 243 SER B O 1
ATOM 5397 N N . LEU B 1 222 ? -30.70590 10.78625 5.90519 1.000 20.00785 244 LEU B N 1
ATOM 5398 C CA . LEU B 1 222 ? -29.55713 11.68720 5.93767 1.000 20.69165 244 LEU B CA 1
ATOM 5399 C C . LEU B 1 222 ? -29.59191 12.56369 7.19124 1.000 23.95121 244 LEU B C 1
ATOM 5400 O O . LEU B 1 222 ? -30.65945 12.84678 7.74743 1.000 27.51918 244 LEU B O 1
ATOM 5405 N N . HIS B 1 223 ? -28.41891 13.01215 7.63534 1.000 20.43227 245 HIS B N 1
ATOM 5406 C CA . HIS B 1 223 ? -28.35910 13.90551 8.78732 1.000 23.41612 245 HIS B CA 1
ATOM 5407 C C . HIS B 1 223 ? -27.50492 15.10856 8.44420 1.000 19.95069 245 HIS B C 1
ATOM 5408 O O . HIS B 1 223 ? -26.43315 14.96453 7.85528 1.000 25.11389 245 HIS B O 1
ATOM 5415 N N . VAL B 1 224 ? -28.01561 16.29426 8.74291 1.000 18.85591 246 VAL B N 1
ATOM 5416 C CA . VAL B 1 224 ? -27.29750 17.54382 8.52526 1.000 19.58157 246 VAL B CA 1
ATOM 5417 C C . VAL B 1 224 ? -26.96583 18.16088 9.88504 1.000 23.58220 246 VAL B C 1
ATOM 5418 O O . VAL B 1 224 ? -27.86489 18.52912 10.64987 1.000 19.17955 246 VAL B O 1
ATOM 5422 N N . ASN B 1 225 ? -25.68111 18.27538 10.16877 1.000 19.06241 247 ASN B N 1
ATOM 5423 C CA . ASN B 1 225 ? -25.14639 18.90740 11.35748 1.000 19.61164 247 ASN B CA 1
ATOM 5424 C C . ASN B 1 225 ? -25.01022 20.42676 11.16613 1.000 20.38122 247 ASN B C 1
ATOM 5425 O O . ASN B 1 225 ? -24.72359 20.91938 10.06651 1.000 19.54318 247 ASN B O 1
ATOM 5430 N N . ILE B 1 226 ? -25.23697 21.16642 12.25424 1.000 21.05983 248 ILE B N 1
ATOM 5431 C CA . ILE B 1 226 ? -25.13008 22.62920 12.26584 1.000 21.73314 248 ILE B CA 1
ATOM 5432 C C . ILE B 1 226 ? -23.90129 23.00340 13.08523 1.000 22.59443 248 ILE B C 1
ATOM 5433 O O . ILE B 1 226 ? -23.82183 22.68675 14.28220 1.000 25.79620 248 ILE B O 1
ATOM 5438 N N . TYR B 1 227 ? -22.92992 23.64107 12.43845 1.000 22.60236 249 TYR B N 1
ATOM 5439 C CA . TYR B 1 227 ? -21.72686 24.10027 13.12849 1.000 27.53703 249 TYR B CA 1
ATOM 5440 C C . TYR B 1 227 ? -22.03471 25.35506 13.94701 1.000 24.86607 249 TYR B C 1
ATOM 5441 O O . TYR B 1 227 ? -22.70972 26.27576 13.47741 1.000 24.96397 249 TYR B O 1
ATOM 5450 N N . ASP B 1 228 ? -21.55615 25.35942 15.19077 1.000 28.59874 250 ASP B N 1
ATOM 5451 C CA . ASP B 1 228 ? -21.79439 26.42401 16.14573 1.000 27.38615 250 ASP B CA 1
ATOM 5452 C C . ASP B 1 228 ? -20.84736 27.57859 15.89650 1.000 31.54357 250 ASP B C 1
ATOM 5453 O O . ASP B 1 228 ? -19.67735 27.39043 15.55801 1.000 28.57581 250 ASP B O 1
ATOM 5458 N N . GLU B 1 229 ? -21.36843 28.77696 16.09314 1.000 28.82934 251 GLU B N 1
ATOM 5459 C CA . GLU B 1 229 ? -20.59431 29.99961 16.06211 1.000 28.20116 251 GLU B CA 1
ATOM 5460 C C . GLU B 1 229 ? -20.74416 30.69284 17.42181 1.000 27.30566 251 GLU B C 1
ATOM 5461 O O . GLU B 1 229 ? -21.69947 30.43498 18.16601 1.000 27.00260 251 GLU B O 1
ATOM 5467 N N . ASP B 1 230 ? -19.77474 31.54474 17.77647 1.000 27.14938 252 ASP B N 1
ATOM 5468 C CA . ASP B 1 230 ? -19.86963 32.33191 19.01820 1.000 26.46569 252 ASP B CA 1
ATOM 5469 C C . ASP B 1 230 ? -20.73103 33.55376 18.72711 1.000 28.34460 252 ASP B C 1
ATOM 5470 O O . ASP B 1 230 ? -20.22917 34.61472 18.33631 1.000 32.19202 252 ASP B O 1
ATOM 5475 N N . ASP B 1 231 ? -22.05842 33.40190 18.90710 1.000 26.90977 253 ASP B N 1
ATOM 5476 C CA . ASP B 1 231 ? -22.99312 34.49420 18.63036 1.000 25.64079 253 ASP B CA 1
ATOM 5477 C C . ASP B 1 231 ? -23.92533 34.78630 19.80016 1.000 25.51414 253 ASP B C 1
ATOM 5478 O O . ASP B 1 231 ? -24.96002 35.42366 19.60653 1.000 25.80928 253 ASP B O 1
ATOM 5483 N N . ASN B 1 232 ? -23.58358 34.35094 21.00576 1.000 25.29413 254 ASN B N 1
ATOM 5484 C CA . ASN B 1 232 ? -24.40237 34.59927 22.18150 1.000 25.33563 254 ASN B CA 1
ATOM 5485 C C . ASN B 1 232 ? -23.53120 35.19488 23.27229 1.000 25.32798 254 ASN B C 1
ATOM 5486 O O . ASN B 1 232 ? -22.45225 34.66892 23.56469 1.000 24.91976 254 ASN B O 1
ATOM 5491 N N . SER B 1 233 ? -24.00180 36.27140 23.88346 1.000 25.40652 255 SER B N 1
ATOM 5492 C CA . SER B 1 233 ? -23.16564 36.81505 24.92729 1.000 25.36962 255 SER B CA 1
ATOM 5493 C C . SER B 1 233 ? -23.38546 36.05563 26.23692 1.000 25.50183 255 SER B C 1
ATOM 5494 O O . SER B 1 233 ? -24.45687 35.48430 26.47001 1.000 25.34632 255 SER B O 1
ATOM 5497 N N . PRO B 1 234 ? -22.37694 36.01063 27.09553 1.000 25.94424 256 PRO B N 1
ATOM 5498 C CA . PRO B 1 234 ? -22.56148 35.37008 28.39924 1.000 24.85173 256 PRO B CA 1
ATOM 5499 C C . PRO B 1 234 ? -23.47120 36.20230 29.28461 1.000 25.32866 256 PRO B C 1
ATOM 5500 O O . PRO B 1 234 ? -23.60765 37.41457 29.10331 1.000 28.16975 256 PRO B O 1
ATOM 5504 N N . TYR B 1 235 ? -24.13738 35.52518 30.22017 1.000 25.73635 257 TYR B N 1
ATOM 5505 C CA . TYR B 1 235 ? -25.09196 36.18022 31.10284 1.000 26.23992 257 TYR B CA 1
ATOM 5506 C C . TYR B 1 235 ? -25.12531 35.47089 32.44785 1.000 31.73893 257 TYR B C 1
ATOM 5507 O O . TYR B 1 235 ? -24.78044 34.28897 32.56584 1.000 25.93845 257 TYR B O 1
ATOM 5516 N N . VAL B 1 236 ? -25.57909 36.21214 33.46317 1.000 26.99490 258 VAL B N 1
ATOM 5517 C CA . VAL B 1 236 ? -25.78927 35.66968 34.79704 1.000 34.85247 258 VAL B CA 1
ATOM 5518 C C . VAL B 1 236 ? -27.25412 35.28890 34.93920 1.000 31.72489 258 VAL B C 1
ATOM 5519 O O . VAL B 1 236 ? -28.14653 35.89582 34.33406 1.000 37.21755 258 VAL B O 1
ATOM 5523 N N . GLN B 1 237 ? -27.49634 34.25261 35.72399 1.000 33.66234 259 GLN B N 1
ATOM 5524 C CA . GLN B 1 237 ? -28.83364 33.77125 36.04323 1.000 38.95732 259 GLN B CA 1
ATOM 5525 C C . GLN B 1 237 ? -29.09681 34.13538 37.49408 1.000 51.30807 259 GLN B C 1
ATOM 5526 O O . GLN B 1 237 ? -28.50819 33.53794 38.40539 1.000 54.46000 259 GLN B O 1
ATOM 5532 N N . GLY B 1 238 ? -29.94889 35.11668 37.70199 1.000 62.05462 260 GLY B N 1
ATOM 5533 C CA . GLY B 1 238 ? -30.30144 35.55503 39.04957 1.000 59.57592 260 GLY B CA 1
ATOM 5534 C C . GLY B 1 238 ? -29.47156 36.75994 39.46787 1.000 62.66690 260 GLY B C 1
ATOM 5535 O O . GLY B 1 238 ? -29.56161 37.81929 38.84487 1.000 66.92025 260 GLY B O 1
ATOM 5536 N N . THR B 1 239 ? -28.66049 36.58479 40.50503 1.000 57.71127 261 THR B N 1
ATOM 5537 C CA . THR B 1 239 ? -27.81504 37.63557 41.04921 1.000 53.23564 261 THR B CA 1
ATOM 5538 C C . THR B 1 239 ? -26.40832 37.55753 40.46439 1.000 53.29685 261 THR B C 1
ATOM 5539 O O . THR B 1 239 ? -25.88955 36.47068 40.19033 1.000 53.07448 261 THR B O 1
ATOM 5543 N N . ASP B 1 240 ? -25.79262 38.72793 40.28092 1.000 39.46966 262 ASP B N 1
ATOM 5544 C CA . ASP B 1 240 ? -24.38674 38.82642 39.91160 1.000 42.61969 262 ASP B CA 1
ATOM 5545 C C . ASP B 1 240 ? -23.49127 39.06851 41.11773 1.000 42.72850 262 ASP B C 1
ATOM 5546 O O . ASP B 1 240 ? -22.29621 39.34774 40.94667 1.000 33.19362 262 ASP B O 1
ATOM 5551 N N . THR B 1 241 ? -24.04569 38.96823 42.32847 1.000 39.10015 263 THR B N 1
ATOM 5552 C CA . THR B 1 241 ? -23.33489 39.24967 43.56792 1.000 43.98936 263 THR B CA 1
ATOM 5553 C C . THR B 1 241 ? -23.46541 38.07523 44.53468 1.000 46.22759 263 THR B C 1
ATOM 5554 O O . THR B 1 241 ? -24.55829 37.52637 44.72559 1.000 43.89114 263 THR B O 1
ATOM 5558 N N . GLU B 1 242 ? -22.34247 37.69636 45.14280 1.000 39.72065 264 GLU B N 1
ATOM 5559 C CA . GLU B 1 242 ? -22.28066 36.60187 46.11017 1.000 51.71389 264 GLU B CA 1
ATOM 5560 C C . GLU B 1 242 ? -21.76915 37.13259 47.44697 1.000 39.69497 264 GLU B C 1
ATOM 5561 O O . GLU B 1 242 ? -20.66068 37.67336 47.52158 1.000 38.08525 264 GLU B O 1
ATOM 5567 N N . ASP B 1 243 ? -22.57703 36.99903 48.49558 1.000 44.18969 265 ASP B N 1
ATOM 5568 C CA . ASP B 1 243 ? -22.12686 37.37459 49.83415 1.000 44.14373 265 ASP B CA 1
ATOM 5569 C C . ASP B 1 243 ? -21.24793 36.26457 50.39146 1.000 45.62182 265 ASP B C 1
ATOM 5570 O O . ASP B 1 243 ? -21.63604 35.09136 50.38627 1.000 47.07002 265 ASP B O 1
ATOM 5575 N N . VAL B 1 244 ? -20.05344 36.63151 50.84942 1.000 45.38690 266 VAL B N 1
ATOM 5576 C CA . VAL B 1 244 ? -19.04755 35.67402 51.29695 1.000 44.02201 266 VAL B CA 1
ATOM 5577 C C . VAL B 1 244 ? -18.62394 36.03756 52.71403 1.000 38.58267 266 VAL B C 1
ATOM 5578 O O . VAL B 1 244 ? -18.24928 37.18649 52.98541 1.000 31.51117 266 VAL B O 1
ATOM 5582 N N . LEU B 1 245 ? -18.67422 35.05717 53.60978 1.000 33.25050 267 LEU B N 1
ATOM 5583 C CA . LEU B 1 245 ? -18.24606 35.23709 54.99062 1.000 33.29560 267 LEU B CA 1
ATOM 5584 C C . LEU B 1 245 ? -17.05234 34.33750 55.24396 1.000 36.84934 267 LEU B C 1
ATOM 5585 O O . LEU B 1 245 ? -17.14538 33.11252 55.09753 1.000 38.61070 267 LEU B O 1
ATOM 5590 N N . VAL B 1 246 ? -15.93026 34.94110 55.59713 1.000 35.47801 268 VAL B N 1
ATOM 5591 C CA . VAL B 1 246 ? -14.75392 34.19897 56.01441 1.000 31.05156 268 VAL B CA 1
ATOM 5592 C C . VAL B 1 246 ? -14.70366 34.26128 57.53748 1.000 31.79967 268 VAL B C 1
ATOM 5593 O O . VAL B 1 246 ? -14.51968 35.33751 58.11725 1.000 32.42118 268 VAL B O 1
ATOM 5597 N N . GLU B 1 247 ? -14.90639 33.11802 58.18912 1.000 31.95817 269 GLU B N 1
ATOM 5598 C CA . GLU B 1 247 ? -14.74296 33.05246 59.63435 1.000 32.71561 269 GLU B CA 1
ATOM 5599 C C . GLU B 1 247 ? -13.84585 31.87826 60.00878 1.000 32.99758 269 GLU B C 1
ATOM 5600 O O . GLU B 1 247 ? -12.61924 31.98227 59.94881 1.000 33.19902 269 GLU B O 1
ATOM 5606 N N . PHE B 1 248 ? -14.46283 30.75949 60.37737 1.000 33.33949 270 PHE B N 1
ATOM 5607 C CA . PHE B 1 248 ? -13.73249 29.65240 60.98199 1.000 34.07484 270 PHE B CA 1
ATOM 5608 C C . PHE B 1 248 ? -12.94822 28.82920 59.96108 1.000 34.08199 270 PHE B C 1
ATOM 5609 O O . PHE B 1 248 ? -11.94202 28.19630 60.31287 1.000 34.89760 270 PHE B O 1
ATOM 5617 N N . ASP B 1 249 ? -13.39465 28.80954 58.70693 1.000 33.40910 271 ASP B N 1
ATOM 5618 C CA . ASP B 1 249 ? -12.66460 28.16144 57.61449 1.000 33.50922 271 ASP B CA 1
ATOM 5619 C C . ASP B 1 249 ? -11.84260 29.23521 56.91872 1.000 32.95110 271 ASP B C 1
ATOM 5620 O O . ASP B 1 249 ? -12.38288 30.03854 56.15808 1.000 32.08603 271 ASP B O 1
ATOM 5625 N N . ARG B 1 250 ? -10.54079 29.26738 57.19072 1.000 33.71422 272 ARG B N 1
ATOM 5626 C CA . ARG B 1 250 ? -9.66601 30.26588 56.57570 1.000 33.66745 272 ARG B CA 1
ATOM 5627 C C . ARG B 1 250 ? -8.39951 29.62058 56.03057 1.000 34.77744 272 ARG B C 1
ATOM 5628 O O . ARG B 1 250 ? -7.29647 30.15627 56.18552 1.000 35.65702 272 ARG B O 1
ATOM 5636 N N . SER B 1 251 ? -8.52709 28.47452 55.37759 1.000 35.08805 273 SER B N 1
ATOM 5637 C CA . SER B 1 251 ? -7.33857 27.80939 54.86925 1.000 36.55601 273 SER B CA 1
ATOM 5638 C C . SER B 1 251 ? -7.16591 28.05946 53.37610 1.000 43.14631 273 SER B C 1
ATOM 5639 O O . SER B 1 251 ? -8.13761 28.22746 52.63133 1.000 36.58093 273 SER B O 1
ATOM 5642 N N . GLU B 1 252 ? -5.90873 28.10017 52.95602 1.000 40.13185 274 GLU B N 1
ATOM 5643 C CA . GLU B 1 252 ? -5.60375 28.14964 51.54009 1.000 42.13835 274 GLU B CA 1
ATOM 5644 C C . GLU B 1 252 ? -6.36033 27.04594 50.82216 1.000 40.28733 274 GLU B C 1
ATOM 5645 O O . GLU B 1 252 ? -6.48428 25.92345 51.32918 1.000 41.59301 274 GLU B O 1
ATOM 5651 N N . GLY B 1 253 ? -6.88531 27.38337 49.64776 1.000 36.62617 275 GLY B N 1
ATOM 5652 C CA . GLY B 1 253 ? -7.64187 26.45438 48.83681 1.000 41.70836 275 GLY B CA 1
ATOM 5653 C C . GLY B 1 253 ? -9.13385 26.40564 49.10489 1.000 46.72276 275 GLY B C 1
ATOM 5654 O O . GLY B 1 253 ? -9.85027 25.69033 48.39228 1.000 42.16729 275 GLY B O 1
ATOM 5655 N N . THR B 1 254 ? -9.63306 27.13574 50.09805 1.000 43.62439 276 THR B N 1
ATOM 5656 C CA . THR B 1 254 ? -11.04174 27.04386 50.44010 1.000 33.25948 276 THR B CA 1
ATOM 5657 C C . THR B 1 254 ? -11.85577 27.92545 49.50881 1.000 36.41220 276 THR B C 1
ATOM 5658 O O . THR B 1 254 ? -11.48113 29.07361 49.24691 1.000 33.63963 276 THR B O 1
ATOM 5662 N N . VAL B 1 255 ? -12.96126 27.37835 48.99069 1.000 31.26008 277 VAL B N 1
ATOM 5663 C CA . VAL B 1 255 ? -13.83380 28.10750 48.07828 1.000 38.70783 277 VAL B CA 1
ATOM 5664 C C . VAL B 1 255 ? -15.07153 28.53895 48.84752 1.000 37.74291 277 VAL B C 1
ATOM 5665 O O . VAL B 1 255 ? -15.61899 27.76276 49.63793 1.000 30.89544 277 VAL B O 1
ATOM 5669 N N . PHE B 1 256 ? -15.53106 29.77365 48.60063 1.000 37.86598 278 PHE B N 1
ATOM 5670 C CA . PHE B 1 256 ? -16.52008 30.40965 49.45741 1.000 41.58330 278 PHE B CA 1
ATOM 5671 C C . PHE B 1 256 ? -17.86137 30.67991 48.81289 1.000 51.25963 278 PHE B C 1
ATOM 5672 O O . PHE B 1 256 ? -18.84028 30.87403 49.54122 1.000 67.43240 278 PHE B O 1
ATOM 5680 N N . GLY B 1 257 ? -17.95090 30.71311 47.49793 1.000 58.48093 279 GLY B N 1
ATOM 5681 C CA . GLY B 1 257 ? -19.24514 30.97082 46.90651 1.000 66.37637 279 GLY B CA 1
ATOM 5682 C C . GLY B 1 257 ? -19.22296 30.63932 45.43933 1.000 56.19820 279 GLY B C 1
ATOM 5683 O O . GLY B 1 257 ? -18.15773 30.52337 44.82399 1.000 60.28832 279 GLY B O 1
ATOM 5684 N N . THR B 1 258 ? -20.41677 30.49002 44.87931 1.000 44.11296 280 THR B N 1
ATOM 5685 C CA . THR B 1 258 ? -20.55277 30.14575 43.47369 1.000 51.64388 280 THR B CA 1
ATOM 5686 C C . THR B 1 258 ? -21.40977 31.18575 42.77058 1.000 37.50509 280 THR B C 1
ATOM 5687 O O . THR B 1 258 ? -22.59052 31.34503 43.09368 1.000 34.97055 280 THR B O 1
ATOM 5691 N N . LEU B 1 259 ? -20.81722 31.88508 41.81162 1.000 33.99584 281 LEU B N 1
ATOM 5692 C CA . LEU B 1 259 ? -21.57258 32.65181 40.83434 1.000 36.22350 281 LEU B CA 1
ATOM 5693 C C . LEU B 1 259 ? -21.64953 31.84282 39.54331 1.000 36.28312 281 LEU B C 1
ATOM 5694 O O . LEU B 1 259 ? -20.63456 31.30838 39.08465 1.000 30.19611 281 LEU B O 1
ATOM 5699 N N . PHE B 1 260 ? -22.85451 31.73132 38.97649 1.000 32.98154 282 PHE B N 1
ATOM 5700 C CA . PHE B 1 260 ? -23.08177 30.96372 37.75264 1.000 34.85680 282 PHE B CA 1
ATOM 5701 C C . PHE B 1 260 ? -23.20226 31.90886 36.55930 1.000 33.79113 282 PHE B C 1
ATOM 5702 O O . PHE B 1 260 ? -24.03729 32.82162 36.56245 1.000 32.55821 282 PHE B O 1
ATOM 5710 N N . VAL B 1 261 ? -22.36603 31.68660 35.54818 1.000 26.72618 283 VAL B N 1
ATOM 5711 C CA . VAL B 1 261 ? -22.42603 32.40051 34.27766 1.000 25.29634 283 VAL B CA 1
ATOM 5712 C C . VAL B 1 261 ? -22.72904 31.39232 33.17485 1.000 27.29841 283 VAL B C 1
ATOM 5713 O O . VAL B 1 261 ? -22.04448 30.36777 33.06056 1.000 29.92376 283 VAL B O 1
ATOM 5717 N N . TYR B 1 262 ? -23.73239 31.69388 32.35370 1.000 26.00316 284 TYR B N 1
ATOM 5718 C CA . TYR B 1 262 ? -24.20157 30.82327 31.28745 1.000 26.09477 284 TYR B CA 1
ATOM 5719 C C . TYR B 1 262 ? -23.88911 31.41546 29.91890 1.000 28.10838 284 TYR B C 1
ATOM 5720 O O . TYR B 1 262 ? -23.92771 32.63826 29.72269 1.000 25.29464 284 TYR B O 1
ATOM 5729 N N . ASP B 1 263 ? -23.58702 30.53307 28.96419 1.000 25.83298 285 ASP B N 1
ATOM 5730 C CA . ASP B 1 263 ? -23.32545 30.94573 27.58608 1.000 25.55067 285 ASP B CA 1
ATOM 5731 C C . ASP B 1 263 ? -23.89684 29.89083 26.64985 1.000 27.88584 285 ASP B C 1
ATOM 5732 O O . ASP B 1 263 ? -23.53810 28.71673 26.74303 1.000 26.93243 285 ASP B O 1
ATOM 5737 N N . ARG B 1 264 ? -24.78379 30.30923 25.75013 1.000 27.50979 286 ARG B N 1
ATOM 5738 C CA . ARG B 1 264 ? -25.53389 29.34329 24.96628 1.000 29.22464 286 ARG B CA 1
ATOM 5739 C C . ARG B 1 264 ? -24.68392 28.61633 23.93405 1.000 31.17570 286 ARG B C 1
ATOM 5740 O O . ARG B 1 264 ? -25.08495 27.53832 23.47669 1.000 28.58349 286 ARG B O 1
ATOM 5748 N N . ASP B 1 265 ? -23.52756 29.17032 23.57089 1.000 26.81581 287 ASP B N 1
ATOM 5749 C CA . ASP B 1 265 ? -22.64567 28.60168 22.55905 1.000 35.24596 287 ASP B CA 1
ATOM 5750 C C . ASP B 1 265 ? -21.83094 27.44105 23.14001 1.000 28.18273 287 ASP B C 1
ATOM 5751 O O . ASP B 1 265 ? -21.65991 27.30803 24.35953 1.000 28.37393 287 ASP B O 1
ATOM 5756 N N . THR B 1 266 ? -21.34323 26.58271 22.25040 1.000 29.25335 288 THR B N 1
ATOM 5757 C CA . THR B 1 266 ? -20.43626 25.53160 22.68098 1.000 30.52220 288 THR B CA 1
ATOM 5758 C C . THR B 1 266 ? -19.04461 26.11373 22.89846 1.000 37.34085 288 THR B C 1
ATOM 5759 O O . THR B 1 266 ? -18.73125 27.23746 22.47964 1.000 29.26259 288 THR B O 1
ATOM 5763 N N . THR B 1 267 ? -18.19595 25.31984 23.55009 1.000 31.91226 289 THR B N 1
ATOM 5764 C CA . THR B 1 267 ? -16.85304 25.75708 23.92213 1.000 38.03205 289 THR B CA 1
ATOM 5765 C C . THR B 1 267 ? -15.85618 24.64127 23.64574 1.000 42.88405 289 THR B C 1
ATOM 5766 O O . THR B 1 267 ? -15.70995 23.70731 24.45107 1.000 44.75667 289 THR B O 1
ATOM 5770 N N . PRO B 1 268 ? -15.15504 24.70122 22.51768 1.000 39.65774 290 PRO B N 1
ATOM 5771 C CA . PRO B 1 268 ? -14.11624 23.70734 22.23021 1.000 45.12415 290 PRO B CA 1
ATOM 5772 C C . PRO B 1 268 ? -12.81639 24.10781 22.91149 1.000 54.22911 290 PRO B C 1
ATOM 5773 O O . PRO B 1 268 ? -12.34177 25.23431 22.75331 1.000 62.45020 290 PRO B O 1
ATOM 5777 N N . VAL B 1 269 ? -12.24265 23.18569 23.67972 1.000 55.90932 291 VAL B N 1
ATOM 5778 C CA . VAL B 1 269 ? -10.99568 23.49822 24.36769 1.000 57.10393 291 VAL B CA 1
ATOM 5779 C C . VAL B 1 269 ? -9.82182 23.47632 23.39390 1.000 65.43164 291 VAL B C 1
ATOM 5780 O O . VAL B 1 269 ? -8.88675 24.27407 23.51908 1.000 74.91533 291 VAL B O 1
ATOM 5784 N N . TYR B 1 270 ? -9.85923 22.59249 22.39822 1.000 64.28175 292 TYR B N 1
ATOM 5785 C CA . TYR B 1 270 ? -8.74369 22.43169 21.46935 1.000 57.28749 292 TYR B CA 1
ATOM 5786 C C . TYR B 1 270 ? -9.08453 22.96079 20.08497 1.000 58.30619 292 TYR B C 1
ATOM 5787 O O . TYR B 1 270 ? -10.12775 22.61828 19.52464 1.000 53.88430 292 TYR B O 1
ATOM 5796 N N . VAL B 1 275 ? -9.54931 29.15384 21.21306 1.000 54.09534 297 VAL B N 1
ATOM 5797 C CA . VAL B 1 275 ? -9.94817 30.38458 21.88666 1.000 53.91862 297 VAL B CA 1
ATOM 5798 C C . VAL B 1 275 ? -11.42080 30.73990 21.63213 1.000 43.62968 297 VAL B C 1
ATOM 5799 O O . VAL B 1 275 ? -11.96877 31.66920 22.23974 1.000 45.04865 297 VAL B O 1
ATOM 5803 N N . GLN B 1 276 ? -12.07555 29.97721 20.76129 1.000 41.92021 298 GLN B N 1
ATOM 5804 C CA . GLN B 1 276 ? -13.47262 30.25041 20.44405 1.000 42.19755 298 GLN B CA 1
ATOM 5805 C C . GLN B 1 276 ? -14.35279 30.13984 21.68412 1.000 40.37570 298 GLN B C 1
ATOM 5806 O O . GLN B 1 276 ? -14.32209 29.13139 22.40039 1.000 39.61997 298 GLN B O 1
ATOM 5812 N N . ASN B 1 277 ? -15.13854 31.18834 21.93187 1.000 38.92066 299 ASN B N 1
ATOM 5813 C CA . ASN B 1 277 ? -16.07916 31.25560 23.04392 1.000 31.57247 299 ASN B CA 1
ATOM 5814 C C . ASN B 1 277 ? -15.38428 31.16337 24.39781 1.000 28.06889 299 ASN B C 1
ATOM 5815 O O . ASN B 1 277 ? -16.02932 30.95628 25.41861 1.000 27.41953 299 ASN B O 1
ATOM 5820 N N . LYS B 1 278 ? -14.07779 31.37289 24.44585 1.000 34.84491 300 LYS B N 1
ATOM 5821 C CA . LYS B 1 278 ? -13.36538 31.36242 25.71801 1.000 34.65826 300 LYS B CA 1
ATOM 5822 C C . LYS B 1 278 ? -13.67417 32.62059 26.53250 1.000 35.71440 300 LYS B C 1
ATOM 5823 O O . LYS B 1 278 ? -13.59113 33.74023 26.01937 1.000 33.12700 300 LYS B O 1
ATOM 5829 N N . LEU B 1 279 ? -14.03443 32.42963 27.80340 1.000 30.36610 301 LEU B N 1
ATOM 5830 C CA . LEU B 1 279 ? -14.30168 33.51635 28.74190 1.000 33.85222 301 LEU B CA 1
ATOM 5831 C C . LEU B 1 279 ? -13.07048 33.73654 29.60412 1.000 35.78563 301 LEU B C 1
ATOM 5832 O O . LEU B 1 279 ? -12.62932 32.81722 30.29885 1.000 30.56879 301 LEU B O 1
ATOM 5837 N N . VAL B 1 280 ? -12.53246 34.95001 29.58461 1.000 30.94647 302 VAL B N 1
ATOM 5838 C CA . VAL B 1 280 ? -11.34146 35.27425 30.35645 1.000 34.69779 302 VAL B CA 1
ATOM 5839 C C . VAL B 1 280 ? -11.69928 36.35788 31.35884 1.000 38.11050 302 VAL B C 1
ATOM 5840 O O . VAL B 1 280 ? -12.36660 37.34224 31.01310 1.000 39.52236 302 VAL B O 1
ATOM 5844 N N . GLY B 1 281 ? -11.26345 36.16747 32.59995 1.000 30.00590 303 GLY B N 1
ATOM 5845 C CA . GLY B 1 281 ? -11.63028 37.04471 33.68422 1.000 37.32330 303 GLY B CA 1
ATOM 5846 C C . GLY B 1 281 ? -10.47400 37.94119 34.06225 1.000 35.82394 303 GLY B C 1
ATOM 5847 O O . GLY B 1 281 ? -9.32766 37.67698 33.71860 1.000 44.53013 303 GLY B O 1
ATOM 5848 N N . THR B 1 282 ? -10.79960 39.01564 34.77258 1.000 32.95978 304 THR B N 1
ATOM 5849 C CA . THR B 1 282 ? -9.82070 39.97405 35.26213 1.000 33.59447 304 THR B CA 1
ATOM 5850 C C . THR B 1 282 ? -10.24219 40.42682 36.65239 1.000 40.72637 304 THR B C 1
ATOM 5851 O O . THR B 1 282 ? -11.37361 40.88643 36.83488 1.000 36.83979 304 THR B O 1
ATOM 5855 N N . LEU B 1 283 ? -9.33476 40.29682 37.62260 1.000 38.77869 305 LEU B N 1
ATOM 5856 C CA . LEU B 1 283 ? -9.56129 40.83342 38.96086 1.000 39.84877 305 LEU B CA 1
ATOM 5857 C C . LEU B 1 283 ? -9.58322 42.35659 38.92864 1.000 41.79020 305 LEU B C 1
ATOM 5858 O O . LEU B 1 283 ? -8.59301 42.99638 38.55269 1.000 40.11539 305 LEU B O 1
ATOM 5863 N N . MET B 1 284 ? -10.70161 42.93627 39.35994 1.000 42.91846 306 MET B N 1
ATOM 5864 C CA . MET B 1 284 ? -10.89646 44.38749 39.34640 1.000 46.40367 306 MET B CA 1
ATOM 5865 C C . MET B 1 284 ? -10.38784 45.03470 40.64207 1.000 49.58453 306 MET B C 1
ATOM 5866 O O . MET B 1 284 ? -11.14292 45.63347 41.41201 1.000 51.97695 306 MET B O 1
ATOM 5871 N N . THR B 1 285 ? -9.08316 44.92023 40.88199 1.000 42.38604 307 THR B N 1
ATOM 5872 C CA . THR B 1 285 ? -8.51489 45.57329 42.05343 1.000 53.23500 307 THR B CA 1
ATOM 5873 C C . THR B 1 285 ? -7.02713 45.79110 41.84685 1.000 57.25063 307 THR B C 1
ATOM 5874 O O . THR B 1 285 ? -6.37454 45.04982 41.10801 1.000 61.86000 307 THR B O 1
ATOM 5878 N N . GLN B 1 286 ? -6.50303 46.82122 42.51037 1.000 54.13138 308 GLN B N 1
ATOM 5879 C CA . GLN B 1 286 ? -5.06737 47.01938 42.63247 1.000 57.10976 308 GLN B CA 1
ATOM 5880 C C . GLN B 1 286 ? -4.55861 46.69788 44.03023 1.000 61.35801 308 GLN B C 1
ATOM 5881 O O . GLN B 1 286 ? -3.34575 46.75101 44.25776 1.000 59.95132 308 GLN B O 1
ATOM 5887 N N . ASP B 1 287 ? -5.45339 46.35582 44.96363 1.000 59.40182 309 ASP B N 1
ATOM 5888 C CA . ASP B 1 287 ? -5.08454 46.17403 46.36465 1.000 50.08248 309 ASP B CA 1
ATOM 5889 C C . ASP B 1 287 ? -4.10678 45.01208 46.51065 1.000 52.06094 309 ASP B C 1
ATOM 5890 O O . ASP B 1 287 ? -4.42219 43.87157 46.15816 1.000 59.18977 309 ASP B O 1
ATOM 5895 N N . SER B 1 288 ? -2.91123 45.31165 47.02573 1.000 57.49715 310 SER B N 1
ATOM 5896 C CA . SER B 1 288 ? -1.89514 44.27963 47.21393 1.000 59.26334 310 SER B CA 1
ATOM 5897 C C . SER B 1 288 ? -2.36265 43.21767 48.19813 1.000 59.46405 310 SER B C 1
ATOM 5898 O O . SER B 1 288 ? -2.11619 42.02201 48.00196 1.000 57.15085 310 SER B O 1
ATOM 5900 N N . TRP B 1 289 ? -3.03139 43.63903 49.27159 1.000 58.17218 311 TRP B N 1
ATOM 5901 C CA . TRP B 1 289 ? -3.48122 42.69344 50.28364 1.000 51.16259 311 TRP B CA 1
ATOM 5902 C C . TRP B 1 289 ? -4.46867 41.69132 49.69850 1.000 56.22001 311 TRP B C 1
ATOM 5903 O O . TRP B 1 289 ? -4.31085 40.47639 49.86654 1.000 51.41436 311 TRP B O 1
ATOM 5914 N N . ILE B 1 290 ? -5.48698 42.18834 48.98840 1.000 60.13877 312 ILE B N 1
ATOM 5915 C CA . ILE B 1 290 ? -6.50601 41.32122 48.39908 1.000 50.33332 312 ILE B CA 1
ATOM 5916 C C . ILE B 1 290 ? -5.87671 40.33995 47.41885 1.000 51.68489 312 ILE B C 1
ATOM 5917 O O . ILE B 1 290 ? -6.11541 39.12788 47.48515 1.000 43.01297 312 ILE B O 1
ATOM 5922 N N . LYS B 1 291 ? -5.08317 40.85417 46.47545 1.000 44.86265 313 LYS B N 1
ATOM 5923 C CA . LYS B 1 291 ? -4.47522 39.99042 45.46587 1.000 52.48327 313 LYS B CA 1
ATOM 5924 C C . LYS B 1 291 ? -3.58832 38.91745 46.09796 1.000 50.29838 313 LYS B C 1
ATOM 5925 O O . LYS B 1 291 ? -3.55307 37.77618 45.62546 1.000 60.27213 313 LYS B O 1
ATOM 5927 N N . ASN B 1 292 ? -2.86294 39.25708 47.16244 1.000 49.90900 314 ASN B N 1
ATOM 5928 C CA . ASN B 1 292 ? -1.99073 38.28025 47.80825 1.000 57.90808 314 ASN B CA 1
ATOM 5929 C C . ASN B 1 292 ? -2.74408 37.23496 48.62538 1.000 54.97221 314 ASN B C 1
ATOM 5930 O O . ASN B 1 292 ? -2.13847 36.23581 49.03105 1.000 55.64786 314 ASN B O 1
ATOM 5935 N N . ASN B 1 293 ? -4.03208 37.42264 48.87955 1.000 53.45917 315 ASN B N 1
ATOM 5936 C CA . ASN B 1 293 ? -4.77741 36.50004 49.72775 1.000 45.93980 315 ASN B CA 1
ATOM 5937 C C . ASN B 1 293 ? -5.91333 35.77961 49.02184 1.000 45.05210 315 ASN B C 1
ATOM 5938 O O . ASN B 1 293 ? -6.28141 34.68418 49.45273 1.000 45.73331 315 ASN B O 1
ATOM 5943 N N . PHE B 1 294 ? -6.48355 36.36392 47.96539 1.000 39.67753 316 PHE B N 1
ATOM 5944 C CA . PHE B 1 294 ? -7.64733 35.82336 47.28250 1.000 37.25033 316 PHE B CA 1
ATOM 5945 C C . PHE B 1 294 ? -7.36255 35.69844 45.79811 1.000 43.98100 316 PHE B C 1
ATOM 5946 O O . PHE B 1 294 ? -6.66363 36.52953 45.21181 1.000 48.96371 316 PHE B O 1
ATOM 5954 N N . ALA B 1 295 ? -7.90983 34.65130 45.19853 1.000 37.79815 317 ALA B N 1
ATOM 5955 C CA . ALA B 1 295 ? -7.93674 34.51101 43.75748 1.000 40.09381 317 ALA B CA 1
ATOM 5956 C C . ALA B 1 295 ? -9.33500 34.04834 43.39861 1.000 41.84721 317 ALA B C 1
ATOM 5957 O O . ALA B 1 295 ? -10.09919 33.62620 44.26499 1.000 43.19615 317 ALA B O 1
ATOM 5959 N N . ILE B 1 296 ? -9.68876 34.14800 42.13027 1.000 38.34284 318 ILE B N 1
ATOM 5960 C CA . ILE B 1 296 ? -10.96904 33.64581 41.66028 1.000 38.57362 318 ILE B CA 1
ATOM 5961 C C . ILE B 1 296 ? -10.74698 32.29514 41.00302 1.000 45.98179 318 ILE B C 1
ATOM 5962 O O . ILE B 1 296 ? -9.85557 32.14384 40.16063 1.000 44.81567 318 ILE B O 1
ATOM 5967 N N . GLU B 1 297 ? -11.53251 31.30590 41.40726 1.000 47.95542 319 GLU B N 1
ATOM 5968 C CA . GLU B 1 297 ? -11.46395 29.97886 40.81403 1.000 46.28450 319 GLU B CA 1
ATOM 5969 C C . GLU B 1 297 ? -12.49003 29.90191 39.68888 1.000 38.11073 319 GLU B C 1
ATOM 5970 O O . GLU B 1 297 ? -13.67962 30.14937 39.90576 1.000 38.84133 319 GLU B O 1
ATOM 5976 N N . HIS B 1 298 ? -12.03264 29.58641 38.48758 1.000 36.54280 320 HIS B N 1
ATOM 5977 C CA . HIS B 1 298 ? -12.91512 29.47866 37.33865 1.000 29.74066 320 HIS B CA 1
ATOM 5978 C C . HIS B 1 298 ? -12.85881 28.05753 36.81407 1.000 39.59309 320 HIS B C 1
ATOM 5979 O O . HIS B 1 298 ? -11.78502 27.57106 36.44423 1.000 42.07338 320 HIS B O 1
ATOM 5986 N N . LYS B 1 299 ? -14.00619 27.39159 36.79656 1.000 38.29908 321 LYS B N 1
ATOM 5987 C CA . LYS B 1 299 ? -14.15027 26.12454 36.10080 1.000 39.30526 321 LYS B CA 1
ATOM 5988 C C . LYS B 1 299 ? -15.37407 26.22142 35.20487 1.000 39.40071 321 LYS B C 1
ATOM 5989 O O . LYS B 1 299 ? -16.24260 27.08177 35.39447 1.000 36.23289 321 LYS B O 1
ATOM 5992 N N . PHE B 1 300 ? -15.42394 25.34899 34.20245 1.000 39.63203 322 PHE B N 1
ATOM 5993 C CA . PHE B 1 300 ? -16.55475 25.34227 33.29048 1.000 37.04655 322 PHE B CA 1
ATOM 5994 C C . PHE B 1 300 ? -16.71322 23.96580 32.67085 1.000 40.92064 322 PHE B C 1
ATOM 5995 O O . PHE B 1 300 ? -15.78771 23.14928 32.65381 1.000 39.29912 322 PHE B O 1
ATOM 6003 N N . ARG B 1 301 ? -17.91108 23.73100 32.14951 1.000 39.02631 323 ARG B N 1
ATOM 6004 C CA . ARG B 1 301 ? -18.26456 22.46483 31.54335 1.000 37.15097 323 ARG B CA 1
ATOM 6005 C C . ARG B 1 301 ? -19.30387 22.74769 30.47814 1.000 34.53606 323 ARG B C 1
ATOM 6006 O O . ARG B 1 301 ? -19.96854 23.79037 30.48922 1.000 35.42974 323 ARG B O 1
ATOM 6014 N N . GLU B 1 302 ? -19.44032 21.81098 29.55291 1.000 34.97784 324 GLU B N 1
ATOM 6015 C CA . GLU B 1 302 ? -20.50303 21.90939 28.57047 1.000 41.40982 324 GLU B CA 1
ATOM 6016 C C . GLU B 1 302 ? -21.67584 21.06374 29.04296 1.000 38.97723 324 GLU B C 1
ATOM 6017 O O . GLU B 1 302 ? -21.50413 20.07637 29.75693 1.000 44.00944 324 GLU B O 1
ATOM 6023 N N . GLU B 1 303 ? -22.87718 21.47725 28.66181 1.000 46.67517 325 GLU B N 1
ATOM 6024 C CA . GLU B 1 303 ? -24.07069 20.91631 29.26889 1.000 47.49311 325 GLU B CA 1
ATOM 6025 C C . GLU B 1 303 ? -25.25736 21.12351 28.34482 1.000 48.07404 325 GLU B C 1
ATOM 6026 O O . GLU B 1 303 ? -25.44684 22.20938 27.79778 1.000 37.17527 325 GLU B O 1
ATOM 6032 N N . LYS B 1 304 ? -26.06236 20.08407 28.19736 1.000 53.49909 326 LYS B N 1
ATOM 6033 C CA . LYS B 1 304 ? -27.32862 20.20663 27.49991 1.000 54.50225 326 LYS B CA 1
ATOM 6034 C C . LYS B 1 304 ? -28.50399 20.25678 28.46293 1.000 57.29370 326 LYS B C 1
ATOM 6035 O O . LYS B 1 304 ? -29.53585 20.85582 28.13510 1.000 51.79438 326 LYS B O 1
ATOM 6041 N N . ALA B 1 305 ? -28.33270 19.69440 29.66358 1.000 64.60270 327 ALA B N 1
ATOM 6042 C CA . ALA B 1 305 ? -29.44301 19.52879 30.59764 1.000 68.39390 327 ALA B CA 1
ATOM 6043 C C . ALA B 1 305 ? -30.02300 20.87569 31.02053 1.000 61.94274 327 ALA B C 1
ATOM 6044 O O . ALA B 1 305 ? -31.23088 21.11005 30.89780 1.000 65.80729 327 ALA B O 1
ATOM 6046 N N . ILE B 1 306 ? -29.17181 21.78313 31.50387 1.000 59.30122 328 ILE B N 1
ATOM 6047 C CA . ILE B 1 306 ? -29.66082 23.07715 31.97986 1.000 55.80788 328 ILE B CA 1
ATOM 6048 C C . ILE B 1 306 ? -30.20026 23.94450 30.83329 1.000 54.04055 328 ILE B C 1
ATOM 6049 O O . ILE B 1 306 ? -31.05898 24.81002 31.06058 1.000 44.19929 328 ILE B O 1
ATOM 6054 N N . PHE B 1 307 ? -29.72161 23.74070 29.59440 1.000 46.89801 329 PHE B N 1
ATOM 6055 C CA . PHE B 1 307 ? -30.16406 24.55177 28.45890 1.000 48.37936 329 PHE B CA 1
ATOM 6056 C C . PHE B 1 307 ? -31.31581 23.92109 27.69432 1.000 51.16938 329 PHE B C 1
ATOM 6057 O O . PHE B 1 307 ? -31.94059 24.59747 26.86671 1.000 56.75205 329 PHE B O 1
ATOM 6065 N N . GLY B 1 308 ? -31.60010 22.64864 27.94330 1.000 64.35810 330 GLY B N 1
ATOM 6066 C CA . GLY B 1 308 ? -32.70608 21.98263 27.29329 1.000 55.02136 330 GLY B CA 1
ATOM 6067 C C . GLY B 1 308 ? -32.29110 21.17474 26.08075 1.000 54.26818 330 GLY B C 1
ATOM 6068 O O . GLY B 1 308 ? -31.61781 20.14916 26.20154 1.000 53.60820 330 GLY B O 1
ATOM 6069 N N . ASN B 1 309 ? -32.68421 21.62126 24.89556 1.000 44.75215 331 ASN B N 1
ATOM 6070 C CA . ASN B 1 309 ? -32.56988 20.74691 23.74213 1.000 52.07357 331 ASN B CA 1
ATOM 6071 C C . ASN B 1 309 ? -31.19576 20.79592 23.09963 1.000 48.46543 331 ASN B C 1
ATOM 6072 O O . ASN B 1 309 ? -30.88378 19.92651 22.28025 1.000 46.29711 331 ASN B O 1
ATOM 6074 N N . VAL B 1 310 ? -30.36715 21.76944 23.45937 1.000 41.35959 332 VAL B N 1
ATOM 6075 C CA . VAL B 1 310 ? -29.15264 22.06852 22.71503 1.000 41.27917 332 VAL B CA 1
ATOM 6076 C C . VAL B 1 310 ? -28.02271 22.37020 23.68070 1.000 44.04552 332 VAL B C 1
ATOM 6077 O O . VAL B 1 310 ? -28.17801 23.17495 24.60718 1.000 39.14665 332 VAL B O 1
ATOM 6081 N N . ARG B 1 311 ? -26.86796 21.77005 23.41739 1.000 37.10211 333 ARG B N 1
ATOM 6082 C CA . ARG B 1 311 ? -25.71861 21.89567 24.29979 1.000 36.21844 333 ARG B CA 1
ATOM 6083 C C . ARG B 1 311 ? -25.27548 23.35255 24.44602 1.000 37.01727 333 ARG B C 1
ATOM 6084 O O . ARG B 1 311 ? -25.17856 24.10070 23.46182 1.000 32.63404 333 ARG B O 1
ATOM 6092 N N . GLY B 1 312 ? -24.99786 23.74757 25.68620 1.000 32.89820 334 GLY B N 1
ATOM 6093 C CA . GLY B 1 312 ? -24.45866 25.06340 25.97041 1.000 30.90351 334 GLY B CA 1
ATOM 6094 C C . GLY B 1 312 ? -23.29761 24.97711 26.93665 1.000 35.45977 334 GLY B C 1
ATOM 6095 O O . GLY B 1 312 ? -22.79267 23.88114 27.20336 1.000 38.10192 334 GLY B O 1
ATOM 6096 N N . THR B 1 313 ? -22.86539 26.10824 27.48118 1.000 29.16289 335 THR B N 1
ATOM 6097 C CA . THR B 1 313 ? -21.68563 26.15240 28.32947 1.000 28.91646 335 THR B CA 1
ATOM 6098 C C . THR B 1 313 ? -22.07241 26.73928 29.67773 1.000 31.64623 335 THR B C 1
ATOM 6099 O O . THR B 1 313 ? -22.70992 27.79847 29.73920 1.000 30.22491 335 THR B O 1
ATOM 6103 N N . VAL B 1 314 ? -21.70318 26.04645 30.75038 1.000 28.96163 336 VAL B N 1
ATOM 6104 C CA . VAL B 1 314 ? -21.92074 26.51102 32.11490 1.000 30.92491 336 VAL B CA 1
ATOM 6105 C C . VAL B 1 314 ? -20.56605 26.80576 32.74622 1.000 38.76822 336 VAL B C 1
ATOM 6106 O O . VAL B 1 314 ? -19.67383 25.94648 32.74950 1.000 36.34473 336 VAL B O 1
ATOM 6110 N N . HIS B 1 315 ? -20.42156 28.01252 33.29055 1.000 33.35644 337 HIS B N 1
ATOM 6111 C CA . HIS B 1 315 ? -19.21006 28.45188 33.96846 1.000 32.01338 337 HIS B CA 1
ATOM 6112 C C . HIS B 1 315 ? -19.48574 28.67576 35.44329 1.000 31.25455 337 HIS B C 1
ATOM 6113 O O . HIS B 1 315 ? -20.49140 29.29482 35.80736 1.000 37.21230 337 HIS B O 1
ATOM 6120 N N . GLU B 1 316 ? -18.55864 28.23270 36.28245 1.000 31.32193 338 GLU B N 1
ATOM 6121 C CA . GLU B 1 316 ? -18.65535 28.42451 37.72131 1.000 32.61426 338 GLU B CA 1
ATOM 6122 C C . GLU B 1 316 ? -17.48899 29.27530 38.19224 1.000 30.27396 338 GLU B C 1
ATOM 6123 O O . GLU B 1 316 ? -16.33969 29.00544 37.83613 1.000 35.15749 338 GLU B O 1
ATOM 6129 N N . TYR B 1 317 ? -17.78719 30.31015 38.97596 1.000 39.68656 339 TYR B N 1
ATOM 6130 C CA . TYR B 1 317 ? -16.77279 31.19284 39.53591 1.000 31.07117 339 TYR B CA 1
ATOM 6131 C C . TYR B 1 317 ? -16.87719 31.14897 41.05000 1.000 28.30243 339 TYR B C 1
ATOM 6132 O O . TYR B 1 317 ? -17.97339 31.28376 41.60278 1.000 34.59908 339 TYR B O 1
ATOM 6141 N N . LYS B 1 318 ? -15.74514 30.93317 41.71814 1.000 33.32551 340 LYS B N 1
ATOM 6142 C CA . LYS B 1 318 ? -15.72449 30.86421 43.17374 1.000 36.95474 340 LYS B CA 1
ATOM 6143 C C . LYS B 1 318 ? -14.52916 31.64098 43.71604 1.000 35.92650 340 LYS B C 1
ATOM 6144 O O . LYS B 1 318 ? -13.41921 31.56551 43.17958 1.000 38.48226 340 LYS B O 1
ATOM 6146 N N . LEU B 1 319 ? -14.77141 32.39887 44.77278 1.000 36.30773 341 LEU B N 1
ATOM 6147 C CA . LEU B 1 319 ? -13.70718 33.07687 45.49144 1.000 33.64506 341 LEU B CA 1
ATOM 6148 C C . LEU B 1 319 ? -12.95058 32.06016 46.34381 1.000 37.34520 341 LEU B C 1
ATOM 6149 O O . LEU B 1 319 ? -13.55062 31.39680 47.19496 1.000 36.09643 341 LEU B O 1
ATOM 6154 N N . LYS B 1 320 ? -11.63826 31.93600 46.12457 1.000 34.26025 342 LYS B N 1
ATOM 6155 C CA . LYS B 1 320 ? -10.80195 30.97820 46.84234 1.000 36.00391 342 LYS B CA 1
ATOM 6156 C C . LYS B 1 320 ? -9.69018 31.68450 47.62406 1.000 38.16310 342 LYS B C 1
ATOM 6157 O O . LYS B 1 320 ? -9.22093 32.75863 47.23649 1.000 31.47711 342 LYS B O 1
ATOM 6163 N N . LEU B 1 321 ? -9.28441 31.09630 48.75447 1.000 31.89759 343 LEU B N 1
ATOM 6164 C CA . LEU B 1 321 ? -8.20605 31.68252 49.54560 1.000 41.34951 343 LEU B CA 1
ATOM 6165 C C . LEU B 1 321 ? -6.85542 31.21139 49.02389 1.000 40.97300 343 LEU B C 1
ATOM 6166 O O . LEU B 1 321 ? -6.69420 30.05851 48.61791 1.000 37.10286 343 LEU B O 1
ATOM 6171 N N . SER B 1 322 ? -5.88355 32.11865 49.04615 1.000 38.22733 344 SER B N 1
ATOM 6172 C CA . SER B 1 322 ? -4.53338 31.83940 48.58956 1.000 40.95155 344 SER B CA 1
ATOM 6173 C C . SER B 1 322 ? -3.61701 31.42106 49.71814 1.000 50.32719 344 SER B C 1
ATOM 6174 O O . SER B 1 322 ? -2.52589 30.91454 49.45809 1.000 58.03221 344 SER B O 1
ATOM 6177 N N . GLN B 1 323 ? -4.03407 31.62001 50.95947 1.000 56.72544 345 GLN B N 1
ATOM 6178 C CA . GLN B 1 323 ? -3.23927 31.23567 52.11221 1.000 52.87859 345 GLN B CA 1
ATOM 6179 C C . GLN B 1 323 ? -4.12857 31.31226 53.34042 1.000 48.99198 345 GLN B C 1
ATOM 6180 O O . GLN B 1 323 ? -5.21957 31.88858 53.30751 1.000 49.42605 345 GLN B O 1
ATOM 6186 N N . ASN B 1 324 ? -3.65169 30.70956 54.41937 1.000 43.37355 346 ASN B N 1
ATOM 6187 C CA . ASN B 1 324 ? -4.38692 30.72626 55.66996 1.000 38.86910 346 ASN B CA 1
ATOM 6188 C C . ASN B 1 324 ? -4.46361 32.15181 56.20000 1.000 38.58967 346 ASN B C 1
ATOM 6189 O O . ASN B 1 324 ? -3.43379 32.75775 56.49620 1.000 48.69010 346 ASN B O 1
ATOM 6194 N N . LEU B 1 325 ? -5.67184 32.69202 56.34723 1.000 40.69771 347 LEU B N 1
ATOM 6195 C CA . LEU B 1 325 ? -5.80541 34.01781 56.94953 1.000 41.53267 347 LEU B CA 1
ATOM 6196 C C . LEU B 1 325 ? -5.62037 33.94349 58.46702 1.000 37.75493 347 LEU B C 1
ATOM 6197 O O . LEU B 1 325 ? -6.25851 33.13004 59.13965 1.000 37.14899 347 LEU B O 1
ATOM 6202 N N . SER B 1 326 ? -4.72998 34.79073 58.98912 1.000 39.18895 348 SER B N 1
ATOM 6203 C CA . SER B 1 326 ? -4.60795 35.02150 60.42231 1.000 39.85255 348 SER B CA 1
ATOM 6204 C C . SER B 1 326 ? -5.96391 35.26847 61.06801 1.000 38.59714 348 SER B C 1
ATOM 6205 O O . SER B 1 326 ? -6.78943 36.03093 60.55867 1.000 38.38317 348 SER B O 1
ATOM 6208 N N . VAL B 1 327 ? -6.17095 34.64544 62.23168 1.000 38.62285 349 VAL B N 1
ATOM 6209 C CA . VAL B 1 327 ? -7.43409 34.78120 62.94984 1.000 37.80199 349 VAL B CA 1
ATOM 6210 C C . VAL B 1 327 ? -7.68186 36.22179 63.37042 1.000 39.35036 349 VAL B C 1
ATOM 6211 O O . VAL B 1 327 ? -8.81191 36.58516 63.71886 1.000 37.95299 349 VAL B O 1
ATOM 6215 N N . THR B 1 328 ? -6.64838 37.05778 63.34415 1.000 42.57973 350 THR B N 1
ATOM 6216 C CA . THR B 1 328 ? -6.81329 38.45760 63.70020 1.000 49.78291 350 THR B CA 1
ATOM 6217 C C . THR B 1 328 ? -7.33007 39.30916 62.55054 1.000 40.56444 350 THR B C 1
ATOM 6218 O O . THR B 1 328 ? -7.72130 40.45111 62.79330 1.000 47.77911 350 THR B O 1
ATOM 6222 N N . GLU B 1 329 ? -7.33671 38.79694 61.31928 1.000 39.54287 351 GLU B N 1
ATOM 6223 C CA . GLU B 1 329 ? -7.78296 39.58840 60.17357 1.000 39.79072 351 GLU B CA 1
ATOM 6224 C C . GLU B 1 329 ? -9.24729 39.98501 60.31840 1.000 43.64401 351 GLU B C 1
ATOM 6225 O O . GLU B 1 329 ? -10.06916 39.22880 60.84563 1.000 43.82770 351 GLU B O 1
ATOM 6231 N N . GLN B 1 330 ? -9.57278 41.19086 59.85994 1.000 43.74582 352 GLN B N 1
ATOM 6232 C CA . GLN B 1 330 ? -10.96123 41.64123 59.88711 1.000 47.54714 352 GLN B CA 1
ATOM 6233 C C . GLN B 1 330 ? -11.09101 42.81219 58.92909 1.000 40.43386 352 GLN B C 1
ATOM 6234 O O . GLN B 1 330 ? -10.52550 43.87763 59.17984 1.000 50.86889 352 GLN B O 1
ATOM 6240 N N . ARG B 1 331 ? -11.83038 42.61100 57.84857 1.000 43.26976 353 ARG B N 1
ATOM 6241 C CA . ARG B 1 331 ? -12.05681 43.66372 56.87572 1.000 47.58674 353 ARG B CA 1
ATOM 6242 C C . ARG B 1 331 ? -13.15166 43.22242 55.91713 1.000 40.95015 353 ARG B C 1
ATOM 6243 O O . ARG B 1 331 ? -13.34100 42.02818 55.66526 1.000 40.62095 353 ARG B O 1
ATOM 6251 N N . SER B 1 332 ? -13.86736 44.21080 55.39704 1.000 42.27947 354 SER B N 1
ATOM 6252 C CA . SER B 1 332 ? -14.98588 44.01242 54.49162 1.000 45.23347 354 SER B CA 1
ATOM 6253 C C . SER B 1 332 ? -14.70599 44.78548 53.21257 1.000 43.82052 354 SER B C 1
ATOM 6254 O O . SER B 1 332 ? -14.41546 45.98556 53.26353 1.000 46.28515 354 SER B O 1
ATOM 6257 N N . PHE B 1 333 ? -14.78597 44.09865 52.07369 1.000 39.13066 355 PHE B N 1
ATOM 6258 C CA . PHE B 1 333 ? -14.52773 44.71504 50.77946 1.000 38.39081 355 PHE B CA 1
ATOM 6259 C C . PHE B 1 333 ? -15.45562 44.10769 49.73614 1.000 44.16871 355 PHE B C 1
ATOM 6260 O O . PHE B 1 333 ? -15.95704 42.98865 49.89336 1.000 41.14048 355 PHE B O 1
ATOM 6268 N N . LEU B 1 334 ? -15.68900 44.87165 48.66754 1.000 43.52791 356 LEU B N 1
ATOM 6269 C CA . LEU B 1 334 ? -16.51656 44.45317 47.53992 1.000 49.66064 356 LEU B CA 1
ATOM 6270 C C . LEU B 1 334 ? -15.60145 44.27745 46.33439 1.000 44.99049 356 LEU B C 1
ATOM 6271 O O . LEU B 1 334 ? -14.99988 45.24630 45.86245 1.000 53.22775 356 LEU B O 1
ATOM 6276 N N . LEU B 1 335 ? -15.48904 43.04634 45.84638 1.000 38.35875 357 LEU B N 1
ATOM 6277 C CA . LEU B 1 335 ? -14.47891 42.67131 44.86144 1.000 43.69809 357 LEU B CA 1
ATOM 6278 C C . LEU B 1 335 ? -15.13368 42.36209 43.51920 1.000 44.50584 357 LEU B C 1
ATOM 6279 O O . LEU B 1 335 ? -15.86822 41.37548 43.39362 1.000 47.94260 357 LEU B O 1
ATOM 6284 N N . GLY B 1 336 ? -14.85371 43.19190 42.51810 1.000 42.18717 358 GLY B N 1
ATOM 6285 C CA . GLY B 1 336 ? -15.35963 42.95698 41.17494 1.000 41.73370 358 GLY B CA 1
ATOM 6286 C C . GLY B 1 336 ? -14.47671 42.01379 40.36747 1.000 38.54565 358 GLY B C 1
ATOM 6287 O O . GLY B 1 336 ? -13.25771 41.98153 40.52143 1.000 38.72958 358 GLY B O 1
ATOM 6288 N N . TYR B 1 337 ? -15.11449 41.24034 39.48971 1.000 34.96734 359 TYR B N 1
ATOM 6289 C CA . TYR B 1 337 ? -14.41756 40.31510 38.59953 1.000 34.07396 359 TYR B CA 1
ATOM 6290 C C . TYR B 1 337 ? -15.09187 40.36444 37.24014 1.000 35.40580 359 TYR B C 1
ATOM 6291 O O . TYR B 1 337 ? -16.27392 40.01929 37.12851 1.000 30.87478 359 TYR B O 1
ATOM 6300 N N . LEU B 1 338 ? -14.34146 40.77812 36.21697 1.000 30.12157 360 LEU B N 1
ATOM 6301 C CA . LEU B 1 338 ? -14.86477 40.97223 34.86750 1.000 31.43482 360 LEU B CA 1
ATOM 6302 C C . LEU B 1 338 ? -14.62382 39.73703 34.00783 1.000 33.87297 360 LEU B C 1
ATOM 6303 O O . LEU B 1 338 ? -13.48081 39.30347 33.83350 1.000 36.29099 360 LEU B O 1
ATOM 6308 N N . VAL B 1 339 ? -15.70172 39.20004 33.44361 1.000 35.11138 361 VAL B N 1
ATOM 6309 C CA . VAL B 1 339 ? -15.66895 38.01538 32.59309 1.000 28.44562 361 VAL B CA 1
ATOM 6310 C C . VAL B 1 339 ? -15.97066 38.44549 31.16307 1.000 36.15800 361 VAL B C 1
ATOM 6311 O O . VAL B 1 339 ? -17.01164 39.06361 30.90415 1.000 29.50477 361 VAL B O 1
ATOM 6315 N N . ASN B 1 340 ? -15.06402 38.11238 30.23607 1.000 32.12239 362 ASN B N 1
ATOM 6316 C CA . ASN B 1 340 ? -15.08204 38.61381 28.86351 1.000 35.93976 362 ASN B CA 1
ATOM 6317 C C . ASN B 1 340 ? -15.16398 37.43930 27.88848 1.000 35.53046 362 ASN B C 1
ATOM 6318 O O . ASN B 1 340 ? -14.29110 36.56214 27.88569 1.000 35.08572 362 ASN B O 1
ATOM 6323 N N . ASP B 1 341 ? -16.20792 37.42606 27.06184 1.000 30.61591 363 ASP B N 1
ATOM 6324 C CA . ASP B 1 341 ? -16.31906 36.49429 25.94232 1.000 32.20016 363 ASP B CA 1
ATOM 6325 C C . ASP B 1 341 ? -15.53308 37.08610 24.76970 1.000 27.77299 363 ASP B C 1
ATOM 6326 O O . ASP B 1 341 ? -16.04914 37.87706 23.98406 1.000 27.91519 363 ASP B O 1
ATOM 6331 N N . THR B 1 342 ? -14.26048 36.68462 24.66146 1.000 28.73334 364 THR B N 1
ATOM 6332 C CA . THR B 1 342 ? -13.25845 37.38695 23.86221 1.000 33.12778 364 THR B CA 1
ATOM 6333 C C . THR B 1 342 ? -13.49445 37.26988 22.35997 1.000 39.33640 364 THR B C 1
ATOM 6334 O O . THR B 1 342 ? -12.96370 38.08743 21.60002 1.000 39.23390 364 THR B O 1
ATOM 6338 N N . THR B 1 343 ? -14.24767 36.26932 21.90951 1.000 34.88614 365 THR B N 1
ATOM 6339 C CA . THR B 1 343 ? -14.58999 36.14230 20.50353 1.000 33.68456 365 THR B CA 1
ATOM 6340 C C . THR B 1 343 ? -16.00063 36.60643 20.20077 1.000 31.02284 365 THR B C 1
ATOM 6341 O O . THR B 1 343 ? -16.42395 36.51740 19.04727 1.000 35.38433 365 THR B O 1
ATOM 6345 N N . PHE B 1 344 ? -16.72171 37.13481 21.17887 1.000 28.52460 366 PHE B N 1
ATOM 6346 C CA . PHE B 1 344 ? -18.03732 37.68897 20.89184 1.000 30.88737 366 PHE B CA 1
ATOM 6347 C C . PHE B 1 344 ? -17.87822 39.07948 20.28590 1.000 39.71066 366 PHE B C 1
ATOM 6348 O O . PHE B 1 344 ? -17.32283 39.96993 20.94084 1.000 49.35900 366 PHE B O 1
ATOM 6356 N N . PRO B 1 345 ? -18.32804 39.30378 19.05233 1.000 33.59225 367 PRO B N 1
ATOM 6357 C CA . PRO B 1 345 ? -18.13581 40.61709 18.42609 1.000 51.11611 367 PRO B CA 1
ATOM 6358 C C . PRO B 1 345 ? -18.90637 41.70062 19.16662 1.000 56.09932 367 PRO B C 1
ATOM 6359 O O . PRO B 1 345 ? -20.09749 41.55919 19.44787 1.000 56.82199 367 PRO B O 1
ATOM 6363 N N . GLY B 1 346 ? -18.21640 42.78861 19.48618 1.000 59.97880 368 GLY B N 1
ATOM 6364 C CA . GLY B 1 346 ? -18.85897 43.92827 20.09731 1.000 64.43334 368 GLY B CA 1
ATOM 6365 C C . GLY B 1 346 ? -18.58055 44.01349 21.58075 1.000 59.76180 368 GLY B C 1
ATOM 6366 O O . GLY B 1 346 ? -18.00765 43.09734 22.18009 1.000 60.61895 368 GLY B O 1
ATOM 6367 N N . PRO B 1 347 ? -18.99713 45.12095 22.20269 1.000 54.15968 369 PRO B N 1
ATOM 6368 C CA . PRO B 1 347 ? -18.67647 45.36046 23.61730 1.000 50.35396 369 PRO B CA 1
ATOM 6369 C C . PRO B 1 347 ? -19.62506 44.70898 24.60971 1.000 46.98034 369 PRO B C 1
ATOM 6370 O O . PRO B 1 347 ? -19.43499 44.90416 25.81483 1.000 47.60797 369 PRO B O 1
ATOM 6374 N N . GLU B 1 348 ? -20.65316 43.98289 24.15756 1.000 47.72249 370 GLU B N 1
ATOM 6375 C CA . GLU B 1 348 ? -21.60681 43.32348 25.04626 1.000 44.42769 370 GLU B CA 1
ATOM 6376 C C . GLU B 1 348 ? -21.17258 41.92078 25.42305 1.000 43.00504 370 GLU B C 1
ATOM 6377 O O . GLU B 1 348 ? -21.98369 41.14252 25.94207 1.000 49.12724 370 GLU B O 1
ATOM 6383 N N . GLY B 1 349 ? -19.92401 41.57227 25.16123 1.000 35.53493 371 GLY B N 1
ATOM 6384 C CA . GLY B 1 349 ? -19.50172 40.22068 25.43787 1.000 37.24302 371 GLY B CA 1
ATOM 6385 C C . GLY B 1 349 ? -18.90967 40.05560 26.81415 1.000 36.52518 371 GLY B C 1
ATOM 6386 O O . GLY B 1 349 ? -18.17669 39.09420 27.03892 1.000 32.59400 371 GLY B O 1
ATOM 6387 N N . THR B 1 350 ? -19.20152 40.96655 27.74433 1.000 30.07638 372 THR B N 1
ATOM 6388 C CA . THR B 1 350 ? -18.62914 40.87168 29.07608 1.000 34.66271 372 THR B CA 1
ATOM 6389 C C . THR B 1 350 ? -19.71465 40.97465 30.13631 1.000 34.68299 372 THR B C 1
ATOM 6390 O O . THR B 1 350 ? -20.77988 41.55758 29.91773 1.000 45.17631 372 THR B O 1
ATOM 6394 N N . VAL B 1 351 ? -19.40078 40.43158 31.30232 1.000 27.64174 373 VAL B N 1
ATOM 6395 C CA . VAL B 1 351 ? -20.26728 40.45434 32.47019 1.000 29.45136 373 VAL B CA 1
ATOM 6396 C C . VAL B 1 351 ? -19.39512 40.77340 33.67547 1.000 34.45669 373 VAL B C 1
ATOM 6397 O O . VAL B 1 351 ? -18.29009 40.23272 33.82775 1.000 32.23975 373 VAL B O 1
ATOM 6401 N N . LEU B 1 352 ? -19.88666 41.65035 34.53146 1.000 32.01427 374 LEU B N 1
ATOM 6402 C CA . LEU B 1 352 ? -19.17293 42.02815 35.73843 1.000 33.06078 374 LEU B CA 1
ATOM 6403 C C . LEU B 1 352 ? -19.73329 41.22477 36.90886 1.000 35.32958 374 LEU B C 1
ATOM 6404 O O . LEU B 1 352 ? -20.93565 41.27974 37.18711 1.000 44.28831 374 LEU B O 1
ATOM 6409 N N . LEU B 1 353 ? -18.86984 40.47513 37.58045 1.000 32.91890 375 LEU B N 1
ATOM 6410 C CA . LEU B 1 353 ? -19.22859 39.75269 38.79141 1.000 37.13044 375 LEU B CA 1
ATOM 6411 C C . LEU B 1 353 ? -18.74000 40.49846 40.02990 1.000 36.06518 375 LEU B C 1
ATOM 6412 O O . LEU B 1 353 ? -17.73486 41.21024 39.98790 1.000 34.14944 375 LEU B O 1
ATOM 6417 N N . HIS B 1 354 ? -19.46037 40.32354 41.13927 1.000 30.93707 376 HIS B N 1
ATOM 6418 C CA . HIS B 1 354 ? -19.10832 40.95271 42.40856 1.000 35.71301 376 HIS B CA 1
ATOM 6419 C C . HIS B 1 354 ? -19.05466 39.92121 43.53876 1.000 37.91343 376 HIS B C 1
ATOM 6420 O O . HIS B 1 354 ? -19.91676 39.04162 43.63744 1.000 38.11164 376 HIS B O 1
ATOM 6427 N N . PHE B 1 355 ? -18.02437 40.02146 44.38055 1.000 32.58907 377 PHE B N 1
ATOM 6428 C CA . PHE B 1 355 ? -17.92781 39.24585 45.61388 1.000 38.22226 377 PHE B CA 1
ATOM 6429 C C . PHE B 1 355 ? -17.95185 40.22395 46.78053 1.000 40.68618 377 PHE B C 1
ATOM 6430 O O . PHE B 1 355 ? -17.11991 41.13982 46.84840 1.000 31.65807 377 PHE B O 1
ATOM 6438 N N . ASN B 1 356 ? -18.94564 40.05975 47.66217 1.000 42.49840 378 ASN B N 1
ATOM 6439 C CA . ASN B 1 356 ? -19.17141 40.94895 48.80130 1.000 39.78265 378 ASN B CA 1
ATOM 6440 C C . ASN B 1 356 ? -18.63473 40.23628 50.03189 1.000 39.82422 378 ASN B C 1
ATOM 6441 O O . ASN B 1 356 ? -19.33828 39.43702 50.65791 1.000 35.11745 378 ASN B O 1
ATOM 6446 N N . VAL B 1 357 ? -17.38386 40.52828 50.37808 1.000 40.77644 379 VAL B N 1
ATOM 6447 C CA . VAL B 1 357 ? -16.62291 39.71347 51.31958 1.000 38.20397 379 VAL B CA 1
ATOM 6448 C C . VAL B 1 357 ? -16.61555 40.37249 52.69102 1.000 42.39287 379 VAL B C 1
ATOM 6449 O O . VAL B 1 357 ? -16.24627 41.54792 52.83002 1.000 37.25880 379 VAL B O 1
ATOM 6453 N N . THR B 1 358 ? -17.02468 39.61177 53.70427 1.000 38.00351 380 THR B N 1
ATOM 6454 C CA . THR B 1 358 ? -16.84241 39.97289 55.10445 1.000 36.65789 380 THR B CA 1
ATOM 6455 C C . THR B 1 358 ? -15.86762 38.96760 55.71530 1.000 37.57992 380 THR B C 1
ATOM 6456 O O . THR B 1 358 ? -16.15691 37.76311 55.77306 1.000 32.48905 380 THR B O 1
ATOM 6460 N N . VAL B 1 359 ? -14.69402 39.44755 56.11824 1.000 34.05609 381 VAL B N 1
ATOM 6461 C CA . VAL B 1 359 ? -13.72258 38.61618 56.82271 1.000 44.63034 381 VAL B CA 1
ATOM 6462 C C . VAL B 1 359 ? -13.74720 38.98852 58.30022 1.000 37.26585 381 VAL B C 1
ATOM 6463 O O . VAL B 1 359 ? -13.47799 40.14144 58.66291 1.000 36.22767 381 VAL B O 1
ATOM 6467 N N . LEU B 1 360 ? -14.06787 37.99461 59.16427 1.000 35.10860 382 LEU B N 1
ATOM 6468 C CA . LEU B 1 360 ? -14.22185 38.20153 60.60226 1.000 35.44828 382 LEU B CA 1
ATOM 6469 C C . LEU B 1 360 ? -13.09628 37.53653 61.37977 1.000 38.51009 382 LEU B C 1
ATOM 6470 O O . LEU B 1 360 ? -12.66122 36.44227 61.01001 1.000 36.41646 382 LEU B O 1
ATOM 6475 N N . PRO B 1 361 ? -12.61957 38.15548 62.46120 1.000 39.60384 383 PRO B N 1
ATOM 6476 C CA . PRO B 1 361 ? -11.62582 37.49012 63.30177 1.000 39.27173 383 PRO B CA 1
ATOM 6477 C C . PRO B 1 361 ? -12.26141 36.34146 64.05754 1.000 36.52041 383 PRO B C 1
ATOM 6478 O O . PRO B 1 361 ? -13.48518 36.23261 64.20002 1.000 36.38256 383 PRO B O 1
ATOM 6482 N N . VAL B 1 362 ? -11.39230 35.47986 64.55384 1.000 30.78308 384 VAL B N 1
ATOM 6483 C CA . VAL B 1 362 ? -11.78999 34.30201 65.30715 1.000 28.18136 384 VAL B CA 1
ATOM 6484 C C . VAL B 1 362 ? -11.16338 34.43078 66.69213 1.000 28.77744 384 VAL B C 1
ATOM 6485 O O . VAL B 1 362 ? -9.93217 34.52484 66.82068 1.000 26.14247 384 VAL B O 1
ATOM 6489 N N . PRO B 1 363 ? -11.95971 34.49453 67.74816 1.000 23.56901 385 PRO B N 1
ATOM 6490 C CA . PRO B 1 363 ? -11.38832 34.51798 69.09667 1.000 21.89744 385 PRO B CA 1
ATOM 6491 C C . PRO B 1 363 ? -10.84228 33.14957 69.47905 1.000 26.43361 385 PRO B C 1
ATOM 6492 O O . PRO B 1 363 ? -11.33661 32.10688 69.03908 1.000 24.39709 385 PRO B O 1
ATOM 6496 N N . ILE B 1 364 ? -9.80037 33.17090 70.30252 1.000 18.64245 386 ILE B N 1
ATOM 6497 C CA . ILE B 1 364 ? -9.16437 31.97766 70.83881 1.000 17.88215 386 ILE B CA 1
ATOM 6498 C C . ILE B 1 364 ? -9.45948 31.96242 72.34167 1.000 22.01062 386 ILE B C 1
ATOM 6499 O O . ILE B 1 364 ? -8.80195 32.65779 73.12456 1.000 20.02334 386 ILE B O 1
ATOM 6504 N N . ARG B 1 365 ? -10.45352 31.18265 72.76225 1.000 20.04209 387 ARG B N 1
ATOM 6505 C CA . ARG B 1 365 ? -10.91193 31.22180 74.14490 1.000 16.54908 387 ARG B CA 1
ATOM 6506 C C . ARG B 1 365 ? -11.65437 29.93080 74.46331 1.000 22.27231 387 ARG B C 1
ATOM 6507 O O . ARG B 1 365 ? -12.28397 29.34229 73.58513 1.000 20.13174 387 ARG B O 1
ATOM 6515 N N . PHE B 1 366 ? -11.63808 29.52230 75.72987 1.000 20.10908 388 PHE B N 1
ATOM 6516 C CA . PHE B 1 366 ? -12.48252 28.40995 76.13572 1.000 17.18958 388 PHE B CA 1
ATOM 6517 C C . PHE B 1 366 ? -13.86428 28.92589 76.48517 1.000 22.33968 388 PHE B C 1
ATOM 6518 O O . PHE B 1 366 ? -14.00430 30.01902 77.02145 1.000 29.61138 388 PHE B O 1
ATOM 6526 N N . SER B 1 367 ? -14.89053 28.16143 76.12418 1.000 20.75147 389 SER B N 1
ATOM 6527 C CA . SER B 1 367 ? -16.24761 28.50880 76.53192 1.000 30.02200 389 SER B CA 1
ATOM 6528 C C . SER B 1 367 ? -16.69961 27.70951 77.74048 1.000 27.53039 389 SER B C 1
ATOM 6529 O O . SER B 1 367 ? -17.72569 28.03177 78.34045 1.000 36.04342 389 SER B O 1
ATOM 6532 N N . GLN B 1 368 ? -15.94694 26.68849 78.10396 1.000 35.85481 390 GLN B N 1
ATOM 6533 C CA . GLN B 1 368 ? -16.16514 25.88636 79.29289 1.000 33.75421 390 GLN B CA 1
ATOM 6534 C C . GLN B 1 368 ? -15.11912 26.29893 80.32040 1.000 35.86866 390 GLN B C 1
ATOM 6535 O O . GLN B 1 368 ? -13.91599 26.18276 80.05849 1.000 34.25721 390 GLN B O 1
ATOM 6541 N N . VAL B 1 369 ? -15.56671 26.80019 81.47546 1.000 35.07634 391 VAL B N 1
ATOM 6542 C CA . VAL B 1 369 ? -14.60552 27.27540 82.47339 1.000 34.41206 391 VAL B CA 1
ATOM 6543 C C . VAL B 1 369 ? -13.93958 26.13761 83.23544 1.000 32.49180 391 VAL B C 1
ATOM 6544 O O . VAL B 1 369 ? -13.02403 26.38712 84.02857 1.000 27.69495 391 VAL B O 1
ATOM 6548 N N . THR B 1 370 ? -14.34504 24.89096 83.00738 1.000 34.18438 392 THR B N 1
ATOM 6549 C CA . THR B 1 370 ? -13.74193 23.78091 83.73360 1.000 21.72085 392 THR B CA 1
ATOM 6550 C C . THR B 1 370 ? -14.06279 22.48601 83.02302 1.000 26.79085 392 THR B C 1
ATOM 6551 O O . THR B 1 370 ? -15.22505 22.20226 82.72749 1.000 22.40458 392 THR B O 1
ATOM 6555 N N . TYR B 1 371 ? -13.04201 21.68925 82.78526 1.000 23.27083 393 TYR B N 1
ATOM 6556 C CA . TYR B 1 371 ? -13.24207 20.32194 82.36511 1.000 17.37804 393 TYR B CA 1
ATOM 6557 C C . TYR B 1 371 ? -13.04103 19.40527 83.56741 1.000 21.96163 393 TYR B C 1
ATOM 6558 O O . TYR B 1 371 ? -12.07900 19.56632 84.33352 1.000 16.20851 393 TYR B O 1
ATOM 6567 N N . SER B 1 372 ? -13.94934 18.44687 83.71842 1.000 19.20537 394 SER B N 1
ATOM 6568 C CA . SER B 1 372 ? -13.92876 17.46558 84.79344 1.000 19.65105 394 SER B CA 1
ATOM 6569 C C . SER B 1 372 ? -14.09556 16.08053 84.16933 1.000 21.50530 394 SER B C 1
ATOM 6570 O O . SER B 1 372 ? -15.13054 15.79680 83.55817 1.000 24.16570 394 SER B O 1
ATOM 6573 N N . PHE B 1 373 ? -13.09295 15.22121 84.31173 1.000 21.19062 395 PHE B N 1
ATOM 6574 C CA . PHE B 1 373 ? -13.18244 13.84817 83.81464 1.000 22.67474 395 PHE B CA 1
ATOM 6575 C C . PHE B 1 373 ? -13.03394 12.87307 84.97552 1.000 27.19494 395 PHE B C 1
ATOM 6576 O O . PHE B 1 373 ? -12.33631 13.15797 85.95271 1.000 23.74351 395 PHE B O 1
ATOM 6584 N N . THR B 1 374 ? -13.72934 11.73573 84.88927 1.000 27.15704 396 THR B N 1
ATOM 6585 C CA . THR B 1 374 ? -13.66574 10.69099 85.91227 1.000 30.75258 396 THR B CA 1
ATOM 6586 C C . THR B 1 374 ? -13.28930 9.36849 85.26002 1.000 25.92438 396 THR B C 1
ATOM 6587 O O . THR B 1 374 ? -13.98236 8.90676 84.35180 1.000 36.89570 396 THR B O 1
ATOM 6591 N N . VAL B 1 375 ? -12.19555 8.76923 85.71737 1.000 28.00521 397 VAL B N 1
ATOM 6592 C CA . VAL B 1 375 ? -11.57918 7.62221 85.05881 1.000 33.01339 397 VAL B CA 1
ATOM 6593 C C . VAL B 1 375 ? -11.34022 6.51868 86.07691 1.000 38.01518 397 VAL B C 1
ATOM 6594 O O . VAL B 1 375 ? -11.03752 6.77656 87.24672 1.000 39.98628 397 VAL B O 1
ATOM 6598 N N . SER B 1 376 ? -11.45007 5.27845 85.61372 1.000 48.87421 398 SER B N 1
ATOM 6599 C CA . SER B 1 376 ? -11.31169 4.12971 86.49935 1.000 49.17032 398 SER B CA 1
ATOM 6600 C C . SER B 1 376 ? -9.87260 3.97746 86.96339 1.000 51.83914 398 SER B C 1
ATOM 6601 O O . SER B 1 376 ? -8.93331 4.25293 86.21142 1.000 54.70868 398 SER B O 1
ATOM 6604 N N . GLN B 1 377 ? -9.69759 3.53493 88.21005 1.000 50.02462 399 GLN B N 1
ATOM 6605 C CA . GLN B 1 377 ? -8.35167 3.19771 88.66008 1.000 58.07012 399 GLN B CA 1
ATOM 6606 C C . GLN B 1 377 ? -7.77713 2.04132 87.85915 1.000 61.72690 399 GLN B C 1
ATOM 6607 O O . GLN B 1 377 ? -6.55198 1.92661 87.72368 1.000 63.48963 399 GLN B O 1
ATOM 6613 N N . LYS B 1 378 ? -8.64552 1.17815 87.33397 1.000 64.81683 400 LYS B N 1
ATOM 6614 C CA . LYS B 1 378 ? -8.26339 0.04555 86.50618 1.000 63.92489 400 LYS B CA 1
ATOM 6615 C C . LYS B 1 378 ? -8.13521 0.42147 85.03903 1.000 56.21561 400 LYS B C 1
ATOM 6616 O O . LYS B 1 378 ? -7.94079 -0.46177 84.20112 1.000 58.63532 400 LYS B O 1
ATOM 6618 N N . ALA B 1 379 ? -8.25458 1.70177 84.71275 1.000 47.07623 401 ALA B N 1
ATOM 6619 C CA . ALA B 1 379 ? -8.14953 2.10448 83.31823 1.000 58.74628 401 ALA B CA 1
ATOM 6620 C C . ALA B 1 379 ? -6.80152 1.67608 82.74018 1.000 58.35918 401 ALA B C 1
ATOM 6621 O O . ALA B 1 379 ? -5.77620 1.68813 83.42940 1.000 53.51974 401 ALA B O 1
ATOM 6623 N N . THR B 1 380 ? -6.81224 1.27152 81.47657 1.000 56.45975 402 THR B N 1
ATOM 6624 C CA . THR B 1 380 ? -5.61408 0.76049 80.82945 1.000 51.18517 402 THR B CA 1
ATOM 6625 C C . THR B 1 380 ? -4.82372 1.88672 80.17199 1.000 43.99360 402 THR B C 1
ATOM 6626 O O . THR B 1 380 ? -5.36024 2.94421 79.83343 1.000 40.45866 402 THR B O 1
ATOM 6630 N N . THR B 1 381 ? -3.53284 1.63130 79.98419 1.000 43.69759 403 THR B N 1
ATOM 6631 C CA . THR B 1 381 ? -2.63549 2.60234 79.37273 1.000 42.02801 403 THR B CA 1
ATOM 6632 C C . THR B 1 381 ? -3.09684 2.97602 77.97197 1.000 36.95991 403 THR B C 1
ATOM 6633 O O . THR B 1 381 ? -3.41714 2.11193 77.15220 1.000 43.01286 403 THR B O 1
ATOM 6637 N N . TYR B 1 382 ? -3.11339 4.27303 77.69644 1.000 34.37448 404 TYR B N 1
ATOM 6638 C CA . TYR B 1 382 ? -3.41718 4.81764 76.38480 1.000 34.60709 404 TYR B CA 1
ATOM 6639 C C . TYR B 1 382 ? -4.91787 4.86684 76.13469 1.000 34.00164 404 TYR B C 1
ATOM 6640 O O . TYR B 1 3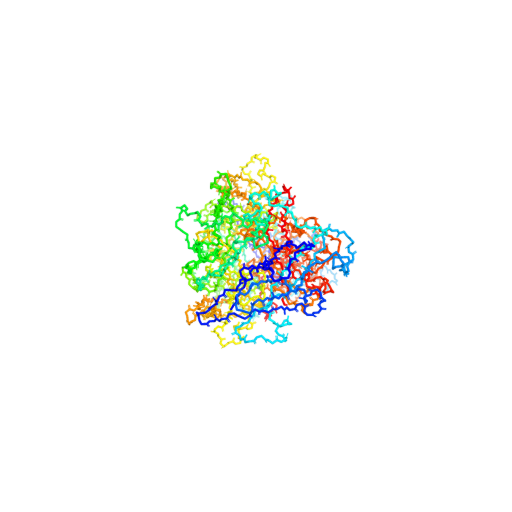82 ? -5.34578 5.25528 75.04258 1.000 38.44981 404 TYR B O 1
ATOM 6642 N N . SER B 1 383 ? -5.74229 4.48280 77.09707 1.000 35.67071 405 SER B N 1
ATOM 6643 C CA . SER B 1 383 ? -7.17823 4.64245 76.91125 1.000 39.81607 405 SER B CA 1
ATOM 6644 C C . SER B 1 383 ? -7.55280 6.12479 76.93746 1.000 36.79157 405 SER B C 1
ATOM 6645 O O . SER B 1 383 ? -7.03944 6.89571 77.75610 1.000 29.77405 405 SER B O 1
ATOM 6648 N N . GLN B 1 384 ? -8.43333 6.52854 76.01750 1.000 37.30589 406 GLN B N 1
ATOM 6649 C CA . GLN B 1 384 ? -8.86529 7.91799 75.94778 1.000 31.02048 406 GLN B CA 1
ATOM 6650 C C . GLN B 1 384 ? -9.63991 8.29682 77.20606 1.000 33.60131 406 GLN B C 1
ATOM 6651 O O . GLN B 1 384 ? -10.53596 7.56486 77.64483 1.000 29.88725 406 GLN B O 1
ATOM 6657 N N . ILE B 1 385 ? -9.27485 9.43987 77.78784 1.000 30.07430 407 ILE B N 1
ATOM 6658 C CA . ILE B 1 385 ? -9.98892 10.02006 78.92955 1.000 31.03567 407 ILE B CA 1
ATOM 6659 C C . ILE B 1 385 ? -11.02842 11.03874 78.47806 1.000 30.41663 407 ILE B C 1
ATOM 6660 O O . ILE B 1 385 ? -12.16692 11.03599 78.94584 1.000 29.37380 407 ILE B O 1
ATOM 6665 N N . GLY B 1 386 ? -10.64673 11.95523 77.60028 1.000 31.70612 408 GLY B N 1
ATOM 6666 C CA . GLY B 1 386 ? -11.61075 12.89620 77.06083 1.000 31.84197 408 GLY B CA 1
ATOM 6667 C C . GLY B 1 386 ? -10.91911 13.82155 76.09552 1.000 22.21928 408 GLY B C 1
ATOM 6668 O O . GLY B 1 386 ? -9.74152 13.65086 75.77738 1.000 25.87941 408 GLY B O 1
ATOM 6669 N N . LYS B 1 387 ? -11.66544 14.81810 75.62708 1.000 28.57547 409 LYS B N 1
ATOM 6670 C CA . LYS B 1 387 ? -11.12297 15.78132 74.68340 1.000 20.09139 409 LYS B CA 1
ATOM 6671 C C . LYS B 1 387 ? -11.37796 17.19230 75.18362 1.000 21.54829 409 LYS B C 1
ATOM 6672 O O . LYS B 1 387 ? -12.37555 17.46464 75.85593 1.000 24.09279 409 LYS B O 1
ATOM 6678 N N . VAL B 1 388 ? -10.44460 18.08458 74.87866 1.000 18.50353 410 VAL B N 1
ATOM 6679 C CA . VAL B 1 388 ? -10.64547 19.50081 75.11712 1.000 23.11839 410 VAL B CA 1
ATOM 6680 C C . VAL B 1 388 ? -10.62791 20.21587 73.78067 1.000 19.47189 410 VAL B C 1
ATOM 6681 O O . VAL B 1 388 ? -10.08329 19.72382 72.79107 1.000 17.73330 410 VAL B O 1
ATOM 6685 N N . CYS B 1 389 ? -11.19508 21.41552 73.78152 1.000 14.92255 411 CYS B N 1
ATOM 6686 C CA . CYS B 1 389 ? -11.51467 22.09479 72.53518 1.000 22.92753 411 CYS B CA 1
ATOM 6687 C C . CYS B 1 389 ? -11.80844 23.56146 72.82565 1.000 19.73662 411 CYS B C 1
ATOM 6688 O O . CYS B 1 389 ? -12.70223 23.85243 73.63068 1.000 21.00926 411 CYS B O 1
ATOM 6691 N N . VAL B 1 390 ? -11.03863 24.48705 72.22863 1.000 21.28023 412 VAL B N 1
ATOM 6692 C CA . VAL B 1 390 ? -11.38924 25.90723 72.37122 1.000 18.65869 412 VAL B CA 1
ATOM 6693 C C . VAL B 1 390 ? -12.72147 26.14156 71.64692 1.000 19.53026 412 VAL B C 1
ATOM 6694 O O . VAL B 1 390 ? -13.16605 25.33171 70.82453 1.000 16.19821 412 VAL B O 1
ATOM 6698 N N . GLU B 1 391 ? -13.36402 27.25475 71.97267 1.000 17.16484 413 GLU B N 1
ATOM 6699 C CA . GLU B 1 391 ? -14.66531 27.58759 71.39246 1.000 22.45664 413 GLU B CA 1
ATOM 6700 C C . GLU B 1 391 ? -14.63803 27.52887 69.86098 1.000 24.18109 413 GLU B C 1
ATOM 6701 O O . GLU B 1 391 ? -13.81991 28.19659 69.20775 1.000 18.80465 413 GLU B O 1
ATOM 6707 N N . ASN B 1 392 ? -15.52220 26.68441 69.30733 1.000 18.48090 414 ASN B N 1
ATOM 6708 C CA . ASN B 1 392 ? -15.73540 26.46026 67.87349 1.000 20.96026 414 ASN B CA 1
ATOM 6709 C C . ASN B 1 392 ? -14.57259 25.75624 67.18393 1.000 18.59521 414 ASN B C 1
ATOM 6710 O O . ASN B 1 392 ? -14.49295 25.74198 65.95194 1.000 20.67673 414 ASN B O 1
ATOM 6715 N N . CYS B 1 393 ? -13.70059 25.10829 67.95158 1.000 18.57189 415 CYS B N 1
ATOM 6716 C CA . CYS B 1 393 ? -12.47247 24.58470 67.37207 1.000 18.09530 415 CYS B CA 1
ATOM 6717 C C . CYS B 1 393 ? -12.75707 23.54092 66.29642 1.000 19.52741 415 CYS B C 1
ATOM 6718 O O . CYS B 1 393 ? -11.96226 23.38384 65.36603 1.000 20.87241 415 CYS B O 1
ATOM 6721 N N . GLN B 1 394 ? -13.90810 22.86393 66.36142 1.000 24.36143 416 GLN B N 1
ATOM 6722 C CA . GLN B 1 394 ? -14.22927 21.85311 65.35625 1.000 21.91233 416 GLN B CA 1
ATOM 6723 C C . GLN B 1 394 ? -14.70781 22.43333 64.03527 1.000 23.98337 416 GLN B C 1
ATOM 6724 O O . GLN B 1 394 ? -14.81472 21.68639 63.05367 1.000 25.69881 416 GLN B O 1
ATOM 6730 N N . LYS B 1 395 ? -14.94840 23.73967 63.95782 1.000 24.18298 417 LYS B N 1
ATOM 6731 C CA . LYS B 1 395 ? -15.12957 24.37056 62.65319 1.000 26.40962 417 LYS B CA 1
ATOM 6732 C C . LYS B 1 395 ? -13.83095 24.94435 62.08642 1.000 23.92843 417 LYS B C 1
ATOM 6733 O O . LYS B 1 395 ? -13.82290 25.39618 60.94196 1.000 26.30184 417 LYS B O 1
ATOM 6739 N N . PHE B 1 396 ? -12.73814 24.94250 62.85013 1.000 26.84686 418 PHE B N 1
ATOM 6740 C CA . PHE B 1 396 ? -11.52788 25.61889 62.39949 1.000 25.39635 418 PHE B CA 1
ATOM 6741 C C . PHE B 1 396 ? -10.96528 24.96437 61.14447 1.000 28.07593 418 PHE B C 1
ATOM 6742 O O . PHE B 1 396 ? -10.90921 23.73522 61.02452 1.000 27.83331 418 PHE B O 1
ATOM 6750 N N . LYS B 1 397 ? -10.53049 25.80458 60.20606 1.000 33.02032 419 LYS B N 1
ATOM 6751 C CA . LYS B 1 397 ? -9.74143 25.36518 59.06203 1.000 28.79570 419 LYS B CA 1
ATOM 6752 C C . LYS B 1 397 ? -8.62835 26.37861 58.81690 1.000 31.17463 419 LYS B C 1
ATOM 6753 O O . LYS B 1 397 ? -8.87693 27.59044 58.82687 1.000 28.94430 419 LYS B O 1
ATOM 6757 N N . GLY B 1 398 ? -7.40665 25.88991 58.59548 1.000 30.79129 420 GLY B N 1
ATOM 6758 C CA . GLY B 1 398 ? -6.31239 26.81532 58.36598 1.000 31.89108 420 GLY B CA 1
ATOM 6759 C C . GLY B 1 398 ? -5.87034 27.55443 59.61161 1.000 33.46433 420 GLY B C 1
ATOM 6760 O O . GLY B 1 398 ? -5.23008 28.60887 59.52064 1.000 38.41232 420 GLY B O 1
ATOM 6761 N N . ILE B 1 399 ? -6.22207 27.03184 60.77754 1.000 27.88103 421 ILE B N 1
ATOM 6762 C CA . ILE B 1 399 ? -5.85059 27.59818 62.06113 1.000 30.50914 421 ILE B CA 1
ATOM 6763 C C . ILE B 1 399 ? -5.11557 26.51082 62.81971 1.000 30.92908 421 ILE B C 1
ATOM 6764 O O . ILE B 1 399 ? -5.62752 25.39761 62.96691 1.000 27.15828 421 ILE B O 1
ATOM 6769 N N . ASP B 1 400 ? -3.91166 26.80804 63.26027 1.000 27.71681 422 ASP B N 1
ATOM 6770 C CA . ASP B 1 400 ? -3.11465 25.84093 63.99969 1.000 30.04721 422 ASP B CA 1
ATOM 6771 C C . ASP B 1 400 ? -3.22668 26.16684 65.48949 1.000 26.59626 422 ASP B C 1
ATOM 6772 O O . ASP B 1 400 ? -2.69638 27.18166 65.95118 1.000 30.32606 422 ASP B O 1
ATOM 6777 N N . VAL B 1 401 ? -3.94639 25.33218 66.23458 1.000 27.47751 423 VAL B N 1
ATOM 6778 C CA . VAL B 1 401 ? -4.02596 25.45003 67.68677 1.000 26.23640 423 VAL B CA 1
ATOM 6779 C C . VAL B 1 401 ? -3.45887 24.18351 68.30567 1.000 32.10879 423 VAL B C 1
ATOM 6780 O O . VAL B 1 401 ? -3.83126 23.07487 67.90279 1.000 30.51867 423 VAL B O 1
ATOM 6784 N N . THR B 1 402 ? -2.55175 24.35232 69.27562 1.000 29.06228 424 THR B N 1
ATOM 6785 C CA . THR B 1 402 ? -2.00800 23.26617 70.08339 1.000 23.54247 424 THR B CA 1
ATOM 6786 C C . THR B 1 402 ? -2.51528 23.38068 71.51974 1.000 24.82294 424 THR B C 1
ATOM 6787 O O . THR B 1 402 ? -2.86449 24.46722 71.99358 1.000 25.58300 424 THR B O 1
ATOM 6791 N N . TYR B 1 403 ? -2.54325 22.25430 72.21836 1.000 20.59417 425 TYR B N 1
ATOM 6792 C CA . TYR B 1 403 ? -2.98395 22.21166 73.60250 1.000 24.57151 425 TYR B CA 1
ATOM 6793 C C . TYR B 1 403 ? -1.85971 21.66891 74.47140 1.000 27.90560 425 TYR B C 1
ATOM 6794 O O . TYR B 1 403 ? -1.02997 20.88316 74.01429 1.000 18.82689 425 TYR B O 1
ATOM 6803 N N . GLN B 1 404 ? -1.83188 22.08750 75.73076 1.000 22.61886 426 GLN B N 1
ATOM 6804 C CA . GLN B 1 404 ? -0.77862 21.64358 76.63560 1.000 22.79934 426 GLN B CA 1
ATOM 6805 C C . GLN B 1 404 ? -1.36553 21.56795 78.04187 1.000 23.81451 426 GLN B C 1
ATOM 6806 O O . GLN B 1 404 ? -2.25023 22.35858 78.39111 1.000 25.59120 426 GLN B O 1
ATOM 6812 N N . LEU B 1 405 ? -0.89871 20.61104 78.84157 1.000 21.21818 427 LEU B N 1
ATOM 6813 C CA . LEU B 1 405 ? -1.29985 20.51591 80.24199 1.000 22.33771 427 LEU B CA 1
ATOM 6814 C C . LEU B 1 405 ? -0.20077 21.09682 81.11849 1.000 22.91004 427 LEU B C 1
ATOM 6815 O O . LEU B 1 405 ? 0.97699 20.79617 80.91010 1.000 31.92046 427 LEU B O 1
ATOM 6820 N N . GLU B 1 406 ? -0.58437 21.92061 82.09797 1.000 18.53651 428 GLU B N 1
ATOM 6821 C CA . GLU B 1 406 ? 0.33132 22.40507 83.12230 1.000 21.67984 428 GLU B CA 1
ATOM 6822 C C . GLU B 1 406 ? -0.22820 22.08595 84.50099 1.000 26.39568 428 GLU B C 1
ATOM 6823 O O . GLU B 1 406 ? -1.43789 22.18625 84.74388 1.000 22.76556 428 GLU B O 1
ATOM 6829 N N . ILE B 1 407 ? 0.65753 21.67462 85.39815 1.000 20.07575 429 ILE B N 1
ATOM 6830 C CA . ILE B 1 407 ? 0.24731 21.40348 86.76514 1.000 23.43429 429 ILE B CA 1
ATOM 6831 C C . ILE B 1 407 ? -0.10700 22.71786 87.44838 1.000 28.26451 429 ILE B C 1
ATOM 6832 O O . ILE B 1 407 ? 0.58154 23.73534 87.27374 1.000 32.46289 429 ILE B O 1
ATOM 6837 N N . VAL B 1 408 ? -1.19139 22.70589 88.22651 1.000 25.35848 430 VAL B N 1
ATOM 6838 C CA . VAL B 1 408 ? -1.64488 23.92026 88.90514 1.000 40.93647 430 VAL B CA 1
ATOM 6839 C C . VAL B 1 408 ? -0.71999 24.26309 90.07029 1.000 46.75225 430 VAL B C 1
ATOM 6840 O O . VAL B 1 408 ? -0.10980 25.33998 90.10350 1.000 45.22220 430 VAL B O 1
ATOM 6844 N N . ASP B 1 409 ? -0.61650 23.35644 91.04776 1.000 46.47304 431 ASP B N 1
ATOM 6845 C CA . ASP B 1 409 ? 0.19251 23.58001 92.24634 1.000 48.86501 431 ASP B CA 1
ATOM 6846 C C . ASP B 1 409 ? 1.67560 23.50180 91.89474 1.000 53.56670 431 ASP B C 1
ATOM 6847 O O . ASP B 1 409 ? 2.20607 22.41649 91.63229 1.000 49.81363 431 ASP B O 1
ATOM 6852 N N . ARG B 1 410 ? 2.35391 24.64716 91.91503 1.000 57.82350 432 ARG B N 1
ATOM 6853 C CA . ARG B 1 410 ? 3.75784 24.70330 91.53114 1.000 56.43714 432 ARG B CA 1
ATOM 6854 C C . ARG B 1 410 ? 4.69246 24.30243 92.66858 1.000 66.23415 432 ARG B C 1
ATOM 6855 O O . ARG B 1 410 ? 5.72278 23.66327 92.42123 1.000 71.01260 432 ARG B O 1
ATOM 6858 N N . GLN B 1 411 ? 4.35711 24.65061 93.91381 1.000 62.36359 433 GLN B N 1
ATOM 6859 C CA . GLN B 1 411 ? 5.17573 24.28085 95.07390 1.000 69.52198 433 GLN B CA 1
ATOM 6860 C C . GLN B 1 411 ? 4.83789 22.84507 95.48161 1.000 69.91507 433 GLN B C 1
ATOM 6861 O O . GLN B 1 411 ? 4.18637 22.57537 96.49448 1.000 72.39664 433 GLN B O 1
ATOM 6863 N N . ILE B 1 412 ? 5.31095 21.90944 94.66075 1.000 68.07852 434 ILE B N 1
ATOM 6864 C CA . ILE B 1 412 ? 4.95596 20.49935 94.76176 1.000 61.26248 434 ILE B CA 1
ATOM 6865 C C . ILE B 1 412 ? 6.23461 19.69113 94.95866 1.000 56.37816 434 ILE B C 1
ATOM 6866 O O . ILE B 1 412 ? 7.23343 19.91703 94.26640 1.000 58.40211 434 ILE B O 1
ATOM 6871 N N . THR B 1 413 ? 6.20993 18.76327 95.91317 1.000 62.26184 435 THR B N 1
ATOM 6872 C CA . THR B 1 413 ? 7.34503 17.87651 96.12037 1.000 54.10499 435 THR B CA 1
ATOM 6873 C C . THR B 1 413 ? 7.56481 16.99266 94.89074 1.000 47.37536 435 THR B C 1
ATOM 6874 O O . THR B 1 413 ? 6.71392 16.88334 94.00105 1.000 40.26890 435 THR B O 1
ATOM 6878 N N . ALA B 1 414 ? 8.73342 16.34882 94.85188 1.000 43.21249 436 ALA B N 1
ATOM 6879 C CA . ALA B 1 414 ? 9.04774 15.46262 93.73518 1.000 45.67753 436 ALA B CA 1
ATOM 6880 C C . ALA B 1 414 ? 8.11570 14.25972 93.70091 1.000 44.00212 436 ALA B C 1
ATOM 6881 O O . ALA B 1 414 ? 7.70107 13.82015 92.62211 1.000 43.30573 436 ALA B O 1
ATOM 6883 N N . GLU B 1 415 ? 7.78951 13.70049 94.86788 1.000 41.89282 437 GLU B N 1
ATOM 6884 C CA . GLU B 1 415 ? 6.90617 12.54120 94.89191 1.000 43.85883 437 GLU B CA 1
ATOM 6885 C C . GLU B 1 415 ? 5.52907 12.88854 94.34636 1.000 38.78099 437 GLU B C 1
ATOM 6886 O O . GLU B 1 415 ? 4.95565 12.12161 93.56667 1.000 45.06437 437 GLU B O 1
ATOM 6892 N N . ALA B 1 416 ? 4.98104 14.04154 94.73465 1.000 42.50171 438 ALA B N 1
ATOM 6893 C CA . ALA B 1 416 ? 3.66122 14.41913 94.23566 1.000 40.68215 438 ALA B CA 1
ATOM 6894 C C . ALA B 1 416 ? 3.70385 14.72768 92.74701 1.000 35.76087 438 ALA B C 1
ATOM 6895 O O . ALA B 1 416 ? 2.71021 14.52300 92.03818 1.000 31.84659 438 ALA B O 1
ATOM 6897 N N . GLN B 1 417 ? 4.84673 15.21378 92.26258 1.000 37.30908 439 GLN B N 1
ATOM 6898 C CA . GLN B 1 417 ? 4.99933 15.48529 90.84161 1.000 39.01768 439 GLN B CA 1
ATOM 6899 C C . GLN B 1 417 ? 4.71628 14.23431 90.01047 1.000 32.56839 439 GLN B C 1
ATOM 6900 O O . GLN B 1 417 ? 4.02557 14.31415 88.99026 1.000 26.55832 439 GLN B O 1
ATOM 6902 N N . SER B 1 418 ? 5.19960 13.06169 90.45596 1.000 27.31108 440 SER B N 1
ATOM 6903 C CA . SER B 1 418 ? 5.01376 11.82558 89.69295 1.000 32.93496 440 SER B CA 1
ATOM 6904 C C . SER B 1 418 ? 3.55020 11.40595 89.58620 1.000 30.89144 440 SER B C 1
ATOM 6905 O O . SER B 1 418 ? 3.22023 10.52259 88.78702 1.000 34.71881 440 SER B O 1
ATOM 6908 N N . CYS B 1 419 ? 2.66118 12.01282 90.35631 1.000 30.21307 441 CYS B N 1
ATOM 6909 C CA . CYS B 1 419 ? 1.25213 11.69948 90.19621 1.000 24.30551 441 CYS B CA 1
ATOM 6910 C C . CYS B 1 419 ? 0.75538 12.09185 88.80874 1.000 31.27822 441 CYS B C 1
ATOM 6911 O O . CYS B 1 419 ? -0.10288 11.40509 88.23630 1.000 24.48106 441 CYS B O 1
ATOM 6914 N N . TYR B 1 420 ? 1.32565 13.15739 88.23555 1.000 26.82202 442 TYR B N 1
ATOM 6915 C CA . TYR B 1 420 ? 0.88810 13.73656 86.97384 1.000 19.69497 442 TYR B CA 1
ATOM 6916 C C . TYR B 1 420 ? 1.39279 12.97517 85.76406 1.000 30.54667 442 TYR B C 1
ATOM 6917 O O . TYR B 1 420 ? 1.02652 13.33079 84.63594 1.000 31.33327 442 TYR B O 1
ATOM 6926 N N . TRP B 1 421 ? 2.19850 11.93012 85.97505 1.000 29.20177 443 TRP B N 1
ATOM 6927 C CA . TRP B 1 421 ? 2.49964 10.99449 84.90116 1.000 30.59355 443 TRP B CA 1
ATOM 6928 C C . TRP B 1 421 ? 1.28080 10.17979 84.47164 1.000 31.01975 443 TRP B C 1
ATOM 6929 O O . TRP B 1 421 ? 1.30576 9.57987 83.38903 1.000 32.00599 443 TRP B O 1
ATOM 6940 N N . ALA B 1 422 ? 0.22070 10.12457 85.28908 1.000 26.84706 444 ALA B N 1
ATOM 6941 C CA . ALA B 1 422 ? -0.89915 9.24161 84.95608 1.000 32.45194 444 ALA B CA 1
ATOM 6942 C C . ALA B 1 422 ? -1.68653 9.71630 83.73846 1.000 28.16402 444 ALA B C 1
ATOM 6943 O O . ALA B 1 422 ? -2.43332 8.92544 83.14645 1.000 22.24877 444 ALA B O 1
ATOM 6945 N N . VAL B 1 423 ? -1.52488 10.97655 83.34636 1.000 26.12098 445 VAL B N 1
ATOM 6946 C CA . VAL B 1 423 ? -2.31039 11.58267 82.28184 1.000 26.42298 445 VAL B CA 1
ATOM 6947 C C . VAL B 1 423 ? -1.37878 12.27608 81.30395 1.000 28.11200 445 VAL B C 1
ATOM 6948 O O . VAL B 1 423 ? -0.42783 12.95630 81.70252 1.000 34.07074 445 VAL B O 1
ATOM 6952 N N . SER B 1 424 ? -1.64526 12.10167 80.01947 1.000 29.67197 446 SER B N 1
ATOM 6953 C CA . SER B 1 424 ? -0.88338 12.79302 78.99498 1.000 28.77153 446 SER B CA 1
ATOM 6954 C C . SER B 1 424 ? -1.85632 13.36581 77.97965 1.000 28.57209 446 SER B C 1
ATOM 6955 O O . SER B 1 424 ? -3.06948 13.13077 78.04838 1.000 23.80027 446 SER B O 1
ATOM 6958 N N . LEU B 1 425 ? -1.32265 14.14630 77.04522 1.000 26.22008 447 LEU B N 1
ATOM 6959 C CA . LEU B 1 425 ? -2.16989 14.81653 76.06896 1.000 28.96866 447 LEU B CA 1
ATOM 6960 C C . LEU B 1 425 ? -1.56103 14.70306 74.67465 1.000 32.64398 447 LEU B C 1
ATOM 6961 O O . LEU B 1 425 ? -0.35853 14.93391 74.48622 1.000 25.24417 447 LEU B O 1
ATOM 6966 N N . ALA B 1 426 ? -2.40657 14.34205 73.70525 1.000 26.79611 448 ALA B N 1
ATOM 6967 C CA . ALA B 1 426 ? -2.02943 14.22547 72.30295 1.000 31.18551 448 ALA B CA 1
ATOM 6968 C C . ALA B 1 426 ? -2.80967 15.23701 71.47428 1.000 23.19807 448 ALA B C 1
ATOM 6969 O O . ALA B 1 426 ? -3.98233 15.49346 71.74566 1.000 23.52710 448 ALA B O 1
ATOM 6971 N N . GLN B 1 427 ? -2.15519 15.80554 70.46053 1.000 28.07983 449 GLN B N 1
ATOM 6972 C CA . GLN B 1 427 ? -2.79008 16.76232 69.56372 1.000 23.67598 449 GLN B CA 1
ATOM 6973 C C . GLN B 1 427 ? -3.66837 16.04502 68.54637 1.000 33.39737 449 GLN B C 1
ATOM 6974 O O . GLN B 1 427 ? -3.23061 15.08730 67.89680 1.000 27.21156 449 GLN B O 1
ATOM 6980 N N . ASN B 1 428 ? -4.89216 16.52727 68.37258 1.000 26.84443 450 ASN B N 1
ATOM 6981 C CA . ASN B 1 428 ? -5.68670 15.97091 67.28411 1.000 28.97948 450 ASN B CA 1
ATOM 6982 C C . ASN B 1 428 ? -5.89145 17.05485 66.22613 1.000 30.07808 450 ASN B C 1
ATOM 6983 O O . ASN B 1 428 ? -6.93211 17.72020 66.18925 1.000 27.62079 450 ASN B O 1
ATOM 6988 N N . PRO B 1 429 ? -4.90932 17.26790 65.35511 1.000 30.08962 451 PRO B N 1
ATOM 6989 C CA . PRO B 1 429 ? -5.05280 18.30125 64.31392 1.000 36.51765 451 PRO B CA 1
ATOM 6990 C C . PRO B 1 429 ? -6.25687 18.11398 63.37249 1.000 47.39702 451 PRO B C 1
ATOM 6991 O O . PRO B 1 429 ? -6.68330 19.10194 62.75794 1.000 46.46148 451 PRO B O 1
ATOM 6995 N N . ASN B 1 430 ? -6.81769 16.90135 63.23848 1.000 40.90389 452 ASN B N 1
ATOM 6996 C CA . ASN B 1 430 ? -7.93986 16.69665 62.31652 1.000 40.69973 452 ASN B CA 1
ATOM 6997 C C . ASN B 1 430 ? -9.09684 17.63561 62.62584 1.000 44.00660 452 ASN B C 1
ATOM 6998 O O . ASN B 1 430 ? -9.69415 18.23226 61.71669 1.000 45.40792 452 ASN B O 1
ATOM 7003 N N . ASP B 1 431 ? -9.44662 17.75460 63.90542 1.000 34.03797 453 ASP B N 1
ATOM 7004 C CA . ASP B 1 431 ? -10.54820 18.60110 64.33822 1.000 35.62436 453 ASP B CA 1
ATOM 7005 C C . ASP B 1 431 ? -10.10025 19.66849 65.33167 1.000 32.35014 453 ASP B C 1
ATOM 7006 O O . ASP B 1 431 ? -10.95112 20.31733 65.96212 1.000 26.57606 453 ASP B O 1
ATOM 7011 N N . ASN B 1 432 ? -8.78701 19.87799 65.47296 1.000 28.02210 454 ASN B N 1
ATOM 7012 C CA . ASN B 1 432 ? -8.25118 20.97181 66.27548 1.000 22.39667 454 ASN B CA 1
ATOM 7013 C C . ASN B 1 432 ? -8.58444 20.80118 67.76547 1.000 25.22913 454 ASN B C 1
ATOM 7014 O O . ASN B 1 432 ? -8.83098 21.77527 68.48550 1.000 18.89605 454 ASN B O 1
ATOM 7019 N N . THR B 1 433 ? -8.59193 19.56233 68.23600 1.000 21.52580 455 THR B N 1
ATOM 7020 C CA . THR B 1 433 ? -8.80700 19.24385 69.63986 1.000 19.19380 455 THR B CA 1
ATOM 7021 C C . THR B 1 433 ? -7.51118 18.70439 70.24994 1.000 25.44952 455 THR B C 1
ATOM 7022 O O . THR B 1 433 ? -6.53313 18.41021 69.55010 1.000 28.03066 455 THR B O 1
ATOM 7026 N N . GLY B 1 434 ? -7.48874 18.63305 71.57495 1.000 24.28122 456 GLY B N 1
ATOM 7027 C CA . GLY B 1 434 ? -6.50295 17.85256 72.31007 1.000 20.43626 456 GLY B CA 1
ATOM 7028 C C . GLY B 1 434 ? -7.17664 16.62139 72.89339 1.000 22.54679 456 GLY B C 1
ATOM 7029 O O . GLY B 1 434 ? -8.35808 16.66376 73.26564 1.000 22.21767 456 GLY B O 1
ATOM 7030 N N . VAL B 1 435 ? -6.42896 15.52199 72.95238 1.000 22.92189 457 VAL B N 1
ATOM 7031 C CA . VAL B 1 435 ? -6.93319 14.23391 73.42484 1.000 20.72122 457 VAL B CA 1
ATOM 7032 C C . VAL B 1 435 ? -6.19619 13.85911 74.69687 1.000 22.76191 457 VAL B C 1
ATOM 7033 O O . VAL B 1 435 ? -4.99407 13.57116 74.66048 1.000 20.94637 457 VAL B O 1
ATOM 7037 N N . LEU B 1 436 ? -6.91963 13.80736 75.80576 1.000 19.96454 458 LEU B N 1
ATOM 7038 C CA . LEU B 1 436 ? -6.36136 13.28902 77.04156 1.000 24.19094 458 LEU B CA 1
ATOM 7039 C C . LEU B 1 436 ? -6.38234 11.77087 77.03460 1.000 20.44483 458 LEU B C 1
ATOM 7040 O O . LEU B 1 436 ? -7.39316 11.15815 76.70199 1.000 23.66211 458 LEU B O 1
ATOM 7045 N N . TYR B 1 437 ? -5.28579 11.16229 77.46737 1.000 24.09303 459 TYR B N 1
ATOM 7046 C CA . TYR B 1 437 ? -5.23407 9.71491 77.60104 1.000 22.95097 459 TYR B CA 1
ATOM 7047 C C . TYR B 1 437 ? -4.48461 9.33982 78.87427 1.000 24.78192 459 TYR B C 1
ATOM 7048 O O . TYR B 1 437 ? -3.71487 10.13010 79.43338 1.000 24.54576 459 TYR B O 1
ATOM 7057 N N . VAL B 1 438 ? -4.73093 8.10622 79.32706 1.000 24.35068 460 VAL B N 1
ATOM 7058 C CA . VAL B 1 438 ? -3.99990 7.53367 80.45607 1.000 31.84601 460 VAL B CA 1
ATOM 7059 C C . VAL B 1 438 ? -2.57673 7.20376 80.02720 1.000 30.79839 460 VAL B C 1
ATOM 7060 O O . VAL B 1 438 ? -2.35875 6.59573 78.97504 1.000 27.66393 460 VAL B O 1
ATOM 7064 N N . ASN B 1 439 ? -1.59842 7.59237 80.84850 1.000 29.34876 461 ASN B N 1
ATOM 7065 C CA . ASN B 1 439 ? -0.20030 7.29467 80.56740 1.000 29.75148 461 ASN B CA 1
ATOM 7066 C C . ASN B 1 439 ? 0.28451 6.26743 81.57342 1.000 35.48242 461 ASN B C 1
ATOM 7067 O O . ASN B 1 439 ? 0.23793 5.05633 81.28705 1.000 39.16745 461 ASN B O 1
ATOM 7072 N N . ASP B 1 440 ? 0.73538 6.67511 82.76034 1.000 41.96092 462 ASP B N 1
ATOM 7073 C CA . ASP B 1 440 ? 1.36199 5.76752 83.72868 1.000 41.86522 462 ASP B CA 1
ATOM 7074 C C . ASP B 1 440 ? 0.31509 5.33496 84.74266 1.000 36.49486 462 ASP B C 1
ATOM 7075 O O . ASP B 1 440 ? -0.10605 6.13847 85.57932 1.000 40.93520 462 ASP B O 1
ATOM 7080 N N . THR B 1 441 ? -0.08074 4.06719 84.68027 1.000 40.49618 463 THR B N 1
ATOM 7081 C CA . THR B 1 441 ? -1.02759 3.52322 85.64306 1.000 35.36233 463 THR B CA 1
ATOM 7082 C C . THR B 1 441 ? -0.38139 3.16600 86.97782 1.000 40.91204 463 THR B C 1
ATOM 7083 O O . THR B 1 441 ? -1.09848 2.99477 87.96534 1.000 38.12851 463 THR B O 1
ATOM 7087 N N . LYS B 1 442 ? 0.94854 3.03953 87.02821 1.000 43.02887 464 LYS B N 1
ATOM 7088 C CA . LYS B 1 442 ? 1.58606 2.57199 88.25579 1.000 39.18725 464 LYS B CA 1
ATOM 7089 C C . LYS B 1 442 ? 1.38825 3.55596 89.39728 1.000 41.36694 464 LYS B C 1
ATOM 7090 O O . LYS B 1 442 ? 1.30169 3.14884 90.56131 1.000 38.43464 464 LYS B O 1
ATOM 7094 N N . VAL B 1 443 ? 1.30040 4.85196 89.08740 1.000 36.25756 465 VAL B N 1
ATOM 7095 C CA . VAL B 1 443 ? 1.12140 5.84211 90.14372 1.000 39.57828 465 VAL B CA 1
ATOM 7096 C C . VAL B 1 443 ? -0.30901 5.91865 90.65443 1.000 37.85862 465 VAL B C 1
ATOM 7097 O O . VAL B 1 443 ? -0.55074 6.56409 91.67836 1.000 41.28106 465 VAL B O 1
ATOM 7101 N N . LEU B 1 444 ? -1.26051 5.26285 89.98866 1.000 38.29165 466 LEU B N 1
ATOM 7102 C CA . LEU B 1 444 ? -2.65212 5.33360 90.42511 1.000 42.68904 466 LEU B CA 1
ATOM 7103 C C . LEU B 1 444 ? -2.90784 4.54339 91.70783 1.000 43.16556 466 LEU B C 1
ATOM 7104 O O . LEU B 1 444 ? -3.95605 4.72854 92.32983 1.000 42.43318 466 LEU B O 1
ATOM 7109 N N . ARG B 1 445 ? -1.98272 3.66659 92.10890 1.000 50.74020 467 ARG B N 1
ATOM 7110 C CA . ARG B 1 445 ? -2.12467 2.96409 93.38196 1.000 51.58491 467 ARG B CA 1
ATOM 7111 C C . ARG B 1 445 ? -1.99357 3.90948 94.57685 1.000 58.98271 467 ARG B C 1
ATOM 7112 O O . ARG B 1 445 ? -2.39863 3.54507 95.68951 1.000 54.21510 467 ARG B O 1
ATOM 7117 N N . ARG B 1 446 ? -1.43682 5.10149 94.37172 1.000 50.43125 468 ARG B N 1
ATOM 7118 C CA . ARG B 1 446 ? -1.24233 6.04665 95.46473 1.000 39.10258 468 ARG B CA 1
ATOM 7119 C C . ARG B 1 446 ? -2.48036 6.91992 95.61007 1.000 36.70868 468 ARG B C 1
ATOM 7120 O O . ARG B 1 446 ? -2.83210 7.63621 94.66313 1.000 33.64965 468 ARG B O 1
ATOM 7128 N N . PRO B 1 447 ? -3.17008 6.88735 96.75806 1.000 43.90267 469 PRO B N 1
ATOM 7129 C CA . PRO B 1 447 ? -4.31389 7.79597 96.96081 1.000 35.87097 469 PRO B CA 1
ATOM 7130 C C . PRO B 1 447 ? -4.00740 9.25597 96.66247 1.000 36.75751 469 PRO B C 1
ATOM 7131 O O . PRO B 1 447 ? -4.89171 9.97485 96.17426 1.000 34.28115 469 PRO B O 1
ATOM 7135 N N . GLU B 1 448 ? -2.78521 9.72898 96.92178 1.000 29.21655 470 GLU B N 1
ATOM 7136 C CA . GLU B 1 448 ? -2.50525 11.12932 96.61259 1.000 35.20314 470 GLU B CA 1
ATOM 7137 C C . GLU B 1 448 ? -2.51194 11.40263 95.11633 1.000 30.85178 470 GLU B C 1
ATOM 7138 O O . GLU B 1 448 ? -2.58978 12.56496 94.71140 1.000 36.43634 470 GLU B O 1
ATOM 7140 N N . CYS B 1 449 ? -2.42823 10.37122 94.28504 1.000 33.82385 471 CYS B N 1
ATOM 7141 C CA . CYS B 1 449 ? -2.34090 10.55683 92.84611 1.000 28.68287 471 CYS B CA 1
ATOM 7142 C C . CYS B 1 449 ? -3.69039 10.42705 92.14668 1.000 32.10071 471 CYS B C 1
ATOM 7143 O O . CYS B 1 449 ? -3.72388 10.31672 90.91997 1.000 41.25814 471 CYS B O 1
ATOM 7146 N N . GLN B 1 450 ? -4.80460 10.44471 92.87814 1.000 31.76703 472 GLN B N 1
ATOM 7147 C CA . GLN B 1 450 ? -6.08331 10.10650 92.25988 1.000 36.27426 472 GLN B CA 1
ATOM 7148 C C . GLN B 1 450 ? -6.98155 11.31180 92.00761 1.000 35.99996 472 GLN B C 1
ATOM 7149 O O . GLN B 1 450 ? -8.04524 11.15416 91.40449 1.000 30.89630 472 GLN B O 1
ATOM 7155 N N . GLU B 1 451 ? -6.59839 12.49494 92.46911 1.000 33.18616 473 GLU B N 1
ATOM 7156 C CA . GLU B 1 451 ? -7.27014 13.74013 92.12310 1.000 22.71459 473 GLU B CA 1
ATOM 7157 C C . GLU B 1 451 ? -6.19691 14.68714 91.61262 1.000 29.44897 473 GLU B C 1
ATOM 7158 O O . GLU B 1 451 ? -5.35832 15.15233 92.38984 1.000 31.48567 473 GLU B O 1
ATOM 7164 N N . LEU B 1 452 ? -6.21327 14.94881 90.31163 1.000 24.73106 474 LEU B N 1
ATOM 7165 C CA . LEU B 1 452 ? -5.21651 15.75310 89.62354 1.000 27.05161 474 LEU B CA 1
ATOM 7166 C C . LEU B 1 452 ? -5.84741 17.04168 89.09901 1.000 29.30023 474 LEU B C 1
ATOM 7167 O O . LEU B 1 452 ? -7.01847 17.07156 88.69731 1.000 24.71159 474 LEU B O 1
ATOM 7172 N N . GLU B 1 453 ? -5.06012 18.11134 89.09419 1.000 19.55260 475 GLU B N 1
ATOM 7173 C CA . GLU B 1 453 ? -5.55340 19.41658 88.68623 1.000 23.95812 475 GLU B CA 1
ATOM 7174 C C . GLU B 1 453 ? -4.54923 20.04315 87.73076 1.000 18.31463 475 GLU B C 1
ATOM 7175 O O . GLU B 1 453 ? -3.36276 20.14975 88.04632 1.000 27.06668 475 GLU B O 1
ATOM 7181 N N . TYR B 1 454 ? -5.01916 20.43069 86.56077 1.000 18.12757 476 TYR B N 1
ATOM 7182 C CA . TYR B 1 454 ? -4.18373 21.01369 85.53446 1.000 16.55952 476 TYR B CA 1
ATOM 7183 C C . TYR B 1 454 ? -4.77451 22.32929 85.07780 1.000 21.69670 476 TYR B C 1
ATOM 7184 O O . TYR B 1 454 ? -5.97321 22.58362 85.21975 1.000 20.56985 476 TYR B O 1
ATOM 7193 N N . VAL B 1 455 ? -3.92453 23.13829 84.46437 1.000 15.76935 477 VAL B N 1
ATOM 7194 C CA . VAL B 1 455 ? -4.36647 24.22826 83.61697 1.000 16.46146 477 VAL B CA 1
ATOM 7195 C C . VAL B 1 455 ? -4.19369 23.73470 82.18855 1.000 21.30106 477 VAL B C 1
ATOM 7196 O O . VAL B 1 455 ? -3.13194 23.19175 81.83099 1.000 19.59754 477 VAL B O 1
ATOM 7200 N N . VAL B 1 456 ? -5.24042 23.88332 81.38675 1.000 19.34614 478 VAL B N 1
ATOM 7201 C CA . VAL B 1 456 ? -5.17658 23.59578 79.95702 1.000 17.59717 478 VAL B CA 1
ATOM 7202 C C . VAL B 1 456 ? -4.93566 24.90216 79.22818 1.000 18.06978 478 VAL B C 1
ATOM 7203 O O . VAL B 1 456 ? -5.71304 25.85052 79.39355 1.000 15.66080 478 VAL B O 1
ATOM 7207 N N . ILE B 1 457 ? -3.87152 24.93382 78.41762 1.000 17.01490 479 ILE B N 1
ATOM 7208 C CA . ILE B 1 457 ? -3.47175 26.09311 77.61891 1.000 17.42491 479 ILE B CA 1
ATOM 7209 C C . ILE B 1 457 ? -3.57168 25.72991 76.14183 1.000 21.53219 479 ILE B C 1
ATOM 7210 O O . ILE B 1 457 ? -2.93971 24.76851 75.68719 1.000 22.74147 479 ILE B O 1
ATOM 7215 N N . ALA B 1 458 ? -4.35645 26.49832 75.39642 1.000 16.70798 480 ALA B N 1
ATOM 7216 C CA . ALA B 1 458 ? -4.38276 26.42575 73.94560 1.000 19.51636 480 ALA B CA 1
ATOM 7217 C C . ALA B 1 458 ? -3.64046 27.62221 73.37075 1.000 18.17114 480 ALA B C 1
ATOM 7218 O O . ALA B 1 458 ? -3.78498 28.74702 73.85660 1.000 20.44073 480 ALA B O 1
ATOM 7220 N N . GLN B 1 459 ? -2.86128 27.37953 72.32659 1.000 21.19292 481 GLN B N 1
ATOM 7221 C CA . GLN B 1 459 ? -2.05559 28.42068 71.70487 1.000 29.88421 481 GLN B CA 1
ATOM 7222 C C . GLN B 1 459 ? -2.20468 28.36536 70.19220 1.000 30.14823 481 GLN B C 1
ATOM 7223 O O . GLN B 1 459 ? -1.89841 27.33999 69.57533 1.000 28.60059 481 GLN B O 1
ATOM 7229 N N . GLU B 1 460 ? -2.67904 29.46425 69.60455 1.000 30.87678 482 GLU B N 1
ATOM 7230 C CA . GLU B 1 460 ? -2.75506 29.59882 68.15293 1.000 35.54746 482 GLU B CA 1
ATOM 7231 C C . GLU B 1 460 ? -1.36621 29.92982 67.59911 1.000 29.72099 482 GLU B C 1
ATOM 7232 O O . GLU B 1 460 ? -0.69474 30.84377 68.08494 1.000 33.61901 482 GLU B O 1
ATOM 7238 N N . GLN B 1 461 ? -0.94337 29.18187 66.57647 1.000 32.94498 483 GLN B N 1
ATOM 7239 C CA . GLN B 1 461 ? 0.43769 29.25222 66.08871 1.000 39.22884 483 GLN B CA 1
ATOM 7240 C C . GLN B 1 461 ? 0.80491 30.64059 65.56489 1.000 38.97672 483 GLN B C 1
ATOM 7241 O O . GLN B 1 461 ? 1.86209 31.18631 65.90738 1.000 45.16312 483 GLN B O 1
ATOM 7243 N N . GLN B 1 462 ? -0.02182 31.21634 64.69630 1.000 36.76591 484 GLN B N 1
ATOM 7244 C CA . GLN B 1 462 ? 0.40466 32.44287 64.02419 1.000 50.13211 484 GLN B CA 1
ATOM 7245 C C . GLN B 1 462 ? 0.65050 33.56388 65.03273 1.000 41.56220 484 GLN B C 1
ATOM 7246 O O . GLN B 1 462 ? 1.78140 34.03132 65.20061 1.000 48.42170 484 GLN B O 1
ATOM 7248 N N . ASN B 1 463 ? -0.39146 33.97326 65.74879 1.000 45.14086 485 ASN B N 1
ATOM 7249 C CA . ASN B 1 463 ? -0.34263 35.13567 66.63056 1.000 40.31494 485 ASN B CA 1
ATOM 7250 C C . ASN B 1 463 ? 0.02513 34.81275 68.07986 1.000 40.25028 485 ASN B C 1
ATOM 7251 O O . ASN B 1 463 ? 0.15455 35.73782 68.89035 1.000 39.25250 485 ASN B O 1
ATOM 7256 N N . LYS B 1 464 ? 0.19686 33.53987 68.43252 1.000 39.84460 486 LYS B N 1
ATOM 7257 C CA . LYS B 1 464 ? 0.45188 33.12366 69.81064 1.000 33.75677 486 LYS B CA 1
ATOM 7258 C C . LYS B 1 464 ? -0.68275 33.51685 70.75738 1.000 34.34129 486 LYS B C 1
ATOM 7259 O O . LYS B 1 464 ? -0.46953 33.65646 71.96730 1.000 35.00444 486 LYS B O 1
ATOM 7264 N N . LEU B 1 465 ? -1.89746 33.69900 70.24285 1.000 33.09557 487 LEU B N 1
ATOM 7265 C CA . LEU B 1 465 ? -3.03318 33.91866 71.12670 1.000 32.31832 487 LEU B CA 1
ATOM 7266 C C . LEU B 1 465 ? -3.24289 32.69047 72.00524 1.000 26.08078 487 LEU B C 1
ATOM 7267 O O . LEU B 1 465 ? -3.13716 31.55001 71.54773 1.000 30.19673 487 LEU B O 1
ATOM 7272 N N . GLN B 1 466 ? -3.54027 32.92288 73.27451 1.000 26.43288 488 GLN B N 1
ATOM 7273 C CA . GLN B 1 466 ? -3.71128 31.83877 74.22495 1.000 21.67147 488 GLN B CA 1
ATOM 7274 C C . GLN B 1 466 ? -5.12915 31.81969 74.77747 1.000 21.78530 488 GLN B C 1
ATOM 7275 O O . GLN B 1 466 ? -5.81913 32.84551 74.81791 1.000 22.57818 488 GLN B O 1
ATOM 7281 N N . ALA B 1 467 ? -5.55845 30.62480 75.17843 1.000 24.14501 489 ALA B N 1
ATOM 7282 C CA . ALA B 1 467 ? -6.73774 30.44764 76.01167 1.000 24.76294 489 ALA B CA 1
ATOM 7283 C C . ALA B 1 467 ? -6.39623 29.43693 77.09427 1.000 21.47226 489 ALA B C 1
ATOM 7284 O O . ALA B 1 467 ? -5.60863 28.51831 76.86394 1.000 16.58430 489 ALA B O 1
ATOM 7286 N N . LYS B 1 468 ? -6.98147 29.61139 78.27944 1.000 23.38973 490 LYS B N 1
ATOM 7287 C CA . LYS B 1 468 ? -6.62594 28.80056 79.43247 1.000 16.26443 490 LYS B CA 1
ATOM 7288 C C . LYS B 1 468 ? -7.88515 28.42373 80.18727 1.000 17.81130 490 LYS B C 1
ATOM 7289 O O . LYS B 1 468 ? -8.79247 29.23817 80.34447 1.000 19.70816 490 LYS B O 1
ATOM 7295 N N . THR B 1 469 ? -7.93587 27.19717 80.67666 1.000 15.92136 491 THR B N 1
ATOM 7296 C CA . THR B 1 469 ? -9.04407 26.84825 81.55298 1.000 14.67155 491 THR B CA 1
ATOM 7297 C C . THR B 1 469 ? -8.58960 25.75652 82.50908 1.000 19.19214 491 THR B C 1
ATOM 7298 O O . THR B 1 469 ? -7.51804 25.17031 82.35552 1.000 17.24045 491 THR B O 1
ATOM 7302 N N . GLN B 1 470 ? -9.41157 25.51127 83.52015 1.000 24.15097 492 GLN B N 1
ATOM 7303 C CA . GLN B 1 470 ? -9.10743 24.48542 84.49645 1.000 20.55829 492 GLN B CA 1
ATOM 7304 C C . GLN B 1 470 ? -9.48421 23.11150 83.94670 1.000 21.80958 492 GLN B C 1
ATOM 7305 O O . GLN B 1 470 ? -10.44818 22.95933 83.19289 1.000 23.13486 492 GLN B O 1
ATOM 7311 N N . LEU B 1 471 ? -8.70568 22.10456 84.32862 1.000 17.63369 493 LEU B N 1
ATOM 7312 C CA . LEU B 1 471 ? -9.03638 20.71610 84.03899 1.000 20.61871 493 LEU B CA 1
ATOM 7313 C C . LEU B 1 471 ? -8.71681 19.83976 85.24707 1.000 22.90678 493 LEU B C 1
ATOM 7314 O O . LEU B 1 471 ? -7.57430 19.82025 85.72034 1.000 18.22684 493 LEU B O 1
ATOM 7319 N N . THR B 1 472 ? -9.70433 19.06939 85.70211 1.000 17.20356 494 THR B N 1
ATOM 7320 C CA . THR B 1 472 ? -9.47072 18.10262 86.75961 1.000 22.43711 494 THR B CA 1
ATOM 7321 C C . THR B 1 472 ? -9.71007 16.69252 86.23179 1.000 27.59748 494 THR B C 1
ATOM 7322 O O . THR B 1 472 ? -10.58451 16.47216 85.38980 1.000 17.32734 494 THR B O 1
ATOM 7326 N N . VAL B 1 473 ? -8.91463 15.74382 86.72376 1.000 24.16934 495 VAL B N 1
ATOM 7327 C CA . VAL B 1 473 ? -9.08275 14.32299 86.43717 1.000 24.66261 495 VAL B CA 1
ATOM 7328 C C . VAL B 1 473 ? -9.20417 13.58116 87.76077 1.000 22.40156 495 VAL B C 1
ATOM 7329 O O . VAL B 1 473 ? -8.36627 13.73801 88.65766 1.000 23.14530 495 VAL B O 1
ATOM 7333 N N . SER B 1 474 ? -10.24224 12.78111 87.87829 1.000 23.73836 496 SER B N 1
ATOM 7334 C CA . SER B 1 474 ? -10.53996 12.04509 89.09210 1.000 24.43759 496 SER B CA 1
ATOM 7335 C C . SER B 1 474 ? -10.49023 10.55239 88.76963 1.000 28.07145 496 SER B C 1
ATOM 7336 O O . SER B 1 474 ? -11.14819 10.08854 87.83275 1.000 25.97187 496 SER B O 1
ATOM 7339 N N . PHE B 1 475 ? -9.69718 9.81208 89.52945 1.000 23.78754 497 PHE B N 1
ATOM 7340 C CA . PHE B 1 475 ? -9.55309 8.36832 89.37570 1.000 25.28516 497 PHE B CA 1
ATOM 7341 C C . PHE B 1 475 ? -10.34058 7.68733 90.49120 1.000 33.73204 497 PHE B C 1
ATOM 7342 O O . PHE B 1 475 ? -9.92588 7.68967 91.65132 1.000 39.96107 497 PHE B O 1
ATOM 7350 N N . GLN B 1 476 ? -11.47021 7.08630 90.14006 1.000 31.74279 498 GLN B N 1
ATOM 7351 C CA . GLN B 1 476 ? -12.35759 6.52855 91.15177 1.000 40.11833 498 GLN B CA 1
ATOM 7352 C C . GLN B 1 476 ? -12.34562 5.00510 91.11163 1.000 33.98675 498 GLN B C 1
ATOM 7353 O O . GLN B 1 476 ? -11.75896 4.42023 90.20379 1.000 47.28084 498 GLN B O 1
#

Radius of gyration: 45.91 Å; Cα contacts (8 Å, |Δi|>4): 2237; chains: 2; bounding box: 57×54×145 Å

Organism: Danio rerio (NCBI:txid7955)